Protein 2ARK (pdb70)

CATH classification: 3.40.50.360

Solvent-accessible surface area: 39562 Å² total

Sequence (1074 aa):
SNAGKVLVIYDTRTGNTKKAELVAEGARSLEGTEVRLKHVDEATKEDVLWADGLAVGSPTNGLVSWKKRFFDDVLGDLWGEIDGKIACAFSSSGGWGGGNEVACSILTLNFGFLVFGVTDYVGKKFTLHYGAVVAGEPRSEEEKEACRRLGRRLAEWVAIFVDGRKELLEKIRKDPARFVNAGKVLVIYDTRTGNTKKAELVAEGARSLEGTEVRLKHVDEATKEDVLWADGLAVGSPTNGLVSWKKRFFDDVLGDLWGEIDGKIACAFSSSGGWGGGNEVACSILTLNFGFLVFGVTDYVGKKFTLHYGAVVAGEPRSEEEKEACRRLGRRLAEWVAIFVDGRKELLEKIRKDPARFVAGKVLVIYDTRTGNTKKAELVAEGARSLEGTEVRLKHVDEATKEDVLWADGLAVGSPTNGLVSWKKRFFDDVLGDLWGEIDGKIACAFSSSGGWGGGNEVACSILTLNFGFLVFGVTDYVGKKFTLHYGAVVAGEPRSEEEKEACRRLGRRLAEWVAIFVDGRKELLEKIRKDPARFVDSNAGKVLVIYDTRTGNTKKAELVAEGARSLEGTEVRLKHVDEATKEDVLWADGLAVGSPTNGLVSWKKRFFDDVLGDLWGEIDGKIACAFSSSGGWGGGNEVACSILTLNFGFLVFGVTDYVGKKFTLHYGAVVAGEPRSEEEKEACRRLGRRLAEWVAIFVDGRKELLEKIRKDPARFVGKVLVIYDTRTGNTKKAELVAEGARSLEGTEVRLKHVDEATKEDVLWADGLAVGSPTNGLVSWKKRFFDDVLGDLWGEIDGKIACAFSSSGGWGGGNEVACSILTLNFGFLVFGVTDYVGKKFTLHYGAVVAGEPRSEEEKEACRRLGRRLAEWVAIFVDGRKELLEKIRKDPARFVDAGKVLVIYDTRTGNTKKAELVAEGARSLEGTEVRLKHVDEATKEDVLWADGLAVGSPTNGLVSWKKRFFDDVLGDLWGEIDGKIACAFSSSGGWGGGNEVACSILTLNFGFLVFGVTDYVGKKFTLHYGAVVAGEPRSEEEKEACRRLGRRLAEWVAIFVDGRKELLEKIRKDPARFV

Structure (mmCIF, N/CA/C/O backbone):
data_2ARK
#
_entry.id   2ARK
#
_cell.length_a   112.846
_cell.length_b   112.846
_cell.length_c   150.648
_cell.angle_alpha   90.00
_cell.angle_beta   90.00
_cell.angle_gamma   120.00
#
_symmetry.space_group_name_H-M   'P 32 2 1'
#
loop_
_entity.id
_entity.type
_entity.pdbx_description
1 polymer Flavodoxin
2 non-polymer 'PHOSPHATE ION'
3 non-polymer GLYCEROL
4 water water
#
loop_
_atom_site.group_PDB
_atom_site.id
_atom_site.type_symbol
_atom_site.label_atom_id
_atom_site.label_alt_id
_atom_site.label_comp_id
_atom_site.label_asym_id
_atom_site.label_entity_id
_atom_site.label_seq_id
_atom_site.pdbx_PDB_ins_code
_atom_site.Cartn_x
_atom_site.Cartn_y
_atom_site.Cartn_z
_atom_site.occupancy
_atom_site.B_iso_or_equiv
_atom_site.auth_seq_id
_atom_site.auth_comp_id
_atom_site.auth_asym_id
_atom_site.auth_atom_id
_atom_site.pdbx_PDB_model_num
ATOM 1 N N . SER A 1 1 ? 77.760 87.986 69.475 1.00 39.32 -2 SER A N 1
ATOM 2 C CA . SER A 1 1 ? 76.961 86.727 69.438 1.00 39.38 -2 SER A CA 1
ATOM 3 C C . SER A 1 1 ? 77.858 85.577 69.015 1.00 39.88 -2 SER A C 1
ATOM 4 O O . SER A 1 1 ? 77.715 84.470 69.525 1.00 40.10 -2 SER A O 1
ATOM 7 N N . ASN A 1 2 ? 78.794 85.826 68.100 1.00 40.37 -1 ASN A N 1
ATOM 8 C CA . ASN A 1 2 ? 79.874 84.855 67.890 1.00 41.08 -1 ASN A CA 1
ATOM 9 C C . ASN A 1 2 ? 80.693 84.747 69.166 1.00 40.83 -1 ASN A C 1
ATOM 10 O O . ASN A 1 2 ? 80.684 85.663 69.999 1.00 40.84 -1 ASN A O 1
ATOM 15 N N . ALA A 1 3 ? 81.376 83.622 69.332 1.00 40.55 0 ALA A N 1
ATOM 16 C CA . ALA A 1 3 ? 82.247 83.446 70.478 1.00 40.16 0 ALA A CA 1
ATOM 17 C C . ALA A 1 3 ? 83.597 84.097 70.186 1.00 40.32 0 ALA A C 1
ATOM 18 O O . ALA A 1 3 ? 83.929 84.370 69.023 1.00 40.10 0 ALA A O 1
ATOM 28 N N . GLY A 1 5 ? 87.615 83.890 69.734 1.00 37.04 2 GLY A N 1
ATOM 29 C CA . GLY A 1 5 ? 88.582 82.875 69.323 1.00 34.36 2 GLY A CA 1
ATOM 30 C C . GLY A 1 5 ? 89.226 82.279 70.559 1.00 32.96 2 GLY A C 1
ATOM 31 O O . GLY A 1 5 ? 89.571 82.989 71.486 1.00 32.93 2 GLY A O 1
ATOM 32 N N . LYS A 1 6 ? 89.355 80.963 70.583 1.00 31.83 3 LYS A N 1
ATOM 33 C CA . LYS A 1 6 ? 89.883 80.233 71.735 1.00 30.87 3 LYS A CA 1
ATOM 34 C C . LYS A 1 6 ? 91.258 79.658 71.364 1.00 29.87 3 LYS A C 1
ATOM 35 O O . LYS A 1 6 ? 91.354 78.792 70.477 1.00 28.49 3 LYS A O 1
ATOM 41 N N . VAL A 1 7 ? 92.304 80.185 72.017 1.00 28.83 4 VAL A N 1
ATOM 42 C CA . VAL A 1 7 ? 93.696 79.785 71.767 1.00 28.19 4 VAL A CA 1
ATOM 43 C C . VAL A 1 7 ? 94.356 79.120 72.996 1.00 28.13 4 VAL A C 1
ATOM 44 O O . VAL A 1 7 ? 94.318 79.645 74.114 1.00 29.19 4 VAL A O 1
ATOM 48 N N . LEU A 1 8 ? 94.948 77.954 72.783 1.00 28.27 5 LEU A N 1
ATOM 49 C CA . LEU A 1 8 ? 95.698 77.231 73.824 1.00 27.92 5 LEU A CA 1
ATOM 50 C C . LEU A 1 8 ? 97.173 77.350 73.528 1.00 27.25 5 LEU A C 1
ATOM 51 O O . LEU A 1 8 ? 97.642 76.961 72.445 1.00 27.86 5 LEU A O 1
ATOM 56 N N . VAL A 1 9 ? 97.913 77.911 74.468 1.00 26.69 6 VAL A N 1
ATOM 57 C CA . VAL A 1 9 ? 99.362 77.860 74.386 1.00 25.80 6 VAL A CA 1
ATOM 58 C C . VAL A 1 9 ? 99.794 76.839 75.424 1.00 26.25 6 VAL A C 1
ATOM 59 O O . VAL A 1 9 ? 99.610 77.046 76.605 1.00 25.62 6 VAL A O 1
ATOM 63 N N . ILE A 1 10 ? 100.340 75.720 74.964 1.00 26.52 7 ILE A N 1
ATOM 64 C CA . ILE A 1 10 ? 100.737 74.652 75.877 1.00 27.67 7 ILE A CA 1
ATOM 65 C C . ILE A 1 10 ? 102.233 74.412 75.657 1.00 26.88 7 ILE A C 1
ATOM 66 O O . ILE A 1 10 ? 102.667 74.385 74.522 1.00 27.18 7 ILE A O 1
ATOM 71 N N . TYR A 1 11 ? 103.037 74.303 76.720 1.00 26.28 8 TYR A N 1
ATOM 72 C CA . TYR A 1 11 ? 104.520 74.199 76.551 1.00 24.89 8 TYR A CA 1
ATOM 73 C C . TYR A 1 11 ? 105.134 73.240 77.575 1.00 25.03 8 TYR A C 1
ATOM 74 O O . TYR A 1 11 ? 104.609 73.063 78.674 1.00 23.33 8 TYR A O 1
ATOM 83 N N . ASP A 1 12 ? 106.238 72.607 77.180 1.00 25.89 9 ASP A N 1
ATOM 84 C CA . ASP A 1 12 ? 107.164 71.991 78.099 1.00 26.56 9 ASP A CA 1
ATOM 85 C C . ASP A 1 12 ? 108.398 72.889 78.155 1.00 27.76 9 ASP A C 1
ATOM 86 O O . ASP A 1 12 ? 108.579 73.765 77.298 1.00 28.50 9 ASP A O 1
ATOM 91 N N . THR A 1 13 ? 109.253 72.681 79.150 1.00 28.68 10 THR A N 1
ATOM 92 C CA . THR A 1 13 ? 110.500 73.443 79.270 1.00 29.99 10 THR A CA 1
ATOM 93 C C . THR A 1 13 ? 111.552 72.691 80.140 1.00 31.09 10 THR A C 1
ATOM 94 O O . THR A 1 13 ? 111.206 72.009 81.099 1.00 30.62 10 THR A O 1
ATOM 98 N N . ARG A 1 14 ? 112.830 72.772 79.794 1.00 32.63 11 ARG A N 1
ATOM 99 C CA . ARG A 1 14 ? 113.857 72.364 80.769 1.00 34.38 11 ARG A CA 1
ATOM 100 C C . ARG A 1 14 ? 114.373 73.458 81.682 1.00 32.49 11 ARG A C 1
ATOM 101 O O . ARG A 1 14 ? 114.484 73.223 82.882 1.00 32.98 11 ARG A O 1
ATOM 109 N N . THR A 1 15 ? 114.650 74.642 81.134 1.00 31.34 12 THR A N 1
ATOM 110 C CA . THR A 1 15 ? 115.269 75.744 81.899 1.00 30.39 12 THR A CA 1
ATOM 111 C C . THR A 1 15 ? 114.417 76.984 82.054 1.00 29.23 12 THR A C 1
ATOM 112 O O . THR A 1 15 ? 114.777 77.887 82.816 1.00 29.20 12 THR A O 1
ATOM 116 N N . GLY A 1 16 ? 113.323 77.058 81.306 1.00 27.65 13 GLY A N 1
ATOM 117 C CA . GLY A 1 16 ? 112.483 78.233 81.328 1.00 25.81 13 GLY A CA 1
ATOM 118 C C . GLY A 1 16 ? 112.426 78.971 80.008 1.00 25.34 13 GLY A C 1
ATOM 119 O O . GLY A 1 16 ? 111.568 79.820 79.817 1.00 25.67 13 GLY A O 1
ATOM 120 N N . ASN A 1 17 ? 113.324 78.660 79.083 1.00 24.55 14 ASN A N 1
ATOM 121 C CA . ASN A 1 17 ? 113.423 79.429 77.852 1.00 23.57 14 ASN A CA 1
ATOM 122 C C . ASN A 1 17 ? 112.163 79.303 77.049 1.00 24.16 14 ASN A C 1
ATOM 123 O O . ASN A 1 17 ? 111.613 80.325 76.624 1.00 24.66 14 ASN A O 1
ATOM 128 N N . THR A 1 18 ? 111.685 78.062 76.863 1.00 23.53 15 THR A N 1
ATOM 129 C CA . THR A 1 18 ? 110.438 77.811 76.155 1.00 23.54 15 THR A CA 1
ATOM 130 C C . THR A 1 18 ? 109.217 78.412 76.887 1.00 24.62 15 THR A C 1
ATOM 131 O O . THR A 1 18 ? 108.266 78.838 76.204 1.00 25.04 15 THR A O 1
ATOM 135 N N . LYS A 1 19 ? 109.266 78.499 78.234 1.00 24.59 16 LYS A N 1
ATOM 136 C CA . LYS A 1 19 ? 108.248 79.221 79.013 1.00 24.98 16 LYS A CA 1
ATOM 137 C C . LYS A 1 19 ? 108.235 80.706 78.646 1.00 26.07 16 LYS A C 1
ATOM 138 O O . LYS A 1 19 ? 107.178 81.269 78.428 1.00 27.20 16 LYS A O 1
ATOM 144 N N . LYS A 1 20 ? 109.393 81.342 78.570 1.00 27.41 17 LYS A N 1
ATOM 145 C CA . LYS A 1 20 ? 109.473 82.735 78.130 1.00 29.14 17 LYS A CA 1
ATOM 146 C C . LYS A 1 20 ? 108.927 82.916 76.692 1.00 29.47 17 LYS A C 1
ATOM 147 O O . LYS A 1 20 ? 108.149 83.841 76.440 1.00 29.09 17 LYS A O 1
ATOM 161 N N . ALA A 1 22 ? 106.643 80.977 75.382 1.00 27.98 19 ALA A N 1
ATOM 162 C CA . ALA A 1 22 ? 105.204 80.651 75.472 1.00 26.61 19 ALA A CA 1
ATOM 163 C C . ALA A 1 22 ? 104.394 81.844 75.927 1.00 26.59 19 ALA A C 1
ATOM 164 O O . ALA A 1 22 ? 103.256 82.052 75.484 1.00 25.51 19 ALA A O 1
ATOM 166 N N . GLU A 1 23 ? 105.008 82.641 76.809 1.00 26.94 20 GLU A N 1
ATOM 167 C CA . GLU A 1 23 ? 104.351 83.808 77.371 1.00 27.58 20 GLU A CA 1
ATOM 168 C C . GLU A 1 23 ? 104.199 84.868 76.288 1.00 28.18 20 GLU A C 1
ATOM 169 O O . GLU A 1 23 ? 103.187 85.572 76.244 1.00 29.05 20 GLU A O 1
ATOM 175 N N . LEU A 1 24 ? 105.207 84.965 75.420 1.00 28.40 21 LEU A N 1
ATOM 176 C CA . LEU A 1 24 ? 105.226 85.908 74.310 1.00 28.39 21 LEU A CA 1
ATOM 177 C C . LEU A 1 24 ? 104.283 85.500 73.192 1.00 28.30 21 LEU A C 1
ATOM 178 O O . LEU A 1 24 ? 103.630 86.362 72.593 1.00 28.06 21 LEU A O 1
ATOM 183 N N . VAL A 1 25 ? 104.197 84.193 72.930 1.00 27.93 22 VAL A N 1
ATOM 184 C CA . VAL A 1 25 ? 103.195 83.657 71.995 1.00 27.29 22 VAL A CA 1
ATOM 185 C C . VAL A 1 25 ? 101.770 84.028 72.471 1.00 27.16 22 VAL A C 1
ATOM 186 O O . VAL A 1 25 ? 100.934 84.501 71.688 1.00 26.96 22 VAL A O 1
ATOM 190 N N . ALA A 1 26 ? 101.539 83.840 73.768 1.00 26.98 23 ALA A N 1
ATOM 191 C CA . ALA A 1 26 ? 100.243 84.045 74.395 1.00 26.42 23 ALA A CA 1
ATOM 192 C C . ALA A 1 26 ? 99.853 85.515 74.361 1.00 26.70 23 ALA A C 1
ATOM 193 O O . ALA A 1 26 ? 98.683 85.846 74.114 1.00 26.83 23 ALA A O 1
ATOM 195 N N . GLU A 1 27 ? 100.831 86.384 74.642 1.00 26.21 24 GLU A N 1
ATOM 196 C CA . GLU A 1 27 ? 100.687 87.814 74.456 1.00 25.82 24 GLU A CA 1
ATOM 197 C C . GLU A 1 27 ? 100.419 88.154 72.982 1.00 25.43 24 GLU A C 1
ATOM 198 O O . GLU A 1 27 ? 99.578 88.983 72.683 1.00 24.91 24 GLU A O 1
ATOM 204 N N . GLY A 1 28 ? 101.140 87.509 72.064 1.00 25.78 25 GLY A N 1
ATOM 205 C CA . GLY A 1 28 ? 100.865 87.636 70.632 1.00 25.51 25 GLY A CA 1
ATOM 206 C C . GLY A 1 28 ? 99.387 87.420 70.298 1.00 25.54 25 GLY A C 1
ATOM 207 O O . GLY A 1 28 ? 98.795 88.247 69.611 1.00 25.13 25 GLY A O 1
ATOM 208 N N . ALA A 1 29 ? 98.798 86.320 70.796 1.00 25.63 26 ALA A N 1
ATOM 209 C CA . ALA A 1 29 ? 97.410 85.970 70.509 1.00 26.22 26 ALA A CA 1
ATOM 210 C C . ALA A 1 29 ? 96.419 86.912 71.174 1.00 27.28 26 ALA A C 1
ATOM 211 O O . ALA A 1 29 ? 95.402 87.273 70.582 1.00 27.95 26 ALA A O 1
ATOM 213 N N . ARG A 1 30 ? 96.711 87.313 72.406 1.00 27.69 27 ARG A N 1
ATOM 214 C CA . ARG A 1 30 ? 95.824 88.192 73.151 1.00 28.55 27 ARG A CA 1
ATOM 215 C C . ARG A 1 30 ? 95.738 89.555 72.483 1.00 28.77 27 ARG A C 1
ATOM 216 O O . ARG A 1 30 ? 94.780 90.294 72.706 1.00 28.92 27 ARG A O 1
ATOM 224 N N . SER A 1 31 ? 96.726 89.866 71.639 1.00 29.21 28 SER A N 1
ATOM 225 C CA . SER A 1 31 ? 96.827 91.192 71.024 1.00 29.10 28 SER A CA 1
ATOM 226 C C . SER A 1 31 ? 95.752 91.394 69.952 1.00 29.24 28 SER A C 1
ATOM 227 O O . SER A 1 31 ? 95.386 92.524 69.650 1.00 28.94 28 SER A O 1
ATOM 230 N N . LEU A 1 32 ? 95.244 90.291 69.396 1.00 29.70 29 LEU A N 1
ATOM 231 C CA . LEU A 1 32 ? 94.100 90.345 68.484 1.00 29.79 29 LEU A CA 1
ATOM 232 C C . LEU A 1 32 ? 92.826 90.423 69.305 1.00 30.39 29 LEU A C 1
ATOM 233 O O . LEU A 1 32 ? 92.435 89.425 69.903 1.00 31.58 29 LEU A O 1
ATOM 238 N N . GLU A 1 33 ? 92.177 91.583 69.327 1.00 30.83 30 GLU A N 1
ATOM 239 C CA . GLU A 1 33 ? 90.930 91.767 70.058 1.00 31.32 30 GLU A CA 1
ATOM 240 C C . GLU A 1 33 ? 89.923 90.630 69.846 1.00 30.48 30 GLU A C 1
ATOM 241 O O . GLU A 1 33 ? 89.720 90.160 68.721 1.00 29.99 30 GLU A O 1
ATOM 247 N N . GLY A 1 34 ? 89.296 90.202 70.942 1.00 30.12 31 GLY A N 1
ATOM 248 C CA . GLY A 1 34 ? 88.279 89.150 70.900 1.00 29.54 31 GLY A CA 1
ATOM 249 C C . GLY A 1 34 ? 88.859 87.754 70.721 1.00 29.08 31 GLY A C 1
ATOM 250 O O . GLY A 1 34 ? 88.189 86.854 70.203 1.00 29.21 31 GLY A O 1
ATOM 251 N N . THR A 1 35 ? 90.118 87.591 71.120 1.00 28.15 32 THR A N 1
ATOM 252 C CA . THR A 1 35 ? 90.740 86.294 71.233 1.00 27.46 32 THR A CA 1
ATOM 253 C C . THR A 1 35 ? 90.987 86.019 72.702 1.00 28.07 32 THR A C 1
ATOM 254 O O . THR A 1 35 ? 91.550 86.842 73.439 1.00 27.46 32 THR A O 1
ATOM 258 N N . GLU A 1 36 ? 90.550 84.839 73.115 1.00 28.89 33 GLU A N 1
ATOM 259 C CA . GLU A 1 36 ? 90.743 84.346 74.460 1.00 29.17 33 GLU A CA 1
ATOM 260 C C . GLU A 1 36 ? 91.892 83.306 74.498 1.00 29.01 33 GLU A C 1
ATOM 261 O O . GLU A 1 36 ? 91.966 82.418 73.642 1.00 29.07 33 GLU A O 1
ATOM 267 N N . VAL A 1 37 ? 92.766 83.406 75.502 1.00 28.93 34 VAL A N 1
ATOM 268 C CA . VAL A 1 37 ? 93.975 82.569 75.564 1.00 28.75 34 VAL A CA 1
ATOM 269 C C . VAL A 1 37 ? 94.095 81.776 76.886 1.00 28.39 34 VAL A C 1
ATOM 270 O O . VAL A 1 37 ? 93.850 82.305 77.957 1.00 27.43 34 VAL A O 1
ATOM 274 N N . ARG A 1 38 ? 94.453 80.499 76.789 1.00 27.82 35 ARG A N 1
ATOM 275 C CA . ARG A 1 38 ? 94.801 79.716 77.971 1.00 27.65 35 ARG A CA 1
ATOM 276 C C . ARG A 1 38 ? 96.283 79.424 77.809 1.00 27.17 35 ARG A C 1
ATOM 277 O O . ARG A 1 38 ? 96.691 79.003 76.730 1.00 27.38 35 ARG A O 1
ATOM 285 N N . LEU A 1 39 ? 97.084 79.693 78.848 1.00 26.60 36 LEU A N 1
ATOM 286 C CA . LEU A 1 39 ? 98.529 79.339 78.872 1.00 25.66 36 LEU A CA 1
ATOM 287 C C . LEU A 1 39 ? 98.793 78.239 79.910 1.00 26.48 36 LEU A C 1
ATOM 288 O O . LEU A 1 39 ? 98.555 78.434 81.117 1.00 25.94 36 LEU A O 1
ATOM 293 N N . LYS A 1 40 ? 99.241 77.066 79.460 1.00 27.32 37 LYS A N 1
ATOM 294 C CA . LYS A 1 40 ? 99.510 75.952 80.411 1.00 28.76 37 LYS A CA 1
ATOM 295 C C . LYS A 1 40 ? 100.857 75.278 80.199 1.00 28.77 37 LYS A C 1
ATOM 296 O O . LYS A 1 40 ? 101.262 75.085 79.083 1.00 29.73 37 LYS A O 1
ATOM 302 N N . HIS A 1 41 ? 101.547 74.930 81.277 1.00 29.12 38 HIS A N 1
ATOM 303 C CA . HIS A 1 41 ? 102.629 73.949 81.216 1.00 29.35 38 HIS A CA 1
ATOM 304 C C . HIS A 1 41 ? 101.981 72.550 80.942 1.00 29.75 38 HIS A C 1
ATOM 305 O O . HIS A 1 41 ? 100.844 72.288 81.362 1.00 28.90 38 HIS A O 1
ATOM 312 N N . VAL A 1 42 ? 102.689 71.678 80.225 1.00 29.67 39 VAL A N 1
ATOM 313 C CA . VAL A 1 42 ? 102.202 70.323 79.953 1.00 30.54 39 VAL A CA 1
ATOM 314 C C . VAL A 1 42 ? 101.673 69.533 81.191 1.00 31.77 39 VAL A C 1
ATOM 315 O O . VAL A 1 42 ? 100.665 68.826 81.070 1.00 31.55 39 VAL A O 1
ATOM 319 N N . ASP A 1 43 ? 102.336 69.657 82.354 1.00 32.60 40 ASP A N 1
ATOM 320 C CA . ASP A 1 43 ? 101.917 68.967 83.588 1.00 33.88 40 ASP A CA 1
ATOM 321 C C . ASP A 1 43 ? 100.609 69.537 84.139 1.00 34.22 40 ASP A C 1
ATOM 322 O O . ASP A 1 43 ? 99.933 68.879 84.927 1.00 34.57 40 ASP A O 1
ATOM 327 N N . GLU A 1 44 ? 100.291 70.769 83.754 1.00 33.94 41 GLU A N 1
ATOM 328 C CA . GLU A 1 44 ? 99.083 71.479 84.152 1.00 34.75 41 GLU A CA 1
ATOM 329 C C . GLU A 1 44 ? 97.907 71.137 83.234 1.00 33.78 41 GLU A C 1
ATOM 330 O O . GLU A 1 44 ? 96.772 71.138 83.666 1.00 34.80 41 GLU A O 1
ATOM 336 N N . ALA A 1 45 ? 98.191 70.873 81.959 1.00 32.99 42 ALA A N 1
ATOM 337 C CA . ALA A 1 45 ? 97.188 70.809 80.885 1.00 32.06 42 ALA A CA 1
ATOM 338 C C . ALA A 1 45 ? 96.270 69.591 80.908 1.00 31.54 42 ALA A C 1
ATOM 339 O O . ALA A 1 45 ? 96.642 68.524 81.405 1.00 31.21 42 ALA A O 1
ATOM 341 N N . THR A 1 46 ? 95.068 69.760 80.362 1.00 30.75 43 THR A N 1
ATOM 342 C CA . THR A 1 46 ? 94.086 68.678 80.341 1.00 30.51 43 THR A CA 1
ATOM 343 C C . THR A 1 46 ? 93.547 68.449 78.928 1.00 30.46 43 THR A C 1
ATOM 344 O O . THR A 1 46 ? 93.624 69.326 78.072 1.00 30.74 43 THR A O 1
ATOM 348 N N . LYS A 1 47 ? 92.981 67.271 78.701 1.00 30.35 44 LYS A N 1
ATOM 349 C CA . LYS A 1 47 ? 92.292 66.987 77.453 1.00 30.06 44 LYS A CA 1
ATOM 350 C C . LYS A 1 47 ? 91.152 67.988 77.207 1.00 29.64 44 LYS A C 1
ATOM 351 O O . LYS A 1 47 ? 90.813 68.244 76.079 1.00 29.73 44 LYS A O 1
ATOM 357 N N . GLU A 1 48 ? 90.607 68.577 78.265 1.00 30.08 45 GLU A N 1
ATOM 358 C CA . GLU A 1 48 ? 89.526 69.569 78.147 1.00 30.63 45 GLU A CA 1
ATOM 359 C C . GLU A 1 48 ? 89.984 70.931 77.614 1.00 30.38 45 GLU A C 1
ATOM 360 O O . GLU A 1 48 ? 89.226 71.612 76.925 1.00 30.23 45 GLU A O 1
ATOM 366 N N . ASP A 1 49 ? 91.219 71.317 77.939 1.00 30.36 46 ASP A N 1
ATOM 367 C CA . ASP A 1 49 ? 91.862 72.504 77.364 1.00 30.10 46 ASP A CA 1
ATOM 368 C C . ASP A 1 49 ? 91.921 72.428 75.870 1.00 29.89 46 ASP A C 1
ATOM 369 O O . ASP A 1 49 ? 91.747 73.446 75.195 1.00 30.13 46 ASP A O 1
ATOM 374 N N . VAL A 1 50 ? 92.173 71.218 75.363 1.00 29.68 47 VAL A N 1
ATOM 375 C CA . VAL A 1 50 ? 92.402 70.992 73.941 1.00 29.26 47 VAL A CA 1
ATOM 376 C C . VAL A 1 50 ? 91.063 71.008 73.232 1.00 28.95 47 VAL A C 1
ATOM 377 O O . VAL A 1 50 ? 90.905 71.645 72.182 1.00 30.04 47 VAL A O 1
ATOM 381 N N . LEU A 1 51 ? 90.089 70.344 73.836 1.00 27.78 48 LEU A N 1
ATOM 382 C CA . LEU A 1 51 ? 88.698 70.403 73.386 1.00 26.96 48 LEU A CA 1
ATOM 383 C C . LEU A 1 51 ? 88.135 71.829 73.328 1.00 26.84 48 LEU A C 1
ATOM 384 O O . LEU A 1 51 ? 87.344 72.167 72.458 1.00 26.90 48 LEU A O 1
ATOM 389 N N . TRP A 1 52 ? 88.541 72.654 74.280 1.00 26.69 49 TRP A N 1
ATOM 390 C CA . TRP A 1 52 ? 88.150 74.047 74.322 1.00 26.38 49 TRP A CA 1
ATOM 391 C C . TRP A 1 52 ? 88.788 74.838 73.176 1.00 26.93 49 TRP A C 1
ATOM 392 O O . TRP A 1 52 ? 88.130 75.684 72.589 1.00 28.25 49 TRP A O 1
ATOM 403 N N . ALA A 1 53 ? 90.040 74.538 72.829 1.00 27.54 50 ALA A N 1
ATOM 404 C CA . ALA A 1 53 ? 90.831 75.340 71.875 1.00 28.01 50 ALA A CA 1
ATOM 405 C C . ALA A 1 53 ? 90.364 75.288 70.419 1.00 28.86 50 ALA A C 1
ATOM 406 O O . ALA A 1 53 ? 90.045 74.216 69.891 1.00 29.80 50 ALA A O 1
ATOM 408 N N . ASP A 1 54 ? 90.334 76.446 69.762 1.00 28.99 51 ASP A N 1
ATOM 409 C CA . ASP A 1 54 ? 90.180 76.482 68.302 1.00 29.05 51 ASP A CA 1
ATOM 410 C C . ASP A 1 54 ? 91.537 76.319 67.649 1.00 28.69 51 ASP A C 1
ATOM 411 O O . ASP A 1 54 ? 91.657 75.655 66.631 1.00 29.23 51 ASP A O 1
ATOM 416 N N . GLY A 1 55 ? 92.542 76.956 68.256 1.00 28.22 52 GLY A N 1
ATOM 417 C CA . GLY A 1 55 ? 93.910 76.969 67.800 1.00 27.07 52 GLY A CA 1
ATOM 418 C C . GLY A 1 55 ? 94.841 76.658 68.952 1.00 26.87 52 GLY A C 1
ATOM 419 O O . GLY A 1 55 ? 94.546 77.002 70.099 1.00 25.95 52 GLY A O 1
ATOM 420 N N . LEU A 1 56 ? 95.942 75.969 68.628 1.00 26.81 53 LEU A N 1
ATOM 421 C CA . LEU A 1 56 ? 96.977 75.558 69.589 1.00 27.82 53 LEU A CA 1
ATOM 422 C C . LEU A 1 56 ? 98.368 75.997 69.150 1.00 27.22 53 LEU A C 1
ATOM 423 O O . LEU A 1 56 ? 98.727 75.823 67.984 1.00 27.66 53 LEU A O 1
ATOM 428 N N . ALA A 1 57 ? 99.153 76.541 70.083 1.00 26.43 54 ALA A N 1
ATOM 429 C CA . ALA A 1 57 ? 100.597 76.656 69.887 1.00 25.51 54 ALA A CA 1
ATOM 430 C C . ALA A 1 57 ? 101.252 75.687 70.855 1.00 25.09 54 ALA A C 1
ATOM 431 O O . ALA A 1 57 ? 100.946 75.675 72.032 1.00 25.46 54 ALA A O 1
ATOM 433 N N . VAL A 1 58 ? 102.111 74.823 70.346 1.00 25.48 55 VAL A N 1
ATOM 434 C CA . VAL A 1 58 ? 102.702 73.794 71.182 1.00 24.95 55 VAL A CA 1
ATOM 435 C C . VAL A 1 58 ? 104.203 74.028 71.180 1.00 24.77 55 VAL A C 1
ATOM 436 O O . VAL A 1 58 ? 104.808 74.042 70.129 1.00 24.85 55 VAL A O 1
ATOM 440 N N . GLY A 1 59 ? 104.797 74.252 72.346 1.00 24.60 56 GLY A N 1
ATOM 441 C CA . GLY A 1 59 ? 106.223 74.553 72.420 1.00 23.18 56 GLY A CA 1
ATOM 442 C C . GLY A 1 59 ? 106.987 73.538 73.212 1.00 23.64 56 GLY A C 1
ATOM 443 O O . GLY A 1 59 ? 106.475 72.961 74.176 1.00 23.36 56 GLY A O 1
ATOM 444 N N . SER A 1 60 ? 108.217 73.288 72.801 1.00 23.47 57 SER A N 1
ATOM 445 C CA . SER A 1 60 ? 109.042 72.359 73.519 1.00 23.41 57 SER A CA 1
ATOM 446 C C . SER A 1 60 ? 110.474 72.813 73.412 1.00 23.72 57 SER A C 1
ATOM 447 O O . SER A 1 60 ? 110.852 73.396 72.388 1.00 25.14 57 SER A O 1
ATOM 450 N N . PRO A 1 61 ? 111.304 72.504 74.428 1.00 22.50 58 PRO A N 1
ATOM 451 C CA . PRO A 1 61 ? 112.742 72.634 74.189 1.00 22.05 58 PRO A CA 1
ATOM 452 C C . PRO A 1 61 ? 113.141 71.676 73.064 1.00 22.48 58 PRO A C 1
ATOM 453 O O . PRO A 1 61 ? 112.487 70.640 72.867 1.00 22.54 58 PRO A O 1
ATOM 457 N N . THR A 1 62 ? 114.186 71.994 72.310 1.00 22.74 59 THR A N 1
ATOM 458 C CA . THR A 1 62 ? 114.715 71.032 71.356 1.00 22.77 59 THR A CA 1
ATOM 459 C C . THR A 1 62 ? 115.458 69.980 72.122 1.00 23.18 59 THR A C 1
ATOM 460 O O . THR A 1 62 ? 116.523 70.241 72.633 1.00 22.70 59 THR A O 1
ATOM 464 N N . ASN A 1 63 ? 114.897 68.792 72.218 1.00 25.22 60 ASN A N 1
ATOM 465 C CA . ASN A 1 63 ? 115.563 67.706 72.941 1.00 26.85 60 ASN A CA 1
ATOM 466 C C . ASN A 1 63 ? 115.953 66.579 71.968 1.00 28.28 60 ASN A C 1
ATOM 467 O O . ASN A 1 63 ? 115.085 65.833 71.480 1.00 28.42 60 ASN A O 1
ATOM 480 N N . GLY A 1 65 ? 116.825 67.029 69.048 1.00 27.71 62 GLY A N 1
ATOM 481 C CA . GLY A 1 65 ? 116.252 67.398 67.764 1.00 26.38 62 GLY A CA 1
ATOM 482 C C . GLY A 1 65 ? 114.740 67.289 67.681 1.00 25.42 62 GLY A C 1
ATOM 483 O O . GLY A 1 65 ? 114.186 67.501 66.624 1.00 25.92 62 GLY A O 1
ATOM 484 N N . LEU A 1 66 ? 114.078 66.979 68.794 1.00 23.76 63 LEU A N 1
ATOM 485 C CA . LEU A 1 66 ? 112.677 66.592 68.802 1.00 22.64 63 LEU A CA 1
ATOM 486 C C . LEU A 1 66 ? 111.924 67.217 69.975 1.00 22.50 63 LEU A C 1
ATOM 487 O O . LEU A 1 66 ? 112.561 67.658 70.944 1.00 21.06 63 LEU A O 1
ATOM 492 N N . VAL A 1 67 ? 110.573 67.226 69.872 1.00 23.10 64 VAL A N 1
ATOM 493 C CA . VAL A 1 67 ? 109.677 67.395 71.031 1.00 23.24 64 VAL A CA 1
ATOM 494 C C . VAL A 1 67 ? 110.205 66.627 72.232 1.00 23.79 64 VAL A C 1
ATOM 495 O O . VAL A 1 67 ? 110.770 65.532 72.075 1.00 23.70 64 VAL A O 1
ATOM 499 N N . SER A 1 68 ? 109.933 67.163 73.424 1.00 23.22 65 SER A N 1
ATOM 500 C CA . SER A 1 68 ? 110.292 66.492 74.649 1.00 22.93 65 SER A CA 1
ATOM 501 C C . SER A 1 68 ? 109.400 65.271 74.897 1.00 23.00 65 SER A C 1
ATOM 502 O O . SER A 1 68 ? 108.265 65.141 74.360 1.00 23.06 65 SER A O 1
ATOM 505 N N . TRP A 1 69 ? 109.902 64.384 75.729 1.00 21.90 66 TRP A N 1
ATOM 506 C CA . TRP A 1 69 ? 109.171 63.184 76.028 1.00 21.72 66 TRP A CA 1
ATOM 507 C C . TRP A 1 69 ? 107.873 63.487 76.805 1.00 22.78 66 TRP A C 1
ATOM 508 O O . TRP A 1 69 ? 106.864 62.756 76.633 1.00 23.39 66 TRP A O 1
ATOM 519 N N . LYS A 1 70 ? 107.879 64.550 77.626 1.00 22.43 67 LYS A N 1
ATOM 520 C CA . LYS A 1 70 ? 106.674 64.902 78.377 1.00 23.80 67 LYS A CA 1
ATOM 521 C C . LYS A 1 70 ? 105.606 65.460 77.429 1.00 24.26 67 LYS A C 1
ATOM 522 O O . LYS A 1 70 ? 104.433 65.160 77.607 1.00 25.77 67 LYS A O 1
ATOM 536 N N . LYS A 1 72 ? 105.375 64.649 74.156 1.00 24.71 69 LYS A N 1
ATOM 537 C CA . LYS A 1 72 ? 105.014 63.442 73.442 1.00 24.16 69 LYS A CA 1
ATOM 538 C C . LYS A 1 72 ? 104.059 62.576 74.272 1.00 24.48 69 LYS A C 1
ATOM 539 O O . LYS A 1 72 ? 103.065 62.053 73.739 1.00 24.61 69 LYS A O 1
ATOM 545 N N . ARG A 1 73 ? 104.316 62.445 75.575 1.00 24.36 70 ARG A N 1
ATOM 546 C CA . ARG A 1 73 ? 103.466 61.591 76.427 1.00 24.08 70 ARG A CA 1
ATOM 547 C C . ARG A 1 73 ? 102.058 62.174 76.588 1.00 25.31 70 ARG A C 1
ATOM 548 O O . ARG A 1 73 ? 101.067 61.444 76.620 1.00 25.90 70 ARG A O 1
ATOM 556 N N . PHE A 1 74 ? 101.975 63.494 76.666 1.00 25.62 71 PHE A N 1
ATOM 557 C CA . PHE A 1 74 ? 100.713 64.162 76.744 1.00 27.00 71 PHE A CA 1
ATOM 558 C C . PHE A 1 74 ? 99.838 63.878 75.508 1.00 28.03 71 PHE A C 1
ATOM 559 O O . PHE A 1 74 ? 98.624 63.584 75.621 1.00 28.58 71 PHE A O 1
ATOM 567 N N . PHE A 1 75 ? 100.448 63.984 74.335 1.00 28.15 72 PHE A N 1
ATOM 568 C CA . PHE A 1 75 ? 99.759 63.667 73.110 1.00 28.86 72 PHE A CA 1
ATOM 569 C C . PHE A 1 75 ? 99.422 62.199 72.981 1.00 29.38 72 PHE A C 1
ATOM 570 O O . PHE A 1 75 ? 98.320 61.870 72.597 1.00 30.16 72 PHE A O 1
ATOM 578 N N . ASP A 1 76 ? 100.356 61.320 73.323 1.00 30.62 73 ASP A N 1
ATOM 579 C CA . ASP A 1 76 ? 100.153 59.893 73.131 1.00 31.84 73 ASP A CA 1
ATOM 580 C C . ASP A 1 76 ? 99.113 59.413 74.089 1.00 31.97 73 ASP A C 1
ATOM 581 O O . ASP A 1 76 ? 98.246 58.657 73.690 1.00 32.03 73 ASP A O 1
ATOM 586 N N . ASP A 1 77 ? 99.209 59.845 75.348 1.00 32.09 74 ASP A N 1
ATOM 587 C CA . ASP A 1 77 ? 98.483 59.189 76.429 1.00 32.87 74 ASP A CA 1
ATOM 588 C C . ASP A 1 77 ? 97.286 59.948 76.962 1.00 32.83 74 ASP A C 1
ATOM 589 O O . ASP A 1 77 ? 96.281 59.332 77.318 1.00 33.62 74 ASP A O 1
ATOM 594 N N . VAL A 1 78 ? 97.394 61.270 77.051 1.00 32.55 75 VAL A N 1
ATOM 595 C CA . VAL A 1 78 ? 96.266 62.099 77.505 1.00 32.03 75 VAL A CA 1
ATOM 596 C C . VAL A 1 78 ? 95.290 62.357 76.350 1.00 31.93 75 VAL A C 1
ATOM 597 O O . VAL A 1 78 ? 94.106 62.097 76.491 1.00 31.97 75 VAL A O 1
ATOM 601 N N . LEU A 1 79 ? 95.792 62.825 75.206 1.00 31.65 76 LEU A N 1
ATOM 602 C CA . LEU A 1 79 ? 94.936 63.082 74.048 1.00 31.31 76 LEU A CA 1
ATOM 603 C C . LEU A 1 79 ? 94.579 61.844 73.233 1.00 31.25 76 LEU A C 1
ATOM 604 O O . LEU A 1 79 ? 93.735 61.906 72.348 1.00 30.99 76 LEU A O 1
ATOM 609 N N . GLY A 1 80 ? 95.201 60.722 73.547 1.00 31.39 77 GLY A N 1
ATOM 610 C CA . GLY A 1 80 ? 94.984 59.489 72.797 1.00 32.06 77 GLY A CA 1
ATOM 611 C C . GLY A 1 80 ? 93.543 59.034 72.619 1.00 32.39 77 GLY A C 1
ATOM 612 O O . GLY A 1 80 ? 93.217 58.427 71.596 1.00 32.45 77 GLY A O 1
ATOM 613 N N . ASP A 1 81 ? 92.685 59.304 73.609 1.00 32.69 78 ASP A N 1
ATOM 614 C CA . ASP A 1 81 ? 91.251 58.979 73.509 1.00 33.08 78 ASP A CA 1
ATOM 615 C C . ASP A 1 81 ? 90.492 59.920 72.595 1.00 31.58 78 ASP A C 1
ATOM 616 O O . ASP A 1 81 ? 89.502 59.544 72.018 1.00 31.98 78 ASP A O 1
ATOM 621 N N . LEU A 1 82 ? 90.961 61.150 72.476 1.00 30.86 79 LEU A N 1
ATOM 622 C CA . LEU A 1 82 ? 90.352 62.136 71.582 1.00 29.84 79 LEU A CA 1
ATOM 623 C C . LEU A 1 82 ? 90.733 61.939 70.110 1.00 29.01 79 LEU A C 1
ATOM 624 O O . LEU A 1 82 ? 90.179 62.604 69.233 1.00 29.16 79 LEU A O 1
ATOM 629 N N . TRP A 1 83 ? 91.674 61.031 69.850 1.00 27.77 80 TRP A N 1
ATOM 630 C CA . TRP A 1 83 ? 92.257 60.903 68.535 1.00 26.86 80 TRP A CA 1
ATOM 631 C C . TRP A 1 83 ? 91.152 60.443 67.603 1.00 26.96 80 TRP A C 1
ATOM 632 O O . TRP A 1 83 ? 90.450 59.450 67.879 1.00 26.43 80 TRP A O 1
ATOM 643 N N . GLY A 1 84 ? 90.989 61.192 66.509 1.00 26.66 81 GLY A N 1
ATOM 644 C CA . GLY A 1 84 ? 90.036 60.826 65.481 1.00 26.09 81 GLY A CA 1
ATOM 645 C C . GLY A 1 84 ? 88.769 61.630 65.593 1.00 25.69 81 GLY A C 1
ATOM 646 O O . GLY A 1 84 ? 87.993 61.641 64.672 1.00 25.54 81 GLY A O 1
ATOM 647 N N . GLU A 1 85 ? 88.559 62.315 66.712 1.00 25.56 82 GLU A N 1
ATOM 648 C CA . GLU A 1 85 ? 87.323 63.077 66.880 1.00 26.48 82 GLU A CA 1
ATOM 649 C C . GLU A 1 85 ? 87.586 64.564 67.129 1.00 25.20 82 GLU A C 1
ATOM 650 O O . GLU A 1 85 ? 86.677 65.303 67.520 1.00 26.20 82 GLU A O 1
ATOM 656 N N . ILE A 1 86 ? 88.812 65.011 66.903 1.00 23.87 83 ILE A N 1
ATOM 657 C CA . ILE A 1 86 ? 89.117 66.433 67.066 1.00 23.02 83 ILE A CA 1
ATOM 658 C C . ILE A 1 86 ? 89.798 67.044 65.847 1.00 23.72 83 ILE A C 1
ATOM 659 O O . ILE A 1 86 ? 90.509 68.020 65.988 1.00 24.37 83 ILE A O 1
ATOM 664 N N . ASP A 1 87 ? 89.560 66.475 64.661 1.00 23.77 84 ASP A N 1
ATOM 665 C CA . ASP A 1 87 ? 90.140 66.959 63.407 1.00 23.79 84 ASP A CA 1
ATOM 666 C C . ASP A 1 87 ? 89.770 68.398 63.120 1.00 24.34 84 ASP A C 1
ATOM 667 O O . ASP A 1 87 ? 88.678 68.836 63.465 1.00 23.97 84 ASP A O 1
ATOM 672 N N . GLY A 1 88 ? 90.683 69.131 62.481 1.00 24.90 85 GLY A N 1
ATOM 673 C CA . GLY A 1 88 ? 90.377 70.484 62.018 1.00 25.12 85 GLY A CA 1
ATOM 674 C C . GLY A 1 88 ? 90.609 71.594 63.032 1.00 25.86 85 GLY A C 1
ATOM 675 O O . GLY A 1 88 ? 90.199 72.732 62.807 1.00 25.95 85 GLY A O 1
ATOM 676 N N . LYS A 1 89 ? 91.248 71.273 64.157 1.00 26.34 86 LYS A N 1
ATOM 677 C CA . LYS A 1 89 ? 91.806 72.315 65.008 1.00 26.60 86 LYS A CA 1
ATOM 678 C C . LYS A 1 89 ? 92.979 72.875 64.253 1.00 27.16 86 LYS A C 1
ATOM 679 O O . LYS A 1 89 ? 93.528 72.190 63.388 1.00 27.82 86 LYS A O 1
ATOM 685 N N . ILE A 1 90 ? 93.328 74.125 64.555 1.00 27.43 87 ILE A N 1
ATOM 686 C CA . ILE A 1 90 ? 94.425 74.831 63.915 1.00 27.52 87 ILE A CA 1
ATOM 687 C C . ILE A 1 90 ? 95.565 74.893 64.920 1.00 28.57 87 ILE A C 1
ATOM 688 O O . ILE A 1 90 ? 95.333 75.221 66.090 1.00 29.04 87 ILE A O 1
ATOM 693 N N . ALA A 1 91 ? 96.781 74.540 64.480 1.00 28.41 88 ALA A N 1
ATOM 694 C CA . ALA A 1 91 ? 97.943 74.445 65.374 1.00 28.00 88 ALA A CA 1
ATOM 695 C C . ALA A 1 91 ? 99.241 74.881 64.711 1.00 28.42 88 ALA A C 1
ATOM 696 O O . ALA A 1 91 ? 99.358 74.863 63.491 1.00 29.24 88 ALA A O 1
ATOM 698 N N . CYS A 1 92 ? 100.194 75.303 65.546 1.00 28.58 89 CYS A N 1
ATOM 699 C CA . CYS A 1 92 ? 101.585 75.621 65.170 1.00 27.72 89 CYS A CA 1
ATOM 700 C C . CYS A 1 92 ? 102.510 75.202 66.328 1.00 26.44 89 CYS A C 1
ATOM 701 O O . CYS A 1 92 ? 102.026 74.663 67.328 1.00 25.62 89 CYS A O 1
ATOM 704 N N . ALA A 1 93 ? 103.813 75.480 66.188 1.00 25.23 90 ALA A N 1
ATOM 705 C CA . ALA A 1 93 ? 104.876 74.906 67.015 1.00 24.39 90 ALA A CA 1
ATOM 706 C C . ALA A 1 93 ? 105.851 75.993 67.396 1.00 24.12 90 ALA A C 1
ATOM 707 O O . ALA A 1 93 ? 105.973 76.984 66.674 1.00 25.04 90 ALA A O 1
ATOM 709 N N . PHE A 1 94 ? 106.565 75.825 68.504 1.00 23.90 91 PHE A N 1
ATOM 710 C CA . PHE A 1 94 ? 107.733 76.698 68.790 1.00 23.82 91 PHE A CA 1
ATOM 711 C C . PHE A 1 94 ? 108.773 75.984 69.643 1.00 24.61 91 PHE A C 1
ATOM 712 O O . PHE A 1 94 ? 108.448 74.987 70.317 1.00 25.50 91 PHE A O 1
ATOM 720 N N . SER A 1 95 ? 110.019 76.440 69.610 1.00 24.02 92 SER A N 1
ATOM 721 C CA . SER A 1 95 ? 111.077 75.664 70.245 1.00 24.98 92 SER A CA 1
ATOM 722 C C . SER A 1 95 ? 112.335 76.490 70.468 1.00 25.65 92 SER A C 1
ATOM 723 O O . SER A 1 95 ? 112.682 77.382 69.657 1.00 24.93 92 SER A O 1
ATOM 726 N N . SER A 1 96 ? 113.008 76.183 71.576 1.00 25.86 93 SER A N 1
ATOM 727 C CA . SER A 1 96 ? 114.234 76.841 71.968 1.00 26.33 93 SER A CA 1
ATOM 728 C C . SER A 1 96 ? 115.254 75.724 71.968 1.00 26.63 93 SER A C 1
ATOM 729 O O . SER A 1 96 ? 114.958 74.629 72.458 1.00 27.47 93 SER A O 1
ATOM 732 N N . SER A 1 97 ? 116.437 75.985 71.412 1.00 26.81 94 SER A N 1
ATOM 733 C CA . SER A 1 97 ? 117.553 75.019 71.406 1.00 26.33 94 SER A CA 1
ATOM 734 C C . SER A 1 97 ? 118.765 75.620 72.073 1.00 25.48 94 SER A C 1
ATOM 735 O O . SER A 1 97 ? 118.741 76.762 72.458 1.00 25.35 94 SER A O 1
ATOM 738 N N . GLY A 1 98 ? 119.821 74.824 72.213 1.00 25.55 95 GLY A N 1
ATOM 739 C CA . GLY A 1 98 ? 121.070 75.247 72.818 1.00 24.85 95 GLY A CA 1
ATOM 740 C C . GLY A 1 98 ? 121.810 76.197 71.897 1.00 25.28 95 GLY A C 1
ATOM 741 O O . GLY A 1 98 ? 122.564 77.055 72.350 1.00 25.30 95 GLY A O 1
ATOM 742 N N . GLY A 1 99 ? 121.561 76.073 70.600 1.00 25.26 96 GLY A N 1
ATOM 743 C CA . GLY A 1 99 ? 122.328 76.816 69.619 1.00 25.39 96 GLY A CA 1
ATOM 744 C C . GLY A 1 99 ? 121.625 76.892 68.286 1.00 25.73 96 GLY A C 1
ATOM 745 O O . GLY A 1 99 ? 120.777 76.039 67.980 1.00 25.76 96 GLY A O 1
ATOM 746 N N . TRP A 1 100 ? 121.947 77.941 67.517 1.00 25.54 97 TRP A N 1
ATOM 747 C CA . TRP A 1 100 ? 121.611 78.008 66.094 1.00 25.11 97 TRP A CA 1
ATOM 748 C C . TRP A 1 100 ? 122.332 76.886 65.381 1.00 24.65 97 TRP A C 1
ATOM 749 O O . TRP A 1 100 ? 123.538 76.648 65.614 1.00 24.53 97 TRP A O 1
ATOM 760 N N . GLY A 1 101 ? 121.588 76.192 64.528 1.00 24.19 98 GLY A N 1
ATOM 761 C CA . GLY A 1 101 ? 122.070 74.981 63.869 1.00 24.34 98 GLY A CA 1
ATOM 762 C C . GLY A 1 101 ? 121.896 73.756 64.763 1.00 24.36 98 GLY A C 1
ATOM 763 O O . GLY A 1 101 ? 122.371 72.668 64.440 1.00 23.64 98 GLY A O 1
ATOM 764 N N . GLY A 1 102 ? 121.186 73.950 65.875 1.00 25.03 99 GLY A N 1
ATOM 765 C CA . GLY A 1 102 ? 121.041 72.947 66.925 1.00 25.63 99 GLY A CA 1
ATOM 766 C C . GLY A 1 102 ? 119.806 72.109 66.822 1.00 26.35 99 GLY A C 1
ATOM 767 O O . GLY A 1 102 ? 119.636 71.157 67.585 1.00 27.41 99 GLY A O 1
ATOM 768 N N . GLY A 1 103 ? 118.908 72.470 65.919 1.00 26.77 100 GLY A N 1
ATOM 769 C CA . GLY A 1 103 ? 117.803 71.572 65.598 1.00 27.42 100 GLY A CA 1
ATOM 770 C C . GLY A 1 103 ? 116.457 72.085 65.980 1.00 28.16 100 GLY A C 1
ATOM 771 O O . GLY A 1 103 ? 115.532 71.303 66.080 1.00 29.32 100 GLY A O 1
ATOM 772 N N . ASN A 1 104 ? 116.330 73.395 66.184 1.00 28.56 101 ASN A N 1
ATOM 773 C CA . ASN A 1 104 ? 115.044 73.988 66.555 1.00 28.80 101 ASN A CA 1
ATOM 774 C C . ASN A 1 104 ? 113.945 73.976 65.482 1.00 28.67 101 ASN A C 1
ATOM 775 O O . ASN A 1 104 ? 112.753 73.944 65.835 1.00 28.22 101 ASN A O 1
ATOM 780 N N . GLU A 1 105 ? 114.336 74.011 64.202 1.00 27.97 102 GLU A N 1
ATOM 781 C CA . GLU A 1 105 ? 113.351 73.885 63.128 1.00 28.31 102 GLU A CA 1
ATOM 782 C C . GLU A 1 105 ? 112.931 72.440 62.986 1.00 27.68 102 GLU A C 1
ATOM 783 O O . GLU A 1 105 ? 111.780 72.177 62.699 1.00 28.25 102 GLU A O 1
ATOM 789 N N . VAL A 1 106 ? 113.876 71.522 63.183 1.00 26.72 103 VAL A N 1
ATOM 790 C CA . VAL A 1 106 ? 113.601 70.106 63.137 1.00 26.13 103 VAL A CA 1
ATOM 791 C C . VAL A 1 106 ? 112.701 69.705 64.324 1.00 26.38 103 VAL A C 1
ATOM 792 O O . VAL A 1 106 ? 111.814 68.875 64.156 1.00 26.43 103 VAL A O 1
ATOM 796 N N . ALA A 1 107 ? 112.905 70.302 65.505 1.00 25.46 104 ALA A N 1
ATOM 797 C CA . ALA A 1 107 ? 112.006 70.032 66.649 1.00 24.89 104 ALA A CA 1
ATOM 798 C C . ALA A 1 107 ? 110.578 70.511 66.357 1.00 24.84 104 ALA A C 1
ATOM 799 O O . ALA A 1 107 ? 109.625 69.784 66.640 1.00 24.81 104 ALA A O 1
ATOM 801 N N . CYS A 1 108 ? 110.460 71.731 65.807 1.00 23.80 105 CYS A N 1
ATOM 802 C CA . CYS A 1 108 ? 109.241 72.250 65.260 1.00 24.02 105 CYS A CA 1
ATOM 803 C C . CYS A 1 108 ? 108.564 71.281 64.270 1.00 24.83 105 CYS A C 1
ATOM 804 O O . CYS A 1 108 ? 107.396 70.941 64.450 1.00 24.60 105 CYS A O 1
ATOM 815 N N . SER A 1 110 ? 108.848 68.124 64.109 1.00 23.79 107 SER A N 1
ATOM 816 C CA . SER A 1 110 ? 108.340 66.943 64.848 1.00 23.45 107 SER A CA 1
ATOM 817 C C . SER A 1 110 ? 107.080 67.242 65.676 1.00 23.66 107 SER A C 1
ATOM 818 O O . SER A 1 110 ? 106.205 66.377 65.818 1.00 24.21 107 SER A O 1
ATOM 821 N N . ILE A 1 111 ? 106.980 68.457 66.201 1.00 23.33 108 ILE A N 1
ATOM 822 C CA . ILE A 1 111 ? 105.742 68.934 66.817 1.00 23.36 108 ILE A CA 1
ATOM 823 C C . ILE A 1 111 ? 104.618 68.951 65.747 1.00 24.92 108 ILE A C 1
ATOM 824 O O . ILE A 1 111 ? 103.556 68.336 65.946 1.00 25.18 108 ILE A O 1
ATOM 829 N N . LEU A 1 112 ? 104.875 69.619 64.613 1.00 24.97 109 LEU A N 1
ATOM 830 C CA . LEU A 1 112 ? 103.929 69.680 63.510 1.00 25.83 109 LEU A CA 1
ATOM 831 C C . LEU A 1 112 ? 103.466 68.295 63.018 1.00 26.35 109 LEU A C 1
ATOM 832 O O . LEU A 1 112 ? 102.300 68.113 62.672 1.00 26.69 109 LEU A O 1
ATOM 837 N N . THR A 1 113 ? 104.362 67.317 63.004 1.00 27.06 110 THR A N 1
ATOM 838 C CA . THR A 1 113 ? 103.989 66.001 62.537 1.00 27.73 110 THR A CA 1
ATOM 839 C C . THR A 1 113 ? 103.088 65.284 63.509 1.00 28.57 110 THR A C 1
ATOM 840 O O . THR A 1 113 ? 102.200 64.537 63.122 1.00 28.64 110 THR A O 1
ATOM 852 N N . LEU A 1 115 ? 101.029 66.986 65.548 1.00 30.97 112 LEU A N 1
ATOM 853 C CA . LEU A 1 115 ? 99.793 67.710 65.402 1.00 30.94 112 LEU A CA 1
ATOM 854 C C . LEU A 1 115 ? 99.030 67.273 64.168 1.00 32.40 112 LEU A C 1
ATOM 855 O O . LEU A 1 115 ? 97.799 67.133 64.222 1.00 32.55 112 LEU A O 1
ATOM 868 N N . ASN A 1 117 ? 99.035 64.460 62.858 1.00 31.05 114 ASN A N 1
ATOM 869 C CA . ASN A 1 117 ? 98.546 63.118 63.055 1.00 29.97 114 ASN A CA 1
ATOM 870 C C . ASN A 1 117 ? 97.138 63.138 63.637 1.00 29.08 114 ASN A C 1
ATOM 871 O O . ASN A 1 117 ? 96.352 62.239 63.376 1.00 29.19 114 ASN A O 1
ATOM 876 N N . PHE A 1 118 ? 96.815 64.187 64.390 1.00 28.05 115 PHE A N 1
ATOM 877 C CA . PHE A 1 118 ? 95.483 64.343 64.961 1.00 27.57 115 PHE A CA 1
ATOM 878 C C . PHE A 1 118 ? 94.498 65.003 63.997 1.00 27.42 115 PHE A C 1
ATOM 879 O O . PHE A 1 118 ? 93.390 65.356 64.400 1.00 28.48 115 PHE A O 1
ATOM 887 N N . GLY A 1 119 ? 94.904 65.186 62.745 1.00 26.07 116 GLY A N 1
ATOM 888 C CA . GLY A 1 119 ? 94.054 65.731 61.744 1.00 25.66 116 GLY A CA 1
ATOM 889 C C . GLY A 1 119 ? 93.912 67.234 61.832 1.00 25.52 116 GLY A C 1
ATOM 890 O O . GLY A 1 119 ? 92.989 67.806 61.226 1.00 25.46 116 GLY A O 1
ATOM 891 N N . PHE A 1 120 ? 94.813 67.878 62.582 1.00 25.01 117 PHE A N 1
ATOM 892 C CA . PHE A 1 120 ? 94.846 69.340 62.678 1.00 24.36 117 PHE A CA 1
ATOM 893 C C . PHE A 1 120 ? 95.370 69.971 61.385 1.00 23.89 117 PHE A C 1
ATOM 894 O O . PHE A 1 120 ? 96.115 69.350 60.625 1.00 22.94 117 PHE A O 1
ATOM 902 N N . LEU A 1 121 ? 94.950 71.208 61.144 1.00 23.73 118 LEU A N 1
ATOM 903 C CA . LEU A 1 121 ? 95.499 72.050 60.084 1.00 23.69 118 LEU A CA 1
ATOM 904 C C . LEU A 1 121 ? 96.660 72.810 60.731 1.00 23.93 118 LEU A C 1
ATOM 905 O O . LEU A 1 121 ? 96.438 73.561 61.703 1.00 24.33 118 LEU A O 1
ATOM 910 N N . VAL A 1 122 ? 97.884 72.606 60.222 1.00 23.36 119 VAL A N 1
ATOM 911 C CA . VAL A 1 122 ? 99.084 73.242 60.777 1.00 22.39 119 VAL A CA 1
ATOM 912 C C . VAL A 1 122 ? 99.761 74.227 59.821 1.00 22.91 119 VAL A C 1
ATOM 913 O O . VAL A 1 122 ? 99.596 74.180 58.602 1.00 22.46 119 VAL A O 1
ATOM 917 N N . PHE A 1 123 ? 100.532 75.134 60.392 1.00 24.00 120 PHE A N 1
ATOM 918 C CA . PHE A 1 123 ? 101.108 76.225 59.616 1.00 25.18 120 PHE A CA 1
ATOM 919 C C . PHE A 1 123 ? 102.394 76.749 60.319 1.00 25.32 120 PHE A C 1
ATOM 920 O O . PHE A 1 123 ? 102.621 76.505 61.517 1.00 24.47 120 PHE A O 1
ATOM 928 N N . GLY A 1 124 ? 103.201 77.464 59.542 1.00 25.67 121 GLY A N 1
ATOM 929 C CA . GLY A 1 124 ? 104.270 78.331 60.040 1.00 26.08 121 GLY A CA 1
ATOM 930 C C . GLY A 1 124 ? 104.003 79.735 59.503 1.00 26.67 121 GLY A C 1
ATOM 931 O O . GLY A 1 124 ? 102.948 79.982 58.896 1.00 26.97 121 GLY A O 1
ATOM 932 N N . VAL A 1 125 ? 104.939 80.660 59.718 1.00 26.69 122 VAL A N 1
ATOM 933 C CA . VAL A 1 125 ? 104.721 82.076 59.382 1.00 25.90 122 VAL A CA 1
ATOM 934 C C . VAL A 1 125 ? 105.746 82.633 58.428 1.00 25.69 122 VAL A C 1
ATOM 935 O O . VAL A 1 125 ? 106.935 82.470 58.619 1.00 25.99 122 VAL A O 1
ATOM 939 N N . THR A 1 126 ? 105.274 83.305 57.387 1.00 26.38 123 THR A N 1
ATOM 940 C CA . THR A 1 126 ? 106.164 83.900 56.376 1.00 25.82 123 THR A CA 1
ATOM 941 C C . THR A 1 126 ? 106.833 85.186 56.858 1.00 25.34 123 THR A C 1
ATOM 942 O O . THR A 1 126 ? 107.952 85.497 56.459 1.00 25.36 123 THR A O 1
ATOM 946 N N . ASP A 1 127 ? 106.131 85.937 57.699 1.00 24.86 124 ASP A N 1
ATOM 947 C CA . ASP A 1 127 ? 106.613 87.234 58.201 1.00 24.88 124 ASP A CA 1
ATOM 948 C C . ASP A 1 127 ? 108.089 87.254 58.563 1.00 24.82 124 ASP A C 1
ATOM 949 O O . ASP A 1 127 ? 108.588 86.362 59.237 1.00 23.18 124 ASP A O 1
ATOM 954 N N . TYR A 1 128 ? 108.773 88.290 58.081 1.00 25.25 125 TYR A N 1
ATOM 955 C CA . TYR A 1 128 ? 110.072 88.642 58.612 1.00 25.78 125 TYR A CA 1
ATOM 956 C C . TYR A 1 128 ? 109.909 89.717 59.665 1.00 26.34 125 TYR A C 1
ATOM 957 O O . TYR A 1 128 ? 109.363 90.803 59.447 1.00 27.01 125 TYR A O 1
ATOM 966 N N . VAL A 1 129 ? 110.430 89.381 60.813 1.00 26.39 126 VAL A N 1
ATOM 967 C CA . VAL A 1 129 ? 110.165 90.061 62.019 1.00 27.23 126 VAL A CA 1
ATOM 968 C C . VAL A 1 129 ? 111.484 90.784 62.318 1.00 27.82 126 VAL A C 1
ATOM 969 O O . VAL A 1 129 ? 111.567 91.693 63.134 1.00 28.81 126 VAL A O 1
ATOM 973 N N . GLY A 1 130 ? 112.506 90.385 61.578 1.00 28.39 127 GLY A N 1
ATOM 974 C CA . GLY A 1 130 ? 113.806 91.046 61.555 1.00 28.82 127 GLY A CA 1
ATOM 975 C C . GLY A 1 130 ? 114.389 90.833 60.168 1.00 29.17 127 GLY A C 1
ATOM 976 O O . GLY A 1 130 ? 113.949 89.957 59.426 1.00 29.37 127 GLY A O 1
ATOM 977 N N . LYS A 1 131 ? 115.387 91.627 59.822 1.00 29.70 128 LYS A N 1
ATOM 978 C CA . LYS A 1 131 ? 115.956 91.645 58.472 1.00 29.71 128 LYS A CA 1
ATOM 979 C C . LYS A 1 131 ? 116.359 90.230 58.030 1.00 29.22 128 LYS A C 1
ATOM 980 O O . LYS A 1 131 ? 116.167 89.860 56.870 1.00 28.67 128 LYS A O 1
ATOM 986 N N . LYS A 1 132 ? 116.913 89.462 58.972 1.00 28.53 129 LYS A N 1
ATOM 987 C CA . LYS A 1 132 ? 117.311 88.065 58.753 1.00 28.11 129 LYS A CA 1
ATOM 988 C C . LYS A 1 132 ? 116.655 87.147 59.800 1.00 26.86 129 LYS A C 1
ATOM 989 O O . LYS A 1 132 ? 117.257 86.179 60.264 1.00 26.85 129 LYS A O 1
ATOM 995 N N . PHE A 1 133 ? 115.434 87.467 60.196 1.00 25.50 130 PHE A N 1
ATOM 996 C CA . PHE A 1 133 ? 114.808 86.728 61.255 1.00 24.62 130 PHE A CA 1
ATOM 997 C C . PHE A 1 133 ? 113.342 86.399 60.948 1.00 24.82 130 PHE A C 1
ATOM 998 O O . PHE A 1 133 ? 112.493 87.299 60.853 1.00 24.09 130 PHE A O 1
ATOM 1006 N N . THR A 1 134 ? 113.060 85.093 60.835 1.00 24.51 131 THR A N 1
ATOM 1007 C CA . THR A 1 134 ? 111.724 84.619 60.495 1.00 23.91 131 THR A CA 1
ATOM 1008 C C . THR A 1 134 ? 111.263 83.401 61.313 1.00 25.14 131 THR A C 1
ATOM 1009 O O . THR A 1 134 ? 111.864 83.055 62.337 1.00 25.90 131 THR A O 1
ATOM 1013 N N . LEU A 1 135 ? 110.173 82.763 60.885 1.00 25.86 132 LEU A N 1
ATOM 1014 C CA . LEU A 1 135 ? 109.542 81.731 61.693 1.00 25.03 132 LEU A CA 1
ATOM 1015 C C . LEU A 1 135 ? 108.693 80.803 60.822 1.00 25.52 132 LEU A C 1
ATOM 1016 O O . LEU A 1 135 ? 107.543 80.451 61.159 1.00 25.76 132 LEU A O 1
ATOM 1021 N N . HIS A 1 136 ? 109.309 80.353 59.725 1.00 25.30 133 HIS A N 1
ATOM 1022 C CA . HIS A 1 136 ? 108.626 79.582 58.686 1.00 25.25 133 HIS A CA 1
ATOM 1023 C C . HIS A 1 136 ? 107.957 78.277 59.114 1.00 24.99 133 HIS A C 1
ATOM 1024 O O . HIS A 1 136 ? 106.954 77.862 58.504 1.00 24.83 133 HIS A O 1
ATOM 1031 N N . TYR A 1 137 ? 108.541 77.608 60.103 1.00 25.25 134 TYR A N 1
ATOM 1032 C CA . TYR A 1 137 ? 108.007 76.319 60.621 1.00 25.61 134 TYR A CA 1
ATOM 1033 C C . TYR A 1 137 ? 107.554 76.439 62.070 1.00 25.70 134 TYR A C 1
ATOM 1034 O O . TYR A 1 137 ? 107.021 75.494 62.663 1.00 27.16 134 TYR A O 1
ATOM 1043 N N . GLY A 1 13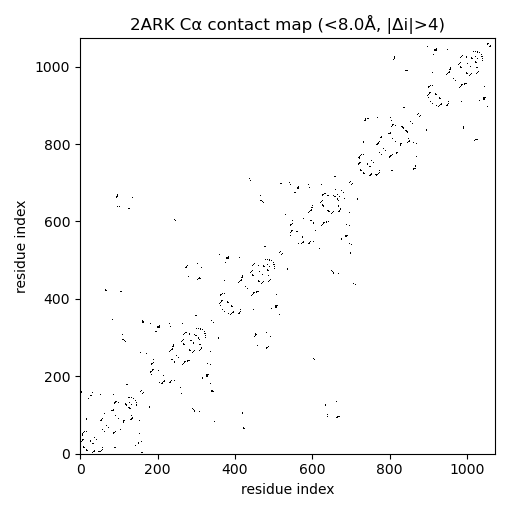8 ? 107.739 77.628 62.619 1.00 25.17 135 GLY A N 1
ATOM 1044 C CA . GLY A 1 138 ? 107.320 77.929 63.980 1.00 25.20 135 GLY A CA 1
ATOM 1045 C C . GLY A 1 138 ? 108.325 78.890 64.550 1.00 24.98 135 GLY A C 1
ATOM 1046 O O . GLY A 1 138 ? 109.393 79.106 63.956 1.00 25.94 135 GLY A O 1
ATOM 1047 N N . ALA A 1 139 ? 108.001 79.479 65.682 1.00 25.00 136 ALA A N 1
ATOM 1048 C CA . ALA A 1 139 ? 108.948 80.378 66.334 1.00 25.50 136 ALA A CA 1
ATOM 1049 C C . ALA A 1 139 ? 110.124 79.572 66.920 1.00 25.30 136 ALA A C 1
ATOM 1050 O O . ALA A 1 139 ? 109.922 78.601 67.612 1.00 25.95 136 ALA A O 1
ATOM 1052 N N . VAL A 1 140 ? 111.355 79.956 66.596 1.00 25.91 137 VAL A N 1
ATOM 1053 C CA . VAL A 1 140 ? 112.556 79.259 67.086 1.00 25.43 137 VAL A CA 1
ATOM 1054 C C . VAL A 1 140 ? 113.570 80.305 67.626 1.00 26.37 137 VAL A C 1
ATOM 1055 O O . VAL A 1 140 ? 113.667 81.424 67.094 1.00 25.89 137 VAL A O 1
ATOM 1059 N N . VAL A 1 141 ? 114.298 79.937 68.682 1.00 26.30 138 VAL A N 1
ATOM 1060 C CA . VAL A 1 141 ? 115.295 80.788 69.313 1.00 27.01 138 VAL A CA 1
ATOM 1061 C C . VAL A 1 141 ? 116.400 79.882 69.852 1.00 27.55 138 VAL A C 1
ATOM 1062 O O . VAL A 1 141 ? 116.153 78.710 70.159 1.00 28.34 138 VAL A O 1
ATOM 1066 N N . ALA A 1 142 ? 117.626 80.383 69.951 1.00 27.54 139 ALA A N 1
ATOM 1067 C CA . ALA A 1 142 ? 118.613 79.672 70.734 1.00 28.25 139 ALA A CA 1
ATOM 1068 C C . ALA A 1 142 ? 118.669 80.301 72.135 1.00 28.99 139 ALA A C 1
ATOM 1069 O O . ALA A 1 142 ? 118.863 81.522 72.278 1.00 29.54 139 ALA A O 1
ATOM 1071 N N . GLY A 1 143 ? 118.462 79.484 73.163 1.00 28.98 140 GLY A N 1
ATOM 1072 C CA . GLY A 1 143 ? 118.359 79.985 74.536 1.00 29.34 140 GLY A CA 1
ATOM 1073 C C . GLY A 1 143 ? 117.088 80.784 74.807 1.00 30.18 140 GLY A C 1
ATOM 1074 O O . GLY A 1 143 ? 116.021 80.490 74.262 1.00 29.28 140 GLY A O 1
ATOM 1075 N N . GLU A 1 144 ? 117.206 81.811 75.649 1.00 31.15 141 GLU A N 1
ATOM 1076 C CA . GLU A 1 144 ? 116.071 82.665 75.987 1.00 32.63 141 GLU A CA 1
ATOM 1077 C C . GLU A 1 144 ? 115.782 83.734 74.887 1.00 32.48 141 GLU A C 1
ATOM 1078 O O . GLU A 1 144 ? 116.711 84.303 74.315 1.00 32.04 141 GLU A O 1
ATOM 1084 N N . PRO A 1 145 ? 114.488 84.016 74.609 1.00 33.26 142 PRO A N 1
ATOM 1085 C CA . PRO A 1 145 ? 114.199 85.106 73.656 1.00 34.17 142 PRO A CA 1
ATOM 1086 C C . PRO A 1 145 ? 114.594 86.441 74.268 1.00 34.97 142 PRO A C 1
ATOM 1087 O O . PRO A 1 145 ? 113.885 86.951 75.140 1.00 35.38 142 PRO A O 1
ATOM 1091 N N . ARG A 1 146 ? 115.726 86.990 73.832 1.00 35.70 143 ARG A N 1
ATOM 1092 C CA . ARG A 1 146 ? 116.278 88.207 74.448 1.00 36.14 143 ARG A CA 1
ATOM 1093 C C . ARG A 1 146 ? 116.186 89.405 73.529 1.00 35.66 143 ARG A C 1
ATOM 1094 O O . ARG A 1 146 ? 115.808 90.482 73.967 1.00 36.00 143 ARG A O 1
ATOM 1102 N N . SER A 1 147 ? 116.547 89.219 72.264 1.00 35.34 144 SER A N 1
ATOM 1103 C CA . SER A 1 147 ? 116.584 90.320 71.312 1.00 35.23 144 SER A CA 1
ATOM 1104 C C . SER A 1 147 ? 115.182 90.691 70.856 1.00 35.47 144 SER A C 1
ATOM 1105 O O . SER A 1 147 ? 114.244 89.884 70.925 1.00 35.43 144 SER A O 1
ATOM 1108 N N . GLU A 1 148 ? 115.058 91.924 70.383 1.00 35.59 145 GLU A N 1
ATOM 1109 C CA . GLU A 1 148 ? 113.794 92.440 69.904 1.00 35.85 145 GLU A CA 1
ATOM 1110 C C . GLU A 1 148 ? 113.121 91.536 68.846 1.00 35.40 145 GLU A C 1
ATOM 1111 O O . GLU A 1 148 ? 111.920 91.253 68.938 1.00 34.81 145 GLU A O 1
ATOM 1117 N N . GLU A 1 149 ? 113.898 91.073 67.865 1.00 34.57 146 GLU A N 1
ATOM 1118 C CA . GLU A 1 149 ? 113.345 90.201 66.835 1.00 34.60 146 GLU A CA 1
ATOM 1119 C C . GLU A 1 149 ? 112.973 88.793 67.366 1.00 33.74 146 GLU A C 1
ATOM 1120 O O . GLU A 1 149 ? 111.966 88.213 66.930 1.00 33.31 146 GLU A O 1
ATOM 1126 N N . GLU A 1 150 ? 113.749 88.278 68.327 1.00 32.66 147 GLU A N 1
ATOM 1127 C CA . GLU A 1 150 ? 113.428 87.009 68.973 1.00 32.19 147 GLU A CA 1
ATOM 1128 C C . GLU A 1 150 ? 112.123 87.099 69.740 1.00 31.92 147 GLU A C 1
ATOM 1129 O O . GLU A 1 150 ? 111.304 86.188 69.663 1.00 31.83 147 GLU A O 1
ATOM 1135 N N . LYS A 1 151 ? 111.934 88.206 70.469 1.00 31.43 148 LYS A N 1
ATOM 1136 C CA . LYS A 1 151 ? 110.701 88.422 71.237 1.00 31.01 148 LYS A CA 1
ATOM 1137 C C . LYS A 1 151 ? 109.520 88.566 70.279 1.00 29.77 148 LYS A C 1
ATOM 1138 O O . LYS A 1 151 ? 108.438 88.010 70.516 1.00 29.22 148 LYS A O 1
ATOM 1144 N N . GLU A 1 152 ? 109.770 89.254 69.164 1.00 29.18 149 GLU A N 1
ATOM 1145 C CA . GLU A 1 152 ? 108.739 89.556 68.164 1.00 28.22 149 GLU A CA 1
ATOM 1146 C C . GLU A 1 152 ? 108.320 88.337 67.355 1.00 27.86 149 GLU A C 1
ATOM 1147 O O . GLU A 1 152 ? 107.144 88.198 67.040 1.00 27.81 149 GLU A O 1
ATOM 1153 N N . ALA A 1 153 ? 109.271 87.450 67.041 1.00 27.50 150 ALA A N 1
ATOM 1154 C CA . ALA A 1 153 ? 108.955 86.154 66.397 1.00 26.39 150 ALA A CA 1
ATOM 1155 C C . ALA A 1 153 ? 107.892 85.395 67.197 1.00 26.51 150 ALA A C 1
ATOM 1156 O O . ALA A 1 153 ? 106.955 84.842 66.622 1.00 25.86 150 ALA A O 1
ATOM 1158 N N . CYS A 1 154 ? 108.056 85.398 68.526 1.00 26.68 151 CYS A N 1
ATOM 1159 C CA . CYS A 1 154 ? 107.196 84.674 69.454 1.00 27.62 151 CYS A CA 1
ATOM 1160 C C . CYS A 1 154 ? 105.828 85.271 69.477 1.00 27.30 151 CYS A C 1
ATOM 1161 O O . CYS A 1 154 ? 104.844 84.574 69.380 1.00 28.74 151 CYS A O 1
ATOM 1164 N N . ARG A 1 155 ? 105.774 86.576 69.603 1.00 27.38 152 ARG A N 1
ATOM 1165 C CA . ARG A 1 155 ? 104.542 87.296 69.482 1.00 26.72 152 ARG A CA 1
ATOM 1166 C C . ARG A 1 155 ? 103.844 87.047 68.146 1.00 27.11 152 ARG A C 1
ATOM 1167 O O . ARG A 1 155 ? 102.633 86.791 68.118 1.00 27.50 152 ARG A O 1
ATOM 1175 N N . ARG A 1 156 ? 104.590 87.105 67.047 1.00 26.79 153 ARG A N 1
ATOM 1176 C CA . ARG A 1 156 ? 103.983 86.940 65.723 1.00 27.07 153 ARG A CA 1
ATOM 1177 C C . ARG A 1 156 ? 103.268 85.593 65.525 1.00 27.67 153 ARG A C 1
ATOM 1178 O O . ARG A 1 156 ? 102.185 85.540 64.904 1.00 27.82 153 ARG A O 1
ATOM 1186 N N . LEU A 1 157 ? 103.881 84.520 66.036 1.00 27.44 154 LEU A N 1
ATOM 1187 C CA . LEU A 1 157 ? 103.259 83.209 66.021 1.00 27.04 154 LEU A CA 1
ATOM 1188 C C . LEU A 1 157 ? 101.852 83.207 66.607 1.00 27.17 154 LEU A C 1
ATOM 1189 O O . LEU A 1 157 ? 100.921 82.743 65.967 1.00 26.71 154 LEU A O 1
ATOM 1194 N N . GLY A 1 158 ? 101.707 83.731 67.831 1.00 27.82 155 GLY A N 1
ATOM 1195 C CA . GLY A 1 158 ? 100.421 83.777 68.514 1.00 27.25 155 GLY A CA 1
ATOM 1196 C C . GLY A 1 158 ? 99.425 84.663 67.797 1.00 27.27 155 GLY A C 1
ATOM 1197 O O . GLY A 1 158 ? 98.233 84.332 67.736 1.00 27.50 155 GLY A O 1
ATOM 1198 N N . ARG A 1 159 ? 99.925 85.789 67.278 1.00 26.86 156 ARG A N 1
ATOM 1199 C CA . ARG A 1 159 ? 99.190 86.738 66.424 1.00 26.98 156 ARG A CA 1
ATOM 1200 C C . ARG A 1 159 ? 98.578 86.047 65.203 1.00 26.45 156 ARG A C 1
ATOM 1201 O O . ARG A 1 159 ? 97.386 86.190 64.941 1.00 25.97 156 ARG A O 1
ATOM 1209 N N . ARG A 1 160 ? 99.418 85.345 64.442 1.00 26.03 157 ARG A N 1
ATOM 1210 C CA . ARG A 1 160 ? 98.962 84.650 63.252 1.00 26.18 157 ARG A CA 1
ATOM 1211 C C . ARG A 1 160 ? 98.019 83.500 63.607 1.00 26.78 157 ARG A C 1
ATOM 1212 O O . ARG A 1 160 ? 97.039 83.259 62.906 1.00 27.67 157 ARG A O 1
ATOM 1220 N N . LEU A 1 161 ? 98.305 82.802 64.706 1.00 27.11 158 LEU A N 1
ATOM 1221 C CA . LEU A 1 161 ? 97.401 81.772 65.219 1.00 26.25 158 LEU A CA 1
ATOM 1222 C C . LEU A 1 161 ? 96.020 82.353 65.473 1.00 25.63 158 LEU A C 1
ATOM 1223 O O . LEU A 1 161 ? 95.019 81.788 65.025 1.00 26.51 158 LEU A O 1
ATOM 1228 N N . ALA A 1 162 ? 95.973 83.492 66.159 1.00 25.20 159 ALA A N 1
ATOM 1229 C CA . ALA A 1 162 ? 94.710 84.121 66.541 1.00 24.90 159 ALA A CA 1
ATOM 1230 C C . ALA A 1 162 ? 93.976 84.624 65.304 1.00 25.25 159 ALA A C 1
ATOM 1231 O O . ALA A 1 162 ? 92.747 84.535 65.216 1.00 25.53 159 ALA A O 1
ATOM 1233 N N . GLU A 1 163 ? 94.744 85.145 64.356 1.00 25.29 160 GLU A N 1
ATOM 1234 C CA . GLU A 1 163 ? 94.239 85.588 63.064 1.00 25.63 160 GLU A CA 1
ATOM 1235 C C . GLU A 1 163 ? 93.669 84.447 62.221 1.00 25.60 160 GLU A C 1
ATOM 1236 O O . GLU A 1 163 ? 92.630 84.611 61.618 1.00 25.39 160 GLU A O 1
ATOM 1242 N N . TRP A 1 164 ? 94.326 83.283 62.192 1.00 26.16 161 TRP A N 1
ATOM 1243 C CA . TRP A 1 164 ? 93.779 82.144 61.437 1.00 26.35 161 TRP A CA 1
ATOM 1244 C C . TRP A 1 164 ? 92.501 81.618 62.111 1.00 26.24 161 TRP A C 1
ATOM 1245 O O . TRP A 1 164 ? 91.530 81.255 61.436 1.00 25.48 161 TRP A O 1
ATOM 1256 N N . VAL A 1 165 ? 92.512 81.574 63.444 1.00 26.24 162 VAL A N 1
ATOM 1257 C CA . VAL A 1 165 ? 91.294 81.252 64.201 1.00 26.06 162 VAL A CA 1
ATOM 1258 C C . VAL A 1 165 ? 90.158 82.213 63.865 1.00 26.09 162 VAL A C 1
ATOM 1259 O O . VAL A 1 165 ? 89.048 81.785 63.621 1.00 26.87 162 VAL A O 1
ATOM 1263 N N . ALA A 1 166 ? 90.462 83.503 63.822 1.00 26.50 163 ALA A N 1
ATOM 1264 C CA . ALA A 1 166 ? 89.499 84.567 63.537 1.00 26.58 163 ALA A CA 1
ATOM 1265 C C . ALA A 1 166 ? 88.930 84.490 62.126 1.00 27.30 163 ALA A C 1
ATOM 1266 O O . ALA A 1 166 ? 87.743 84.782 61.907 1.00 27.88 163 ALA A O 1
ATOM 1268 N N . ILE A 1 167 ? 89.787 84.140 61.171 1.00 27.72 164 ILE A N 1
ATOM 1269 C CA . ILE A 1 167 ? 89.401 84.045 59.758 1.00 28.13 164 ILE A CA 1
ATOM 1270 C C . ILE A 1 167 ? 88.566 82.801 59.513 1.00 28.16 164 ILE A C 1
ATOM 1271 O O . ILE A 1 167 ? 87.438 82.890 59.030 1.00 28.48 164 ILE A O 1
ATOM 1276 N N . PHE A 1 168 ? 89.119 81.657 59.895 1.00 28.23 165 PHE A N 1
ATOM 1277 C CA . PHE A 1 168 ? 88.578 80.358 59.547 1.00 28.16 165 PHE A CA 1
ATOM 1278 C C . PHE A 1 168 ? 87.533 79.787 60.486 1.00 28.14 165 PHE A C 1
ATOM 1279 O O . PHE A 1 168 ? 86.710 79.001 60.038 1.00 28.07 165 PHE A O 1
ATOM 1287 N N . VAL A 1 169 ? 87.544 80.142 61.768 1.00 28.30 166 VAL A N 1
ATOM 1288 C CA . VAL A 1 169 ? 86.453 79.655 62.621 1.00 28.97 166 VAL A CA 1
ATOM 1289 C C . VAL A 1 169 ? 85.441 80.720 63.000 1.00 30.01 166 VAL A C 1
ATOM 1290 O O . VAL A 1 169 ? 84.241 80.443 63.021 1.00 29.99 166 VAL A O 1
ATOM 1294 N N . ASP A 1 170 ? 85.915 81.937 63.269 1.00 31.14 167 ASP A N 1
ATOM 1295 C CA . ASP A 1 170 ? 85.014 83.045 63.550 1.00 32.44 167 ASP A CA 1
ATOM 1296 C C . ASP A 1 170 ? 84.433 83.616 62.258 1.00 32.26 167 ASP A C 1
ATOM 1297 O O . ASP A 1 170 ? 83.334 84.153 62.248 1.00 32.05 167 ASP A O 1
ATOM 1302 N N . GLY A 1 171 ? 85.188 83.512 61.175 1.00 32.45 168 GLY A N 1
ATOM 1303 C CA . GLY A 1 171 ? 84.693 83.900 59.883 1.00 32.40 168 GLY A CA 1
ATOM 1304 C C . GLY A 1 171 ? 84.923 85.336 59.473 1.00 32.43 168 GLY A C 1
ATOM 1305 O O . GLY A 1 171 ? 84.268 85.784 58.554 1.00 32.00 168 GLY A O 1
ATOM 1306 N N . ARG A 1 172 ? 85.843 86.049 60.133 1.00 33.02 169 ARG A N 1
ATOM 1307 C CA . ARG A 1 172 ? 86.338 87.363 59.645 1.00 33.81 169 ARG A CA 1
ATOM 1308 C C . ARG A 1 172 ? 87.062 87.269 58.278 1.00 34.52 169 ARG A C 1
ATOM 1309 O O . ARG A 1 172 ? 88.279 87.461 58.182 1.00 34.84 169 ARG A O 1
ATOM 1317 N N . LYS A 1 173 ? 86.291 86.988 57.231 1.00 35.57 170 LYS A N 1
ATOM 1318 C CA . LYS A 1 173 ? 86.791 86.803 55.864 1.00 36.91 170 LYS A CA 1
ATOM 1319 C C . LYS A 1 173 ? 87.632 87.968 55.375 1.00 37.43 170 LYS A C 1
ATOM 1320 O O . LYS A 1 173 ? 88.486 87.787 54.499 1.00 37.68 170 LYS A O 1
ATOM 1326 N N . GLU A 1 174 ? 87.371 89.150 55.940 1.00 37.97 171 GLU A N 1
ATOM 1327 C CA . GLU A 1 174 ? 88.003 90.414 55.537 1.00 38.66 171 GLU A CA 1
ATOM 1328 C C . GLU A 1 174 ? 89.473 90.527 55.982 1.00 38.04 171 GLU A C 1
ATOM 1329 O O . GLU A 1 174 ? 90.271 91.226 55.356 1.00 38.02 171 GLU A O 1
ATOM 1335 N N . LEU A 1 175 ? 89.813 89.837 57.065 1.00 37.37 172 LEU A N 1
ATOM 1336 C CA . LEU A 1 175 ? 91.170 89.821 57.597 1.00 36.85 172 LEU A CA 1
ATOM 1337 C C . LEU A 1 175 ? 92.190 89.167 56.676 1.00 35.95 172 LEU A C 1
ATOM 1338 O O . LEU A 1 175 ? 93.387 89.447 56.784 1.00 35.91 172 LEU A O 1
ATOM 1343 N N . LEU A 1 176 ? 91.737 88.278 55.798 1.00 34.77 173 LEU A N 1
ATOM 1344 C CA . LEU A 1 176 ? 92.664 87.538 54.942 1.00 34.15 173 LEU A CA 1
ATOM 1345 C C . LEU A 1 176 ? 93.476 88.499 54.068 1.00 34.02 173 LEU A C 1
ATOM 1346 O O . LEU A 1 176 ? 94.716 88.455 54.078 1.00 33.92 173 LEU A O 1
ATOM 1351 N N . GLU A 1 177 ? 92.770 89.377 53.352 1.00 33.82 174 GLU A N 1
ATOM 1352 C CA . GLU A 1 177 ? 93.387 90.361 52.471 1.00 33.83 174 GLU A CA 1
ATOM 1353 C C . GLU A 1 177 ? 94.157 91.423 53.235 1.00 33.06 174 GLU A C 1
ATOM 1354 O O . GLU A 1 177 ? 95.209 91.870 52.789 1.00 32.90 174 GLU A O 1
ATOM 1360 N N . LYS A 1 178 ? 93.632 91.837 54.378 1.00 32.62 175 LYS A N 1
ATOM 1361 C CA . LYS A 1 178 ? 94.354 92.745 55.238 1.00 33.05 175 LYS A CA 1
ATOM 1362 C C . LYS A 1 178 ? 95.761 92.185 55.501 1.00 32.04 175 LYS A C 1
ATOM 1363 O O . LYS A 1 178 ? 96.765 92.887 55.305 1.00 31.76 175 LYS A O 1
ATOM 1369 N N . ILE A 1 179 ? 95.824 90.918 55.931 1.00 31.09 176 ILE A N 1
ATOM 1370 C CA . ILE A 1 179 ? 97.082 90.276 56.251 1.00 29.87 176 ILE A CA 1
ATOM 1371 C C . ILE A 1 179 ? 97.965 90.101 55.018 1.00 29.64 176 ILE A C 1
ATOM 1372 O O . ILE A 1 179 ? 99.164 90.361 55.075 1.00 29.82 176 ILE A O 1
ATOM 1377 N N . ARG A 1 180 ? 97.377 89.707 53.900 1.00 28.86 177 ARG A N 1
ATOM 1378 C CA . ARG A 1 180 ? 98.168 89.376 52.732 1.00 28.67 177 ARG A CA 1
ATOM 1379 C C . ARG A 1 180 ? 98.907 90.572 52.179 1.00 29.19 177 ARG A C 1
ATOM 1380 O O . ARG A 1 180 ? 100.025 90.429 51.652 1.00 29.12 177 ARG A O 1
ATOM 1388 N N . LYS A 1 181 ? 98.280 91.744 52.328 1.00 29.77 178 LYS A N 1
ATOM 1389 C CA . LYS A 1 181 ? 98.738 92.996 51.729 1.00 30.01 178 LYS A CA 1
ATOM 1390 C C . LYS A 1 181 ? 99.430 93.938 52.724 1.00 29.72 178 LYS A C 1
ATOM 1391 O O . LYS A 1 181 ? 99.908 95.018 52.338 1.00 29.23 178 LYS A O 1
ATOM 1397 N N . ASP A 1 182 ? 99.498 93.507 53.986 1.00 29.42 179 ASP A N 1
ATOM 1398 C CA . ASP A 1 182 ? 100.158 94.261 55.059 1.00 29.71 179 ASP A CA 1
ATOM 1399 C C . ASP A 1 182 ? 101.693 94.356 54.931 1.00 29.50 179 ASP A C 1
ATOM 1400 O O . ASP A 1 182 ? 102.393 93.350 55.106 1.00 29.86 179 ASP A O 1
ATOM 1405 N N . PRO A 1 183 ? 102.217 95.572 54.645 1.00 28.89 180 PRO A N 1
ATOM 1406 C CA . PRO A 1 183 ? 103.669 95.760 54.478 1.00 28.59 180 PRO A CA 1
ATOM 1407 C C . PRO A 1 183 ? 104.522 95.585 55.763 1.00 28.14 180 PRO A C 1
ATOM 1408 O O . PRO A 1 183 ? 105.708 95.265 55.667 1.00 28.33 180 PRO A O 1
ATOM 1412 N N . ALA A 1 184 ? 103.929 95.783 56.938 1.00 27.68 181 ALA A N 1
ATOM 1413 C CA . ALA A 1 184 ? 104.628 95.570 58.209 1.00 27.89 181 ALA A CA 1
ATOM 1414 C C . ALA A 1 184 ? 105.107 94.117 58.458 1.00 28.09 181 ALA A C 1
ATOM 1415 O O . ALA A 1 184 ? 105.976 93.889 59.309 1.00 28.70 181 ALA A O 1
ATOM 1417 N N . ARG A 1 185 ? 104.547 93.144 57.737 1.00 27.81 182 ARG A N 1
ATOM 1418 C CA . ARG A 1 185 ? 104.908 91.732 57.911 1.00 27.76 182 ARG A CA 1
ATOM 1419 C C . ARG A 1 185 ? 106.346 91.428 57.470 1.00 28.32 182 ARG A C 1
ATOM 1420 O O . ARG A 1 185 ? 106.891 90.360 57.758 1.00 28.37 182 ARG A O 1
ATOM 1428 N N . PHE A 1 186 ? 106.958 92.369 56.766 1.00 29.32 183 PHE A N 1
ATOM 1429 C CA . PHE A 1 186 ? 108.300 92.170 56.212 1.00 30.11 183 PHE A CA 1
ATOM 1430 C C . PHE A 1 186 ? 109.211 93.351 56.493 1.00 30.92 183 PHE A C 1
ATOM 1431 O O . PHE A 1 186 ? 109.110 94.403 55.859 1.00 30.97 183 PHE A O 1
ATOM 1439 N N . VAL A 1 187 ? 110.083 93.145 57.478 1.00 32.01 184 VAL A N 1
ATOM 1440 C CA . VAL A 1 187 ? 111.043 94.136 57.917 1.00 33.00 184 VAL A CA 1
ATOM 1441 C C . VAL A 1 187 ? 112.157 94.362 56.889 1.00 33.52 184 VAL A C 1
ATOM 1442 O O . VAL A 1 187 ? 112.449 95.511 56.524 1.00 33.79 184 VAL A O 1
ATOM 1446 N N . ASN B 1 2 ? 73.862 78.807 48.997 1.00 45.14 -1 ASN B N 1
ATOM 1447 C CA . ASN B 1 2 ? 74.969 79.155 48.054 1.00 45.18 -1 ASN B CA 1
ATOM 1448 C C . ASN B 1 2 ? 76.299 78.435 48.348 1.00 45.09 -1 ASN B C 1
ATOM 1449 O O . ASN B 1 2 ? 77.341 79.092 48.460 1.00 45.18 -1 ASN B O 1
ATOM 1454 N N . ALA B 1 3 ? 76.258 77.098 48.469 1.00 44.77 0 ALA B N 1
ATOM 1455 C CA . ALA B 1 3 ? 77.454 76.274 48.784 1.00 44.20 0 ALA B CA 1
ATOM 1456 C C . ALA B 1 3 ? 78.519 76.322 47.671 1.00 43.74 0 ALA B C 1
ATOM 1457 O O . ALA B 1 3 ? 78.196 76.140 46.487 1.00 43.96 0 ALA B O 1
ATOM 1467 N N . GLY B 1 5 ? 83.076 76.291 46.657 1.00 38.16 2 GLY B N 1
ATOM 1468 C CA . GLY B 1 5 ? 84.475 75.988 46.992 1.00 35.39 2 GLY B CA 1
ATOM 1469 C C . GLY B 1 5 ? 85.377 75.774 45.801 1.00 33.57 2 GLY B C 1
ATOM 1470 O O . GLY B 1 5 ? 84.941 75.210 44.800 1.00 32.92 2 GLY B O 1
ATOM 1471 N N . LYS B 1 6 ? 86.639 76.203 45.931 1.00 32.00 3 LYS B N 1
ATOM 1472 C CA . LYS B 1 6 ? 87.631 76.191 44.831 1.00 30.24 3 LYS B CA 1
ATOM 1473 C C . LYS B 1 6 ? 88.882 75.375 45.175 1.00 29.97 3 LYS B C 1
ATOM 1474 O O . LYS B 1 6 ? 89.672 75.735 46.061 1.00 29.04 3 LYS B O 1
ATOM 1480 N N . VAL B 1 7 ? 89.030 74.250 44.482 1.00 29.50 4 VAL B N 1
ATOM 1481 C CA . VAL B 1 7 ? 90.113 73.306 44.737 1.00 29.31 4 VAL B CA 1
ATOM 1482 C C . VAL B 1 7 ? 90.964 73.127 43.483 1.00 29.35 4 VAL B C 1
ATOM 1483 O O . VAL B 1 7 ? 90.417 73.008 42.372 1.00 30.37 4 VAL B O 1
ATOM 1487 N N . LEU B 1 8 ? 92.290 73.187 43.660 1.00 28.33 5 LEU B N 1
ATOM 1488 C CA . LEU B 1 8 ? 93.272 72.884 42.613 1.00 27.79 5 LEU B CA 1
ATOM 1489 C C . LEU B 1 8 ? 93.923 71.558 42.954 1.00 27.32 5 LEU B C 1
ATOM 1490 O O . LEU B 1 8 ? 94.512 71.427 44.033 1.00 27.06 5 LEU B O 1
ATOM 1495 N N . VAL B 1 9 ? 93.839 70.581 42.061 1.00 26.57 6 VAL B N 1
ATOM 1496 C CA . VAL B 1 9 ? 94.706 69.428 42.183 1.00 25.85 6 VAL B CA 1
ATOM 1497 C C . VAL B 1 9 ? 95.808 69.612 41.171 1.00 26.13 6 VAL B C 1
ATOM 1498 O O . VAL B 1 9 ? 95.559 69.634 39.978 1.00 26.17 6 VAL B O 1
ATOM 1502 N N . ILE B 1 10 ? 97.034 69.761 41.650 1.00 26.49 7 ILE B N 1
ATOM 1503 C CA . ILE B 1 10 ? 98.176 69.949 40.756 1.00 26.83 7 ILE B CA 1
ATOM 1504 C C . ILE B 1 10 ? 99.121 68.772 41.008 1.00 26.74 7 ILE B C 1
ATOM 1505 O O . ILE B 1 10 ? 99.279 68.333 42.138 1.00 27.95 7 ILE B O 1
ATOM 1510 N N . TYR B 1 11 ? 99.733 68.238 39.969 1.00 26.40 8 TYR B N 1
ATOM 1511 C CA . TYR B 1 11 ? 100.524 67.031 40.117 1.00 26.45 8 TYR B CA 1
ATOM 1512 C C . TYR B 1 11 ? 101.655 66.978 39.065 1.00 27.27 8 TYR B C 1
ATOM 1513 O O . TYR B 1 11 ? 101.626 67.657 38.027 1.00 26.56 8 TYR B O 1
ATOM 1522 N N . ASP B 1 12 ? 102.641 66.141 39.356 1.00 27.88 9 ASP B N 1
ATOM 1523 C CA . ASP B 1 12 ? 103.696 65.820 38.435 1.00 28.17 9 ASP B CA 1
ATOM 1524 C C . ASP B 1 12 ? 103.724 64.315 38.443 1.00 28.47 9 ASP B C 1
ATOM 1525 O O . ASP B 1 12 ? 103.090 63.693 39.271 1.00 28.70 9 ASP B O 1
ATOM 1530 N N . THR B 1 13 ? 104.471 63.719 37.529 1.00 29.32 10 THR B N 1
ATOM 1531 C CA . THR B 1 13 ? 104.415 62.286 37.329 1.00 30.17 10 THR B CA 1
ATOM 1532 C C . THR B 1 13 ? 105.597 61.896 36.482 1.00 30.99 10 THR B C 1
ATOM 1533 O O . THR B 1 13 ? 106.014 62.667 35.619 1.00 31.82 10 THR B O 1
ATOM 1537 N N . ARG B 1 14 ? 106.146 60.718 36.758 1.00 31.71 11 ARG B N 1
ATOM 1538 C CA . ARG B 1 14 ? 107.215 60.104 35.972 1.00 33.02 11 ARG B CA 1
ATOM 1539 C C . ARG B 1 14 ? 106.680 59.078 34.977 1.00 31.39 11 ARG B C 1
ATOM 1540 O O . ARG B 1 14 ? 107.137 59.054 33.837 1.00 33.19 11 ARG B O 1
ATOM 1548 N N . THR B 1 15 ? 105.743 58.230 35.393 1.00 29.62 12 THR B N 1
ATOM 1549 C CA . THR B 1 15 ? 105.198 57.163 34.536 1.00 28.14 12 THR B CA 1
ATOM 1550 C C . THR B 1 15 ? 103.668 57.178 34.469 1.00 27.30 12 THR B C 1
ATOM 1551 O O . THR B 1 15 ? 103.062 56.410 33.708 1.00 26.08 12 THR B O 1
ATOM 1555 N N . GLY B 1 16 ? 103.053 58.030 35.286 1.00 25.98 13 GLY B N 1
ATOM 1556 C CA . GLY B 1 16 ? 101.637 58.290 35.188 1.00 25.67 13 GLY B CA 1
ATOM 1557 C C . GLY B 1 16 ? 100.832 57.857 36.396 1.00 25.71 13 GLY B C 1
ATOM 1558 O O . GLY B 1 16 ? 99.615 58.097 36.445 1.00 26.01 13 GLY B O 1
ATOM 1559 N N . ASN B 1 17 ? 101.492 57.200 37.353 1.00 25.13 14 ASN B N 1
ATOM 1560 C CA . ASN B 1 17 ? 100.836 56.685 38.563 1.00 24.91 14 ASN B CA 1
ATOM 1561 C C . ASN B 1 17 ? 100.225 57.779 39.438 1.00 25.29 14 ASN B C 1
ATOM 1562 O O . ASN B 1 17 ? 99.111 57.632 39.979 1.00 25.90 14 ASN B O 1
ATOM 1567 N N . THR B 1 18 ? 100.954 58.880 39.558 1.00 25.12 15 THR B N 1
ATOM 1568 C CA . THR B 1 18 ? 100.529 60.022 40.330 1.00 25.29 15 THR B CA 1
ATOM 1569 C C . THR B 1 18 ? 99.422 60.807 39.608 1.00 25.95 15 THR B C 1
ATOM 1570 O O . THR B 1 18 ? 98.581 61.422 40.273 1.00 25.82 15 THR B O 1
ATOM 1574 N N . LYS B 1 19 ? 99.404 60.775 38.272 1.00 26.05 16 LYS B N 1
ATOM 1575 C CA . LYS B 1 19 ? 98.221 61.250 37.521 1.00 26.87 16 LYS B CA 1
ATOM 1576 C C . LYS B 1 19 ? 96.946 60.454 37.900 1.00 27.85 16 LYS B C 1
ATOM 1577 O O . LYS B 1 19 ? 95.885 61.032 38.144 1.00 28.14 16 LYS B O 1
ATOM 1583 N N . LYS B 1 20 ? 97.064 59.136 37.978 1.00 28.96 17 LYS B N 1
ATOM 1584 C CA . LYS B 1 20 ? 95.943 58.306 38.393 1.00 30.77 17 LYS B CA 1
ATOM 1585 C C . LYS B 1 20 ? 95.436 58.686 39.772 1.00 31.41 17 LYS B C 1
ATOM 1586 O O . LYS B 1 20 ? 94.235 58.726 39.983 1.00 31.74 17 LYS B O 1
ATOM 1600 N N . ALA B 1 22 ? 95.872 61.673 41.181 1.00 30.25 19 ALA B N 1
ATOM 1601 C CA . ALA B 1 22 ? 95.408 63.049 41.061 1.00 29.05 19 ALA B CA 1
ATOM 1602 C C . ALA B 1 22 ? 93.992 63.117 40.532 1.00 28.61 19 ALA B C 1
ATOM 1603 O O . ALA B 1 22 ? 93.225 63.981 40.946 1.00 28.29 19 ALA B O 1
ATOM 1605 N N . GLU B 1 23 ? 93.657 62.202 39.622 1.00 28.14 20 GLU B N 1
ATOM 1606 C CA . GLU B 1 23 ? 92.272 62.052 39.123 1.00 27.70 20 GLU B CA 1
ATOM 1607 C C . GLU B 1 23 ? 91.343 61.594 40.232 1.00 27.48 20 GLU B C 1
ATOM 1608 O O . GLU B 1 23 ? 90.220 62.059 40.321 1.00 27.87 20 GLU B O 1
ATOM 1614 N N . LEU B 1 24 ? 91.823 60.732 41.119 1.00 26.98 21 LEU B N 1
ATOM 1615 C CA . LEU B 1 24 ? 90.982 60.292 42.220 1.00 26.96 21 LEU B CA 1
ATOM 1616 C C . LEU B 1 24 ? 90.791 61.358 43.304 1.00 26.85 21 LEU B C 1
ATOM 1617 O O . LEU B 1 24 ? 89.696 61.493 43.869 1.00 27.40 21 LEU B O 1
ATOM 1622 N N . VAL B 1 25 ? 91.828 62.145 43.541 1.00 26.73 22 VAL B N 1
ATOM 1623 C CA . VAL B 1 25 ? 91.782 63.267 44.472 1.00 26.64 22 VAL B CA 1
ATOM 1624 C C . VAL B 1 25 ? 90.761 64.297 44.014 1.00 27.43 22 VAL B C 1
ATOM 1625 O O . VAL B 1 25 ? 89.861 64.691 44.796 1.00 28.65 22 VAL B O 1
ATOM 1629 N N . ALA B 1 26 ? 90.888 64.716 42.752 1.00 27.31 23 ALA B N 1
ATOM 1630 C CA . ALA B 1 26 ? 89.933 65.610 42.105 1.00 27.43 23 ALA B CA 1
ATOM 1631 C C . ALA B 1 26 ? 88.512 65.082 42.217 1.00 27.41 23 ALA B C 1
ATOM 1632 O O . ALA B 1 26 ? 87.580 65.866 42.434 1.00 27.96 23 ALA B O 1
ATOM 1634 N N . GLU B 1 27 ? 88.319 63.777 42.056 1.00 27.13 24 GLU B N 1
ATOM 1635 C CA . GLU B 1 27 ? 86.948 63.283 42.090 1.00 27.84 24 GLU B CA 1
ATOM 1636 C C . GLU B 1 27 ? 86.421 63.225 43.518 1.00 27.83 24 GLU B C 1
ATOM 1637 O O . GLU B 1 27 ? 85.241 63.423 43.745 1.00 28.61 24 GLU B O 1
ATOM 1643 N N . GLY B 1 28 ? 87.297 62.965 44.472 1.00 27.69 25 GLY B N 1
ATOM 1644 C CA . GLY B 1 28 ? 86.954 63.126 45.868 1.00 27.43 25 GLY B CA 1
ATOM 1645 C C . GLY B 1 28 ? 86.527 64.544 46.190 1.00 27.71 25 GLY B C 1
ATOM 1646 O O . GLY B 1 28 ? 85.502 64.726 46.841 1.00 28.65 25 GLY B O 1
ATOM 1647 N N . ALA B 1 29 ? 87.297 65.553 45.764 1.00 27.52 26 ALA B N 1
ATOM 1648 C CA . ALA B 1 29 ? 86.884 66.960 45.958 1.00 26.97 26 ALA B CA 1
ATOM 1649 C C . ALA B 1 29 ? 85.554 67.304 45.258 1.00 27.49 26 ALA B C 1
ATOM 1650 O O . ALA B 1 29 ? 84.717 68.031 45.831 1.00 27.88 26 ALA B O 1
ATOM 1652 N N . ARG B 1 30 ? 85.354 66.787 44.042 1.00 26.90 27 ARG B N 1
ATOM 1653 C CA . ARG B 1 30 ? 84.131 67.063 43.281 1.00 27.39 27 ARG B CA 1
ATOM 1654 C C . ARG B 1 30 ? 82.888 66.443 43.910 1.00 27.02 27 ARG B C 1
ATOM 1655 O O . ARG B 1 30 ? 81.773 66.879 43.646 1.00 26.67 27 ARG B O 1
ATOM 1663 N N . SER B 1 31 ? 83.092 65.445 44.759 1.00 27.04 28 SER B N 1
ATOM 1664 C CA . SER B 1 31 ? 81.999 64.742 45.408 1.00 27.49 28 SER B CA 1
ATOM 1665 C C . SER B 1 31 ? 81.233 65.641 46.396 1.00 27.67 28 SER B C 1
ATOM 1666 O O . SER B 1 31 ? 80.059 65.399 46.662 1.00 27.48 28 SER B O 1
ATOM 1669 N N . LEU B 1 32 ? 81.902 66.663 46.938 1.00 28.81 29 LEU B N 1
ATOM 1670 C CA . LEU B 1 32 ? 81.260 67.635 47.820 1.00 29.46 29 LEU B CA 1
ATOM 1671 C C . LEU B 1 32 ? 80.599 68.689 46.950 1.00 30.27 29 LEU B C 1
ATOM 1672 O O . LEU B 1 32 ? 81.284 69.470 46.268 1.00 30.29 29 LEU B O 1
ATOM 1677 N N . GLU B 1 33 ? 79.266 68.689 46.985 1.00 30.82 30 GLU B N 1
ATOM 1678 C CA . GLU B 1 33 ? 78.416 69.568 46.193 1.00 31.42 30 GLU B CA 1
ATOM 1679 C C . GLU B 1 33 ? 78.816 71.026 46.310 1.00 31.35 30 GLU B C 1
ATOM 1680 O O . GLU B 1 33 ? 79.013 71.539 47.409 1.00 31.19 30 GLU B O 1
ATOM 1686 N N . GLY B 1 34 ? 78.940 71.681 45.161 1.00 31.86 31 GLY B N 1
ATOM 1687 C CA . GLY B 1 34 ? 79.310 73.086 45.109 1.00 32.27 31 GLY B CA 1
ATOM 1688 C C . GLY B 1 34 ? 80.810 73.308 45.147 1.00 33.04 31 GLY B C 1
ATOM 1689 O O . GLY B 1 34 ? 81.254 74.424 45.397 1.00 34.08 31 GLY B O 1
ATOM 1690 N N . THR B 1 35 ? 81.592 72.255 44.911 1.00 32.59 32 THR B N 1
ATOM 1691 C CA . THR B 1 35 ? 83.045 72.360 44.910 1.00 32.54 32 THR B CA 1
ATOM 1692 C C . THR B 1 35 ? 83.575 72.308 43.482 1.00 32.90 32 THR B C 1
ATOM 1693 O O . THR B 1 35 ? 83.541 71.259 42.819 1.00 32.57 32 THR B O 1
ATOM 1697 N N . GLU B 1 36 ? 84.085 73.448 43.026 1.00 32.95 33 GLU B N 1
ATOM 1698 C CA . GLU B 1 36 ? 84.767 73.509 41.758 1.00 33.22 33 GLU B CA 1
ATOM 1699 C C . GLU B 1 36 ? 86.214 73.021 41.874 1.00 32.77 33 GLU B C 1
ATOM 1700 O O . GLU B 1 36 ? 86.979 73.453 42.754 1.00 32.76 33 GLU B O 1
ATOM 1706 N N . VAL B 1 37 ? 86.578 72.110 40.978 1.00 32.28 34 VAL B N 1
ATOM 1707 C CA . VAL B 1 37 ? 87.899 71.490 40.992 1.00 31.61 34 VAL B CA 1
ATOM 1708 C C . VAL B 1 37 ? 88.592 71.760 39.671 1.00 31.16 34 VAL B C 1
ATOM 1709 O O . VAL B 1 37 ? 87.982 71.681 38.607 1.00 30.75 34 VAL B O 1
ATOM 1713 N N . ARG B 1 38 ? 89.868 72.098 39.766 1.00 30.26 35 ARG B N 1
ATOM 1714 C CA . ARG B 1 38 ? 90.714 72.318 38.622 1.00 29.83 35 ARG B CA 1
ATOM 1715 C C . ARG B 1 38 ? 91.789 71.232 38.757 1.00 29.71 35 ARG B C 1
ATOM 1716 O O . ARG B 1 38 ? 92.401 71.068 39.824 1.00 29.87 35 ARG B O 1
ATOM 1724 N N . LEU B 1 39 ? 91.987 70.453 37.704 1.00 29.68 36 LEU B N 1
ATOM 1725 C CA . LEU B 1 39 ? 92.997 69.394 37.706 1.00 29.53 36 LEU B CA 1
ATOM 1726 C C . LEU B 1 39 ? 94.064 69.713 36.664 1.00 30.20 36 LEU B C 1
ATOM 1727 O O . LEU B 1 39 ? 93.757 69.803 35.472 1.00 29.48 36 LEU B O 1
ATOM 1732 N N . LYS B 1 40 ? 95.314 69.892 37.106 1.00 30.76 37 LYS B N 1
ATOM 1733 C CA . LYS B 1 40 ? 96.396 70.281 36.181 1.00 31.22 37 LYS B CA 1
ATOM 1734 C C . LYS B 1 40 ? 97.706 69.530 36.386 1.00 30.94 37 LYS B C 1
ATOM 1735 O O . LYS B 1 40 ? 98.138 69.326 37.499 1.00 30.58 37 LYS B O 1
ATOM 1741 N N . HIS B 1 41 ? 98.339 69.131 35.292 1.00 30.94 38 HIS B N 1
ATOM 1742 C CA . HIS B 1 41 ? 99.738 68.748 35.332 1.00 30.95 38 HIS B CA 1
ATOM 1743 C C . HIS B 1 41 ? 100.563 70.012 35.650 1.00 31.32 38 HIS B C 1
ATOM 1744 O O . HIS B 1 41 ? 100.117 71.110 35.327 1.00 31.34 38 HIS B O 1
ATOM 1751 N N . VAL B 1 42 ? 101.735 69.878 36.280 1.00 31.56 39 VAL B N 1
ATOM 1752 C CA . VAL B 1 42 ? 102.599 71.048 36.516 1.00 32.33 39 VAL B CA 1
ATOM 1753 C C . VAL B 1 42 ? 102.925 71.804 35.248 1.00 32.63 39 VAL B C 1
ATOM 1754 O O . VAL B 1 42 ? 103.043 73.026 35.273 1.00 32.86 39 VAL B O 1
ATOM 1758 N N . ASP B 1 43 ? 103.108 71.083 34.145 1.00 33.16 40 ASP B N 1
ATOM 1759 C CA . ASP B 1 43 ? 103.444 71.745 32.877 1.00 34.09 40 ASP B CA 1
ATOM 1760 C C . ASP B 1 43 ? 102.381 72.704 32.376 1.00 33.61 40 ASP B C 1
ATOM 1761 O O . ASP B 1 43 ? 102.709 73.641 31.686 1.00 34.38 40 ASP B O 1
ATOM 1766 N N . GLU B 1 44 ? 101.125 72.497 32.749 1.00 33.50 41 GLU B N 1
ATOM 1767 C CA . GLU B 1 44 ? 100.047 73.363 32.282 1.00 33.84 41 GLU B CA 1
ATOM 1768 C C . GLU B 1 44 ? 99.493 74.274 33.387 1.00 33.25 41 GLU B C 1
ATOM 1769 O O . GLU B 1 44 ? 98.670 75.148 33.131 1.00 34.18 41 GLU B O 1
ATOM 1775 N N . ALA B 1 45 ? 99.950 74.079 34.616 1.00 32.70 42 ALA B N 1
ATOM 1776 C CA . ALA B 1 45 ? 99.468 74.856 35.768 1.00 31.89 42 ALA B CA 1
ATOM 1777 C C . ALA B 1 45 ? 99.996 76.277 35.691 1.00 31.52 42 ALA B C 1
ATOM 1778 O O . ALA B 1 45 ? 101.103 76.502 35.194 1.00 31.24 42 ALA B O 1
ATOM 1780 N N . THR B 1 46 ? 99.196 77.225 36.174 1.00 31.30 43 THR B N 1
ATOM 1781 C CA . THR B 1 46 ? 99.593 78.623 36.218 1.00 31.10 43 THR B CA 1
ATOM 1782 C C . THR B 1 46 ? 99.532 79.188 37.629 1.00 31.62 43 THR B C 1
ATOM 1783 O O . THR B 1 46 ? 98.818 78.681 38.489 1.00 32.32 43 THR B O 1
ATOM 1787 N N . LYS B 1 47 ? 100.323 80.231 37.845 1.00 32.18 44 LYS B N 1
ATOM 1788 C CA . LYS B 1 47 ? 100.200 81.181 38.947 1.00 32.51 44 LYS B CA 1
ATOM 1789 C C . LYS B 1 47 ? 98.735 81.443 39.312 1.00 32.53 44 LYS B C 1
ATOM 1790 O O . LYS B 1 47 ? 98.353 81.358 40.485 1.00 32.19 44 LYS B O 1
ATOM 1796 N N . GLU B 1 48 ? 97.934 81.773 38.292 1.00 32.44 45 GLU B N 1
ATOM 1797 C CA . GLU B 1 48 ? 96.516 82.143 38.448 1.00 32.47 45 GLU B CA 1
ATOM 1798 C C . GLU B 1 48 ? 95.633 81.033 38.992 1.00 31.35 45 GLU B C 1
ATOM 1799 O O . GLU B 1 48 ? 94.640 81.310 39.666 1.00 31.67 45 GLU B O 1
ATOM 1805 N N . ASP B 1 49 ? 95.971 79.782 38.690 1.00 30.16 46 ASP B N 1
ATOM 1806 C CA . ASP B 1 49 ? 95.211 78.651 39.230 1.00 29.14 46 ASP B CA 1
ATOM 1807 C C . ASP B 1 49 ? 95.350 78.603 40.734 1.00 28.51 46 ASP B C 1
ATOM 1808 O O . ASP B 1 49 ? 94.395 78.245 41.431 1.00 29.54 46 ASP B O 1
ATOM 1813 N N . VAL B 1 50 ? 96.541 78.941 41.222 1.00 26.70 47 VAL B N 1
ATOM 1814 C CA . VAL B 1 50 ? 96.829 78.935 42.639 1.00 25.58 47 VAL B CA 1
ATOM 1815 C C . VAL B 1 50 ? 96.094 80.094 43.321 1.00 25.77 47 VAL B C 1
ATOM 1816 O O . VAL B 1 50 ? 95.546 79.923 44.407 1.00 26.82 47 VAL B O 1
ATOM 1820 N N . LEU B 1 51 ? 96.052 81.255 42.681 1.00 25.48 48 LEU B N 1
ATOM 1821 C CA . LEU B 1 51 ? 95.312 82.398 43.206 1.00 25.66 48 LEU B CA 1
ATOM 1822 C C . LEU B 1 51 ? 93.812 82.129 43.279 1.00 26.19 48 LEU B C 1
ATOM 1823 O O . LEU B 1 51 ? 93.133 82.576 44.208 1.00 26.60 48 LEU B O 1
ATOM 1828 N N . TRP B 1 52 ? 93.307 81.411 42.282 1.00 26.21 49 TRP B N 1
ATOM 1829 C CA . TRP B 1 52 ? 91.913 81.030 42.208 1.00 26.65 49 TRP B CA 1
ATOM 1830 C C . TRP B 1 52 ? 91.505 80.035 43.311 1.00 27.18 49 TRP B C 1
ATOM 1831 O O . TRP B 1 52 ? 90.392 80.127 43.852 1.00 27.06 49 TRP B O 1
ATOM 1842 N N . ALA B 1 53 ? 92.400 79.105 43.647 1.00 27.52 50 ALA B N 1
ATOM 1843 C CA . ALA B 1 53 ? 92.088 78.026 44.605 1.00 28.56 50 ALA B CA 1
ATOM 1844 C C . ALA B 1 53 ? 92.025 78.473 46.069 1.00 29.57 50 ALA B C 1
ATOM 1845 O O . ALA B 1 53 ? 92.917 79.204 46.550 1.00 29.95 50 ALA B O 1
ATOM 1847 N N . ASP B 1 54 ? 90.985 78.017 46.770 1.00 29.96 51 ASP B N 1
ATOM 1848 C CA . ASP B 1 54 ? 90.930 78.099 48.235 1.00 30.31 51 ASP B CA 1
ATOM 1849 C C . ASP B 1 54 ? 91.811 77.034 48.866 1.00 30.34 51 ASP B C 1
ATOM 1850 O O . ASP B 1 54 ? 92.417 77.276 49.916 1.00 31.28 51 ASP B O 1
ATOM 1855 N N . GLY B 1 55 ? 91.857 75.861 48.225 1.00 29.63 52 GLY B N 1
ATOM 1856 C CA . GLY B 1 55 ? 92.542 74.690 48.721 1.00 28.33 52 GLY B CA 1
ATOM 1857 C C . GLY B 1 55 ? 93.317 74.016 47.610 1.00 28.47 52 GLY B C 1
ATOM 1858 O O . GLY B 1 55 ? 92.869 74.015 46.462 1.00 28.39 52 GLY B O 1
ATOM 1859 N N . LEU B 1 56 ? 94.489 73.471 47.947 1.00 28.22 53 LEU B N 1
ATOM 1860 C CA . LEU B 1 56 ? 95.347 72.767 46.995 1.00 29.00 53 LEU B CA 1
ATOM 1861 C C . LEU B 1 56 ? 95.632 71.355 47.410 1.00 27.98 53 LEU B C 1
ATOM 1862 O O . LEU B 1 56 ? 95.897 71.112 48.557 1.00 29.00 53 LEU B O 1
ATOM 1867 N N . ALA B 1 57 ? 95.612 70.429 46.468 1.00 27.97 54 ALA B N 1
ATOM 1868 C CA . ALA B 1 57 ? 96.229 69.110 46.650 1.00 27.65 54 ALA B CA 1
ATOM 1869 C C . ALA B 1 57 ? 97.395 69.012 45.696 1.00 27.47 54 ALA B C 1
ATOM 1870 O O . ALA B 1 57 ? 97.251 69.240 44.511 1.00 28.60 54 ALA B O 1
ATOM 1872 N N . VAL B 1 58 ? 98.556 68.658 46.211 1.00 27.33 55 VAL B N 1
ATOM 1873 C CA . VAL B 1 58 ? 99.773 68.687 45.418 1.00 26.21 55 VAL B CA 1
ATOM 1874 C C . VAL B 1 58 ? 100.399 67.301 45.369 1.00 25.87 55 VAL B C 1
ATOM 1875 O O . VAL B 1 58 ? 100.772 66.752 46.400 1.00 25.14 55 VAL B O 1
ATOM 1879 N N . GLY B 1 59 ? 100.539 66.763 44.154 1.00 25.52 56 GLY B N 1
ATOM 1880 C CA . GLY B 1 59 ? 101.049 65.415 43.979 1.00 24.90 56 GLY B CA 1
ATOM 1881 C C . GLY B 1 59 ? 102.388 65.352 43.303 1.00 24.75 56 GLY B C 1
ATOM 1882 O O . GLY B 1 59 ? 102.700 66.159 42.436 1.00 25.60 56 GLY B O 1
ATOM 1883 N N . SER B 1 60 ? 103.197 64.383 43.687 1.00 24.39 57 SER B N 1
ATOM 1884 C CA . SER B 1 60 ? 104.433 64.151 42.968 1.00 23.67 57 SER B CA 1
ATOM 1885 C C . SER B 1 60 ? 104.769 62.699 43.119 1.00 23.31 57 SER B C 1
ATOM 1886 O O . SER B 1 60 ? 104.370 62.099 44.098 1.00 23.68 57 SER B O 1
ATOM 1889 N N . PRO B 1 61 ? 105.519 62.132 42.156 1.00 23.35 58 PRO B N 1
ATOM 1890 C CA . PRO B 1 61 ? 106.160 60.843 42.418 1.00 22.88 58 PRO B CA 1
ATOM 1891 C C . PRO B 1 61 ? 107.232 61.035 43.508 1.00 23.45 58 PRO B C 1
ATOM 1892 O O . PRO B 1 61 ? 107.817 62.111 43.620 1.00 23.29 58 PRO B O 1
ATOM 1896 N N . THR B 1 62 ? 107.486 60.028 44.327 1.00 23.75 59 THR B N 1
ATOM 1897 C CA . THR B 1 62 ? 108.594 60.154 45.228 1.00 23.47 59 THR B CA 1
ATOM 1898 C C . THR B 1 62 ? 109.876 59.865 44.455 1.00 24.47 59 THR B C 1
ATOM 1899 O O . THR B 1 62 ? 110.073 58.796 43.900 1.00 23.91 59 THR B O 1
ATOM 1903 N N . ASN B 1 63 ? 110.687 60.904 44.343 1.00 25.14 60 ASN B N 1
ATOM 1904 C CA . ASN B 1 63 ? 111.894 60.852 43.587 1.00 26.20 60 ASN B CA 1
ATOM 1905 C C . ASN B 1 63 ? 113.022 61.109 44.571 1.00 27.20 60 ASN B C 1
ATOM 1906 O O . ASN B 1 63 ? 113.253 62.249 44.974 1.00 27.63 60 ASN B O 1
ATOM 1919 N N . GLY B 1 65 ? 113.046 60.167 47.715 1.00 27.07 62 GLY B N 1
ATOM 1920 C CA . GLY B 1 65 ? 112.408 60.592 48.962 1.00 26.16 62 GLY B CA 1
ATOM 1921 C C . GLY B 1 65 ? 111.718 61.932 48.951 1.00 25.97 62 GLY B C 1
ATOM 1922 O O . GLY B 1 65 ? 111.154 62.320 49.948 1.00 26.27 62 GLY B O 1
ATOM 1923 N N . LEU B 1 66 ? 111.756 62.649 47.828 1.00 25.74 63 LEU B N 1
ATOM 1924 C CA . LEU B 1 66 ? 111.337 64.061 47.797 1.00 25.20 63 LEU B CA 1
ATOM 1925 C C . LEU B 1 66 ? 110.391 64.369 46.635 1.00 25.59 63 LEU B C 1
ATOM 1926 O O . LEU B 1 66 ? 110.287 63.550 45.683 1.00 24.74 63 LEU B O 1
ATOM 1931 N N . VAL B 1 67 ? 109.725 65.549 46.702 1.00 25.59 64 VAL B N 1
ATOM 1932 C CA . VAL B 1 67 ? 109.069 66.156 45.515 1.00 24.32 64 VAL B CA 1
ATOM 1933 C C . VAL B 1 67 ? 109.976 66.066 44.278 1.00 23.65 64 VAL B C 1
ATOM 1934 O O . VAL B 1 67 ? 111.199 66.114 44.402 1.00 24.50 64 VAL B O 1
ATOM 1938 N N . SER B 1 68 ? 109.387 66.010 43.093 1.00 22.52 65 SER B N 1
ATOM 1939 C CA . SER B 1 68 ? 110.154 65.984 41.868 1.00 22.11 65 SER B CA 1
ATOM 1940 C C . SER B 1 68 ? 110.745 67.373 41.650 1.00 21.19 65 SER B C 1
ATOM 1941 O O . SER B 1 68 ? 110.254 68.349 42.220 1.00 20.74 65 SER B O 1
ATOM 1944 N N . TRP B 1 69 ? 111.798 67.467 40.844 1.00 20.60 66 TRP B N 1
ATOM 1945 C CA . TRP B 1 69 ? 112.441 68.768 40.599 1.00 20.63 66 TRP B CA 1
ATOM 1946 C C . TRP B 1 69 ? 111.549 69.747 39.829 1.00 21.29 66 TRP B C 1
ATOM 1947 O O . TRP B 1 69 ? 111.633 70.949 40.057 1.00 22.29 66 TRP B O 1
ATOM 1958 N N . LYS B 1 70 ? 110.713 69.219 38.941 1.00 21.30 67 LYS B N 1
ATOM 1959 C CA . LYS B 1 70 ? 109.800 69.999 38.137 1.00 22.54 67 LYS B CA 1
ATOM 1960 C C . LYS B 1 70 ? 108.720 70.674 39.009 1.00 23.35 67 LYS B C 1
ATOM 1961 O O . LYS B 1 70 ? 108.431 71.862 38.831 1.00 24.15 67 LYS B O 1
ATOM 1975 N N . LYS B 1 72 ? 109.204 71.133 42.284 1.00 24.65 69 LYS B N 1
ATOM 1976 C CA . LYS B 1 72 ? 109.987 72.086 43.080 1.00 24.88 69 LYS B CA 1
ATOM 1977 C C . LYS B 1 72 ? 110.176 73.395 42.288 1.00 24.58 69 LYS B C 1
ATOM 1978 O O . LYS B 1 72 ? 109.925 74.485 42.786 1.00 25.70 69 LYS B O 1
ATOM 1984 N N . ARG B 1 73 ? 110.595 73.267 41.042 1.00 23.97 70 ARG B N 1
ATOM 1985 C CA . ARG B 1 73 ? 110.787 74.394 40.149 1.00 23.30 70 ARG B CA 1
ATOM 1986 C C . ARG B 1 73 ? 109.517 75.257 39.980 1.00 23.44 70 ARG B C 1
ATOM 1987 O O . ARG B 1 73 ? 109.598 76.481 40.023 1.00 22.93 70 ARG B O 1
ATOM 1995 N N . PHE B 1 74 ? 108.356 74.618 39.804 1.00 23.69 71 PHE B N 1
ATOM 1996 C CA . PHE B 1 74 ? 107.087 75.318 39.794 1.00 23.93 71 PHE B CA 1
ATOM 1997 C C . PHE B 1 74 ? 106.928 76.243 41.039 1.00 24.72 71 PHE B C 1
ATOM 1998 O O . PHE B 1 74 ? 106.674 77.441 40.921 1.00 24.70 71 PHE B O 1
ATOM 2006 N N . PHE B 1 75 ? 107.096 75.687 42.225 1.00 25.64 72 PHE B N 1
ATOM 2007 C CA . PHE B 1 75 ? 107.031 76.472 43.451 1.00 26.56 72 PHE B CA 1
ATOM 2008 C C . PHE B 1 75 ? 108.109 77.553 43.633 1.00 27.61 72 PHE B C 1
ATOM 2009 O O . PHE B 1 75 ? 107.784 78.678 44.032 1.00 26.67 72 PHE B O 1
ATOM 2017 N N . ASP B 1 76 ? 109.371 77.219 43.336 1.00 28.70 73 ASP B N 1
ATOM 2018 C CA . ASP B 1 76 ? 110.481 78.157 43.463 1.00 30.44 73 ASP B CA 1
ATOM 2019 C C . ASP B 1 76 ? 110.353 79.353 42.522 1.00 31.27 73 ASP B C 1
ATOM 2020 O O . ASP B 1 76 ? 110.581 80.499 42.933 1.00 32.06 73 ASP B O 1
ATOM 2025 N N . ASP B 1 77 ? 110.001 79.069 41.269 1.00 31.73 74 ASP B N 1
ATOM 2026 C CA . ASP B 1 77 ? 110.172 79.999 40.177 1.00 32.57 74 ASP B CA 1
ATOM 2027 C C . ASP B 1 77 ? 108.873 80.576 39.597 1.00 33.41 74 ASP B C 1
ATOM 2028 O O . ASP B 1 77 ? 108.864 81.734 39.162 1.00 34.27 74 ASP B O 1
ATOM 2033 N N . VAL B 1 78 ? 107.781 79.817 39.552 1.00 33.81 75 VAL B N 1
ATOM 2034 C CA . VAL B 1 78 ? 106.526 80.451 39.100 1.00 33.60 75 VAL B CA 1
ATOM 2035 C C . VAL B 1 78 ? 105.652 80.958 40.244 1.00 34.07 75 VAL B C 1
ATOM 2036 O O . VAL B 1 78 ? 105.052 82.028 40.132 1.00 34.52 75 VAL B O 1
ATOM 2040 N N . LEU B 1 79 ? 105.607 80.224 41.352 1.00 34.06 76 LEU B N 1
ATOM 2041 C CA . LEU B 1 79 ? 104.864 80.698 42.514 1.00 33.80 76 LEU B CA 1
ATOM 2042 C C . LEU B 1 79 ? 105.678 81.636 43.389 1.00 33.33 76 LEU B C 1
ATOM 2043 O O . LEU B 1 79 ? 105.122 82.316 44.232 1.00 33.69 76 LEU B O 1
ATOM 2048 N N . GLY B 1 80 ? 106.988 81.682 43.172 1.00 33.13 77 GLY B N 1
ATOM 2049 C CA . GLY B 1 80 ? 107.884 82.567 43.919 1.00 33.07 77 GLY B CA 1
ATOM 2050 C C . GLY B 1 80 ? 107.471 84.035 43.992 1.00 33.03 77 GLY B C 1
ATOM 2051 O O . GLY B 1 80 ? 107.693 84.684 44.990 1.00 32.66 77 GLY B O 1
ATOM 2052 N N . ASP B 1 81 ? 106.866 84.558 42.931 1.00 33.29 78 ASP B N 1
ATOM 2053 C CA . ASP B 1 81 ? 106.387 85.945 42.916 1.00 33.33 78 ASP B CA 1
ATOM 2054 C C . ASP B 1 81 ? 105.232 86.238 43.867 1.00 31.82 78 ASP B C 1
ATOM 2055 O O . ASP B 1 81 ? 105.064 87.375 44.307 1.00 31.25 78 ASP B O 1
ATOM 2060 N N . LEU B 1 82 ? 104.422 85.218 44.134 1.00 30.57 79 LEU B N 1
ATOM 2061 C CA . LEU B 1 82 ? 103.302 85.309 45.085 1.00 29.84 79 LEU B CA 1
ATOM 2062 C C . LEU B 1 82 ? 103.700 85.067 46.550 1.00 28.78 79 LEU B C 1
ATOM 2063 O O . LEU B 1 82 ? 102.894 85.248 47.461 1.00 28.93 79 LEU B O 1
ATOM 2068 N N . TRP B 1 83 ? 104.942 84.643 46.763 1.00 27.91 80 TRP B N 1
ATOM 2069 C CA . TRP B 1 83 ? 105.418 84.311 48.094 1.00 26.59 80 TRP B CA 1
ATOM 2070 C C . TRP B 1 83 ? 105.258 85.509 49.022 1.00 26.93 80 TRP B C 1
ATOM 2071 O O . TRP B 1 83 ? 105.768 86.603 48.754 1.00 26.96 80 TRP B O 1
ATOM 2082 N N . GLY B 1 84 ? 104.537 85.288 50.114 1.00 27.42 81 GLY B N 1
ATOM 2083 C CA . GLY B 1 84 ? 104.329 86.325 51.090 1.00 27.54 81 GLY B CA 1
ATOM 2084 C C . GLY B 1 84 ? 102.990 87.004 50.983 1.00 27.58 81 GLY B C 1
ATOM 2085 O O . GLY B 1 84 ? 102.653 87.836 51.813 1.00 28.35 81 GLY B O 1
ATOM 2086 N N . GLU B 1 85 ? 102.197 86.657 49.987 1.00 27.63 82 GLU B N 1
ATOM 2087 C CA . GLU B 1 85 ? 100.886 87.283 49.882 1.00 28.18 82 GLU B CA 1
ATOM 2088 C C . GLU B 1 85 ? 99.743 86.336 49.567 1.00 27.10 82 GLU B C 1
ATOM 2089 O O . GLU B 1 85 ? 98.634 86.779 49.267 1.00 27.44 82 GLU B O 1
ATOM 2095 N N . ILE B 1 86 ? 100.013 85.037 49.615 1.00 26.17 83 ILE B N 1
ATOM 2096 C CA . ILE B 1 86 ? 98.960 84.052 49.415 1.00 25.26 83 ILE B CA 1
ATOM 2097 C C . ILE B 1 86 ? 98.860 83.128 50.616 1.00 25.25 83 ILE B C 1
ATOM 2098 O O . ILE B 1 86 ? 98.435 81.981 50.466 1.00 24.86 83 ILE B O 1
ATOM 2103 N N . ASP B 1 87 ? 99.227 83.652 51.800 1.00 24.79 84 ASP B N 1
ATOM 2104 C CA . ASP B 1 87 ? 99.153 82.929 53.069 1.00 24.74 84 ASP B CA 1
ATOM 2105 C C . ASP B 1 87 ? 97.723 82.600 53.370 1.00 25.01 84 ASP B C 1
ATOM 2106 O O . ASP B 1 87 ? 96.841 83.402 53.105 1.00 25.68 84 ASP B O 1
ATOM 2111 N N . GLY B 1 88 ? 97.487 81.424 53.925 1.00 24.99 85 GLY B N 1
ATOM 2112 C CA . GLY B 1 88 ? 96.160 81.054 54.362 1.00 25.96 85 GLY B CA 1
ATOM 2113 C C . GLY B 1 88 ? 95.380 80.162 53.419 1.00 26.82 85 GLY B C 1
ATOM 2114 O O . GLY B 1 88 ? 94.214 79.819 53.699 1.00 27.60 85 GLY B O 1
ATOM 2115 N N . LYS B 1 89 ? 95.985 79.795 52.291 1.00 26.83 86 LYS B N 1
ATOM 2116 C CA . LYS B 1 89 ? 95.400 78.748 51.462 1.00 26.55 86 LYS B CA 1
ATOM 2117 C C . LYS B 1 89 ? 95.506 77.442 52.244 1.00 26.87 86 LYS B C 1
ATOM 2118 O O . LYS B 1 89 ? 96.351 77.307 53.146 1.00 26.37 86 LYS B O 1
ATOM 2124 N N . ILE B 1 90 ? 94.589 76.519 51.969 1.00 27.24 87 ILE B N 1
ATOM 2125 C CA . ILE B 1 90 ? 94.606 75.212 52.639 1.00 27.52 87 ILE B CA 1
ATOM 2126 C C . ILE B 1 90 ? 95.221 74.198 51.669 1.00 27.38 87 ILE B C 1
ATOM 2127 O O . ILE B 1 90 ? 94.949 74.245 50.465 1.00 26.54 87 ILE B O 1
ATOM 2132 N N . ALA B 1 91 ? 96.064 73.301 52.175 1.00 26.89 88 ALA B N 1
ATOM 2133 C CA . ALA B 1 91 ? 96.792 72.418 51.266 1.00 26.50 88 ALA B CA 1
ATOM 2134 C C . ALA B 1 91 ? 97.159 71.074 51.869 1.00 26.60 88 ALA B C 1
ATOM 2135 O O . ALA B 1 91 ? 97.294 70.929 53.080 1.00 26.07 88 ALA B O 1
ATOM 2137 N N . CYS B 1 92 ? 97.324 70.082 50.998 1.00 27.01 89 CYS B N 1
ATOM 2138 C CA . CYS B 1 92 ? 97.675 68.731 51.414 1.00 26.18 89 CYS B CA 1
ATOM 2139 C C . CYS B 1 92 ? 98.458 68.126 50.259 1.00 25.28 89 CYS B C 1
ATOM 2140 O O . CYS B 1 92 ? 98.654 68.794 49.245 1.00 24.71 89 CYS B O 1
ATOM 2143 N N . ALA B 1 93 ? 98.878 66.869 50.397 1.00 24.38 90 ALA B N 1
ATOM 2144 C CA . ALA B 1 93 ? 99.958 66.298 49.565 1.00 24.15 90 ALA B CA 1
ATOM 2145 C C . ALA B 1 93 ? 99.660 64.847 49.223 1.00 24.32 90 ALA B C 1
ATOM 2146 O O . ALA B 1 93 ? 98.943 64.141 49.975 1.00 24.58 90 ALA B O 1
ATOM 2148 N N . PHE B 1 94 ? 100.224 64.375 48.118 1.00 24.43 91 PHE B N 1
ATOM 2149 C CA . PHE B 1 94 ? 100.107 62.942 47.807 1.00 25.50 91 PHE B CA 1
ATOM 2150 C C . PHE B 1 94 ? 101.238 62.439 46.962 1.00 25.96 91 PHE B C 1
ATOM 2151 O O . PHE B 1 94 ? 101.827 63.212 46.196 1.00 26.25 91 PHE B O 1
ATOM 2159 N N . SER B 1 95 ? 101.530 61.143 47.092 1.00 25.85 92 SER B N 1
ATOM 2160 C CA . SER B 1 95 ? 102.686 60.604 46.434 1.00 26.64 92 SER B CA 1
ATOM 2161 C C . SER B 1 95 ? 102.586 59.151 46.092 1.00 26.51 92 SER B C 1
ATOM 2162 O O . SER B 1 95 ? 102.040 58.329 46.855 1.00 26.55 92 SER B O 1
ATOM 2165 N N . SER B 1 96 ? 103.134 58.843 44.923 1.00 26.59 93 SER B N 1
ATOM 2166 C CA . SER B 1 96 ? 103.307 57.470 44.488 1.00 26.75 93 SER B CA 1
ATOM 2167 C C . SER B 1 96 ? 104.777 57.159 44.524 1.00 26.53 93 SER B C 1
ATOM 2168 O O . SER B 1 96 ? 105.573 57.909 43.991 1.00 26.39 93 SER B O 1
ATOM 2171 N N . SER B 1 97 ? 105.141 56.066 45.167 1.00 27.30 94 SER B N 1
ATOM 2172 C CA . SER B 1 97 ? 106.524 55.621 45.178 1.00 28.63 94 SER B CA 1
ATOM 2173 C C . SER B 1 97 ? 106.625 54.269 44.511 1.00 28.08 94 SER B C 1
ATOM 2174 O O . SER B 1 97 ? 105.605 53.650 44.231 1.00 28.45 94 SER B O 1
ATOM 2177 N N . GLY B 1 98 ? 107.859 53.833 44.242 1.00 28.24 95 GLY B N 1
ATOM 2178 C CA . GLY B 1 98 ? 108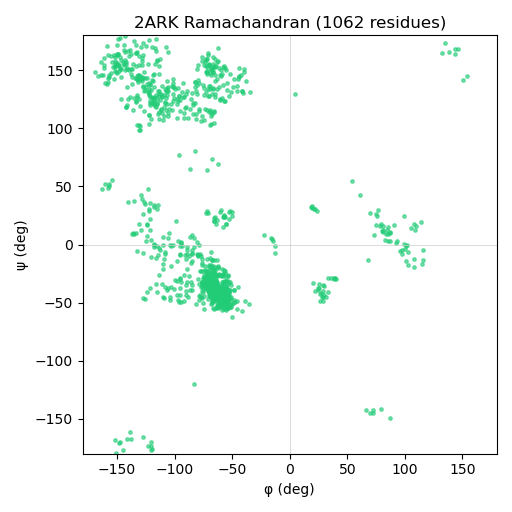.146 52.504 43.683 1.00 27.24 95 GLY B CA 1
ATOM 2179 C C . GLY B 1 98 ? 107.862 51.363 44.652 1.00 27.61 95 GLY B C 1
ATOM 2180 O O . GLY B 1 98 ? 107.705 50.202 44.243 1.00 27.86 95 GLY B O 1
ATOM 2181 N N . GLY B 1 99 ? 107.779 51.671 45.942 1.00 27.19 96 GLY B N 1
ATOM 2182 C CA . GLY B 1 99 ? 107.559 50.612 46.910 1.00 27.19 96 GLY B CA 1
ATOM 2183 C C . GLY B 1 99 ? 107.103 51.120 48.246 1.00 26.35 96 GLY B C 1
ATOM 2184 O O . GLY B 1 99 ? 107.308 52.276 48.556 1.00 26.63 96 GLY B O 1
ATOM 2185 N N . TRP B 1 100 ? 106.444 50.252 49.003 1.00 26.36 97 TRP B N 1
ATOM 2186 C CA . TRP B 1 100 ? 106.193 50.463 50.431 1.00 26.29 97 TRP B CA 1
ATOM 2187 C C . TRP B 1 100 ? 107.518 50.364 51.163 1.00 25.35 97 TRP B C 1
ATOM 2188 O O . TRP B 1 100 ? 108.322 49.477 50.890 1.00 24.07 97 TRP B O 1
ATOM 2199 N N . GLY B 1 101 ? 107.740 51.320 52.060 1.00 25.35 98 GLY B N 1
ATOM 2200 C CA . GLY B 1 101 ? 109.032 51.545 52.696 1.00 25.35 98 GLY B CA 1
ATOM 2201 C C . GLY B 1 101 ? 109.917 52.378 51.786 1.00 25.81 98 GLY B C 1
ATOM 2202 O O . GLY B 1 101 ? 111.083 52.632 52.108 1.00 26.20 98 GLY B O 1
ATOM 2203 N N . GLY B 1 102 ? 109.349 52.815 50.658 1.00 25.68 99 GLY B N 1
ATOM 2204 C CA . GLY B 1 102 ? 110.089 53.486 49.595 1.00 26.22 99 GLY B CA 1
ATOM 2205 C C . GLY B 1 102 ? 110.200 54.989 49.697 1.00 27.00 99 GLY B C 1
ATOM 2206 O O . GLY B 1 102 ? 110.827 55.597 48.857 1.00 27.19 99 GLY B O 1
ATOM 2207 N N . GLY B 1 103 ? 109.575 55.586 50.714 1.00 27.67 100 GLY B N 1
ATOM 2208 C CA . GLY B 1 103 ? 109.683 57.014 50.971 1.00 28.38 100 GLY B CA 1
ATOM 2209 C C . GLY B 1 103 ? 108.506 57.906 50.616 1.00 29.20 100 GLY B C 1
ATOM 2210 O O . GLY B 1 103 ? 108.658 59.141 50.579 1.00 29.50 100 GLY B O 1
ATOM 2211 N N . ASN B 1 104 ? 107.333 57.317 50.368 1.00 29.54 101 ASN B N 1
ATOM 2212 C CA . ASN B 1 104 ? 106.181 58.125 49.979 1.00 30.09 101 ASN B CA 1
ATOM 2213 C C . ASN B 1 104 ? 105.653 59.099 51.022 1.00 30.23 101 ASN B C 1
ATOM 2214 O O . ASN B 1 104 ? 105.265 60.212 50.668 1.00 30.98 101 ASN B O 1
ATOM 2219 N N . GLU B 1 105 ? 105.652 58.687 52.291 1.00 29.71 102 GLU B N 1
ATOM 2220 C CA . GLU B 1 105 ? 105.334 59.570 53.401 1.00 29.65 102 GLU B CA 1
ATOM 2221 C C . GLU B 1 105 ? 106.426 60.655 53.567 1.00 28.41 102 GLU B C 1
ATOM 2222 O O . GLU B 1 105 ? 106.131 61.787 53.898 1.00 28.23 102 GLU B O 1
ATOM 2228 N N . VAL B 1 106 ? 107.684 60.315 53.324 1.00 27.12 103 VAL B N 1
ATOM 2229 C CA . VAL B 1 106 ? 108.733 61.335 53.389 1.00 26.25 103 VAL B CA 1
ATOM 2230 C C . VAL B 1 106 ? 108.586 62.354 52.249 1.00 26.62 103 VAL B C 1
ATOM 2231 O O . VAL B 1 106 ? 108.720 63.540 52.482 1.00 27.28 103 VAL B O 1
ATOM 2235 N N . ALA B 1 107 ? 108.265 61.892 51.035 1.00 26.43 104 ALA B N 1
ATOM 2236 C CA . ALA B 1 107 ? 107.993 62.785 49.927 1.00 25.61 104 ALA B CA 1
ATOM 2237 C C . ALA B 1 107 ? 106.791 63.697 50.198 1.00 25.98 104 ALA B C 1
ATOM 2238 O O . ALA B 1 107 ? 106.837 64.893 49.884 1.00 26.25 104 ALA B O 1
ATOM 2240 N N . CYS B 1 108 ? 105.711 63.126 50.744 1.00 26.14 105 CYS B N 1
ATOM 2241 C CA . CYS B 1 108 ? 104.612 63.912 51.319 1.00 26.55 105 CYS B CA 1
ATOM 2242 C C . CYS B 1 108 ? 105.068 64.973 52.344 1.00 26.46 105 CYS B C 1
ATOM 2243 O O . CYS B 1 108 ? 104.620 66.115 52.256 1.00 27.03 105 CYS B O 1
ATOM 2254 N N . SER B 1 110 ? 107.954 66.473 52.366 1.00 25.33 107 SER B N 1
ATOM 2255 C CA . SER B 1 110 ? 108.678 67.508 51.567 1.00 24.79 107 SER B CA 1
ATOM 2256 C C . SER B 1 110 ? 107.718 68.467 50.849 1.00 23.76 107 SER B C 1
ATOM 2257 O O . SER B 1 110 ? 107.934 69.665 50.838 1.00 23.48 107 SER B O 1
ATOM 2260 N N . ILE B 1 111 ? 106.661 67.920 50.278 1.00 23.96 108 ILE B N 1
ATOM 2261 C CA . ILE B 1 111 ? 105.571 68.711 49.716 1.00 24.31 108 ILE B CA 1
ATOM 2262 C C . ILE B 1 111 ? 104.957 69.652 50.760 1.00 24.98 108 ILE B C 1
ATOM 2263 O O . ILE B 1 111 ? 104.793 70.843 50.499 1.00 24.36 108 ILE B O 1
ATOM 2268 N N . LEU B 1 112 ? 104.682 69.118 51.954 1.00 25.55 109 LEU B N 1
ATOM 2269 C CA . LEU B 1 112 ? 104.104 69.888 53.045 1.00 25.77 109 LEU B CA 1
ATOM 2270 C C . LEU B 1 112 ? 105.019 70.992 53.579 1.00 26.35 109 LEU B C 1
ATOM 2271 O O . LEU B 1 112 ? 104.553 72.023 54.031 1.00 26.84 109 LEU B O 1
ATOM 2276 N N . THR B 1 113 ? 106.316 70.746 53.547 1.00 26.94 110 THR B N 1
ATOM 2277 C CA . THR B 1 113 ? 107.328 71.692 53.946 1.00 27.15 110 THR B CA 1
ATOM 2278 C C . THR B 1 113 ? 107.296 72.874 53.022 1.00 28.53 110 THR B C 1
ATOM 2279 O O . THR B 1 113 ? 107.401 74.014 53.454 1.00 28.14 110 THR B O 1
ATOM 2291 N N . LEU B 1 115 ? 104.723 73.751 50.951 1.00 28.75 112 LEU B N 1
ATOM 2292 C CA . LEU B 1 115 ? 103.470 74.468 51.123 1.00 28.42 112 LEU B CA 1
ATOM 2293 C C . LEU B 1 115 ? 103.395 75.337 52.389 1.00 29.05 112 LEU B C 1
ATOM 2294 O O . LEU B 1 115 ? 102.884 76.446 52.340 1.00 28.91 112 LEU B O 1
ATOM 2307 N N . ASN B 1 117 ? 105.847 76.788 53.680 1.00 27.02 114 ASN B N 1
ATOM 2308 C CA . ASN B 1 117 ? 106.732 77.906 53.441 1.00 26.82 114 ASN B CA 1
ATOM 2309 C C . ASN B 1 117 ? 105.993 79.115 52.882 1.00 26.03 114 ASN B C 1
ATOM 2310 O O . ASN B 1 117 ? 106.416 80.257 53.090 1.00 25.67 114 ASN B O 1
ATOM 2315 N N . PHE B 1 118 ? 104.902 78.843 52.170 1.00 25.48 115 PHE B N 1
ATOM 2316 C CA . PHE B 1 118 ? 104.013 79.866 51.616 1.00 25.63 115 PHE B CA 1
ATOM 2317 C C . PHE B 1 118 ? 102.970 80.410 52.606 1.00 25.30 115 PHE B C 1
ATOM 2318 O O . PHE B 1 118 ? 102.201 81.285 52.265 1.00 25.81 115 PHE B O 1
ATOM 2326 N N . GLY B 1 119 ? 102.946 79.890 53.826 1.00 24.69 116 GLY B N 1
ATOM 2327 C CA . GLY B 1 119 ? 101.967 80.306 54.805 1.00 24.61 116 GLY B CA 1
ATOM 2328 C C . GLY B 1 119 ? 100.646 79.574 54.683 1.00 24.90 116 GLY B C 1
ATOM 2329 O O . GLY B 1 119 ? 99.649 79.986 55.295 1.00 25.09 116 GLY B O 1
ATOM 2330 N N . PHE B 1 120 ? 100.623 78.497 53.895 1.00 24.01 117 PHE B N 1
ATOM 2331 C CA . PHE B 1 120 ? 99.459 77.648 53.818 1.00 23.83 117 PHE B CA 1
ATOM 2332 C C . PHE B 1 120 ? 99.236 76.888 55.140 1.00 24.46 117 PHE B C 1
ATOM 2333 O O . PHE B 1 120 ? 100.187 76.612 55.902 1.00 22.90 117 PHE B O 1
ATOM 2341 N N . LEU B 1 121 ? 97.964 76.579 55.400 1.00 25.09 118 LEU B N 1
ATOM 2342 C CA . LEU B 1 121 ? 97.545 75.718 56.502 1.00 25.94 118 LEU B CA 1
ATOM 2343 C C . LEU B 1 121 ? 97.456 74.380 55.868 1.00 25.41 118 LEU B C 1
ATOM 2344 O O . LEU B 1 121 ? 96.854 74.232 54.834 1.00 26.70 118 LEU B O 1
ATOM 2349 N N . VAL B 1 122 ? 98.043 73.391 56.502 1.00 25.51 119 VAL B N 1
ATOM 2350 C CA . VAL B 1 122 ? 98.412 72.160 55.826 1.00 24.22 119 VAL B CA 1
ATOM 2351 C C . VAL B 1 122 ? 97.891 71.027 56.700 1.00 24.83 119 VAL B C 1
ATOM 2352 O O . VAL B 1 122 ? 97.855 71.147 57.932 1.00 23.87 119 VAL B O 1
ATOM 2356 N N . PHE B 1 123 ? 97.464 69.935 56.089 1.00 24.55 120 PHE B N 1
ATOM 2357 C CA . PHE B 1 123 ? 96.909 68.844 56.884 1.00 24.95 120 PHE B CA 1
ATOM 2358 C C . PHE B 1 123 ? 97.156 67.479 56.227 1.00 25.41 120 PHE B C 1
ATOM 2359 O O . PHE B 1 123 ? 97.474 67.403 55.023 1.00 25.18 120 PHE B O 1
ATOM 2367 N N . GLY B 1 124 ? 96.995 66.414 57.024 1.00 25.91 121 GLY B N 1
ATOM 2368 C CA . GLY B 1 124 ? 96.736 65.032 56.485 1.00 25.89 121 GLY B CA 1
ATOM 2369 C C . GLY B 1 124 ? 95.398 64.487 57.009 1.00 26.09 121 GLY B C 1
ATOM 2370 O O . GLY B 1 124 ? 94.628 65.212 57.643 1.00 26.08 121 GLY B O 1
ATOM 2371 N N . VAL B 1 125 ? 95.129 63.206 56.782 1.00 26.37 122 VAL B N 1
ATOM 2372 C CA . VAL B 1 125 ? 93.835 62.595 57.124 1.00 25.56 122 VAL B CA 1
ATOM 2373 C C . VAL B 1 125 ? 93.965 61.400 58.078 1.00 25.58 122 VAL B C 1
ATOM 2374 O O . VAL B 1 125 ? 94.764 60.456 57.864 1.00 24.95 122 VAL B O 1
ATOM 2378 N N . THR B 1 126 ? 93.175 61.480 59.150 1.00 25.48 123 THR B N 1
ATOM 2379 C CA . THR B 1 126 ? 93.122 60.458 60.193 1.00 25.81 123 THR B CA 1
ATOM 2380 C C . THR B 1 126 ? 92.431 59.177 59.722 1.00 25.53 123 THR B C 1
ATOM 2381 O O . THR B 1 126 ? 92.843 58.076 60.115 1.00 25.23 123 THR B O 1
ATOM 2385 N N . ASP B 1 127 ? 91.396 59.358 58.890 1.00 25.14 124 ASP B N 1
ATOM 2386 C CA . ASP B 1 127 ? 90.515 58.312 58.376 1.00 25.66 124 ASP B CA 1
ATOM 2387 C C . ASP B 1 127 ? 91.249 57.055 57.989 1.00 25.96 124 ASP B C 1
ATOM 2388 O O . ASP B 1 127 ? 92.242 57.115 57.255 1.00 26.41 124 ASP B O 1
ATOM 2393 N N . TYR B 1 128 ? 90.750 55.923 58.475 1.00 26.04 125 TYR B N 1
ATOM 2394 C CA . TYR B 1 128 ? 91.182 54.628 57.974 1.00 26.81 125 TYR B CA 1
ATOM 2395 C C . TYR B 1 128 ? 90.195 54.155 56.929 1.00 27.26 125 TYR B C 1
ATOM 2396 O O . TYR B 1 128 ? 88.998 54.034 57.168 1.00 27.88 125 TYR B O 1
ATOM 2405 N N . VAL B 1 129 ? 90.748 53.804 55.795 1.00 27.51 126 VAL B N 1
ATOM 2406 C CA . VAL B 1 129 ? 90.022 53.658 54.563 1.00 27.38 126 VAL B CA 1
ATOM 2407 C C . VAL B 1 129 ? 90.019 52.157 54.273 1.00 27.84 126 VAL B C 1
ATOM 2408 O O . VAL B 1 129 ? 89.155 51.644 53.577 1.00 28.89 126 VAL B O 1
ATOM 2412 N N . GLY B 1 130 ? 90.972 51.461 54.875 1.00 28.14 127 GLY B N 1
ATOM 2413 C CA . GLY B 1 130 ? 90.966 50.014 55.015 1.00 29.49 127 GLY B CA 1
ATOM 2414 C C . GLY B 1 130 ? 91.379 49.757 56.455 1.00 30.75 127 GLY B C 1
ATOM 2415 O O . GLY B 1 130 ? 91.727 50.695 57.178 1.00 31.92 127 GLY B O 1
ATOM 2416 N N . LYS B 1 131 ? 91.369 48.503 56.885 1.00 31.38 128 LYS B N 1
ATOM 2417 C CA . LYS B 1 131 ? 91.692 48.195 58.265 1.00 31.89 128 LYS B CA 1
ATOM 2418 C C . LYS B 1 131 ? 93.144 48.485 58.650 1.00 31.17 128 LYS B C 1
ATOM 2419 O O . LYS B 1 131 ? 93.423 48.772 59.811 1.00 31.45 128 LYS B O 1
ATOM 2425 N N . LYS B 1 132 ? 94.048 48.406 57.679 1.00 30.19 129 LYS B N 1
ATOM 2426 C CA . LYS B 1 132 ? 95.460 48.737 57.859 1.00 29.40 129 LYS B CA 1
ATOM 2427 C C . LYS B 1 132 ? 95.860 49.749 56.791 1.00 27.86 129 LYS B C 1
ATOM 2428 O O . LYS B 1 132 ? 96.969 49.684 56.262 1.00 26.65 129 LYS B O 1
ATOM 2434 N N . PHE B 1 133 ? 94.953 50.661 56.444 1.00 27.03 130 PHE B N 1
ATOM 2435 C CA . PHE B 1 133 ? 95.240 51.614 55.376 1.00 26.87 130 PHE B CA 1
ATOM 2436 C C . PHE B 1 133 ? 94.703 53.036 55.605 1.00 26.60 130 PHE B C 1
ATOM 2437 O O . PHE B 1 133 ? 93.482 53.275 55.680 1.00 25.41 130 PHE B O 1
ATOM 2445 N N . THR B 1 134 ? 95.650 53.975 55.662 1.00 26.71 131 THR B N 1
ATOM 2446 C CA . THR B 1 134 ? 95.341 55.356 56.012 1.00 26.27 131 THR B CA 1
ATOM 2447 C C . THR B 1 134 ? 96.134 56.388 55.204 1.00 26.60 131 THR B C 1
ATOM 2448 O O . THR B 1 134 ? 96.714 56.046 54.158 1.00 26.45 131 THR B O 1
ATOM 2452 N N . LEU B 1 135 ? 96.089 57.646 55.648 1.00 26.33 132 LEU B N 1
ATOM 2453 C CA . LEU B 1 135 ? 96.673 58.753 54.902 1.00 26.70 132 LEU B CA 1
ATOM 2454 C C . LEU B 1 135 ? 97.031 59.987 55.755 1.00 27.05 132 LEU B C 1
ATOM 2455 O O . LEU B 1 135 ? 96.705 61.124 55.382 1.00 26.80 132 LEU B O 1
ATOM 2460 N N . HIS B 1 136 ? 97.753 59.744 56.861 1.00 26.15 133 HIS B N 1
ATOM 2461 C CA . HIS B 1 136 ? 98.011 60.758 57.882 1.00 26.24 133 HIS B CA 1
ATOM 2462 C C . HIS B 1 136 ? 98.787 61.996 57.410 1.00 26.83 133 HIS B C 1
ATOM 2463 O O . HIS B 1 136 ? 98.686 63.058 58.036 1.00 27.64 133 HIS B O 1
ATOM 2470 N N . TYR B 1 137 ? 99.584 61.860 56.352 1.00 26.81 134 TYR B N 1
ATOM 2471 C CA . TYR B 1 137 ? 100.466 62.941 55.894 1.00 26.76 134 TYR B CA 1
ATOM 2472 C C . TYR B 1 137 ? 100.189 63.236 54.443 1.00 26.64 134 TYR B C 1
ATOM 2473 O O . TYR B 1 137 ? 100.818 64.087 53.821 1.00 26.45 134 TYR B O 1
ATOM 2482 N N . GLY B 1 138 ? 99.197 62.520 53.930 1.00 27.05 135 GLY B N 1
ATOM 2483 C CA . GLY B 1 138 ? 98.774 62.616 52.560 1.00 26.58 135 GLY B CA 1
ATOM 2484 C C . GLY B 1 138 ? 98.504 61.232 52.035 1.00 26.38 135 GLY B C 1
ATOM 2485 O O . GLY B 1 138 ? 98.871 60.242 52.673 1.00 27.28 135 GLY B O 1
ATOM 2486 N N . ALA B 1 139 ? 97.828 61.168 50.891 1.00 26.00 136 ALA B N 1
ATOM 2487 C CA . ALA B 1 139 ? 97.564 59.903 50.211 1.00 25.29 136 ALA B CA 1
ATOM 2488 C C . ALA B 1 139 ? 98.865 59.336 49.623 1.00 24.79 136 ALA B C 1
ATOM 2489 O O . ALA B 1 139 ? 99.566 59.997 48.899 1.00 24.92 136 ALA B O 1
ATOM 2491 N N . VAL B 1 140 ? 99.170 58.089 49.936 1.00 25.44 137 VAL B N 1
ATOM 2492 C CA . VAL B 1 140 ? 100.372 57.434 49.450 1.00 25.00 137 VAL B CA 1
ATOM 2493 C C . VAL B 1 140 ? 99.997 56.048 48.893 1.00 26.41 137 VAL B C 1
ATOM 2494 O O . VAL B 1 140 ? 99.133 55.335 49.443 1.00 27.10 137 VAL B O 1
ATOM 2498 N N . VAL B 1 141 ? 100.649 55.667 47.804 1.00 26.57 138 VAL B N 1
ATOM 2499 C CA . VAL B 1 141 ? 100.448 54.369 47.178 1.00 26.85 138 VAL B CA 1
ATOM 2500 C C . VAL B 1 141 ? 101.817 53.924 46.659 1.00 27.22 138 VAL B C 1
ATOM 2501 O O . VAL B 1 141 ? 102.666 54.757 46.422 1.00 27.87 138 VAL B O 1
ATOM 2505 N N . ALA B 1 142 ? 102.055 52.625 46.511 1.00 27.40 139 ALA B N 1
ATOM 2506 C CA . ALA B 1 142 ? 103.211 52.168 45.759 1.00 27.81 139 ALA B CA 1
ATOM 2507 C C . ALA B 1 142 ? 102.701 51.832 44.371 1.00 28.72 139 ALA B C 1
ATOM 2508 O O . ALA B 1 142 ? 101.804 50.979 44.223 1.00 29.04 139 ALA B O 1
ATOM 2510 N N . GLY B 1 143 ? 103.266 52.501 43.362 1.00 28.93 140 GLY B N 1
ATOM 2511 C CA . GLY B 1 143 ? 102.834 52.331 41.986 1.00 29.25 140 GLY B CA 1
ATOM 2512 C C . GLY B 1 143 ? 101.477 52.959 41.727 1.00 30.07 140 GLY B C 1
ATOM 2513 O O . GLY B 1 143 ? 101.148 54.029 42.251 1.00 29.29 140 GLY B O 1
ATOM 2514 N N . GLU B 1 144 ? 100.691 52.276 40.906 1.00 31.13 141 GLU B N 1
ATOM 2515 C CA . GLU B 1 144 ? 99.364 52.732 40.525 1.00 33.03 141 GLU B CA 1
ATOM 2516 C C . GLU B 1 144 ? 98.351 52.363 41.614 1.00 32.81 141 GLU B C 1
ATOM 2517 O O . GLU B 1 144 ? 98.394 51.245 42.130 1.00 33.04 141 GLU B O 1
ATOM 2523 N N . PRO B 1 145 ? 97.453 53.308 41.977 1.00 33.21 142 PRO B N 1
ATOM 2524 C CA . PRO B 1 145 ? 96.347 52.988 42.892 1.00 33.72 142 PRO B CA 1
ATOM 2525 C C . PRO B 1 145 ? 95.383 51.994 42.237 1.00 34.51 142 PRO B C 1
ATOM 2526 O O . PRO B 1 145 ? 94.613 52.356 41.333 1.00 34.74 142 PRO B O 1
ATOM 2530 N N . ARG B 1 146 ? 95.458 50.740 42.668 1.00 35.24 143 ARG B N 1
ATOM 2531 C CA . ARG B 1 146 ? 94.662 49.689 42.051 1.00 36.45 143 ARG B CA 1
ATOM 2532 C C . ARG B 1 146 ? 93.636 49.076 42.999 1.00 35.54 143 ARG B C 1
ATOM 2533 O O . ARG B 1 146 ? 92.511 48.840 42.591 1.00 35.49 143 ARG B O 1
ATOM 2541 N N . SER B 1 147 ? 94.005 48.841 44.258 1.00 35.13 144 SER B N 1
ATOM 2542 C CA . SER B 1 147 ? 93.059 48.281 45.205 1.00 34.28 144 SER B CA 1
ATOM 2543 C C . SER B 1 147 ? 92.040 49.345 45.531 1.00 34.04 144 SER B C 1
ATOM 2544 O O . SER B 1 147 ? 92.237 50.525 45.230 1.00 33.98 144 SER B O 1
ATOM 2547 N N . GLU B 1 148 ? 90.944 48.913 46.134 1.00 34.01 145 GLU B N 1
ATOM 2548 C CA . GLU B 1 148 ? 89.833 49.778 46.449 1.00 33.75 145 GLU B CA 1
ATOM 2549 C C . GLU B 1 148 ? 90.206 50.712 47.599 1.00 33.08 145 GLU B C 1
ATOM 2550 O O . GLU B 1 148 ? 89.808 51.873 47.605 1.00 32.88 145 GLU B O 1
ATOM 2556 N N . GLU B 1 149 ? 90.987 50.197 48.552 1.00 32.49 146 GLU B N 1
ATOM 2557 C CA . GLU B 1 149 ? 91.686 50.991 49.582 1.00 32.22 146 GLU B CA 1
ATOM 2558 C C . GLU B 1 149 ? 92.550 52.164 49.021 1.00 31.24 146 GLU B C 1
ATOM 2559 O O . GLU B 1 149 ? 92.432 53.311 49.467 1.00 30.40 146 GLU B O 1
ATOM 2565 N N . GLU B 1 150 ? 93.457 51.845 48.092 1.00 29.91 147 GLU B N 1
ATOM 2566 C CA . GLU B 1 150 ? 94.318 52.865 47.478 1.00 29.61 147 GLU B CA 1
ATOM 2567 C C . GLU B 1 150 ? 93.512 53.956 46.765 1.00 28.28 147 GLU B C 1
ATOM 2568 O O . GLU B 1 150 ? 93.714 55.154 46.999 1.00 27.59 147 GLU B O 1
ATOM 2574 N N . LYS B 1 151 ? 92.557 53.521 45.950 1.00 27.57 148 LYS B N 1
ATOM 2575 C CA . LYS B 1 151 ? 91.660 54.428 45.239 1.00 27.14 148 LYS B CA 1
ATOM 2576 C C . LYS B 1 151 ? 90.857 55.312 46.209 1.00 26.96 148 LYS B C 1
ATOM 2577 O O . LYS B 1 151 ? 90.763 56.538 46.027 1.00 26.27 148 LYS B O 1
ATOM 2583 N N . GLU B 1 152 ? 90.335 54.697 47.271 1.00 27.34 149 GLU B N 1
ATOM 2584 C CA . GLU B 1 152 ? 89.551 55.421 48.268 1.00 28.10 149 GLU B CA 1
ATOM 2585 C C . GLU B 1 152 ? 90.364 56.390 49.103 1.00 28.67 149 GLU B C 1
ATOM 2586 O O . GLU B 1 152 ? 89.857 57.462 49.444 1.00 29.59 149 GLU B O 1
ATOM 2592 N N . ALA B 1 153 ? 91.609 56.026 49.444 1.00 28.72 150 ALA B N 1
ATOM 2593 C CA . ALA B 1 153 ? 92.539 56.945 50.117 1.00 27.90 150 ALA B CA 1
ATOM 2594 C C . ALA B 1 153 ? 92.751 58.237 49.306 1.00 28.04 150 ALA B C 1
ATOM 2595 O O . ALA B 1 153 ? 92.752 59.323 49.853 1.00 27.89 150 ALA B O 1
ATOM 2597 N N . CYS B 1 154 ? 92.930 58.091 47.998 1.00 28.14 151 CYS B N 1
ATOM 2598 C CA . CYS B 1 154 ? 93.066 59.213 47.085 1.00 29.15 151 CYS B CA 1
ATOM 2599 C C . CYS B 1 154 ? 91.800 60.068 47.037 1.00 29.24 151 CYS B C 1
ATOM 2600 O O . CYS B 1 154 ? 91.868 61.291 46.997 1.00 29.58 151 CYS B O 1
ATOM 2603 N N . ARG B 1 155 ? 90.641 59.410 46.995 1.00 29.49 152 ARG B N 1
ATOM 2604 C CA . ARG B 1 155 ? 89.365 60.107 47.009 1.00 28.77 152 ARG B CA 1
ATOM 2605 C C . ARG B 1 155 ? 89.156 60.827 48.317 1.00 28.55 152 ARG B C 1
ATOM 2606 O O . ARG B 1 155 ? 88.704 61.960 48.330 1.00 29.02 152 ARG B O 1
ATOM 2614 N N . ARG B 1 156 ? 89.503 60.173 49.417 1.00 27.87 153 ARG B N 1
ATOM 2615 C CA . ARG B 1 156 ? 89.294 60.745 50.722 1.00 27.68 153 ARG B CA 1
ATOM 2616 C C . ARG B 1 156 ? 90.041 62.056 50.985 1.00 28.45 153 ARG B C 1
ATOM 2617 O O . ARG B 1 156 ? 89.492 62.959 51.661 1.00 28.70 153 ARG B O 1
ATOM 2625 N N . LEU B 1 157 ? 91.292 62.129 50.490 1.00 28.36 154 LEU B N 1
ATOM 2626 C CA . LEU B 1 157 ? 92.140 63.315 50.554 1.00 27.64 154 LEU B CA 1
ATOM 2627 C C . LEU B 1 157 ? 91.430 64.504 49.904 1.00 27.26 154 LEU B C 1
ATOM 2628 O O . LEU B 1 157 ? 91.359 65.593 50.491 1.00 27.24 154 LEU B O 1
ATOM 2633 N N . GLY B 1 158 ? 90.878 64.279 48.713 1.00 26.50 155 GLY B N 1
ATOM 2634 C CA . GLY B 1 158 ? 90.124 65.315 48.010 1.00 26.02 155 GLY B CA 1
ATOM 2635 C C . GLY B 1 158 ? 88.891 65.755 48.768 1.00 26.52 155 GLY B C 1
ATOM 2636 O O . GLY B 1 158 ? 88.644 66.970 48.918 1.00 26.90 155 GLY B O 1
ATOM 2637 N N . ARG B 1 159 ? 88.129 64.771 49.260 1.00 26.25 156 ARG B N 1
ATOM 2638 C CA . ARG B 1 159 ? 86.964 65.003 50.120 1.00 26.51 156 ARG B CA 1
ATOM 2639 C C . ARG B 1 159 ? 87.299 65.933 51.269 1.00 26.24 156 ARG B C 1
ATOM 2640 O O . ARG B 1 159 ? 86.718 67.022 51.390 1.00 26.82 156 ARG B O 1
ATOM 2648 N N . ARG B 1 160 ? 88.231 65.489 52.110 1.00 25.66 157 ARG B N 1
ATOM 2649 C CA . ARG B 1 160 ? 88.586 66.223 53.327 1.00 25.53 157 ARG B CA 1
ATOM 2650 C C . ARG B 1 160 ? 89.076 67.626 52.993 1.00 24.89 157 ARG B C 1
ATOM 2651 O O . ARG B 1 160 ? 88.772 68.574 53.704 1.00 25.23 157 ARG B O 1
ATOM 2659 N N . LEU B 1 161 ? 89.784 67.751 51.879 1.00 24.94 158 LEU B N 1
ATOM 2660 C CA . LEU B 1 161 ? 90.208 69.052 51.359 1.00 25.12 158 LEU B CA 1
ATOM 2661 C C . LEU B 1 161 ? 89.012 69.939 51.066 1.00 24.65 158 LEU B C 1
ATOM 2662 O O . LEU B 1 161 ? 89.001 71.087 51.484 1.00 25.34 158 LEU B O 1
ATOM 2667 N N . ALA B 1 162 ? 88.030 69.400 50.342 1.00 24.48 159 ALA B N 1
ATOM 2668 C CA . ALA B 1 162 ? 86.786 70.090 50.009 1.00 23.67 159 ALA B CA 1
ATOM 2669 C C . ALA B 1 162 ? 86.037 70.441 51.266 1.00 23.62 159 ALA B C 1
ATOM 2670 O O . ALA B 1 162 ? 85.502 71.547 51.394 1.00 23.21 159 ALA B O 1
ATOM 2672 N N . GLU B 1 163 ? 85.997 69.489 52.191 1.00 23.53 160 GLU B N 1
ATOM 2673 C CA . GLU B 1 163 ? 85.331 69.704 53.474 1.00 24.28 160 GLU B CA 1
ATOM 2674 C C . GLU B 1 163 ? 85.943 70.833 54.288 1.00 24.57 160 GLU B C 1
ATOM 2675 O O . GLU B 1 163 ? 85.224 71.682 54.817 1.00 25.04 160 GLU B O 1
ATOM 2681 N N . TRP B 1 164 ? 87.269 70.850 54.378 1.00 24.91 161 TRP B N 1
ATOM 2682 C CA . TRP B 1 164 ? 87.983 71.906 55.097 1.00 24.71 161 TRP B CA 1
ATOM 2683 C C . TRP B 1 164 ? 87.794 73.284 54.447 1.00 24.33 161 TRP B C 1
ATOM 2684 O O . TRP B 1 164 ? 87.660 74.295 55.137 1.00 23.93 161 TRP B O 1
ATOM 2695 N N . VAL B 1 165 ? 87.786 73.321 53.113 1.00 24.04 162 VAL B N 1
ATOM 2696 C CA . VAL B 1 165 ? 87.450 74.544 52.396 1.00 23.52 162 VAL B CA 1
ATOM 2697 C C . VAL B 1 165 ? 85.988 74.981 52.737 1.00 23.69 162 VAL B C 1
ATOM 2698 O O . VAL B 1 165 ? 85.721 76.156 53.034 1.00 23.91 162 VAL B O 1
ATOM 2702 N 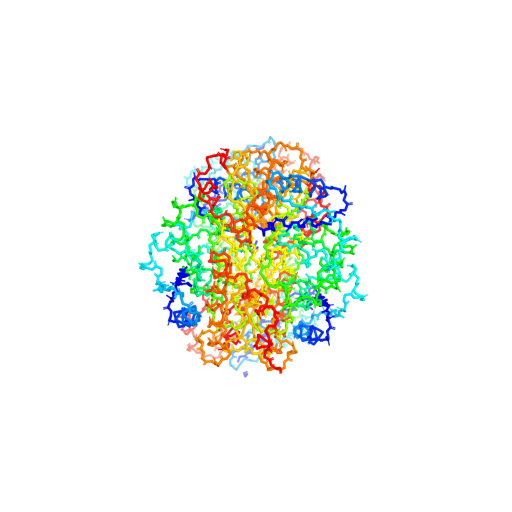N . ALA B 1 166 ? 85.064 74.018 52.746 1.00 23.25 163 ALA B N 1
ATOM 2703 C CA . ALA B 1 166 ? 83.657 74.277 53.066 1.00 22.61 163 ALA B CA 1
ATOM 2704 C C . ALA B 1 166 ? 83.479 74.811 54.478 1.00 22.86 163 ALA B C 1
ATOM 2705 O O . ALA B 1 166 ? 82.690 75.729 54.698 1.00 22.79 163 ALA B O 1
ATOM 2707 N N . ILE B 1 167 ? 84.189 74.220 55.440 1.00 23.10 164 ILE B N 1
ATOM 2708 C CA . ILE B 1 167 ? 84.011 74.590 56.843 1.00 23.01 164 ILE B CA 1
ATOM 2709 C C . ILE B 1 167 ? 84.679 75.907 57.148 1.00 23.91 164 ILE B C 1
ATOM 2710 O O . ILE B 1 167 ? 84.044 76.785 57.746 1.00 25.14 164 ILE B O 1
ATOM 2715 N N . PHE B 1 168 ? 85.913 76.068 56.685 1.00 24.54 165 PHE B N 1
ATOM 2716 C CA . PHE B 1 168 ? 86.780 77.191 57.065 1.00 26.17 165 PHE B CA 1
ATOM 2717 C C . PHE B 1 168 ? 86.771 78.387 56.135 1.00 26.86 165 PHE B C 1
ATOM 2718 O O . PHE B 1 168 ? 86.959 79.499 56.597 1.00 26.82 165 PHE B O 1
ATOM 2726 N N . VAL B 1 169 ? 86.571 78.159 54.831 1.00 27.94 166 VAL B N 1
ATOM 2727 C CA . VAL B 1 169 ? 86.470 79.256 53.873 1.00 27.91 166 VAL B CA 1
ATOM 2728 C C . VAL B 1 169 ? 85.007 79.641 53.632 1.00 28.70 166 VAL B C 1
ATOM 2729 O O . VAL B 1 169 ? 84.660 80.825 53.708 1.00 28.56 166 VAL B O 1
ATOM 2733 N N . ASP B 1 170 ? 84.163 78.639 53.361 1.00 29.58 167 ASP B N 1
ATOM 2734 C CA . ASP B 1 170 ? 82.748 78.848 53.015 1.00 29.92 167 ASP B CA 1
ATOM 2735 C C . ASP B 1 170 ? 81.839 78.984 54.222 1.00 29.75 167 ASP B C 1
ATOM 2736 O O . ASP B 1 170 ? 80.670 79.271 54.081 1.00 30.06 167 ASP B O 1
ATOM 2741 N N . GLY B 1 171 ? 82.369 78.751 55.412 1.00 30.24 168 GLY B N 1
ATOM 2742 C CA . GLY B 1 171 ? 81.638 79.012 56.650 1.00 30.02 168 GLY B CA 1
ATOM 2743 C C . GLY B 1 171 ? 80.585 77.985 57.011 1.00 30.27 168 GLY B C 1
ATOM 2744 O O . GLY B 1 171 ? 79.606 78.328 57.658 1.00 30.32 168 GLY B O 1
ATOM 2745 N N . ARG B 1 172 ? 80.775 76.728 56.612 1.00 30.75 169 ARG B N 1
ATOM 2746 C CA . ARG B 1 172 ? 79.798 75.669 56.917 1.00 31.46 169 ARG B CA 1
ATOM 2747 C C . ARG B 1 172 ? 80.138 74.840 58.157 1.00 31.69 169 ARG B C 1
ATOM 2748 O O . ARG B 1 172 ? 80.601 73.708 58.071 1.00 32.09 169 ARG B O 1
ATOM 2756 N N . LYS B 1 173 ? 79.874 75.440 59.309 1.00 32.03 170 LYS B N 1
ATOM 2757 C CA . LYS B 1 173 ? 80.300 74.956 60.614 1.00 32.32 170 LYS B CA 1
ATOM 2758 C C . LYS B 1 173 ? 79.619 73.659 61.066 1.00 32.49 170 LYS B C 1
ATOM 2759 O O . LYS B 1 173 ? 80.186 72.891 61.842 1.00 32.55 170 LYS B O 1
ATOM 2765 N N . GLU B 1 174 ? 78.419 73.400 60.565 1.00 32.36 171 GLU B N 1
ATOM 2766 C CA . GLU B 1 174 ? 77.719 72.160 60.875 1.00 32.45 171 GLU B CA 1
ATOM 2767 C C . GLU B 1 174 ? 78.429 70.911 60.343 1.00 31.62 171 GLU B C 1
ATOM 2768 O O . GLU B 1 174 ? 78.177 69.813 60.842 1.00 31.41 171 GLU B O 1
ATOM 2774 N N . LEU B 1 175 ? 79.278 71.055 59.325 1.00 30.64 172 LEU B N 1
ATOM 2775 C CA . LEU B 1 175 ? 79.959 69.875 58.781 1.00 30.57 172 LEU B CA 1
ATOM 2776 C C . LEU B 1 175 ? 81.015 69.344 59.728 1.00 30.33 172 LEU B C 1
ATOM 2777 O O . LEU B 1 175 ? 81.286 68.144 59.715 1.00 30.48 172 LEU B O 1
ATOM 2782 N N . LEU B 1 176 ? 81.620 70.242 60.517 1.00 30.20 173 LEU B N 1
ATOM 2783 C CA . LEU B 1 176 ? 82.743 69.900 61.400 1.00 30.02 173 LEU B CA 1
ATOM 2784 C C . LEU B 1 176 ? 82.418 68.761 62.369 1.00 30.51 173 LEU B C 1
ATOM 2785 O O . LEU B 1 176 ? 83.160 67.753 62.431 1.00 30.88 173 LEU B O 1
ATOM 2790 N N . GLU B 1 177 ? 81.319 68.915 63.107 1.00 30.19 174 GLU B N 1
ATOM 2791 C CA . GLU B 1 177 ? 80.919 67.928 64.105 1.00 31.02 174 GLU B CA 1
ATOM 2792 C C . GLU B 1 177 ? 80.416 66.648 63.450 1.00 30.85 174 GLU B C 1
ATOM 2793 O O . GLU B 1 177 ? 80.559 65.562 64.011 1.00 30.97 174 GLU B O 1
ATOM 2799 N N . LYS B 1 178 ? 79.824 66.790 62.266 1.00 31.24 175 LYS B N 1
ATOM 2800 C CA . LYS B 1 178 ? 79.354 65.647 61.472 1.00 31.39 175 LYS B CA 1
ATOM 2801 C C . LYS B 1 178 ? 80.515 64.748 61.019 1.00 30.78 175 LYS B C 1
ATOM 2802 O O . LYS B 1 178 ? 80.428 63.516 61.099 1.00 30.80 175 LYS B O 1
ATOM 2808 N N . ILE B 1 179 ? 81.599 65.379 60.569 1.00 30.11 176 ILE B N 1
ATOM 2809 C CA . ILE B 1 179 ? 82.821 64.682 60.208 1.00 29.51 176 ILE B CA 1
ATOM 2810 C C . ILE B 1 179 ? 83.427 64.046 61.458 1.00 29.43 176 ILE B C 1
ATOM 2811 O O . ILE B 1 179 ? 83.795 62.869 61.442 1.00 29.26 176 ILE B O 1
ATOM 2816 N N . ARG B 1 180 ? 83.518 64.819 62.545 1.00 29.17 177 ARG B N 1
ATOM 2817 C CA . ARG B 1 180 ? 84.211 64.348 63.749 1.00 29.02 177 ARG B CA 1
ATOM 2818 C C . ARG B 1 180 ? 83.625 63.069 64.337 1.00 28.80 177 ARG B C 1
ATOM 2819 O O . ARG B 1 180 ? 84.374 62.201 64.833 1.00 28.04 177 ARG B O 1
ATOM 2827 N N . LYS B 1 181 ? 82.300 62.951 64.245 1.00 28.87 178 LYS B N 1
ATOM 2828 C CA . LYS B 1 181 ? 81.571 61.875 64.902 1.00 29.23 178 LYS B CA 1
ATOM 2829 C C . LYS B 1 181 ? 81.117 60.794 63.909 1.00 29.37 178 LYS B C 1
ATOM 2830 O O . LYS B 1 181 ? 80.353 59.900 64.265 1.00 29.52 178 LYS B O 1
ATOM 2836 N N . ASP B 1 182 ? 81.611 60.858 62.669 1.00 29.83 179 ASP B N 1
ATOM 2837 C CA . ASP B 1 182 ? 81.200 59.911 61.623 1.00 29.70 179 ASP B CA 1
ATOM 2838 C C . ASP B 1 182 ? 81.961 58.583 61.727 1.00 30.13 179 ASP B C 1
ATOM 2839 O O . ASP B 1 182 ? 83.173 58.554 61.495 1.00 29.59 179 ASP B O 1
ATOM 2844 N N . PRO B 1 183 ? 81.237 57.475 62.077 1.00 30.65 180 PRO B N 1
ATOM 2845 C CA . PRO B 1 183 ? 81.822 56.129 62.246 1.00 30.36 180 PRO B CA 1
ATOM 2846 C C . PRO B 1 183 ? 82.422 55.563 60.975 1.00 30.30 180 PRO B C 1
ATOM 2847 O O . PRO B 1 183 ? 83.340 54.745 61.054 1.00 30.94 180 PRO B O 1
ATOM 2851 N N . ALA B 1 184 ? 81.915 55.999 59.822 1.00 29.67 181 ALA B N 1
ATOM 2852 C CA . ALA B 1 184 ? 82.360 55.499 58.530 1.00 29.35 181 ALA B CA 1
ATOM 2853 C C . ALA B 1 184 ? 83.781 55.927 58.174 1.00 29.26 181 ALA B C 1
ATOM 2854 O O . ALA B 1 184 ? 84.374 55.418 57.222 1.00 29.50 181 ALA B O 1
ATOM 2856 N N . ARG B 1 185 ? 84.329 56.866 58.927 1.00 29.10 182 ARG B N 1
ATOM 2857 C CA . ARG B 1 185 ? 85.656 57.358 58.653 1.00 28.80 182 ARG B CA 1
ATOM 2858 C C . ARG B 1 185 ? 86.712 56.313 59.020 1.00 29.27 182 ARG B C 1
ATOM 2859 O O . ARG B 1 185 ? 87.881 56.441 58.643 1.00 29.62 182 ARG B O 1
ATOM 2867 N N . PHE B 1 186 ? 86.297 55.270 59.741 1.00 29.71 183 PHE B N 1
ATOM 2868 C CA . PHE B 1 186 ? 87.225 54.244 60.238 1.00 30.29 183 PHE B CA 1
ATOM 2869 C C . PHE B 1 186 ? 86.757 52.838 59.914 1.00 31.06 183 PHE B C 1
ATOM 2870 O O . PHE B 1 186 ? 85.864 52.306 60.565 1.00 31.26 183 PHE B O 1
ATOM 2878 N N . VAL B 1 187 ? 87.375 52.253 58.888 1.00 32.22 184 VAL B N 1
ATOM 2879 C CA . VAL B 1 187 ? 87.158 50.853 58.526 1.00 32.67 184 VAL B CA 1
ATOM 2880 C C . VAL B 1 187 ? 87.992 49.980 59.438 1.00 33.57 184 VAL B C 1
ATOM 2881 O O . VAL B 1 187 ? 87.505 49.559 60.485 1.00 34.91 184 VAL B O 1
ATOM 2885 N N . ALA C 1 3 ? 137.581 38.250 62.097 1.00 47.61 0 ALA C N 1
ATOM 2886 C CA . ALA C 1 3 ? 136.040 38.700 61.616 1.00 47.53 0 ALA C CA 1
ATOM 2887 C C . ALA C 1 3 ? 135.307 39.214 62.878 1.00 47.57 0 ALA C C 1
ATOM 2888 O O . ALA C 1 3 ? 135.193 38.485 63.883 1.00 47.54 0 ALA C O 1
ATOM 2898 N N . GLY C 1 5 ? 132.354 42.251 64.853 1.00 43.05 2 GLY C N 1
ATOM 2899 C CA . GLY C 1 5 ? 131.301 43.260 64.870 1.00 39.84 2 GLY C CA 1
ATOM 2900 C C . GLY C 1 5 ? 130.463 43.253 66.129 1.00 37.68 2 GLY C C 1
ATOM 2901 O O . GLY C 1 5 ? 130.146 42.192 66.666 1.00 37.47 2 GLY C O 1
ATOM 2902 N N . LYS C 1 6 ? 130.104 44.446 66.598 1.00 35.36 3 LYS C N 1
ATOM 2903 C CA . LYS C 1 6 ? 129.255 44.588 67.775 1.00 33.32 3 LYS C CA 1
ATOM 2904 C C . LYS C 1 6 ? 127.981 45.382 67.430 1.00 32.07 3 LYS C C 1
ATOM 2905 O O . LYS C 1 6 ? 128.035 46.575 67.150 1.00 30.89 3 LYS C O 1
ATOM 2911 N N . VAL C 1 7 ? 126.841 44.699 67.444 1.00 31.22 4 VAL C N 1
ATOM 2912 C CA . VAL C 1 7 ? 125.553 45.307 67.069 1.00 30.79 4 VAL C CA 1
ATOM 2913 C C . VAL C 1 7 ? 124.531 45.290 68.216 1.00 30.44 4 VAL C C 1
ATOM 2914 O O . VAL C 1 7 ? 124.251 44.241 68.803 1.00 31.27 4 VAL C O 1
ATOM 2918 N N . LEU C 1 8 ? 123.985 46.455 68.534 1.00 29.76 5 LEU C N 1
ATOM 2919 C CA . LEU C 1 8 ? 122.940 46.548 69.532 1.00 29.80 5 LEU C CA 1
ATOM 2920 C C . LEU C 1 8 ? 121.617 46.825 68.829 1.00 29.25 5 LEU C C 1
ATOM 2921 O O . LEU C 1 8 ? 121.526 47.753 68.057 1.00 29.69 5 LEU C O 1
ATOM 2926 N N . VAL C 1 9 ? 120.609 45.999 69.084 1.00 28.62 6 VAL C N 1
ATOM 2927 C CA . VAL C 1 9 ? 119.251 46.250 68.626 1.00 27.66 6 VAL C CA 1
ATOM 2928 C C . VAL C 1 9 ? 118.405 46.604 69.851 1.00 27.61 6 VAL C C 1
ATOM 2929 O O . VAL C 1 9 ? 118.257 45.815 70.770 1.00 27.61 6 VAL C O 1
ATOM 2933 N N . ILE C 1 10 ? 117.860 47.806 69.866 1.00 27.36 7 ILE C N 1
ATOM 2934 C CA . ILE C 1 10 ? 117.113 48.253 70.997 1.00 27.80 7 ILE C CA 1
ATOM 2935 C C . ILE C 1 10 ? 115.726 48.672 70.534 1.00 27.67 7 ILE C C 1
ATOM 2936 O O . ILE C 1 10 ? 115.567 49.216 69.454 1.00 27.80 7 ILE C O 1
ATOM 2941 N N . TYR C 1 11 ? 114.703 48.412 71.332 1.00 27.38 8 TYR C N 1
ATOM 2942 C CA . TYR C 1 11 ? 113.346 48.644 70.838 1.00 26.86 8 TYR C CA 1
ATOM 2943 C C . TYR C 1 11 ? 112.420 48.993 71.979 1.00 27.24 8 TYR C C 1
ATOM 2944 O O . TYR C 1 11 ? 112.672 48.654 73.132 1.00 25.96 8 TYR C O 1
ATOM 2953 N N . ASP C 1 12 ? 111.346 49.692 71.627 1.00 27.95 9 ASP C N 1
ATOM 2954 C CA . ASP C 1 12 ? 110.199 49.826 72.488 1.00 28.52 9 ASP C CA 1
ATOM 2955 C C . ASP C 1 12 ? 109.074 49.090 71.757 1.00 29.11 9 ASP C C 1
ATOM 2956 O O . ASP C 1 12 ? 109.089 48.974 70.523 1.00 28.55 9 ASP C O 1
ATOM 2961 N N . THR C 1 13 ? 108.109 48.599 72.520 1.00 30.03 10 THR C N 1
ATOM 2962 C CA . THR C 1 13 ? 106.915 47.968 71.972 1.00 31.16 10 THR C CA 1
ATOM 2963 C C . THR C 1 13 ? 105.772 48.177 72.961 1.00 32.36 10 THR C C 1
ATOM 2964 O O . THR C 1 13 ? 105.996 48.268 74.169 1.00 32.20 10 THR C O 1
ATOM 2968 N N . ARG C 1 14 ? 104.556 48.290 72.452 1.00 33.40 11 ARG C N 1
ATOM 2969 C CA . ARG C 1 14 ? 103.389 48.391 73.314 1.00 35.17 11 ARG C CA 1
ATOM 2970 C C . ARG C 1 14 ? 102.635 47.081 73.205 1.00 35.12 11 ARG C C 1
ATOM 2971 O O . ARG C 1 14 ? 102.128 46.547 74.186 1.00 35.69 11 ARG C O 1
ATOM 2979 N N . THR C 1 15 ? 102.632 46.538 72.002 1.00 35.23 12 THR C N 1
ATOM 2980 C CA . THR C 1 15 ? 101.697 45.501 71.614 1.00 34.94 12 THR C CA 1
ATOM 2981 C C . THR C 1 15 ? 102.434 44.199 71.180 1.00 33.95 12 THR C C 1
ATOM 2982 O O . THR C 1 15 ? 101.820 43.151 71.023 1.00 32.92 12 THR C O 1
ATOM 2986 N N . GLY C 1 16 ? 103.759 44.287 71.014 1.00 33.36 13 GLY C N 1
ATOM 2987 C CA . GLY C 1 16 ? 104.584 43.147 70.615 1.00 32.21 13 GLY C CA 1
ATOM 2988 C C . GLY C 1 16 ? 105.090 43.233 69.180 1.00 31.74 13 GLY C C 1
ATOM 2989 O O . GLY C 1 16 ? 106.062 42.562 68.817 1.00 31.66 13 GLY C O 1
ATOM 2990 N N . ASN C 1 17 ? 104.438 44.063 68.363 1.00 30.92 14 ASN C N 1
ATOM 2991 C CA . ASN C 1 17 ? 104.736 44.157 66.925 1.00 30.19 14 ASN C CA 1
ATOM 2992 C C . ASN C 1 17 ? 106.151 44.562 66.589 1.00 29.47 14 ASN C C 1
ATOM 2993 O O . ASN C 1 17 ? 106.764 43.995 65.688 1.00 29.45 14 ASN C O 1
ATOM 2998 N N . THR C 1 18 ? 106.657 45.548 67.318 1.00 29.08 15 THR C N 1
ATOM 2999 C CA . THR C 1 18 ? 107.984 46.082 67.069 1.00 28.84 15 THR C CA 1
ATOM 3000 C C . THR C 1 18 ? 109.014 45.123 67.605 1.00 28.67 15 THR C C 1
ATOM 3001 O O . THR C 1 18 ? 110.096 45.014 67.026 1.00 28.21 15 THR C O 1
ATOM 3005 N N . LYS C 1 19 ? 108.662 44.424 68.699 1.00 29.23 16 LYS C N 1
ATOM 3006 C CA . LYS C 1 19 ? 109.492 43.364 69.271 1.00 29.65 16 LYS C CA 1
ATOM 3007 C C . LYS C 1 19 ? 109.715 42.261 68.230 1.00 30.07 16 LYS C C 1
ATOM 3008 O O . LYS C 1 19 ? 110.840 41.845 67.984 1.00 30.08 16 LYS C O 1
ATOM 3014 N N . LYS C 1 20 ? 108.635 41.816 67.605 1.00 30.83 17 LYS C N 1
ATOM 3015 C CA . LYS C 1 20 ? 108.718 40.853 66.510 1.00 31.80 17 LYS C CA 1
ATOM 3016 C C . LYS C 1 20 ? 109.691 41.326 65.423 1.00 32.30 17 LYS C C 1
ATOM 3017 O O . LYS C 1 20 ? 110.501 40.547 64.938 1.00 32.53 17 LYS C O 1
ATOM 3031 N N . ALA C 1 22 ? 112.239 43.595 65.860 1.00 32.00 19 ALA C N 1
ATOM 3032 C CA . ALA C 1 22 ? 113.569 43.627 66.489 1.00 31.04 19 ALA C CA 1
ATOM 3033 C C . ALA C 1 22 ? 114.263 42.257 66.475 1.00 30.71 19 ALA C C 1
ATOM 3034 O O . ALA C 1 22 ? 115.457 42.148 66.163 1.00 30.26 19 ALA C O 1
ATOM 3036 N N . GLU C 1 23 ? 113.497 41.218 66.799 1.00 29.98 20 GLU C N 1
ATOM 3037 C CA . GLU C 1 23 ? 113.990 39.854 66.759 1.00 30.05 20 GLU C CA 1
ATOM 3038 C C . GLU C 1 23 ? 114.509 39.491 65.360 1.00 29.60 20 GLU C C 1
ATOM 3039 O O . GLU C 1 23 ? 115.550 38.832 65.233 1.00 30.33 20 GLU C O 1
ATOM 3045 N N . LEU C 1 24 ? 113.795 39.919 64.321 1.00 28.58 21 LEU C N 1
ATOM 3046 C CA . LEU C 1 24 ? 114.221 39.676 62.943 1.00 27.74 21 LEU C CA 1
ATOM 3047 C C . LEU C 1 24 ? 115.417 40.536 62.521 1.00 27.54 21 LEU C C 1
ATOM 3048 O O . LEU C 1 24 ? 116.304 40.053 61.798 1.00 27.77 21 LEU C O 1
ATOM 3053 N N . VAL C 1 25 ? 115.448 41.792 62.975 1.00 26.89 22 VAL C N 1
ATOM 3054 C CA . VAL C 1 25 ? 116.620 42.667 62.799 1.00 26.54 22 VAL C CA 1
ATOM 3055 C C . VAL C 1 25 ? 117.878 42.007 63.375 1.00 26.73 22 VAL C C 1
ATOM 3056 O O . VAL C 1 25 ? 118.872 41.835 62.665 1.00 26.72 22 VAL C O 1
ATOM 3060 N N . ALA C 1 26 ? 117.807 41.622 64.649 1.00 26.61 23 ALA C N 1
ATOM 3061 C CA . ALA C 1 26 ? 118.868 40.885 65.322 1.00 27.31 23 ALA C CA 1
ATOM 3062 C C . ALA C 1 26 ? 119.362 39.650 64.531 1.00 28.02 23 ALA C C 1
ATOM 3063 O O . ALA C 1 26 ? 120.572 39.465 64.320 1.00 28.08 23 ALA C O 1
ATOM 3065 N N . GLU C 1 27 ? 118.426 38.803 64.115 1.00 28.54 24 GLU C N 1
ATOM 3066 C CA . GLU C 1 27 ? 118.729 37.636 63.291 1.00 29.42 24 GLU C CA 1
ATOM 3067 C C . GLU C 1 27 ? 119.499 38.029 62.028 1.00 28.92 24 GLU C C 1
ATOM 3068 O O . GLU C 1 27 ? 120.505 37.417 61.689 1.00 28.87 24 GLU C O 1
ATOM 3074 N N . GLY C 1 28 ? 119.022 39.059 61.335 1.00 28.74 25 GLY C N 1
ATOM 3075 C CA . GLY C 1 28 ? 119.722 39.553 60.163 1.00 28.41 25 GLY C CA 1
ATOM 3076 C C . GLY C 1 28 ? 121.160 39.948 60.453 1.00 27.69 25 GLY C C 1
ATOM 3077 O O . GLY C 1 28 ? 122.054 39.696 59.651 1.00 27.94 25 GLY C O 1
ATOM 3078 N N . ALA C 1 29 ? 121.374 40.556 61.609 1.00 27.62 26 ALA C N 1
ATOM 3079 C CA . ALA C 1 29 ? 122.687 41.009 62.009 1.00 27.54 26 ALA C CA 1
ATOM 3080 C C . ALA C 1 29 ? 123.545 39.802 62.326 1.00 28.15 26 ALA C C 1
ATOM 3081 O O . ALA C 1 29 ? 124.664 39.706 61.835 1.00 28.63 26 ALA C O 1
ATOM 3083 N N . ARG C 1 30 ? 123.003 38.856 63.095 1.00 28.70 27 ARG C N 1
ATOM 3084 C CA . ARG C 1 30 ? 123.683 37.577 63.362 1.00 29.07 27 ARG C CA 1
ATOM 3085 C C . ARG C 1 30 ? 124.025 36.776 62.099 1.00 29.55 27 ARG C C 1
ATOM 3086 O O . ARG C 1 30 ? 125.062 36.134 62.041 1.00 29.00 27 ARG C O 1
ATOM 3094 N N . SER C 1 31 ? 123.171 36.833 61.082 1.00 30.53 28 SER C N 1
ATOM 3095 C CA . SER C 1 31 ? 123.425 36.066 59.855 1.00 31.55 28 SER C CA 1
ATOM 3096 C C . SER C 1 31 ? 124.787 36.391 59.229 1.00 31.81 28 SER C C 1
ATOM 3097 O O . SER C 1 31 ? 125.334 35.565 58.494 1.00 32.01 28 SER C O 1
ATOM 3100 N N . LEU C 1 32 ? 125.323 37.584 59.515 1.00 32.41 29 LEU C N 1
ATOM 3101 C CA . LEU C 1 32 ? 126.698 37.919 59.125 1.00 32.88 29 LEU C CA 1
ATOM 3102 C C . LEU C 1 32 ? 127.727 37.411 60.142 1.00 33.71 29 LEU C C 1
ATOM 3103 O O . LEU C 1 32 ? 127.734 37.792 61.319 1.00 33.83 29 LEU C O 1
ATOM 3108 N N . GLU C 1 33 ? 128.603 36.559 59.628 1.00 34.08 30 GLU C N 1
ATOM 3109 C CA . GLU C 1 33 ? 129.584 35.809 60.379 1.00 34.81 30 GLU C CA 1
ATOM 3110 C C . GLU C 1 33 ? 130.593 36.687 61.160 1.00 34.45 30 GLU C C 1
ATOM 3111 O O . GLU C 1 33 ? 131.259 37.555 60.583 1.00 34.54 30 GLU C O 1
ATOM 3117 N N . GLY C 1 34 ? 130.693 36.447 62.473 1.00 34.00 31 GLY C N 1
ATOM 3118 C CA . GLY C 1 34 ? 131.583 37.206 63.355 1.00 33.36 31 GLY C CA 1
ATOM 3119 C C . GLY C 1 34 ? 130.903 38.362 64.081 1.00 33.32 31 GLY C C 1
ATOM 3120 O O . GLY C 1 34 ? 131.524 39.013 64.930 1.00 33.54 31 GLY C O 1
ATOM 3121 N N . THR C 1 35 ? 129.635 38.618 63.743 1.00 32.63 32 THR C N 1
ATOM 3122 C CA . THR C 1 35 ? 128.840 39.686 64.363 1.00 32.32 32 THR C CA 1
ATOM 3123 C C . THR C 1 35 ? 128.257 39.219 65.689 1.00 32.06 32 THR C C 1
ATOM 3124 O O . THR C 1 35 ? 127.528 38.229 65.733 1.00 32.25 32 THR C O 1
ATOM 3128 N N . GLU C 1 36 ? 128.580 39.935 66.763 1.00 31.79 33 GLU C N 1
ATOM 3129 C CA . GLU C 1 36 ? 127.937 39.735 68.059 1.00 31.59 33 GLU C CA 1
ATOM 3130 C C . GLU C 1 36 ? 126.759 40.717 68.142 1.00 30.92 33 GLU C C 1
ATOM 3131 O O . GLU C 1 36 ? 126.860 41.867 67.707 1.00 30.91 33 GLU C O 1
ATOM 3137 N N . VAL C 1 37 ? 125.636 40.248 68.676 1.00 30.17 34 VAL C N 1
ATOM 3138 C CA . VAL C 1 37 ? 124.401 41.016 68.672 1.00 29.29 34 VAL C CA 1
ATOM 3139 C C . VAL C 1 37 ? 123.761 40.999 70.053 1.00 29.21 34 VAL C C 1
ATOM 3140 O O . VAL C 1 37 ? 123.572 39.927 70.629 1.00 28.05 34 VAL C O 1
ATOM 3144 N N . ARG C 1 38 ? 123.425 42.188 70.576 1.00 29.05 35 ARG C N 1
ATOM 3145 C CA . ARG C 1 38 ? 122.587 42.281 71.774 1.00 29.25 35 ARG C CA 1
ATOM 3146 C C . ARG C 1 38 ? 121.214 42.759 71.368 1.00 29.78 35 ARG C C 1
ATOM 3147 O O . ARG C 1 38 ? 121.086 43.716 70.590 1.00 30.48 35 ARG C O 1
ATOM 3155 N N . LEU C 1 39 ? 120.194 42.102 71.914 1.00 30.11 36 LEU C N 1
ATOM 3156 C CA . LEU C 1 39 ? 118.803 42.494 71.722 1.00 30.58 36 LEU C CA 1
ATOM 3157 C C . LEU C 1 39 ? 118.181 42.989 73.049 1.00 30.74 36 LEU C C 1
ATOM 3158 O O . LEU C 1 39 ? 117.925 42.198 73.955 1.00 30.72 36 LEU C O 1
ATOM 3163 N N . LYS C 1 40 ? 117.941 44.296 73.155 1.00 30.91 37 LYS C N 1
ATOM 3164 C CA . LYS C 1 40 ? 117.422 44.878 74.396 1.00 31.48 37 LYS C CA 1
ATOM 3165 C C . LYS C 1 40 ? 116.152 45.699 74.190 1.00 31.81 37 LYS C C 1
ATOM 3166 O O . LYS C 1 40 ? 116.070 46.535 73.277 1.00 31.66 37 LYS C O 1
ATOM 3172 N N . HIS C 1 41 ? 115.164 45.445 75.044 1.00 32.19 38 HIS C N 1
ATOM 3173 C CA . HIS C 1 41 ? 114.032 46.357 75.267 1.00 32.42 38 HIS C CA 1
ATOM 3174 C C . HIS C 1 41 ? 114.604 47.628 75.932 1.00 32.19 38 HIS C C 1
ATOM 3175 O O . HIS C 1 41 ? 115.581 47.512 76.691 1.00 32.11 38 HIS C O 1
ATOM 3182 N N . VAL C 1 42 ? 114.016 48.810 75.687 1.00 31.69 39 VAL C N 1
ATOM 3183 C CA . VAL C 1 42 ? 114.513 50.057 76.340 1.00 31.92 39 VAL C CA 1
ATOM 3184 C C . VAL C 1 42 ? 114.551 49.966 77.844 1.00 32.52 39 VAL C C 1
ATOM 3185 O O . VAL C 1 42 ? 115.351 50.664 78.483 1.00 33.27 39 VAL C O 1
ATOM 3189 N N . ASP C 1 43 ? 113.669 49.142 78.408 1.00 32.94 40 ASP C N 1
ATOM 3190 C CA . ASP C 1 43 ? 113.575 49.037 79.861 1.00 33.95 40 ASP C CA 1
ATOM 3191 C C . ASP C 1 43 ? 114.787 48.315 80.474 1.00 33.77 40 ASP C C 1
ATOM 3192 O O . ASP C 1 43 ? 115.090 48.504 81.656 1.00 34.79 40 ASP C O 1
ATOM 3197 N N . GLU C 1 44 ? 115.477 47.498 79.679 1.00 32.87 41 GLU C N 1
ATOM 3198 C CA . GLU C 1 44 ? 116.637 46.768 80.163 1.00 32.38 41 GLU C CA 1
ATOM 3199 C C . GLU C 1 44 ? 117.938 47.231 79.515 1.00 31.89 41 GLU C C 1
ATOM 3200 O O . GLU C 1 44 ? 119.025 46.790 79.889 1.00 31.76 41 GLU C O 1
ATOM 3206 N N . ALA C 1 45 ? 117.814 48.139 78.547 1.00 31.92 42 ALA C N 1
ATOM 3207 C CA . ALA C 1 45 ? 118.959 48.753 77.882 1.00 31.20 42 ALA C CA 1
ATOM 3208 C C . ALA C 1 45 ? 119.708 49.674 78.861 1.00 31.24 42 ALA C C 1
ATOM 3209 O O . ALA C 1 45 ? 119.082 50.282 79.744 1.00 31.18 42 ALA C O 1
ATOM 3211 N N . THR C 1 46 ? 121.035 49.742 78.726 1.00 30.81 43 THR C N 1
ATOM 3212 C CA . THR C 1 46 ? 121.887 50.584 79.592 1.00 30.57 43 THR C CA 1
ATOM 3213 C C . THR C 1 46 ? 122.839 51.430 78.737 1.00 30.73 43 THR C C 1
ATOM 3214 O O . THR C 1 46 ? 123.093 51.089 77.585 1.00 30.21 43 THR C O 1
ATOM 3218 N N . LYS C 1 47 ? 123.413 52.488 79.307 1.00 31.02 44 LYS C N 1
ATOM 3219 C CA . LYS C 1 47 ? 124.362 53.297 78.546 1.00 31.92 44 LYS C CA 1
ATOM 3220 C C . LYS C 1 47 ? 125.642 52.523 78.183 1.00 31.93 44 LYS C C 1
ATOM 3221 O O . LYS C 1 47 ? 126.341 52.885 77.220 1.00 31.97 44 LYS C O 1
ATOM 3227 N N . GLU C 1 48 ? 125.927 51.452 78.934 1.00 31.71 45 GLU C N 1
ATOM 3228 C CA . GLU C 1 48 ? 127.089 50.595 78.667 1.00 31.42 45 GLU C CA 1
ATOM 3229 C C . GLU C 1 48 ? 126.880 49.688 77.431 1.00 30.49 45 GLU C C 1
ATOM 3230 O O . GLU C 1 48 ? 127.842 49.359 76.734 1.00 30.28 45 GLU C O 1
ATOM 3236 N N . ASP C 1 49 ? 125.632 49.302 77.162 1.00 29.93 46 ASP C N 1
ATOM 3237 C CA . ASP C 1 49 ? 125.229 48.714 75.857 1.00 29.88 46 ASP C CA 1
ATOM 3238 C C . ASP C 1 49 ? 125.563 49.592 74.650 1.00 29.04 46 ASP C C 1
ATOM 3239 O O . ASP C 1 49 ? 126.140 49.131 73.676 1.00 29.62 46 ASP C O 1
ATOM 3244 N N . VAL C 1 50 ? 125.170 50.856 74.719 1.00 28.41 47 VAL C N 1
ATOM 3245 C CA . VAL C 1 50 ? 125.434 51.816 73.655 1.00 27.33 47 VAL C CA 1
ATOM 3246 C C . VAL C 1 50 ? 126.942 52.067 73.519 1.00 27.22 47 VAL C C 1
ATOM 3247 O O . VAL C 1 50 ? 127.436 52.269 72.420 1.00 27.71 47 VAL C O 1
ATOM 3251 N N . LEU C 1 51 ? 127.669 52.041 74.633 1.00 26.21 48 LEU C N 1
ATOM 3252 C CA . LEU C 1 51 ? 129.117 52.164 74.595 1.00 25.47 48 LEU C CA 1
ATOM 3253 C C . LEU C 1 51 ? 129.784 50.928 74.000 1.00 25.48 48 LEU C C 1
ATOM 3254 O O . LEU C 1 51 ? 130.800 51.041 73.312 1.00 25.12 48 LEU C O 1
ATOM 3259 N N . TRP C 1 52 ? 129.216 49.753 74.277 1.00 25.79 49 TRP C N 1
ATOM 3260 C CA . TRP C 1 52 ? 129.719 48.489 73.729 1.00 25.93 49 TRP C CA 1
ATOM 3261 C C . TRP C 1 52 ? 129.499 48.406 72.209 1.00 26.41 49 TRP C C 1
ATOM 3262 O O . TRP C 1 52 ? 130.328 47.867 71.475 1.00 26.97 49 TRP C O 1
ATOM 3273 N N . ALA C 1 53 ? 128.389 48.954 71.744 1.00 26.51 50 ALA C N 1
ATOM 3274 C CA . ALA C 1 53 ? 127.975 48.822 70.351 1.00 27.56 50 ALA C CA 1
ATOM 3275 C C . ALA C 1 53 ? 128.828 49.583 69.321 1.00 28.02 50 ALA C C 1
ATOM 3276 O O . ALA C 1 53 ? 129.189 50.732 69.526 1.00 28.11 50 ALA C O 1
ATOM 3278 N N . ASP C 1 54 ? 129.138 48.932 68.208 1.00 29.13 51 ASP C N 1
ATOM 3279 C CA . ASP C 1 54 ? 129.669 49.632 67.034 1.00 30.60 51 ASP C CA 1
ATOM 3280 C C . ASP C 1 54 ? 128.550 50.195 66.179 1.00 30.96 51 ASP C C 1
ATOM 3281 O O . ASP C 1 54 ? 128.699 51.250 65.561 1.00 31.60 51 ASP C O 1
ATOM 3286 N N . GLY C 1 55 ? 127.445 49.460 66.133 1.00 31.35 52 GLY C N 1
ATOM 3287 C CA . GLY C 1 55 ? 126.280 49.814 65.336 1.00 31.34 52 GLY C CA 1
ATOM 3288 C C . GLY C 1 55 ? 125.004 49.531 66.103 1.00 31.40 52 GLY C C 1
ATOM 3289 O O . GLY C 1 55 ? 124.973 48.622 66.949 1.00 31.21 52 GLY C O 1
ATOM 3290 N N . LEU C 1 56 ? 123.965 50.327 65.817 1.00 31.13 53 LEU C N 1
ATOM 3291 C CA . LEU C 1 56 ? 122.684 50.258 66.518 1.00 31.25 53 LEU C CA 1
ATOM 3292 C C . LEU C 1 56 ? 121.517 50.243 65.542 1.00 30.74 53 LEU C C 1
ATOM 3293 O O . LEU C 1 56 ? 121.554 50.926 64.522 1.00 30.45 53 LEU C O 1
ATOM 3298 N N . ALA C 1 57 ? 120.489 49.460 65.865 1.00 30.24 54 ALA C N 1
ATOM 3299 C CA . ALA C 1 57 ? 119.196 49.512 65.172 1.00 29.90 54 ALA C CA 1
ATOM 3300 C C . ALA C 1 57 ? 118.180 49.830 66.243 1.00 29.36 54 ALA C C 1
ATOM 3301 O O . ALA C 1 57 ? 118.080 49.124 67.228 1.00 29.45 54 ALA C O 1
ATOM 3303 N N . VAL C 1 58 ? 117.457 50.923 66.068 1.00 29.18 55 VAL C N 1
ATOM 3304 C CA . VAL C 1 58 ? 116.627 51.469 67.129 1.00 28.30 55 VAL C CA 1
ATOM 3305 C C . VAL C 1 58 ? 115.195 51.410 66.631 1.00 28.05 55 VAL C C 1
ATOM 3306 O O . VAL C 1 58 ? 114.900 51.914 65.533 1.00 27.91 55 VAL C O 1
ATOM 3310 N N . GLY C 1 59 ? 114.334 50.747 67.409 1.00 27.28 56 GLY C N 1
ATOM 3311 C CA . GLY C 1 59 ? 112.953 50.457 66.996 1.00 27.24 56 GLY C CA 1
ATOM 3312 C C . GLY C 1 59 ? 111.862 50.982 67.916 1.00 26.42 56 GLY C C 1
ATOM 3313 O O . GLY C 1 59 ? 111.918 50.786 69.101 1.00 26.08 56 GLY C O 1
ATOM 3314 N N . SER C 1 60 ? 110.854 51.646 67.362 1.00 26.71 57 SER C N 1
ATOM 3315 C CA . SER C 1 60 ? 109.717 52.105 68.152 1.00 26.25 57 SER C CA 1
ATOM 3316 C C . SER C 1 60 ? 108.414 51.848 67.387 1.00 25.69 57 SER C C 1
ATOM 3317 O O . SER C 1 60 ? 108.411 51.856 66.157 1.00 25.90 57 SER C O 1
ATOM 3320 N N . PRO C 1 61 ? 107.303 51.628 68.106 1.00 24.99 58 PRO C N 1
ATOM 3321 C CA . PRO C 1 61 ? 106.026 51.773 67.426 1.00 24.39 58 PRO C CA 1
ATOM 3322 C C . PRO C 1 61 ? 105.906 53.184 66.834 1.00 24.25 58 PRO C C 1
ATOM 3323 O O . PRO C 1 61 ? 106.546 54.101 67.316 1.00 24.59 58 PRO C O 1
ATOM 3327 N N . THR C 1 62 ? 105.128 53.343 65.770 1.00 24.11 59 THR C N 1
ATOM 3328 C CA . THR C 1 62 ? 104.827 54.654 65.260 1.00 24.15 59 THR C CA 1
ATOM 3329 C C . THR C 1 62 ? 103.793 55.263 66.208 1.00 24.73 59 THR C C 1
ATOM 3330 O O . THR C 1 62 ? 102.665 54.788 66.280 1.00 24.84 59 THR C O 1
ATOM 3334 N N . ASN C 1 63 ? 104.180 56.279 66.971 1.00 25.38 60 ASN C N 1
ATOM 3335 C CA . ASN C 1 63 ? 103.223 56.893 67.899 1.00 25.58 60 ASN C CA 1
ATOM 3336 C C . ASN C 1 63 ? 103.006 58.346 67.525 1.00 25.34 60 ASN C C 1
ATOM 3337 O O . ASN C 1 63 ? 103.899 59.157 67.698 1.00 25.80 60 ASN C O 1
ATOM 3350 N N . GLY C 1 65 ? 103.121 59.434 64.589 1.00 25.22 62 GLY C N 1
ATOM 3351 C CA . GLY C 1 65 ? 104.177 59.638 63.572 1.00 24.64 62 GLY C CA 1
ATOM 3352 C C . GLY C 1 65 ? 105.612 59.766 64.084 1.00 25.27 62 GLY C C 1
ATOM 3353 O O . GLY C 1 65 ? 106.519 60.100 63.314 1.00 25.40 62 GLY C O 1
ATOM 3354 N N . LEU C 1 66 ? 105.826 59.518 65.378 1.00 24.75 63 LEU C N 1
ATOM 3355 C CA . LEU C 1 66 ? 107.130 59.665 66.008 1.00 24.55 63 LEU C CA 1
ATOM 3356 C C . LEU C 1 66 ? 107.521 58.478 66.898 1.00 25.53 63 LEU C C 1
ATOM 3357 O O . LEU C 1 66 ? 106.664 57.627 67.233 1.00 25.90 63 LEU C O 1
ATOM 3362 N N . VAL C 1 67 ? 108.814 58.403 67.253 1.00 26.11 64 VAL C N 1
ATOM 3363 C CA . VAL C 1 67 ? 109.304 57.557 68.357 1.00 25.85 64 VAL C CA 1
ATOM 3364 C C . VAL C 1 67 ? 108.399 57.674 69.559 1.00 25.96 64 VAL C C 1
ATOM 3365 O O . VAL C 1 67 ? 107.911 58.769 69.886 1.00 26.31 64 VAL C O 1
ATOM 3369 N N . SER C 1 68 ? 108.234 56.568 70.274 1.00 25.69 65 SER C N 1
ATOM 3370 C CA . SER C 1 68 ? 107.420 56.571 71.482 1.00 24.76 65 SER C CA 1
ATOM 3371 C C . SER C 1 68 ? 108.033 57.528 72.515 1.00 24.35 65 SER C C 1
ATOM 3372 O O . SER C 1 68 ? 109.229 57.852 72.443 1.00 23.39 65 SER C O 1
ATOM 3375 N N . TRP C 1 69 ? 107.215 57.988 73.462 1.00 23.47 66 TRP C N 1
ATOM 3376 C CA . TRP C 1 69 ? 107.751 58.791 74.546 1.00 23.17 66 TRP C CA 1
ATOM 3377 C C . TRP C 1 69 ? 108.752 58.029 75.457 1.00 24.08 66 TRP C C 1
ATOM 3378 O O . TRP C 1 69 ? 109.705 58.637 75.952 1.00 23.97 66 TRP C O 1
ATOM 3389 N N . LYS C 1 70 ? 108.535 56.721 75.652 1.00 25.23 67 LYS C N 1
ATOM 3390 C CA . LYS C 1 70 ? 109.429 55.859 76.474 1.00 26.31 67 LYS C CA 1
ATOM 3391 C C . LYS C 1 70 ? 110.832 55.757 75.884 1.00 26.30 67 LYS C C 1
ATOM 3392 O O . LYS C 1 70 ? 111.813 55.866 76.600 1.00 26.07 67 LYS C O 1
ATOM 3406 N N . LYS C 1 72 ? 112.141 57.995 73.739 1.00 26.29 69 LYS C N 1
ATOM 3407 C CA . LYS C 1 72 ? 112.600 59.376 73.912 1.00 25.10 69 LYS C CA 1
ATOM 3408 C C . LYS C 1 72 ? 113.129 59.688 75.333 1.00 24.31 69 LYS C C 1
ATOM 3409 O O . LYS C 1 72 ? 114.191 60.297 75.454 1.00 24.35 69 LYS C O 1
ATOM 3415 N N . ARG C 1 73 ? 112.418 59.255 76.389 1.00 23.05 70 ARG C N 1
ATOM 3416 C CA . ARG C 1 73 ? 112.886 59.388 77.755 1.00 22.21 70 ARG C CA 1
ATOM 3417 C C . ARG C 1 73 ? 114.250 58.752 77.892 1.00 22.73 70 ARG C C 1
ATOM 3418 O O . ARG C 1 73 ? 115.162 59.336 78.528 1.00 21.39 70 ARG C O 1
ATOM 3426 N N . PHE C 1 74 ? 114.371 57.539 77.329 1.00 22.45 71 PHE C N 1
ATOM 3427 C CA . PHE C 1 74 ? 115.589 56.764 77.468 1.00 24.07 71 PHE C CA 1
ATOM 3428 C C . PHE C 1 74 ? 116.790 57.519 76.881 1.00 24.66 71 PHE C C 1
ATOM 3429 O O . PHE C 1 74 ? 117.848 57.591 77.470 1.00 24.01 71 PHE C O 1
ATOM 3437 N N . PHE C 1 75 ? 116.585 58.112 75.719 1.00 26.42 72 PHE C N 1
ATOM 3438 C CA . PHE C 1 75 ? 117.608 58.905 75.088 1.00 27.73 72 PHE C CA 1
ATOM 3439 C C . PHE C 1 75 ? 117.907 60.189 75.838 1.00 28.39 72 PHE C C 1
ATOM 3440 O O . PHE C 1 75 ? 119.074 60.443 76.150 1.00 28.81 72 PHE C O 1
ATOM 3448 N N . ASP C 1 76 ? 116.867 60.966 76.157 1.00 28.81 73 ASP C N 1
ATOM 3449 C CA . ASP C 1 76 ? 117.030 62.213 76.889 1.00 30.40 73 ASP C CA 1
ATOM 3450 C C . ASP C 1 76 ? 117.719 61.941 78.268 1.00 30.51 73 ASP C C 1
ATOM 3451 O O . ASP C 1 76 ? 118.756 62.545 78.566 1.00 31.29 73 ASP C O 1
ATOM 3456 N N . ASP C 1 77 ? 117.187 61.000 79.058 1.00 29.97 74 ASP C N 1
ATOM 3457 C CA . ASP C 1 77 ? 117.602 60.815 80.463 1.00 29.64 74 ASP C CA 1
ATOM 3458 C C . ASP C 1 77 ? 118.776 59.892 80.702 1.00 29.46 74 ASP C C 1
ATOM 3459 O O . ASP C 1 77 ? 119.625 60.193 81.502 1.00 29.31 74 ASP C O 1
ATOM 3464 N N . VAL C 1 78 ? 118.817 58.737 80.063 1.00 29.97 75 VAL C N 1
ATOM 3465 C CA . VAL C 1 78 ? 119.933 57.873 80.350 1.00 30.52 75 VAL C CA 1
ATOM 3466 C C . VAL C 1 78 ? 121.132 58.053 79.426 1.00 31.01 75 VAL C C 1
ATOM 3467 O O . VAL C 1 78 ? 122.241 58.254 79.930 1.00 32.12 75 VAL C O 1
ATOM 3471 N N . LEU C 1 79 ? 120.927 58.076 78.114 1.00 31.06 76 LEU C N 1
ATOM 3472 C CA . LEU C 1 79 ? 122.053 58.251 77.192 1.00 31.46 76 LEU C CA 1
ATOM 3473 C C . LEU C 1 79 ? 122.476 59.707 77.086 1.00 31.89 76 LEU C C 1
ATOM 3474 O O . LEU C 1 79 ? 123.513 60.011 76.516 1.00 31.78 76 LEU C O 1
ATOM 3479 N N . GLY C 1 80 ? 121.672 60.606 77.643 1.00 32.28 77 GLY C N 1
ATOM 3480 C CA . GLY C 1 80 ? 121.972 62.029 77.602 1.00 32.39 77 GLY C CA 1
ATOM 3481 C C . GLY C 1 80 ? 123.380 62.360 78.062 1.00 32.52 77 GLY C C 1
ATOM 3482 O O . GLY C 1 80 ? 124.075 63.126 77.403 1.00 33.17 77 GLY C O 1
ATOM 3483 N N . ASP C 1 81 ? 123.801 61.790 79.187 1.00 32.38 78 ASP C N 1
ATOM 3484 C CA . ASP C 1 81 ? 125.131 62.050 79.727 1.00 32.90 78 ASP C CA 1
ATOM 3485 C C . ASP C 1 81 ? 126.298 61.682 78.762 1.00 31.81 78 ASP C C 1
ATOM 3486 O O . ASP C 1 81 ? 127.410 62.216 78.879 1.00 31.96 78 ASP C O 1
ATOM 3491 N N . LEU C 1 82 ? 126.018 60.817 77.791 1.00 29.96 79 LEU C N 1
ATOM 3492 C CA . LEU C 1 82 ? 127.002 60.394 76.809 1.00 27.91 79 LEU C CA 1
ATOM 3493 C C . LEU C 1 82 ? 127.135 61.345 75.621 1.00 26.93 79 LEU C C 1
ATOM 3494 O O . LEU C 1 82 ? 127.974 61.129 74.749 1.00 26.17 79 LEU C O 1
ATOM 3499 N N . TRP C 1 83 ? 126.296 62.376 75.569 1.00 25.47 80 TRP C N 1
ATOM 3500 C CA . TRP C 1 83 ? 126.249 63.230 74.400 1.00 24.67 80 TRP C CA 1
ATOM 3501 C C . TRP C 1 83 ? 127.575 63.997 74.204 1.00 24.26 80 TRP C C 1
ATOM 3502 O O . TRP C 1 83 ? 128.076 64.638 75.122 1.00 23.74 80 TRP C O 1
ATOM 3513 N N . GLY C 1 84 ? 128.124 63.931 72.999 1.00 24.02 81 GLY C N 1
ATOM 3514 C CA . GLY C 1 84 ? 129.313 64.697 72.677 1.00 24.43 81 GLY C CA 1
ATOM 3515 C C . GLY C 1 84 ? 130.569 63.846 72.682 1.00 24.96 81 GLY C C 1
ATOM 3516 O O . GLY C 1 84 ? 131.635 64.317 72.303 1.00 24.79 81 GLY C O 1
ATOM 3517 N N . GLU C 1 85 ? 130.432 62.589 73.105 1.00 25.49 82 GLU C N 1
ATOM 3518 C CA . GLU C 1 85 ? 131.550 61.681 73.235 1.00 26.76 82 GLU C CA 1
ATOM 3519 C C . GLU C 1 85 ? 131.295 60.288 72.640 1.00 25.92 82 GLU C C 1
ATOM 3520 O O . GLU C 1 85 ? 132.102 59.373 72.813 1.00 26.47 82 GLU C O 1
ATOM 3526 N N . ILE C 1 86 ? 130.200 60.128 71.907 1.00 25.10 83 ILE C N 1
ATOM 3527 C CA . ILE C 1 86 ? 129.947 58.854 71.238 1.00 24.19 83 ILE C CA 1
ATOM 3528 C C . ILE C 1 86 ? 129.753 58.980 69.723 1.00 24.52 83 ILE C C 1
ATOM 3529 O O . ILE C 1 86 ? 129.245 58.069 69.079 1.00 24.48 83 ILE C O 1
ATOM 3534 N N . ASP C 1 87 ? 130.191 60.108 69.163 1.00 24.68 84 ASP C N 1
ATOM 3535 C CA . ASP C 1 87 ? 130.037 60.383 67.732 1.00 24.91 84 ASP C CA 1
ATOM 3536 C C . ASP C 1 87 ? 130.654 59.244 66.934 1.00 25.25 84 ASP C C 1
ATOM 3537 O O . ASP C 1 87 ? 131.589 58.611 67.403 1.00 25.73 84 ASP C O 1
ATOM 3542 N N . GLY C 1 88 ? 130.124 58.975 65.743 1.00 25.62 85 GLY C N 1
ATOM 3543 C CA . GLY C 1 88 ? 130.718 57.979 64.843 1.00 25.93 85 GLY C CA 1
ATOM 3544 C C . GLY C 1 88 ? 130.251 56.543 65.052 1.00 26.15 85 GLY C C 1
ATOM 3545 O O . GLY C 1 88 ? 130.753 55.629 64.401 1.00 27.00 85 GLY C O 1
ATOM 3546 N N . LYS C 1 89 ? 129.321 56.319 65.976 1.00 25.60 86 LYS C N 1
ATOM 3547 C CA . LYS C 1 89 ? 128.655 55.034 66.029 1.00 24.82 86 LYS C CA 1
ATOM 3548 C C . LYS C 1 89 ? 127.772 54.982 64.792 1.00 25.30 86 LYS C C 1
ATOM 3549 O O . LYS C 1 89 ? 127.401 56.033 64.253 1.00 25.79 86 LYS C O 1
ATOM 3555 N N . ILE C 1 90 ? 127.465 53.780 64.308 1.00 24.89 87 ILE C N 1
ATOM 3556 C CA . ILE C 1 90 ? 126.667 53.641 63.088 1.00 24.40 87 ILE C CA 1
ATOM 3557 C C . ILE C 1 90 ? 125.264 53.168 63.468 1.00 24.38 87 ILE C C 1
ATOM 3558 O O . ILE C 1 90 ? 125.137 52.253 64.274 1.00 25.12 87 ILE C O 1
ATOM 3563 N N . ALA C 1 91 ? 124.215 53.797 62.937 1.00 23.67 88 ALA C N 1
ATOM 3564 C CA . ALA C 1 91 ? 122.852 53.484 63.392 1.00 23.63 88 ALA C CA 1
ATOM 3565 C C . ALA C 1 91 ? 121.816 53.553 62.276 1.00 23.90 88 ALA C C 1
ATOM 3566 O O . ALA C 1 91 ? 122.037 54.203 61.264 1.00 24.74 88 ALA C O 1
ATOM 3568 N N . CYS C 1 92 ? 120.703 52.847 62.471 1.00 24.28 89 CYS C N 1
ATOM 3569 C CA . CYS C 1 92 ? 119.562 52.828 61.543 1.00 24.50 89 CYS C CA 1
ATOM 3570 C C . CYS C 1 92 ? 118.301 52.657 62.375 1.00 23.67 89 CYS C C 1
ATOM 3571 O O . CYS C 1 92 ? 118.405 52.473 63.586 1.00 24.11 89 CYS C O 1
ATOM 3574 N N . ALA C 1 93 ? 117.141 52.669 61.719 1.00 23.00 90 ALA C N 1
ATOM 3575 C CA . ALA C 1 93 ? 115.830 52.706 62.371 1.00 23.14 90 ALA C CA 1
ATOM 3576 C C . ALA C 1 93 ? 114.817 51.669 61.852 1.00 23.33 90 ALA C C 1
ATOM 3577 O O . ALA C 1 93 ? 114.889 51.198 60.704 1.00 23.65 90 ALA C O 1
ATOM 3579 N N . PHE C 1 94 ? 113.867 51.305 62.703 1.00 23.80 91 PHE C N 1
ATOM 3580 C CA . PHE C 1 94 ? 112.696 50.556 62.241 1.00 23.97 91 PHE C CA 1
ATOM 3581 C C . PHE C 1 94 ? 111.411 50.900 63.017 1.00 24.32 91 PHE C C 1
ATOM 3582 O O . PHE C 1 94 ? 111.480 51.378 64.152 1.00 24.91 91 PHE C O 1
ATOM 3590 N N . SER C 1 95 ? 110.248 50.625 62.430 1.00 24.34 92 SER C N 1
ATOM 3591 C CA . SER C 1 95 ? 108.992 51.010 63.061 1.00 24.59 92 SER C CA 1
ATOM 3592 C C . SER C 1 95 ? 107.759 50.206 62.583 1.00 24.99 92 SER C C 1
ATOM 3593 O O . SER C 1 95 ? 107.593 49.937 61.388 1.00 25.08 92 SER C O 1
ATOM 3596 N N . SER C 1 96 ? 106.902 49.835 63.529 1.00 24.15 93 SER C N 1
ATOM 3597 C CA . SER C 1 96 ? 105.605 49.281 63.203 1.00 24.09 93 SER C CA 1
ATOM 3598 C C . SER C 1 96 ? 104.508 50.320 63.465 1.00 24.03 93 SER C C 1
ATOM 3599 O O . SER C 1 96 ? 104.509 51.015 64.489 1.00 24.67 93 SER C O 1
ATOM 3602 N N . SER C 1 97 ? 103.580 50.444 62.527 1.00 23.92 94 SER C N 1
ATOM 3603 C CA . SER C 1 97 ? 102.485 51.411 62.633 1.00 23.48 94 SER C CA 1
ATOM 3604 C C . SER C 1 97 ? 101.156 50.679 62.486 1.00 22.93 94 SER C C 1
ATOM 3605 O O . SER C 1 97 ? 101.141 49.504 62.141 1.00 22.8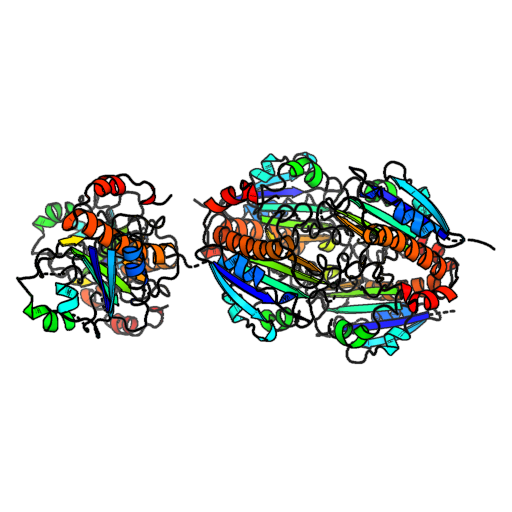2 94 SER C O 1
ATOM 3608 N N . GLY C 1 98 ? 100.052 51.374 62.745 1.00 22.61 95 GLY C N 1
ATOM 3609 C CA . GLY C 1 98 ? 98.708 50.800 62.628 1.00 21.64 95 GLY C CA 1
ATOM 3610 C C . GLY C 1 98 ? 98.242 50.602 61.193 1.00 21.72 95 GLY C C 1
ATOM 3611 O O . GLY C 1 98 ? 97.524 49.651 60.882 1.00 22.54 95 GLY C O 1
ATOM 3612 N N . GLY C 1 99 ? 98.638 51.492 60.304 1.00 21.34 96 GLY C N 1
ATOM 3613 C CA . GLY C 1 99 ? 98.275 51.339 58.898 1.00 20.49 96 GLY C CA 1
ATOM 3614 C C . GLY C 1 99 ? 99.390 51.775 57.967 1.00 20.54 96 GLY C C 1
ATOM 3615 O O . GLY C 1 99 ? 100.302 52.520 58.365 1.00 20.44 96 GLY C O 1
ATOM 3616 N N . TRP C 1 100 ? 99.333 51.282 56.733 1.00 19.60 97 TRP C N 1
ATOM 3617 C CA . TRP C 1 100 ? 100.129 51.821 55.666 1.00 19.25 97 TRP C CA 1
ATOM 3618 C C . TRP C 1 100 ? 99.619 53.248 55.407 1.00 19.51 97 TRP C C 1
ATOM 3619 O O . TRP C 1 100 ? 98.400 53.493 55.395 1.00 19.22 97 TRP C O 1
ATOM 3630 N N . GLY C 1 101 ? 100.555 54.190 55.280 1.00 19.86 98 GLY C N 1
ATOM 3631 C CA . GLY C 1 101 ? 100.246 55.622 55.172 1.00 19.97 98 GLY C CA 1
ATOM 3632 C C . GLY C 1 101 ? 99.976 56.245 56.521 1.00 20.33 98 GLY C C 1
ATOM 3633 O O . GLY C 1 101 ? 99.452 57.359 56.606 1.00 19.67 98 GLY C O 1
ATOM 3634 N N . GLY C 1 102 ? 100.308 55.486 57.566 1.00 21.05 99 GLY C N 1
ATOM 3635 C CA . GLY C 1 102 ? 100.103 55.879 58.945 1.00 22.97 99 GLY C CA 1
ATOM 3636 C C . GLY C 1 102 ? 101.298 56.528 59.615 1.00 24.39 99 GLY C C 1
ATOM 3637 O O . GLY C 1 102 ? 101.240 56.863 60.786 1.00 25.89 99 GLY C O 1
ATOM 3638 N N . GLY C 1 103 ? 102.395 56.715 58.902 1.00 24.86 100 GLY C N 1
ATOM 3639 C CA . GLY C 1 103 ? 103.488 57.467 59.486 1.00 25.05 100 GLY C CA 1
ATOM 3640 C C . GLY C 1 103 ? 104.694 56.654 59.860 1.00 25.36 100 GLY C C 1
ATOM 3641 O O . GLY C 1 103 ? 105.560 57.153 60.569 1.00 25.56 100 GLY C O 1
ATOM 3642 N N . ASN C 1 104 ? 104.785 55.406 59.410 1.00 25.90 101 ASN C N 1
ATOM 3643 C CA . ASN C 1 104 ? 105.965 54.621 59.769 1.00 26.91 101 ASN C CA 1
ATOM 3644 C C . ASN C 1 104 ? 107.317 55.119 59.238 1.00 26.81 101 ASN C C 1
ATOM 3645 O O . ASN C 1 104 ? 108.332 54.909 59.901 1.00 27.15 101 ASN C O 1
ATOM 3650 N N . GLU C 1 105 ? 107.349 55.812 58.094 1.00 26.54 102 GLU C N 1
ATOM 3651 C CA . GLU C 1 105 ? 108.643 56.335 57.586 1.00 26.36 102 GLU C CA 1
ATOM 3652 C C . GLU C 1 105 ? 109.020 57.597 58.333 1.00 25.71 102 GLU C C 1
ATOM 3653 O O . GLU C 1 105 ? 110.197 57.858 58.569 1.00 26.18 102 GLU C O 1
ATOM 3659 N N . VAL C 1 106 ? 108.003 58.374 58.696 1.00 24.99 103 VAL C N 1
ATOM 3660 C CA . VAL C 1 106 ? 108.156 59.579 59.446 1.00 24.12 103 VAL C CA 1
ATOM 3661 C C . VAL C 1 106 ? 108.674 59.245 60.851 1.00 25.04 103 VAL C C 1
ATOM 3662 O O . VAL C 1 106 ? 109.592 59.924 61.366 1.00 25.53 103 VAL C O 1
ATOM 3666 N N . ALA C 1 107 ? 108.123 58.188 61.461 1.00 25.23 104 ALA C N 1
ATOM 3667 C CA . ALA C 1 107 ? 108.614 57.679 62.765 1.00 25.30 104 ALA C CA 1
ATOM 3668 C C . ALA C 1 107 ? 110.076 57.293 62.680 1.00 25.54 104 ALA C C 1
ATOM 3669 O O . ALA C 1 107 ? 110.855 57.690 63.526 1.00 26.05 104 ALA C O 1
ATOM 3671 N N . CYS C 1 108 ? 110.443 56.520 61.659 1.00 26.27 105 CYS C N 1
ATOM 3672 C CA . CYS C 1 108 ? 111.859 56.241 61.352 1.00 26.71 105 CYS C CA 1
ATOM 3673 C C . CYS C 1 108 ? 112.722 57.517 61.211 1.00 26.65 105 CYS C C 1
ATOM 3674 O O . CYS C 1 108 ? 113.799 57.599 61.797 1.00 26.32 105 CYS C O 1
ATOM 3685 N N . SER C 1 110 ? 112.282 60.347 62.578 1.00 25.45 107 SER C N 1
ATOM 3686 C CA . SER C 1 110 ? 112.410 60.901 63.926 1.00 25.22 107 SER C CA 1
ATOM 3687 C C . SER C 1 110 ? 113.393 60.125 64.793 1.00 24.78 107 SER C C 1
ATOM 3688 O O . SER C 1 110 ? 114.136 60.714 65.549 1.00 24.04 107 SER C O 1
ATOM 3691 N N . ILE C 1 111 ? 113.427 58.812 64.658 1.00 24.47 108 ILE C N 1
ATOM 3692 C CA . ILE C 1 111 ? 114.518 58.037 65.259 1.00 24.60 108 ILE C CA 1
ATOM 3693 C C . ILE C 1 111 ? 115.902 58.438 64.713 1.00 25.35 108 ILE C C 1
ATOM 3694 O O . ILE C 1 111 ? 116.850 58.601 65.488 1.00 24.58 108 ILE C O 1
ATOM 3699 N N . LEU C 1 112 ? 116.021 58.602 63.392 1.00 25.70 109 LEU C N 1
ATOM 3700 C CA . LEU C 1 112 ? 117.311 58.965 62.773 1.00 26.29 109 LEU C CA 1
ATOM 3701 C C . LEU C 1 112 ? 117.773 60.370 63.163 1.00 26.29 109 LEU C C 1
ATOM 3702 O O . LEU C 1 112 ? 118.968 60.621 63.284 1.00 26.44 109 LEU C O 1
ATOM 3707 N N . THR C 1 113 ? 116.817 61.282 63.273 1.00 26.85 110 THR C N 1
ATOM 3708 C CA . THR C 1 113 ? 117.017 62.611 63.784 1.00 28.10 110 THR C CA 1
ATOM 3709 C C . THR C 1 113 ? 117.649 62.594 65.183 1.00 29.47 110 THR C C 1
ATOM 3710 O O . THR C 1 113 ? 118.647 63.279 65.451 1.00 29.33 110 THR C O 1
ATOM 3722 N N . LEU C 1 115 ? 119.240 60.022 66.545 1.00 30.01 112 LEU C N 1
ATOM 3723 C CA . LEU C 1 115 ? 120.546 59.364 66.462 1.00 28.66 112 LEU C CA 1
ATOM 3724 C C . LEU C 1 115 ? 121.612 60.262 65.846 1.00 29.22 112 LEU C C 1
ATOM 3725 O O . LEU C 1 115 ? 122.749 60.291 66.311 1.00 28.67 112 LEU C O 1
ATOM 3738 N N . ASN C 1 117 ? 121.739 63.366 66.193 1.00 28.42 114 ASN C N 1
ATOM 3739 C CA . ASN C 1 117 ? 122.061 64.312 67.243 1.00 27.86 114 ASN C CA 1
ATOM 3740 C C . ASN C 1 117 ? 123.190 63.797 68.112 1.00 27.23 114 ASN C C 1
ATOM 3741 O O . ASN C 1 117 ? 123.933 64.577 68.644 1.00 27.57 114 ASN C O 1
ATOM 3746 N N . PHE C 1 118 ? 123.331 62.481 68.241 1.00 26.63 115 PHE C N 1
ATOM 3747 C CA . PHE C 1 118 ? 124.458 61.927 68.987 1.00 26.04 115 PHE C CA 1
ATOM 3748 C C . PHE C 1 118 ? 125.770 61.877 68.182 1.00 24.92 115 PHE C C 1
ATOM 3749 O O . PHE C 1 118 ? 126.773 61.456 68.702 1.00 24.07 115 PHE C O 1
ATOM 3757 N N . GLY C 1 119 ? 125.748 62.375 66.942 1.00 24.54 116 GLY C N 1
ATOM 3758 C CA . GLY C 1 119 ? 126.911 62.373 66.030 1.00 23.89 116 GLY C CA 1
ATOM 3759 C C . GLY C 1 119 ? 127.107 61.037 65.321 1.00 23.95 116 GLY C C 1
ATOM 3760 O O . GLY C 1 119 ? 128.182 60.757 64.768 1.00 24.02 116 GLY C O 1
ATOM 3761 N N . PHE C 1 120 ? 126.074 60.197 65.340 1.00 23.92 117 PHE C N 1
ATOM 3762 C CA . PHE C 1 120 ? 126.115 58.894 64.661 1.00 23.70 117 PHE C CA 1
ATOM 3763 C C . PHE C 1 120 ? 126.067 59.063 63.153 1.00 24.20 117 PHE C C 1
ATOM 3764 O O . PHE C 1 120 ? 125.475 60.030 62.642 1.00 24.22 117 PHE C O 1
ATOM 3772 N N . LEU C 1 121 ? 126.695 58.129 62.442 1.00 24.72 118 LEU C N 1
ATOM 3773 C CA . LEU C 1 121 ? 126.515 57.979 61.011 1.00 25.20 118 LEU C CA 1
ATOM 3774 C C . LEU C 1 121 ? 125.258 57.114 60.835 1.00 25.21 118 LEU C C 1
ATOM 3775 O O . LEU C 1 121 ? 125.127 56.046 61.434 1.00 25.06 118 LEU C O 1
ATOM 3780 N N . VAL C 1 122 ? 124.346 57.580 59.991 1.00 25.25 119 VAL C N 1
ATOM 3781 C CA . VAL C 1 122 ? 122.976 57.083 59.974 1.00 25.17 119 VAL C CA 1
ATOM 3782 C C . VAL C 1 122 ? 122.609 56.699 58.538 1.00 25.39 119 VAL C C 1
ATOM 3783 O O . VAL C 1 122 ? 123.074 57.345 57.601 1.00 25.07 119 VAL C O 1
ATOM 3787 N N . PHE C 1 123 ? 121.822 55.632 58.357 1.00 25.21 120 PHE C N 1
ATOM 3788 C CA . PHE C 1 123 ? 121.528 55.131 57.000 1.00 25.14 120 PHE C CA 1
ATOM 3789 C C . PHE C 1 123 ? 120.175 54.403 56.895 1.00 25.01 120 PHE C C 1
ATOM 3790 O O . PHE C 1 123 ? 119.586 53.964 57.903 1.00 23.88 120 PHE C O 1
ATOM 3798 N N . GLY C 1 124 ? 119.723 54.260 55.645 1.00 25.63 121 GLY C N 1
ATOM 3799 C CA . GLY C 1 124 ? 118.635 53.341 55.272 1.00 26.15 121 GLY C CA 1
ATOM 3800 C C . GLY C 1 124 ? 119.148 52.335 54.249 1.00 27.42 121 GLY C C 1
ATOM 3801 O O . GLY C 1 124 ? 120.345 52.332 53.902 1.00 27.43 121 GLY C O 1
ATOM 3802 N N . VAL C 1 125 ? 118.248 51.471 53.758 1.00 28.22 122 VAL C N 1
ATOM 3803 C CA . VAL C 1 125 ? 118.617 50.388 52.839 1.00 27.35 122 VAL C CA 1
ATOM 3804 C C . VAL C 1 125 ? 117.890 50.542 51.500 1.00 27.39 122 VAL C C 1
ATOM 3805 O O . VAL C 1 125 ? 116.657 50.629 51.460 1.00 27.74 122 VAL C O 1
ATOM 3809 N N . THR C 1 126 ? 118.658 50.558 50.412 1.00 26.90 123 THR C N 1
ATOM 3810 C CA . THR C 1 126 ? 118.129 50.620 49.044 1.00 26.29 123 THR C CA 1
ATOM 3811 C C . THR C 1 126 ? 117.383 49.360 48.552 1.00 27.02 123 THR C C 1
ATOM 3812 O O . THR C 1 126 ? 116.453 49.454 47.729 1.00 27.02 123 THR C O 1
ATOM 3816 N N . ASP C 1 127 ? 117.805 48.198 49.047 1.00 27.37 124 ASP C N 1
ATOM 3817 C CA . ASP C 1 127 ? 117.326 46.887 48.602 1.00 27.94 124 ASP C CA 1
ATOM 3818 C C . ASP C 1 127 ? 115.816 46.742 48.457 1.00 28.30 124 ASP C C 1
ATOM 3819 O O . ASP C 1 127 ? 115.059 47.134 49.337 1.00 28.66 124 ASP C O 1
ATOM 3824 N N . TYR C 1 128 ? 115.387 46.184 47.325 1.00 28.89 125 TYR C N 1
ATOM 3825 C CA . TYR C 1 128 ? 114.006 45.685 47.161 1.00 28.93 125 TYR C CA 1
ATOM 3826 C C . TYR C 1 128 ? 113.945 44.198 47.555 1.00 28.82 125 TYR C C 1
ATOM 3827 O O . TYR C 1 128 ? 114.453 43.301 46.872 1.00 28.98 125 TYR C O 1
ATOM 3836 N N . VAL C 1 129 ? 113.313 43.982 48.686 1.00 28.23 126 VAL C N 1
ATOM 3837 C CA . VAL C 1 129 ? 113.208 42.705 49.325 1.00 28.07 126 VAL C CA 1
ATOM 3838 C C . VAL C 1 129 ? 111.951 42.005 48.785 1.00 28.13 126 VAL C C 1
ATOM 3839 O O . VAL C 1 129 ? 111.824 40.792 48.840 1.00 28.06 126 VAL C O 1
ATOM 3843 N N . GLY C 1 130 ? 111.040 42.807 48.249 1.00 28.65 127 GLY C N 1
ATOM 3844 C CA . GLY C 1 130 ? 109.896 42.365 47.457 1.00 28.67 127 GLY C CA 1
ATOM 3845 C C . GLY C 1 130 ? 109.712 43.308 46.270 1.00 29.07 127 GLY C C 1
ATOM 3846 O O . GLY C 1 130 ? 110.292 44.405 46.225 1.00 29.09 127 GLY C O 1
ATOM 3847 N N . LYS C 1 131 ? 108.887 42.896 45.317 1.00 29.23 128 LYS C N 1
ATOM 3848 C CA . LYS C 1 131 ? 108.711 43.625 44.065 1.00 29.66 128 LYS C CA 1
ATOM 3849 C C . LYS C 1 131 ? 108.324 45.085 44.293 1.00 29.63 128 LYS C C 1
ATOM 3850 O O . LYS C 1 131 ? 108.820 45.963 43.586 1.00 30.24 128 LYS C O 1
ATOM 3856 N N . LYS C 1 132 ? 107.452 45.342 45.273 1.00 29.09 129 LYS C N 1
ATOM 3857 C CA . LYS C 1 132 ? 107.088 46.713 45.661 1.00 28.83 129 LYS C CA 1
ATOM 3858 C C . LYS C 1 132 ? 107.253 46.898 47.183 1.00 27.47 129 LYS C C 1
ATOM 3859 O O . LYS C 1 132 ? 106.456 47.550 47.866 1.00 27.38 129 LYS C O 1
ATOM 3865 N N . PHE C 1 133 ? 108.319 46.307 47.698 1.00 26.03 130 PHE C N 1
ATOM 3866 C CA . PHE C 1 133 ? 108.609 46.360 49.102 1.00 24.99 130 PHE C CA 1
ATOM 3867 C C . PHE C 1 133 ? 110.112 46.663 49.312 1.00 24.54 130 PHE C C 1
ATOM 3868 O O . PHE C 1 133 ? 110.982 45.989 48.758 1.00 24.16 130 PHE C O 1
ATOM 3876 N N . THR C 1 134 ? 110.388 47.709 50.090 1.00 24.51 131 THR C N 1
ATOM 3877 C CA . THR C 1 134 ? 111.752 48.185 50.384 1.00 23.96 131 THR C CA 1
ATOM 3878 C C . THR C 1 134 ? 111.858 48.803 51.791 1.00 24.34 131 THR C C 1
ATOM 3879 O O . THR C 1 134 ? 110.939 48.672 52.580 1.00 24.27 131 THR C O 1
ATOM 3883 N N . LEU C 1 135 ? 112.983 49.445 52.117 1.00 25.11 132 LEU C N 1
ATOM 3884 C CA . LEU C 1 135 ? 113.199 49.979 53.469 1.00 25.21 132 LEU C CA 1
ATOM 3885 C C . LEU C 1 135 ? 114.168 51.135 53.449 1.00 25.80 132 LEU C C 1
ATOM 3886 O O . LEU C 1 135 ? 115.174 51.129 54.173 1.00 26.27 132 LEU C O 1
ATOM 3891 N N . HIS C 1 136 ? 113.853 52.145 52.639 1.00 26.55 133 HIS C N 1
ATOM 3892 C CA . HIS C 1 136 ? 114.787 53.282 52.403 1.00 26.92 133 HIS C CA 1
ATOM 3893 C C . HIS C 1 136 ? 115.231 54.115 53.623 1.00 26.67 133 HIS C C 1
ATOM 3894 O O . HIS C 1 136 ? 116.290 54.716 53.580 1.00 25.71 133 HIS C O 1
ATOM 3901 N N . TYR C 1 137 ? 114.402 54.153 54.673 1.00 26.92 134 TYR C N 1
ATOM 3902 C CA . TYR C 1 137 ? 114.620 55.023 55.856 1.00 27.28 134 TYR C CA 1
ATOM 3903 C C . TYR C 1 137 ? 114.644 54.181 57.140 1.00 27.61 134 TYR C C 1
ATOM 3904 O O . TYR C 1 137 ? 114.718 54.713 58.265 1.00 28.40 134 TYR C O 1
ATOM 3913 N N . GLY C 1 138 ? 114.622 52.863 56.932 1.00 27.07 135 GLY C N 1
ATOM 3914 C CA . GLY C 1 138 ? 114.451 51.860 57.967 1.00 26.17 135 GLY C CA 1
ATOM 3915 C C . GLY C 1 138 ? 113.395 50.857 57.528 1.00 25.94 135 GLY C C 1
ATOM 3916 O O . GLY C 1 138 ? 112.613 51.103 56.579 1.00 25.93 135 GLY C O 1
ATOM 3917 N N . ALA C 1 139 ? 113.362 49.726 58.220 1.00 25.31 136 ALA C N 1
ATOM 3918 C CA . ALA C 1 139 ? 112.345 48.712 57.995 1.00 25.38 136 ALA C CA 1
ATOM 3919 C C . ALA C 1 139 ? 111.029 49.244 58.566 1.00 25.54 136 ALA C C 1
ATOM 3920 O O . ALA C 1 139 ? 110.998 49.728 59.719 1.00 25.88 136 ALA C O 1
ATOM 3922 N N . VAL C 1 140 ? 109.950 49.163 57.781 1.00 25.33 137 VAL C N 1
ATOM 3923 C CA . VAL C 1 140 ? 108.632 49.571 58.263 1.00 25.32 137 VAL C CA 1
ATOM 3924 C C . VAL C 1 140 ? 107.564 48.531 57.936 1.00 25.80 137 VAL C C 1
ATOM 3925 O O . VAL C 1 140 ? 107.586 47.912 56.862 1.00 26.00 137 VAL C O 1
ATOM 3929 N N . VAL C 1 141 ? 106.626 48.342 58.855 1.00 26.11 138 VAL C N 1
ATOM 3930 C CA . VAL C 1 141 ? 105.535 47.368 58.682 1.00 26.53 138 VAL C CA 1
ATOM 3931 C C . VAL C 1 141 ? 104.262 47.980 59.244 1.00 26.77 138 VAL C C 1
ATOM 3932 O O . VAL C 1 141 ? 104.334 48.816 60.145 1.00 26.84 138 VAL C O 1
ATOM 3936 N N . ALA C 1 142 ? 103.101 47.580 58.721 1.00 27.14 139 ALA C N 1
ATOM 3937 C CA . ALA C 1 142 ? 101.821 47.884 59.378 1.00 27.47 139 ALA C CA 1
ATOM 3938 C C . ALA C 1 142 ? 101.437 46.699 60.236 1.00 27.81 139 ALA C C 1
ATOM 3939 O O . ALA C 1 142 ? 101.206 45.617 59.713 1.00 29.17 139 ALA C O 1
ATOM 3941 N N . GLY C 1 143 ? 101.393 46.883 61.551 1.00 28.21 140 GLY C N 1
ATOM 3942 C CA . GLY C 1 143 ? 101.126 45.774 62.480 1.00 28.29 140 GLY C CA 1
ATOM 3943 C C . GLY C 1 143 ? 102.282 44.800 62.610 1.00 28.69 140 GLY C C 1
ATOM 3944 O O . GLY C 1 143 ? 103.438 45.189 62.576 1.00 29.05 140 GLY C O 1
ATOM 3945 N N . GLU C 1 144 ? 101.977 43.518 62.773 1.00 29.83 141 GLU C N 1
ATOM 3946 C CA . GLU C 1 144 ? 103.011 42.482 62.927 1.00 30.49 141 GLU C CA 1
ATOM 3947 C C . GLU C 1 144 ? 103.615 42.061 61.575 1.00 30.26 141 GLU C C 1
ATOM 3948 O O . GLU C 1 144 ? 102.868 41.889 60.599 1.00 30.19 141 GLU C O 1
ATOM 3954 N N . PRO C 1 145 ? 104.960 41.900 61.507 1.00 29.97 142 PRO C N 1
ATOM 3955 C CA . PRO C 1 145 ? 105.541 41.385 60.262 1.00 30.05 142 PRO C CA 1
ATOM 3956 C C . PRO C 1 145 ? 105.178 39.909 60.021 1.00 30.50 142 PRO C C 1
ATOM 3957 O O . PRO C 1 145 ? 105.735 39.002 60.652 1.00 30.60 142 PRO C O 1
ATOM 3961 N N . ARG C 1 146 ? 104.230 39.677 59.116 1.00 31.10 143 ARG C N 1
ATOM 3962 C CA . ARG C 1 146 ? 103.752 38.321 58.860 1.00 31.85 143 ARG C CA 1
ATOM 3963 C C . ARG C 1 146 ? 104.194 37.795 57.503 1.00 31.35 143 ARG C C 1
ATOM 3964 O O . ARG C 1 146 ? 104.666 36.665 57.407 1.00 31.57 143 ARG C O 1
ATOM 3972 N N . SER C 1 147 ? 104.055 38.617 56.466 1.00 30.75 144 SER C N 1
ATOM 3973 C CA . SER C 1 147 ? 104.470 38.229 55.114 1.00 30.28 144 SER C CA 1
ATOM 3974 C C . SER C 1 147 ? 105.980 38.015 54.981 1.00 30.34 144 SER C C 1
ATOM 3975 O O . SER C 1 147 ? 106.782 38.525 55.776 1.00 30.95 144 SER C O 1
ATOM 3978 N N . GLU C 1 148 ? 106.361 37.285 53.945 1.00 30.38 145 GLU C N 1
ATOM 3979 C CA . GLU C 1 148 ? 107.761 37.001 53.669 1.00 30.50 145 GLU C CA 1
ATOM 3980 C C . GLU C 1 148 ? 108.596 38.259 53.362 1.00 30.18 145 GLU C C 1
ATOM 3981 O O . GLU C 1 148 ? 109.762 38.331 53.758 1.00 30.06 145 GLU C O 1
ATOM 3987 N N . GLU C 1 149 ? 107.986 39.230 52.665 1.00 29.63 146 GLU C N 1
ATOM 3988 C CA . GLU C 1 149 ? 108.570 40.561 52.390 1.00 29.07 146 GLU C CA 1
ATOM 3989 C C . GLU C 1 149 ? 108.895 41.303 53.683 1.00 28.46 146 GLU C C 1
ATOM 3990 O O . GLU C 1 149 ? 109.990 41.834 53.866 1.00 27.99 146 GLU C O 1
ATOM 3996 N N . GLU C 1 150 ? 107.900 41.352 54.562 1.00 28.31 147 GLU C N 1
ATOM 3997 C CA . GLU C 1 150 ? 107.995 42.028 55.851 1.00 27.68 147 GLU C CA 1
ATOM 3998 C C . GLU C 1 150 ? 109.108 41.452 56.717 1.00 27.39 147 GLU C C 1
ATOM 3999 O O . GLU C 1 150 ? 109.961 42.188 57.188 1.00 27.72 147 GLU C O 1
ATOM 4005 N N . LYS C 1 151 ? 109.110 40.134 56.905 1.00 27.30 148 LYS C N 1
ATOM 4006 C CA . LYS C 1 151 ? 110.116 39.509 57.758 1.00 27.00 148 LYS C CA 1
ATOM 4007 C C . LYS C 1 151 ? 111.542 39.730 57.204 1.00 26.82 148 LYS C C 1
ATOM 4008 O O . LYS C 1 151 ? 112.486 39.923 57.968 1.00 26.25 148 LYS C O 1
ATOM 4014 N N . GLU C 1 152 ? 111.669 39.732 55.876 1.00 26.75 149 GLU C N 1
ATOM 4015 C CA . GLU C 1 152 ? 112.949 39.890 55.200 1.00 26.67 149 GLU C CA 1
ATOM 4016 C C . GLU C 1 152 ? 113.418 41.356 55.216 1.00 27.45 149 GLU C C 1
ATOM 4017 O O . GLU C 1 152 ? 114.637 41.632 55.275 1.00 27.92 149 GLU C O 1
ATOM 4023 N N . ALA C 1 153 ? 112.458 42.289 55.140 1.00 27.09 150 ALA C N 1
ATOM 4024 C CA . ALA C 1 153 ? 112.747 43.711 55.300 1.00 26.62 150 ALA C CA 1
ATOM 4025 C C . ALA C 1 153 ? 113.490 43.911 56.621 1.00 26.48 150 ALA C C 1
ATOM 4026 O O . ALA C 1 153 ? 114.536 44.541 56.649 1.00 26.63 150 ALA C O 1
ATOM 4028 N N . CYS C 1 154 ? 112.957 43.339 57.697 1.00 26.15 151 CYS C N 1
ATOM 4029 C CA . CYS C 1 154 ? 113.600 43.398 59.009 1.00 26.23 151 CYS C CA 1
ATOM 4030 C C . CYS C 1 154 ? 114.961 42.729 59.029 1.00 25.68 151 CYS C C 1
ATOM 4031 O O . CYS C 1 154 ? 115.919 43.311 59.518 1.00 26.10 151 CYS C O 1
ATOM 4034 N N . ARG C 1 155 ? 115.041 41.506 58.507 1.00 25.58 152 ARG C N 1
ATOM 4035 C CA . ARG C 1 155 ? 116.310 40.802 58.437 1.00 24.94 152 ARG C CA 1
ATOM 4036 C C . ARG C 1 155 ? 117.357 41.676 57.753 1.00 24.97 152 ARG C C 1
ATOM 4037 O O . ARG C 1 155 ? 118.462 41.840 58.271 1.00 24.85 152 ARG C O 1
ATOM 4045 N N . ARG C 1 156 ? 116.984 42.262 56.609 1.00 24.77 153 ARG C N 1
ATOM 4046 C CA . ARG C 1 156 ? 117.919 42.982 55.744 1.00 24.57 153 ARG C CA 1
ATOM 4047 C C . ARG C 1 156 ? 118.562 44.223 56.377 1.00 24.69 153 ARG C C 1
ATOM 4048 O O . ARG C 1 156 ? 119.747 44.488 56.148 1.00 24.35 153 ARG C O 1
ATOM 4056 N N . LEU C 1 157 ? 117.764 44.970 57.145 1.00 24.83 154 LEU C N 1
ATOM 4057 C CA . LEU C 1 157 ? 118.233 46.057 57.997 1.00 25.22 154 LEU C CA 1
ATOM 4058 C C . LEU C 1 157 ? 119.346 45.557 58.937 1.00 26.25 154 LEU C C 1
ATOM 4059 O O . LEU C 1 157 ? 120.467 46.126 58.972 1.00 26.38 154 LEU C O 1
ATOM 4064 N N . GLY C 1 158 ? 119.035 44.494 59.682 1.00 26.10 155 GLY C N 1
ATOM 4065 C CA . GLY C 1 158 ? 120.011 43.871 60.566 1.00 27.08 155 GLY C CA 1
ATOM 4066 C C . GLY C 1 158 ? 121.255 43.469 59.798 1.00 27.50 155 GLY C C 1
ATOM 4067 O O . GLY C 1 158 ? 122.381 43.706 60.249 1.00 27.56 155 GLY C O 1
ATOM 4068 N N . ARG C 1 159 ? 121.030 42.886 58.619 1.00 27.46 156 ARG C N 1
ATOM 4069 C CA . ARG C 1 159 ? 122.100 42.397 57.750 1.00 27.71 156 ARG C CA 1
ATOM 4070 C C . ARG C 1 159 ? 122.949 43.551 57.205 1.00 27.58 156 ARG C C 1
ATOM 4071 O O . ARG C 1 159 ? 124.177 43.453 57.211 1.00 28.25 156 ARG C O 1
ATOM 4079 N N . ARG C 1 160 ? 122.318 44.638 56.764 1.00 27.03 157 ARG C N 1
ATOM 4080 C CA . ARG C 1 160 ? 123.084 45.770 56.261 1.00 26.96 157 ARG C CA 1
ATOM 4081 C C . ARG C 1 160 ? 123.907 46.508 57.350 1.00 26.87 157 ARG C C 1
ATOM 4082 O O . ARG C 1 160 ? 125.011 46.953 57.080 1.00 26.72 157 ARG C O 1
ATOM 4090 N N . LEU C 1 161 ? 123.367 46.625 58.568 1.00 27.25 158 LEU C N 1
ATOM 4091 C CA . LEU C 1 161 ? 124.086 47.190 59.738 1.00 26.71 158 LEU C CA 1
ATOM 4092 C C . LEU C 1 161 ? 125.347 46.406 60.016 1.00 26.88 158 LEU C C 1
ATOM 4093 O O . LEU C 1 161 ? 126.434 46.984 60.168 1.00 27.32 158 LEU C O 1
ATOM 4098 N N . ALA C 1 162 ? 125.181 45.084 60.129 1.00 26.20 159 ALA C N 1
ATOM 4099 C CA . ALA C 1 162 ? 126.286 44.180 60.366 1.00 25.65 159 ALA C CA 1
ATOM 4100 C C . ALA C 1 162 ? 127.365 44.402 59.291 1.00 25.68 159 ALA C C 1
ATOM 4101 O O . ALA C 1 162 ? 128.549 44.523 59.611 1.00 25.48 159 ALA C O 1
ATOM 4103 N N . GLU C 1 163 ? 126.935 44.504 58.033 1.00 25.54 160 GLU C N 1
ATOM 4104 C CA . GLU C 1 163 ? 127.822 44.789 56.911 1.00 25.74 160 GLU C CA 1
ATOM 4105 C C . GLU C 1 163 ? 128.504 46.161 56.956 1.00 26.15 160 GLU C C 1
ATOM 4106 O O . GLU C 1 163 ? 129.707 46.262 56.671 1.00 25.86 160 GLU C O 1
ATOM 4112 N N . TRP C 1 164 ? 127.754 47.217 57.288 1.00 26.54 161 TRP C N 1
ATOM 4113 C CA . TRP C 1 164 ? 128.379 48.529 57.449 1.00 27.23 161 TRP C CA 1
ATOM 4114 C C . TRP C 1 164 ? 129.437 48.483 58.562 1.00 27.58 161 TRP C C 1
ATOM 4115 O O . TRP C 1 164 ? 130.529 49.008 58.397 1.00 28.54 161 TRP C O 1
ATOM 4126 N N . VAL C 1 165 ? 129.131 47.811 59.667 1.00 27.13 162 VAL C N 1
ATOM 4127 C CA . VAL C 1 165 ? 130.096 47.635 60.741 1.00 26.97 162 VAL C CA 1
ATOM 4128 C C . VAL C 1 165 ? 131.303 46.792 60.307 1.00 26.99 162 VAL C C 1
ATOM 4129 O O . VAL C 1 165 ? 132.438 47.077 60.713 1.00 26.77 162 VAL C O 1
ATOM 4133 N N . ALA C 1 166 ? 131.061 45.772 59.481 1.00 26.89 163 ALA C N 1
ATOM 4134 C CA . ALA C 1 166 ? 132.154 44.897 59.012 1.00 26.78 163 ALA C CA 1
ATOM 4135 C C . ALA C 1 166 ? 133.069 45.639 58.042 1.00 26.50 163 ALA C C 1
ATOM 4136 O O . ALA C 1 166 ? 134.285 45.448 58.068 1.00 27.01 163 ALA C O 1
ATOM 4138 N N . ILE C 1 167 ? 132.497 46.516 57.224 1.00 26.17 164 ILE C N 1
ATOM 4139 C CA . ILE C 1 167 ? 133.285 47.279 56.260 1.00 25.54 164 ILE C CA 1
ATOM 4140 C C . ILE C 1 167 ? 133.993 48.453 56.912 1.00 26.30 164 ILE C C 1
ATOM 4141 O O . ILE C 1 167 ? 135.179 48.677 56.650 1.00 26.47 164 ILE C O 1
ATOM 4146 N N . PHE C 1 168 ? 133.274 49.187 57.765 1.00 26.99 165 PHE C N 1
ATOM 4147 C CA . PHE C 1 168 ? 133.741 50.494 58.259 1.00 28.03 165 PHE C CA 1
ATOM 4148 C C . PHE C 1 168 ? 134.462 50.467 59.614 1.00 28.51 165 PHE C C 1
ATOM 4149 O O . PHE C 1 168 ? 135.339 51.304 59.863 1.00 28.53 165 PHE C O 1
ATOM 4157 N N . VAL C 1 169 ? 134.102 49.519 60.480 1.00 28.89 166 VAL C N 1
ATOM 4158 C CA . VAL C 1 169 ? 134.772 49.389 61.771 1.00 29.62 166 VAL C CA 1
ATOM 4159 C C . VAL C 1 169 ? 135.856 48.308 61.678 1.00 30.65 166 VAL C C 1
ATOM 4160 O O . VAL C 1 169 ? 137.011 48.527 62.054 1.00 30.24 166 VAL C O 1
ATOM 4164 N N . ASP C 1 170 ? 135.466 47.169 61.115 1.00 31.36 167 ASP C N 1
ATOM 4165 C CA . ASP C 1 170 ? 136.302 45.999 61.018 1.00 32.13 167 ASP C CA 1
ATOM 4166 C C . ASP C 1 170 ? 137.173 46.018 59.739 1.00 32.64 167 ASP C C 1
ATOM 4167 O O . ASP C 1 170 ? 138.082 45.216 59.594 1.00 31.96 167 ASP C O 1
ATOM 4172 N N . GLY C 1 171 ? 136.906 46.949 58.826 1.00 33.32 168 GLY C N 1
ATOM 4173 C CA . GLY C 1 171 ? 137.822 47.195 57.715 1.00 33.98 168 GLY C CA 1
ATOM 4174 C C . GLY C 1 171 ? 137.808 46.153 56.616 1.00 34.63 168 GLY C C 1
ATOM 4175 O O . GLY C 1 171 ? 138.795 45.994 55.913 1.00 34.28 168 GLY C O 1
ATOM 4176 N N . ARG C 1 172 ? 136.682 45.462 56.450 1.00 35.66 169 ARG C N 1
ATOM 4177 C CA . ARG C 1 172 ? 136.534 44.454 55.389 1.00 36.45 169 ARG C CA 1
ATOM 4178 C C . ARG C 1 172 ? 136.070 45.093 54.080 1.00 37.07 169 ARG C C 1
ATOM 4179 O O . ARG C 1 172 ? 134.987 44.797 53.573 1.00 36.70 169 ARG C O 1
ATOM 4187 N N . LYS C 1 173 ? 136.936 45.949 53.536 1.00 38.27 170 LYS C N 1
ATOM 4188 C CA . LYS C 1 173 ? 136.653 46.782 52.361 1.00 39.30 170 LYS C CA 1
ATOM 4189 C C . LYS C 1 173 ? 136.157 45.975 51.167 1.00 39.41 170 LYS C C 1
ATOM 4190 O O . LYS C 1 173 ? 135.390 46.498 50.364 1.00 39.49 170 LYS C O 1
ATOM 4196 N N . GLU C 1 174 ? 136.625 44.725 51.048 1.00 39.27 171 GLU C N 1
ATOM 4197 C CA . GLU C 1 174 ? 136.219 43.793 49.980 1.00 39.21 171 GLU C CA 1
ATOM 4198 C C . GLU C 1 174 ? 134.701 43.597 49.872 1.00 38.60 171 GLU C C 1
ATOM 4199 O O . GLU C 1 174 ? 134.162 43.555 48.765 1.00 38.49 171 GLU C O 1
ATOM 4205 N N . LEU C 1 175 ? 134.025 43.460 51.017 1.00 37.97 172 LEU C N 1
ATOM 4206 C CA . LEU C 1 175 ? 132.552 43.369 51.067 1.00 37.38 172 LEU C CA 1
ATOM 4207 C C . LEU C 1 175 ? 131.816 44.479 50.309 1.00 36.08 172 LEU C C 1
ATOM 4208 O O . LEU C 1 175 ? 130.874 44.197 49.587 1.00 35.92 172 LEU C O 1
ATOM 4213 N N . LEU C 1 176 ? 132.255 45.725 50.480 1.00 34.85 173 LEU C N 1
ATOM 4214 C CA . LEU C 1 176 ? 131.628 46.905 49.863 1.00 34.17 173 LEU C CA 1
ATOM 4215 C C . LEU C 1 176 ? 131.199 46.689 48.406 1.00 33.93 173 LEU C C 1
ATOM 4216 O O . LEU C 1 176 ? 130.024 46.848 48.063 1.00 34.02 173 LEU C O 1
ATOM 4221 N N . GLU C 1 177 ? 132.161 46.319 47.564 1.00 33.37 174 GLU C N 1
ATOM 4222 C CA . GLU C 1 177 ? 131.926 46.092 46.144 1.00 32.48 174 GLU C CA 1
ATOM 4223 C C . GLU C 1 177 ? 131.067 44.855 45.891 1.00 31.77 174 GLU C C 1
ATOM 4224 O O . GLU C 1 177 ? 130.256 44.831 44.962 1.00 31.64 174 GLU C O 1
ATOM 4230 N N . LYS C 1 178 ? 131.237 43.834 46.720 1.00 30.82 175 LYS C N 1
ATOM 4231 C CA . LYS C 1 178 ? 130.404 42.652 46.632 1.00 30.32 175 LYS C CA 1
ATOM 4232 C C . LYS C 1 178 ? 128.912 43.014 46.797 1.00 30.02 175 LYS C C 1
ATOM 4233 O O . LYS C 1 178 ? 128.078 42.599 45.971 1.00 30.16 175 LYS C O 1
ATOM 4239 N N . ILE C 1 179 ? 128.600 43.802 47.835 1.00 28.93 176 ILE C N 1
ATOM 4240 C CA . ILE C 1 179 ? 127.242 44.321 48.100 1.00 28.59 176 ILE C CA 1
ATOM 4241 C C . ILE C 1 179 ? 126.728 45.217 46.957 1.00 28.11 176 ILE C C 1
ATOM 4242 O O . ILE C 1 179 ? 125.625 45.037 46.464 1.00 27.76 176 ILE C O 1
ATOM 4247 N N . ARG C 1 180 ? 127.546 46.176 46.548 1.00 27.87 177 ARG C N 1
ATOM 4248 C CA . ARG C 1 180 ? 127.193 47.113 45.496 1.00 28.16 177 ARG C CA 1
ATOM 4249 C C . ARG C 1 180 ? 126.766 46.450 44.166 1.00 28.35 177 ARG C C 1
ATOM 4250 O O . ARG C 1 180 ? 125.921 46.982 43.421 1.00 27.98 177 ARG C O 1
ATOM 4258 N N . LYS C 1 181 ? 127.348 45.283 43.890 1.00 28.37 178 LYS C N 1
ATOM 4259 C CA . LYS C 1 181 ? 127.098 44.567 42.654 1.00 28.40 178 LYS C CA 1
ATOM 4260 C C . LYS C 1 181 ? 126.171 43.375 42.842 1.00 28.19 178 LYS C C 1
ATOM 4261 O O . LYS C 1 181 ? 125.860 42.715 41.869 1.00 28.08 178 LYS C O 1
ATOM 4267 N N . ASP C 1 182 ? 125.709 43.117 44.070 1.00 28.15 179 ASP C N 1
ATOM 4268 C CA . ASP C 1 182 ? 124.862 41.944 44.334 1.00 28.05 179 ASP C CA 1
ATOM 4269 C C . ASP C 1 182 ? 123.456 42.023 43.724 1.00 28.16 179 ASP C C 1
ATOM 4270 O O . ASP C 1 182 ? 122.653 42.865 44.126 1.00 27.98 179 ASP C O 1
ATOM 4275 N N . PRO C 1 183 ? 123.149 41.120 42.765 1.00 28.16 180 PRO C N 1
ATOM 4276 C CA . PRO C 1 183 ? 121.840 41.147 42.108 1.00 28.14 180 PRO C CA 1
ATOM 4277 C C . PRO C 1 183 ? 120.698 40.651 43.007 1.00 28.04 180 PRO C C 1
ATOM 4278 O O . PRO C 1 183 ? 119.536 41.004 42.777 1.00 27.50 180 PRO C O 1
ATOM 4282 N N . ALA C 1 184 ? 121.033 39.849 44.016 1.00 27.93 181 ALA C N 1
ATOM 4283 C CA . ALA C 1 184 ? 120.046 39.350 44.971 1.00 28.15 181 ALA C CA 1
ATOM 4284 C C . ALA C 1 184 ? 119.380 40.485 45.758 1.00 28.37 181 ALA C C 1
ATOM 4285 O O . ALA C 1 184 ? 118.300 40.307 46.302 1.00 28.56 181 ALA C O 1
ATOM 4287 N N . ARG C 1 185 ? 120.027 41.647 45.792 1.00 28.48 182 ARG C N 1
ATOM 4288 C CA . ARG C 1 185 ? 119.518 42.824 46.502 1.00 29.11 182 ARG C CA 1
ATOM 4289 C C . ARG C 1 185 ? 118.188 43.384 45.958 1.00 29.77 182 ARG C C 1
ATOM 4290 O O . ARG C 1 185 ? 117.426 44.032 46.699 1.00 29.19 182 ARG C O 1
ATOM 4298 N N . PHE C 1 186 ? 117.925 43.140 44.672 1.00 30.36 183 PHE C N 1
ATOM 4299 C CA . PHE C 1 186 ? 116.744 43.670 44.015 1.00 31.33 183 PHE C CA 1
ATOM 4300 C C . PHE C 1 186 ? 115.891 42.557 43.437 1.00 32.67 183 PHE C C 1
ATOM 4301 O O . PHE C 1 186 ? 116.225 41.978 42.417 1.00 33.35 183 PHE C O 1
ATOM 4309 N N . VAL C 1 187 ? 114.790 42.270 44.126 1.00 34.62 184 VAL C N 1
ATOM 4310 C CA . VAL C 1 187 ? 113.903 41.153 43.823 1.00 36.38 184 VAL C CA 1
ATOM 4311 C C . VAL C 1 187 ? 113.309 41.275 42.430 1.00 38.07 184 VAL C C 1
ATOM 4312 O O . VAL C 1 187 ? 112.716 42.303 42.089 1.00 38.99 184 VAL C O 1
ATOM 4316 N N . ASP C 1 188 ? 113.521 40.222 41.636 1.00 39.58 185 ASP C N 1
ATOM 4317 C CA . ASP C 1 188 ? 113.070 40.101 40.240 1.00 41.11 185 ASP C CA 1
ATOM 4318 C C . ASP C 1 188 ? 114.194 40.135 39.208 1.00 41.01 185 ASP C C 1
ATOM 4319 O O . ASP C 1 188 ? 114.332 39.202 38.418 1.00 41.29 185 ASP C O 1
ATOM 4324 N N . SER D 1 1 ? 151.152 50.452 50.052 1.00 50.80 -2 SER D N 1
ATOM 4325 C CA . SER D 1 1 ? 149.501 50.537 50.015 1.00 51.07 -2 SER D CA 1
ATOM 4326 C C . SER D 1 1 ? 149.149 51.834 50.808 1.00 51.19 -2 SER D C 1
ATOM 4327 O O . SER D 1 1 ? 149.163 51.889 52.089 1.00 51.23 -2 SER D O 1
ATOM 4330 N N . ASN D 1 2 ? 148.843 52.878 50.026 1.00 51.12 -1 ASN D N 1
ATOM 4331 C CA . ASN D 1 2 ? 148.847 54.246 50.555 1.00 51.21 -1 ASN D CA 1
ATOM 4332 C C . ASN D 1 2 ? 147.648 55.099 50.140 1.00 51.35 -1 ASN D C 1
ATOM 4333 O O . ASN D 1 2 ? 147.784 56.304 49.903 1.00 51.28 -1 ASN D O 1
ATOM 4338 N N . ALA D 1 3 ? 146.476 54.462 50.081 1.00 51.35 0 ALA D N 1
ATOM 4339 C CA . ALA D 1 3 ? 145.228 55.131 49.722 1.00 51.41 0 ALA D CA 1
ATOM 4340 C C . ALA D 1 3 ? 144.881 56.219 50.745 1.00 51.47 0 ALA D C 1
ATOM 4341 O O . ALA D 1 3 ? 145.296 56.146 51.907 1.00 51.40 0 ALA D O 1
ATOM 4351 N N . GLY D 1 5 ? 141.997 59.932 51.657 1.00 45.90 2 GLY D N 1
ATOM 4352 C CA . GLY D 1 5 ? 140.654 60.477 51.668 1.00 42.68 2 GLY D CA 1
ATOM 4353 C C . GLY D 1 5 ? 140.263 61.205 50.408 1.00 40.30 2 GLY D C 1
ATOM 4354 O O . GLY D 1 5 ? 140.977 62.107 49.959 1.00 40.48 2 GLY D O 1
ATOM 4355 N N . LYS D 1 6 ? 139.133 60.792 49.840 1.00 37.47 3 LYS D N 1
ATOM 4356 C CA . LYS D 1 6 ? 138.557 61.446 48.679 1.00 35.27 3 LYS D CA 1
ATOM 4357 C C . LYS D 1 6 ? 137.222 62.067 49.094 1.00 33.83 3 LYS D C 1
ATOM 4358 O O . LYS D 1 6 ? 136.267 61.371 49.444 1.00 32.88 3 LYS D O 1
ATOM 4364 N N . VAL D 1 7 ? 137.200 63.394 49.092 1.00 32.13 4 VAL D N 1
ATOM 4365 C CA . VAL D 1 7 ? 136.050 64.160 49.493 1.00 30.33 4 VAL D CA 1
ATOM 4366 C C . VAL D 1 7 ? 135.611 65.046 48.346 1.00 29.90 4 VAL D C 1
ATOM 4367 O O . VAL D 1 7 ? 136.422 65.789 47.773 1.00 30.09 4 VAL D O 1
ATOM 4371 N N . LEU D 1 8 ? 134.331 64.948 47.995 1.00 29.23 5 LEU D N 1
ATOM 4372 C CA . LEU D 1 8 ? 133.718 65.850 47.026 1.00 28.50 5 LEU D CA 1
ATOM 4373 C C . LEU D 1 8 ? 132.797 66.847 47.743 1.00 28.67 5 LEU D C 1
ATOM 4374 O O . LEU D 1 8 ? 131.959 66.461 48.575 1.00 28.33 5 LEU D O 1
ATOM 4379 N N . VAL D 1 9 ? 132.985 68.136 47.454 1.00 28.64 6 VAL D N 1
ATOM 4380 C CA . VAL D 1 9 ? 132.054 69.163 47.916 1.00 28.53 6 VAL D CA 1
ATOM 4381 C C . VAL D 1 9 ? 131.282 69.696 46.723 1.00 28.96 6 VAL D C 1
ATOM 4382 O O . VAL D 1 9 ? 131.828 70.370 45.846 1.00 29.14 6 VAL D O 1
ATOM 4386 N N . ILE D 1 10 ? 130.004 69.364 46.696 1.00 29.24 7 ILE D N 1
ATOM 4387 C CA . ILE D 1 10 ? 129.155 69.721 45.582 1.00 29.75 7 ILE D CA 1
ATOM 4388 C C . ILE D 1 10 ? 128.104 70.733 46.064 1.00 29.35 7 ILE D C 1
ATOM 4389 O O . ILE D 1 10 ? 127.488 70.553 47.094 1.00 30.20 7 ILE D O 1
ATOM 4394 N N . TYR D 1 11 ? 127.914 71.818 45.335 1.00 29.16 8 TYR D N 1
ATOM 4395 C CA . TYR D 1 11 ? 127.005 72.853 45.812 1.00 28.59 8 TYR D CA 1
ATOM 4396 C C . TYR D 1 11 ? 126.226 73.454 44.643 1.00 28.34 8 TYR D C 1
ATOM 4397 O O . TYR D 1 11 ? 126.637 73.361 43.485 1.00 27.84 8 TYR D O 1
ATOM 4406 N N . ASP D 1 12 ? 125.079 74.030 44.976 1.00 28.63 9 ASP D N 1
ATOM 4407 C CA . ASP D 1 12 ? 124.360 74.947 44.121 1.00 28.75 9 ASP D CA 1
ATOM 4408 C C . ASP D 1 12 ? 124.374 76.306 44.835 1.00 29.68 9 ASP D C 1
ATOM 4409 O O . ASP D 1 12 ? 124.573 76.390 46.063 1.00 30.16 9 ASP D O 1
ATOM 4414 N N . THR D 1 13 ? 124.165 77.368 44.074 1.00 30.28 10 THR D N 1
ATOM 4415 C CA . THR D 1 13 ? 124.061 78.689 44.640 1.00 31.33 10 THR D CA 1
ATOM 4416 C C . THR D 1 13 ? 123.374 79.560 43.624 1.00 32.62 10 THR D C 1
ATOM 4417 O O . THR D 1 13 ? 123.482 79.318 42.419 1.00 32.36 10 THR D O 1
ATOM 4421 N N . ARG D 1 14 ? 122.684 80.585 44.117 1.00 34.20 11 ARG D N 1
ATOM 4422 C CA . ARG D 1 14 ? 122.012 81.545 43.256 1.00 35.87 11 ARG D CA 1
ATOM 4423 C C . ARG D 1 14 ? 122.622 82.934 43.419 1.00 35.77 11 ARG D C 1
ATOM 4424 O O . ARG D 1 14 ? 122.683 83.682 42.468 1.00 36.08 11 ARG D O 1
ATOM 4432 N N . THR D 1 15 ? 123.083 83.292 44.610 1.00 35.64 12 THR D N 1
ATOM 4433 C CA . THR D 1 15 ? 123.755 84.586 44.742 1.00 35.23 12 THR D CA 1
ATOM 4434 C C . THR D 1 15 ? 125.196 84.496 45.228 1.00 34.47 12 THR D C 1
ATOM 4435 O O . THR D 1 15 ? 125.841 85.523 45.457 1.00 34.52 12 THR D O 1
ATOM 4439 N N . GLY D 1 16 ? 125.697 83.278 45.396 1.00 33.66 13 GLY D N 1
ATOM 4440 C CA . GLY D 1 16 ? 127.047 83.097 45.902 1.00 32.19 13 GLY D CA 1
ATOM 4441 C C . GLY D 1 16 ? 127.166 82.705 47.359 1.00 31.15 13 GLY D C 1
ATOM 4442 O O . GLY D 1 16 ? 128.212 82.229 47.764 1.00 32.10 13 GLY D O 1
ATOM 4443 N N . ASN D 1 17 ? 126.124 82.889 48.163 1.00 30.05 14 ASN D N 1
ATOM 4444 C CA . ASN D 1 17 ? 126.220 82.577 49.625 1.00 29.29 14 ASN D CA 1
ATOM 4445 C C . ASN D 1 17 ? 126.677 81.153 49.999 1.00 28.55 14 ASN D C 1
ATOM 4446 O O . ASN D 1 17 ? 127.583 80.997 50.823 1.00 28.58 14 ASN D O 1
ATOM 4451 N N . THR D 1 18 ? 126.042 80.145 49.389 1.00 28.08 15 THR D N 1
ATOM 4452 C CA . THR D 1 18 ? 126.328 78.718 49.574 1.00 27.68 15 THR D CA 1
ATOM 4453 C C . THR D 1 18 ? 127.673 78.322 48.955 1.00 28.46 15 THR D C 1
ATOM 4454 O O . THR D 1 18 ? 128.332 77.382 49.438 1.00 28.24 15 THR D O 1
ATOM 4458 N N . LYS D 1 19 ? 128.071 79.022 47.886 1.00 28.68 16 LYS D N 1
ATOM 4459 C CA . LYS D 1 19 ? 129.406 78.870 47.333 1.00 29.22 16 LYS D CA 1
ATOM 4460 C C . LYS D 1 19 ? 130.463 79.289 48.375 1.00 30.11 16 LYS D C 1
ATOM 4461 O O . LYS D 1 19 ? 131.432 78.572 48.586 1.00 30.25 16 LYS D O 1
ATOM 4467 N N . LYS D 1 20 ? 130.282 80.438 49.024 1.00 31.12 17 LYS D N 1
ATOM 4468 C CA . LYS D 1 20 ? 131.214 80.857 50.086 1.00 32.35 17 LYS D CA 1
ATOM 4469 C C . LYS D 1 20 ? 131.311 79.812 51.206 1.00 33.03 17 LYS D C 1
ATOM 4470 O O . LYS D 1 20 ? 132.398 79.560 51.722 1.00 32.71 17 LYS D O 1
ATOM 4484 N N . ALA D 1 22 ? 130.664 76.584 50.764 1.00 32.09 19 ALA D N 1
ATOM 4485 C CA . ALA D 1 22 ? 131.245 75.418 50.091 1.00 30.61 19 ALA D CA 1
ATOM 4486 C C . ALA D 1 22 ? 132.745 75.472 50.083 1.00 29.99 19 ALA D C 1
ATOM 4487 O O . ALA D 1 22 ? 133.394 74.443 50.298 1.00 29.30 19 ALA D O 1
ATOM 4489 N N . GLU D 1 23 ? 133.277 76.674 49.835 1.00 29.57 20 GLU D N 1
ATOM 4490 C CA . GLU D 1 23 ? 134.719 76.933 49.818 1.00 30.44 20 GLU D CA 1
ATOM 4491 C C . GLU D 1 23 ? 135.342 76.697 51.189 1.00 29.73 20 GLU D C 1
ATOM 4492 O O . GLU D 1 23 ? 136.420 76.111 51.308 1.00 29.74 20 GLU D O 1
ATOM 4498 N N . LEU D 1 24 ? 134.655 77.177 52.218 1.00 29.39 21 LEU D N 1
ATOM 4499 C CA . LEU D 1 24 ? 135.045 76.940 53.600 1.00 28.80 21 LEU D CA 1
ATOM 4500 C C . LEU D 1 24 ? 134.861 75.464 54.002 1.00 28.67 21 LEU D C 1
ATOM 4501 O O . LEU D 1 24 ? 135.726 74.908 54.672 1.00 28.22 21 LEU D O 1
ATOM 4506 N N . VAL D 1 25 ? 133.762 74.826 53.584 1.00 28.43 22 VAL D N 1
ATOM 4507 C CA . VAL D 1 25 ? 133.624 73.370 53.766 1.00 28.79 22 VAL D CA 1
ATOM 4508 C C . VAL D 1 25 ? 134.850 72.627 53.183 1.00 29.57 22 VAL D C 1
ATOM 4509 O O . VAL D 1 25 ? 135.443 71.768 53.848 1.00 29.22 22 VAL D O 1
ATOM 4513 N N . ALA D 1 26 ? 135.261 73.002 51.966 1.00 30.57 23 ALA D N 1
ATOM 4514 C CA . ALA D 1 26 ? 136.427 72.404 51.304 1.00 30.55 23 ALA D CA 1
ATOM 4515 C C . ALA D 1 26 ? 137.752 72.730 52.010 1.00 31.12 23 ALA D C 1
ATOM 4516 O O . ALA D 1 26 ? 138.631 71.872 52.149 1.00 31.46 23 ALA D O 1
ATOM 4518 N N . GLU D 1 27 ? 137.902 73.971 52.452 1.00 31.45 24 GLU D N 1
ATOM 4519 C CA . GLU D 1 27 ? 139.058 74.354 53.250 1.00 31.86 24 GLU D CA 1
ATOM 4520 C C . GLU D 1 27 ? 139.158 73.432 54.476 1.00 31.35 24 GLU D C 1
ATOM 4521 O O . GLU D 1 27 ? 140.208 72.862 54.761 1.00 31.12 24 GLU D O 1
ATOM 4527 N N . GLY D 1 28 ? 138.045 73.284 55.190 1.00 31.26 25 GLY D N 1
ATOM 4528 C CA . GLY D 1 28 ? 137.984 72.425 56.376 1.00 31.34 25 GLY D CA 1
ATOM 4529 C C . GLY D 1 28 ? 138.397 70.987 56.102 1.00 31.27 25 GLY D C 1
ATOM 4530 O O . GLY D 1 28 ? 139.146 70.388 56.878 1.00 31.10 25 GLY D O 1
ATOM 4531 N N . ALA D 1 29 ? 137.908 70.444 54.985 1.00 31.48 26 ALA D N 1
ATOM 4532 C CA . ALA D 1 29 ? 138.219 69.076 54.580 1.00 31.78 26 ALA D CA 1
ATOM 4533 C C . ALA D 1 29 ? 139.710 68.899 54.253 1.00 32.19 26 ALA D C 1
ATOM 4534 O O . ALA D 1 29 ? 140.325 67.904 54.651 1.00 32.18 26 ALA D O 1
ATOM 4536 N N . ARG D 1 30 ? 140.276 69.883 53.545 1.00 32.44 27 ARG D N 1
ATOM 4537 C CA . ARG D 1 30 ? 141.687 69.875 53.151 1.00 32.92 27 ARG D CA 1
ATOM 4538 C C . ARG D 1 30 ? 142.607 70.000 54.351 1.00 32.39 27 ARG D C 1
ATOM 4539 O O . ARG D 1 30 ? 143.777 69.667 54.239 1.00 33.40 27 ARG D O 1
ATOM 4547 N N . SER D 1 31 ? 142.099 70.470 55.490 1.00 32.09 28 SER D N 1
ATOM 4548 C CA . SER D 1 31 ? 142.946 70.641 56.688 1.00 31.94 28 SER D CA 1
ATOM 4549 C C . SER D 1 31 ? 143.495 69.325 57.280 1.00 32.07 28 SER D C 1
ATOM 4550 O O . SER D 1 31 ? 144.551 69.327 57.935 1.00 31.79 28 SER D O 1
ATOM 4553 N N . LEU D 1 32 ? 142.797 68.213 57.026 1.00 32.19 29 LEU D N 1
ATOM 4554 C CA . LEU D 1 32 ? 143.210 66.892 57.517 1.00 32.91 29 LEU D CA 1
ATOM 4555 C C . LEU D 1 32 ? 144.216 66.219 56.564 1.00 33.99 29 LEU D C 1
ATOM 4556 O O . LEU D 1 32 ? 143.938 66.068 55.371 1.00 34.31 29 LEU D O 1
ATOM 4561 N N . GLU D 1 33 ? 145.375 65.820 57.099 1.00 34.84 30 GLU D N 1
ATOM 4562 C CA . GLU D 1 33 ? 146.480 65.266 56.305 1.00 36.00 30 GLU D CA 1
ATOM 4563 C C . GLU D 1 33 ? 146.015 64.165 55.366 1.00 36.01 30 GLU D C 1
ATOM 4564 O O . GLU D 1 33 ? 145.257 63.282 55.776 1.00 36.01 30 GLU D O 1
ATOM 4570 N N . GLY D 1 34 ? 146.490 64.209 54.121 1.00 36.17 31 GLY D N 1
ATOM 4571 C CA . GLY D 1 34 ? 146.136 63.200 53.131 1.00 36.37 31 GLY D CA 1
ATOM 4572 C C . GLY D 1 34 ? 144.645 63.148 52.834 1.00 36.64 31 GLY D C 1
ATOM 4573 O O . GLY D 1 34 ? 144.046 62.065 52.772 1.00 37.10 31 GLY D O 1
ATOM 4574 N N . THR D 1 35 ? 144.031 64.321 52.699 1.00 36.38 32 THR D N 1
ATOM 4575 C CA . THR D 1 35 ? 142.659 64.406 52.210 1.00 35.70 32 THR D CA 1
ATOM 4576 C C . THR D 1 35 ? 142.746 65.185 50.919 1.00 35.73 32 THR D C 1
ATOM 4577 O O . THR D 1 35 ? 143.225 66.332 50.894 1.00 35.89 32 THR D O 1
ATOM 4581 N N . GLU D 1 36 ? 142.323 64.532 49.845 1.00 35.14 33 GLU D N 1
ATOM 4582 C CA . GLU D 1 36 ? 142.186 65.166 48.550 1.00 34.50 33 GLU D CA 1
ATOM 4583 C C . GLU D 1 36 ? 140.716 65.591 48.342 1.00 33.92 33 GLU D C 1
ATOM 4584 O O . GLU D 1 36 ? 139.782 64.825 48.614 1.00 33.56 33 GLU D O 1
ATOM 4590 N N . VAL D 1 37 ? 140.528 66.817 47.863 1.00 33.16 34 VAL D N 1
ATOM 4591 C CA . VAL D 1 37 ? 139.215 67.430 47.846 1.00 33.01 34 VAL D CA 1
ATOM 4592 C C . VAL D 1 37 ? 138.901 68.058 46.509 1.00 32.44 34 VAL D C 1
ATOM 4593 O O . VAL D 1 37 ? 139.679 68.852 45.998 1.00 32.84 34 VAL D O 1
ATOM 4597 N N . ARG D 1 38 ? 137.759 67.671 45.946 1.00 31.70 35 ARG D N 1
ATOM 4598 C CA . ARG D 1 38 ? 137.202 68.329 44.769 1.00 31.00 35 ARG D CA 1
ATOM 4599 C C . ARG D 1 38 ? 136.082 69.257 45.201 1.00 30.54 35 ARG D C 1
ATOM 4600 O O . ARG D 1 38 ? 135.254 68.885 46.026 1.00 30.15 35 ARG D O 1
ATOM 4608 N N . LEU D 1 39 ? 136.081 70.460 44.631 1.00 30.36 36 LEU D N 1
ATOM 4609 C CA . LEU D 1 39 ? 135.041 71.469 44.839 1.00 30.33 36 LEU D CA 1
ATOM 4610 C C . LEU D 1 39 ? 134.358 71.800 43.497 1.00 30.76 36 LEU D C 1
ATOM 4611 O O . LEU D 1 39 ? 135.015 72.192 42.524 1.00 30.50 36 LEU D O 1
ATOM 4616 N N . LYS D 1 40 ? 133.041 71.613 43.448 1.00 31.16 37 LYS D N 1
ATOM 4617 C CA . LYS D 1 40 ? 132.310 71.662 42.180 1.00 31.78 37 LYS D CA 1
ATOM 4618 C C . LYS D 1 40 ? 130.900 72.227 42.323 1.00 31.57 37 LYS D C 1
ATOM 4619 O O . LYS D 1 40 ? 130.119 71.732 43.121 1.00 31.42 37 LYS D O 1
ATOM 4625 N N . HIS D 1 41 ? 130.588 73.260 41.542 1.00 32.10 38 HIS D N 1
ATOM 4626 C CA . HIS D 1 41 ? 129.194 73.662 41.274 1.00 32.78 38 HIS D CA 1
ATOM 4627 C C . HIS D 1 41 ? 128.435 72.454 40.691 1.00 32.31 38 HIS D C 1
ATOM 4628 O O . HIS D 1 41 ? 129.068 71.597 40.062 1.00 32.55 38 HIS D O 1
ATOM 4635 N N . VAL D 1 42 ? 127.112 72.365 40.891 1.00 32.09 39 VAL D N 1
ATOM 4636 C CA . VAL D 1 42 ? 126.309 71.277 40.235 1.00 32.41 39 VAL D CA 1
ATOM 4637 C C . VAL D 1 42 ? 126.403 71.251 38.724 1.00 32.14 39 VAL D C 1
ATOM 4638 O O . VAL D 1 42 ? 126.377 70.178 38.125 1.00 32.04 39 VAL D O 1
ATOM 4642 N N . ASP D 1 43 ? 126.454 72.447 38.136 1.00 32.46 40 ASP D N 1
ATOM 4643 C CA . ASP D 1 43 ? 126.533 72.640 36.695 1.00 33.07 40 ASP D CA 1
ATOM 4644 C C . ASP D 1 43 ? 127.803 72.055 36.089 1.00 32.99 40 ASP D C 1
ATOM 4645 O O . ASP D 1 43 ? 127.854 71.820 34.889 1.00 34.00 40 ASP D O 1
ATOM 4650 N N . GLU D 1 44 ? 128.827 71.819 36.901 1.00 32.73 41 GLU D N 1
ATOM 4651 C CA . GLU D 1 44 ? 130.060 71.226 36.388 1.00 32.41 41 GLU D CA 1
ATOM 4652 C C . GLU D 1 44 ? 130.433 69.842 36.984 1.00 31.79 41 GLU D C 1
ATOM 4653 O O . GLU D 1 44 ? 131.441 69.248 36.594 1.00 32.19 41 GLU D O 1
ATOM 4659 N N . ALA D 1 45 ? 129.637 69.341 37.923 1.00 30.87 42 ALA D N 1
ATOM 4660 C CA . ALA D 1 45 ? 129.915 68.063 38.581 1.00 30.26 42 ALA D CA 1
ATOM 4661 C C . ALA D 1 45 ? 129.479 66.929 37.674 1.00 30.07 42 ALA D C 1
ATOM 4662 O O . ALA D 1 45 ? 128.609 67.110 36.834 1.00 30.45 42 ALA D O 1
ATOM 4664 N N . THR D 1 46 ? 130.091 65.763 37.825 1.00 29.63 43 THR D N 1
ATOM 4665 C CA . THR D 1 46 ? 129.783 64.636 36.954 1.00 29.68 43 THR D CA 1
ATOM 4666 C C . THR D 1 46 ? 129.442 63.436 37.820 1.00 29.53 43 THR D C 1
ATOM 4667 O O . THR D 1 46 ? 129.585 63.500 39.034 1.00 29.24 43 THR D O 1
ATOM 4671 N N . LYS D 1 47 ? 128.995 62.342 37.209 1.00 29.74 44 LYS D N 1
ATOM 4672 C CA . LYS D 1 47 ? 128.762 61.131 37.992 1.00 30.12 44 LYS D CA 1
ATOM 4673 C C . LYS D 1 47 ? 130.085 60.482 38.360 1.00 29.98 44 LYS D C 1
ATOM 4674 O O . LYS D 1 47 ? 130.183 59.803 39.384 1.00 29.76 44 LYS D O 1
ATOM 4680 N N . GLU D 1 48 ? 131.106 60.718 37.536 1.00 30.22 45 GLU D N 1
ATOM 4681 C CA . GLU D 1 48 ? 132.458 60.249 37.854 1.00 30.28 45 GLU D CA 1
ATOM 4682 C C . GLU D 1 48 ? 132.971 60.848 39.165 1.00 29.42 45 GLU D C 1
ATOM 4683 O O . GLU D 1 48 ? 133.672 60.164 39.910 1.00 29.04 45 GLU D O 1
ATOM 4689 N N . ASP D 1 49 ? 132.606 62.104 39.449 1.00 28.68 46 ASP D N 1
ATOM 4690 C CA . ASP D 1 49 ? 132.982 62.742 40.711 1.00 28.55 46 ASP D CA 1
ATOM 4691 C C . ASP D 1 49 ? 132.420 61.996 41.900 1.00 28.04 46 ASP D C 1
ATOM 4692 O O . ASP D 1 49 ? 133.108 61.786 42.896 1.00 28.33 46 ASP D O 1
ATOM 4697 N N . VAL D 1 50 ? 131.166 61.579 41.781 1.00 28.09 47 VAL D N 1
ATOM 4698 C CA . VAL D 1 50 ? 130.462 60.897 42.870 1.00 27.78 47 VAL D CA 1
ATOM 4699 C C . VAL D 1 50 ? 131.065 59.506 43.054 1.00 27.73 47 VAL D C 1
ATOM 4700 O O . VAL D 1 50 ? 131.267 59.067 44.178 1.00 28.66 47 VAL D O 1
ATOM 4704 N N . LEU D 1 51 ? 131.375 58.838 41.946 1.00 27.24 48 LEU D N 1
ATOM 4705 C CA . LEU D 1 51 ? 132.047 57.537 41.967 1.00 27.11 48 LEU D CA 1
ATOM 4706 C C . LEU D 1 51 ? 133.455 57.610 42.580 1.00 26.97 48 LEU D C 1
ATOM 4707 O O . LEU D 1 51 ? 133.869 56.695 43.282 1.00 26.85 48 LEU D O 1
ATOM 4712 N N . TRP D 1 52 ? 134.170 58.700 42.287 1.00 26.81 49 TRP D N 1
ATOM 4713 C CA . TRP D 1 52 ? 135.506 58.986 42.823 1.00 26.55 49 TRP D CA 1
ATOM 4714 C C . TRP D 1 52 ? 135.511 59.181 44.352 1.00 27.29 49 TRP D C 1
ATOM 4715 O O . TRP D 1 52 ? 136.470 58.759 45.026 1.00 27.05 49 TRP D O 1
ATOM 4726 N N . ALA D 1 53 ? 134.435 59.794 44.877 1.00 27.21 50 ALA D N 1
ATOM 4727 C CA . ALA D 1 53 ? 134.338 60.244 46.285 1.00 27.55 50 ALA D CA 1
ATOM 4728 C C . ALA D 1 53 ? 134.109 59.132 47.318 1.00 27.84 50 ALA D C 1
ATOM 4729 O O . ALA D 1 53 ? 133.286 58.227 47.107 1.00 28.05 50 ALA D O 1
ATOM 4731 N N . ASP D 1 54 ? 134.826 59.218 48.441 1.00 28.01 51 ASP D N 1
ATOM 4732 C CA . ASP D 1 54 ? 134.547 58.393 49.624 1.00 28.13 51 ASP D CA 1
ATOM 4733 C C . ASP D 1 54 ? 133.491 59.128 50.449 1.00 27.99 51 ASP D C 1
ATOM 4734 O O . ASP D 1 54 ? 132.589 58.515 51.041 1.00 26.94 51 ASP D O 1
ATOM 4739 N N . GLY D 1 55 ? 133.650 60.453 50.489 1.00 28.09 52 GLY D N 1
ATOM 4740 C CA . GLY D 1 55 ? 132.804 61.344 51.262 1.00 27.97 52 GLY D CA 1
ATOM 4741 C C . GLY D 1 55 ? 132.304 62.492 50.419 1.00 28.12 52 GLY D C 1
ATOM 4742 O O . GLY D 1 55 ? 133.017 62.978 49.513 1.00 27.54 52 GLY D O 1
ATOM 4743 N N . LEU D 1 56 ? 131.065 62.905 50.704 1.00 27.88 53 LEU D N 1
ATOM 4744 C CA . LEU D 1 56 ? 130.440 64.047 50.038 1.00 28.01 53 LEU D CA 1
ATOM 4745 C C . LEU D 1 56 ? 129.903 65.031 51.032 1.00 27.75 53 LEU D C 1
ATOM 4746 O O . LEU D 1 56 ? 129.364 64.645 52.086 1.00 28.13 53 LEU D O 1
ATOM 4751 N N . ALA D 1 57 ? 130.036 66.307 50.672 1.00 27.63 54 ALA D N 1
ATOM 4752 C CA . ALA D 1 57 ? 129.352 67.395 51.353 1.00 27.68 54 ALA D CA 1
ATOM 4753 C C . ALA D 1 57 ? 128.497 68.095 50.300 1.00 27.72 54 ALA D C 1
ATOM 4754 O O . ALA D 1 57 ? 129.010 68.519 49.246 1.00 28.66 54 ALA D O 1
ATOM 4756 N N . VAL D 1 58 ? 127.194 68.180 50.550 1.00 26.78 55 VAL D N 1
ATOM 4757 C CA . VAL D 1 58 ? 126.264 68.622 49.510 1.00 26.00 55 VAL D CA 1
ATOM 4758 C C . VAL D 1 58 ? 125.620 69.894 50.014 1.00 25.76 55 VAL D C 1
ATOM 4759 O O . VAL D 1 58 ? 125.025 69.900 51.075 1.00 25.33 55 VAL D O 1
ATOM 4763 N N . GLY D 1 59 ? 125.750 70.988 49.281 1.00 25.34 56 GLY D N 1
ATOM 4764 C CA . GLY D 1 59 ? 125.172 72.243 49.778 1.00 25.32 56 GLY D CA 1
ATOM 4765 C C . GLY D 1 59 ? 124.245 72.923 48.793 1.00 24.87 56 GLY D C 1
ATOM 4766 O O . GLY D 1 59 ? 124.466 72.848 47.609 1.00 24.74 56 GLY D O 1
ATOM 4767 N N . SER D 1 60 ? 123.231 73.623 49.298 1.00 24.96 57 SER D N 1
ATOM 4768 C CA . SER D 1 60 ? 122.204 74.268 48.480 1.00 25.03 57 SER D CA 1
ATOM 4769 C C . SER D 1 60 ? 121.637 75.495 49.194 1.00 25.43 57 SER D C 1
ATOM 4770 O O . SER D 1 60 ? 121.556 75.512 50.426 1.00 25.74 57 SER D O 1
ATOM 4773 N N . PRO D 1 61 ? 121.210 76.528 48.440 1.00 25.87 58 PRO D N 1
ATOM 4774 C CA . PRO D 1 61 ? 120.370 77.554 49.113 1.00 25.95 58 PRO D CA 1
ATOM 4775 C C . PRO D 1 61 ? 119.115 76.909 49.677 1.00 25.89 58 PRO D C 1
ATOM 4776 O O . PRO D 1 61 ? 118.611 75.962 49.084 1.00 26.63 58 PRO D O 1
ATOM 4780 N N . THR D 1 62 ? 118.629 77.382 50.817 1.00 25.57 59 THR D N 1
ATOM 4781 C CA . THR D 1 62 ? 117.314 76.977 51.285 1.00 25.49 59 THR D CA 1
ATOM 4782 C C . THR D 1 62 ? 116.289 77.616 50.358 1.00 25.71 59 THR D C 1
ATOM 4783 O O . THR D 1 62 ? 116.172 78.844 50.307 1.00 25.87 59 THR D O 1
ATOM 4787 N N . ASN D 1 63 ? 115.569 76.788 49.613 1.00 25.42 60 ASN D N 1
ATOM 4788 C CA . ASN D 1 63 ? 114.572 77.278 48.674 1.00 25.40 60 ASN D CA 1
ATOM 4789 C C . ASN D 1 63 ? 113.225 76.674 49.020 1.00 25.73 60 ASN D C 1
ATOM 4790 O O . ASN D 1 63 ? 112.984 75.508 48.744 1.00 25.69 60 ASN D O 1
ATOM 4803 N N . GLY D 1 65 ? 112.271 75.878 51.912 1.00 25.01 62 GLY D N 1
ATOM 4804 C CA . GLY D 1 65 ? 112.513 74.882 52.945 1.00 23.51 62 GLY D CA 1
ATOM 4805 C C . GLY D 1 65 ? 113.286 73.661 52.507 1.00 23.64 62 GLY D C 1
ATOM 4806 O O . GLY D 1 65 ? 113.472 72.759 53.315 1.00 24.49 62 GLY D O 1
ATOM 4807 N N . LEU D 1 66 ? 113.736 73.625 51.242 1.00 22.95 63 LEU D N 1
ATOM 4808 C CA . LEU D 1 66 ? 114.271 72.420 50.607 1.00 23.16 63 LEU D CA 1
ATOM 4809 C C . LEU D 1 66 ? 115.493 72.691 49.710 1.00 23.30 63 LEU D C 1
ATOM 4810 O O . LEU D 1 66 ? 115.784 73.842 49.398 1.00 22.71 63 LEU D O 1
ATOM 4815 N N . VAL D 1 67 ? 116.207 71.620 49.329 1.00 24.33 64 VAL D N 1
ATOM 4816 C CA . VAL D 1 67 ? 117.202 71.635 48.263 1.00 24.12 64 VAL D CA 1
ATOM 4817 C C . VAL D 1 67 ? 116.644 72.381 47.072 1.00 24.46 64 VAL D C 1
ATOM 4818 O O . VAL D 1 67 ? 115.456 72.288 46.748 1.00 24.39 64 VAL D O 1
ATOM 4822 N N . SER D 1 68 ? 117.540 73.116 46.442 1.00 23.75 65 SER D N 1
ATOM 4823 C CA . SER D 1 68 ? 117.437 73.664 45.100 1.00 23.66 65 SER D CA 1
ATOM 4824 C C . SER D 1 68 ? 116.744 72.709 44.123 1.00 23.35 65 SER D C 1
ATOM 4825 O O . SER D 1 68 ? 117.012 71.499 44.148 1.00 23.32 65 SER D O 1
ATOM 4828 N N . TRP D 1 69 ? 115.911 73.232 43.226 1.00 22.51 66 TRP D N 1
ATOM 4829 C CA . TRP D 1 69 ? 115.423 72.410 42.134 1.00 22.11 66 TRP D CA 1
ATOM 4830 C C . TRP D 1 69 ? 116.572 71.967 41.196 1.00 23.23 66 TRP D C 1
ATOM 4831 O O . TRP D 1 69 ? 116.522 70.861 40.631 1.00 22.80 66 TRP D O 1
ATOM 4842 N N . LYS D 1 70 ? 117.589 72.823 41.031 1.00 23.65 67 LYS D N 1
ATOM 4843 C CA . LYS D 1 70 ? 118.780 72.446 40.266 1.00 24.64 67 LYS D CA 1
ATOM 4844 C C . LYS D 1 70 ? 119.579 71.320 40.901 1.00 24.99 67 LYS D C 1
ATOM 4845 O O . LYS D 1 70 ? 120.095 70.471 40.200 1.00 25.29 67 LYS D O 1
ATOM 4859 N N . LYS D 1 72 ? 118.323 69.036 43.057 1.00 22.89 69 LYS D N 1
ATOM 4860 C CA . LYS D 1 72 ? 117.402 67.918 42.900 1.00 22.43 69 LYS D CA 1
ATOM 4861 C C . LYS D 1 72 ? 117.456 67.309 41.470 1.00 21.81 69 LYS D C 1
ATOM 4862 O O . LYS D 1 72 ? 117.577 66.092 41.296 1.00 21.82 69 LYS D O 1
ATOM 4868 N N . ARG D 1 73 ? 117.385 68.165 40.459 1.00 20.94 70 ARG D N 1
ATOM 4869 C CA . ARG D 1 73 ? 117.483 67.750 39.057 1.00 20.12 70 ARG D CA 1
ATOM 4870 C C . ARG D 1 73 ? 118.746 66.944 38.757 1.00 21.00 70 ARG D C 1
ATOM 4871 O O . ARG D 1 73 ? 118.690 65.945 38.018 1.00 20.88 70 ARG D O 1
ATOM 4879 N N . PHE D 1 74 ? 119.868 67.371 39.332 1.00 21.96 71 PHE D N 1
ATOM 4880 C CA . PHE D 1 74 ? 121.145 66.655 39.187 1.00 23.32 71 PHE D CA 1
ATOM 4881 C C . PHE D 1 74 ? 121.166 65.218 39.789 1.00 23.55 71 PHE D C 1
ATOM 4882 O O . PHE D 1 74 ? 121.664 64.290 39.155 1.00 24.06 71 PHE D O 1
ATOM 4890 N N . PHE D 1 75 ? 120.613 65.042 40.982 1.00 23.88 72 PHE D N 1
ATOM 4891 C CA . PHE D 1 75 ? 120.445 63.723 41.593 1.00 24.59 72 PHE D CA 1
ATOM 4892 C C . PHE D 1 75 ? 119.451 62.814 40.855 1.00 24.96 72 PHE D C 1
ATOM 4893 O O . PHE D 1 75 ? 119.755 61.643 40.618 1.00 25.40 72 PHE D O 1
ATOM 4901 N N . ASP D 1 76 ? 118.281 63.342 40.494 1.00 24.95 73 ASP D N 1
ATOM 4902 C CA . ASP D 1 76 ? 117.257 62.555 39.817 1.00 25.80 73 ASP D CA 1
ATOM 4903 C C . ASP D 1 76 ? 117.766 62.170 38.441 1.00 25.86 73 ASP D C 1
ATOM 4904 O O . ASP D 1 76 ? 117.658 61.000 38.048 1.00 25.88 73 ASP D O 1
ATOM 4909 N N . ASP D 1 77 ? 118.325 63.141 37.710 1.00 26.08 74 ASP D N 1
ATOM 4910 C CA . ASP D 1 77 ? 118.528 62.963 36.259 1.00 26.66 74 ASP D CA 1
ATOM 4911 C C . ASP D 1 77 ? 119.936 62.574 35.844 1.00 26.99 74 ASP D C 1
ATOM 4912 O O . ASP D 1 77 ? 120.104 61.882 34.852 1.00 27.18 74 ASP D O 1
ATOM 4917 N N . VAL D 1 78 ? 120.956 63.000 36.579 1.00 27.70 75 VAL D N 1
ATOM 4918 C CA . VAL D 1 78 ? 122.299 62.525 36.235 1.00 28.35 75 VAL D CA 1
ATOM 4919 C C . VAL D 1 78 ? 122.857 61.440 37.156 1.00 28.50 75 VAL D C 1
ATOM 4920 O O . VAL D 1 78 ? 123.496 60.512 36.676 1.00 30.08 75 VAL D O 1
ATOM 4924 N N . LEU D 1 79 ? 122.570 61.510 38.445 1.00 28.29 76 LEU D N 1
ATOM 4925 C CA . LEU D 1 79 ? 123.025 60.474 39.371 1.00 27.93 76 LEU D CA 1
ATOM 4926 C C . LEU D 1 79 ? 122.114 59.261 39.488 1.00 27.95 76 LEU D C 1
ATOM 4927 O O . LEU D 1 79 ? 122.529 58.233 40.008 1.00 27.54 76 LEU D O 1
ATOM 4932 N N . GLY D 1 80 ? 120.878 59.381 39.020 1.00 28.22 77 GLY D N 1
ATOM 4933 C CA . GLY D 1 80 ? 119.909 58.311 39.170 1.00 28.25 77 GLY D CA 1
ATOM 4934 C C . GLY D 1 80 ? 120.342 56.949 38.651 1.00 28.91 77 GLY D C 1
ATOM 4935 O O . GLY D 1 80 ? 119.942 55.926 39.216 1.00 28.55 77 GLY D O 1
ATOM 4936 N N . ASP D 1 81 ? 121.139 56.926 37.571 1.00 29.40 78 ASP D N 1
ATOM 4937 C CA . ASP D 1 81 ? 121.579 55.673 36.952 1.00 29.77 78 ASP D CA 1
ATOM 4938 C C . ASP D 1 81 ? 122.542 54.889 37.888 1.00 28.82 78 ASP D C 1
ATOM 4939 O O . ASP D 1 81 ? 122.813 53.700 37.676 1.00 28.93 78 ASP D O 1
ATOM 4944 N N . LEU D 1 82 ? 123.027 55.554 38.937 1.00 27.62 79 LEU D N 1
ATOM 4945 C CA . LEU D 1 82 ? 123.949 54.937 39.910 1.00 26.51 79 LEU D CA 1
ATOM 4946 C C . LEU D 1 82 ? 123.213 54.400 41.128 1.00 25.69 79 LEU D C 1
ATOM 4947 O O . LEU D 1 82 ? 123.801 53.708 41.970 1.00 24.99 79 LEU D O 1
ATOM 4952 N N . TRP D 1 83 ? 121.926 54.733 41.212 1.00 24.65 80 TRP D N 1
ATOM 4953 C CA . TRP D 1 83 ? 121.098 54.267 42.292 1.00 24.43 80 TRP D CA 1
ATOM 4954 C C . TRP D 1 83 ? 121.175 52.728 42.426 1.00 24.13 80 TRP D C 1
ATOM 4955 O O . TRP D 1 83 ? 121.027 51.978 41.453 1.00 23.62 80 TRP D O 1
ATOM 4966 N N . GLY D 1 84 ? 121.467 52.279 43.642 1.00 23.77 81 GLY D N 1
ATOM 4967 C CA . GLY D 1 84 ? 121.491 50.871 43.929 1.00 23.72 81 GLY D CA 1
ATOM 4968 C C . GLY D 1 84 ? 122.864 50.260 43.879 1.00 24.19 81 GLY D C 1
ATOM 4969 O O . GLY D 1 84 ? 123.011 49.083 44.203 1.00 23.72 81 GLY D O 1
ATOM 4970 N N . GLU D 1 85 ? 123.870 51.044 43.480 1.00 25.01 82 GLU D N 1
ATOM 4971 C CA . GLU D 1 85 ? 125.234 50.512 43.345 1.00 26.46 82 GLU D CA 1
ATOM 4972 C C . GLU D 1 85 ? 126.330 51.421 43.895 1.00 26.40 82 GLU D C 1
ATOM 4973 O O . GLU D 1 85 ? 127.509 51.142 43.710 1.00 27.61 82 GLU D O 1
ATOM 4979 N N . ILE D 1 86 ? 125.954 52.481 44.598 1.00 26.19 83 ILE D N 1
ATOM 4980 C CA . ILE D 1 86 ? 126.934 53.337 45.288 1.00 25.94 83 ILE D CA 1
ATOM 4981 C C . ILE D 1 86 ? 126.698 53.444 46.808 1.00 25.70 83 ILE D C 1
ATOM 4982 O O . ILE D 1 86 ? 127.154 54.361 47.468 1.00 25.87 83 ILE D O 1
ATOM 4987 N N . ASP D 1 87 ? 126.005 52.464 47.354 1.00 25.60 84 ASP D N 1
ATOM 4988 C CA . ASP D 1 87 ? 125.765 52.383 48.776 1.00 26.16 84 ASP D CA 1
ATOM 4989 C C . ASP D 1 87 ? 127.040 52.423 49.593 1.00 26.49 84 ASP D C 1
ATOM 4990 O O . ASP D 1 87 ? 128.035 51.792 49.244 1.00 27.39 84 ASP D O 1
ATOM 4995 N N . GLY D 1 88 ? 127.013 53.143 50.703 1.00 26.73 85 GLY D N 1
ATOM 4996 C CA . GLY D 1 88 ? 128.136 53.106 51.615 1.00 26.69 85 GLY D CA 1
ATOM 4997 C C . GLY D 1 88 ? 129.039 54.308 51.518 1.00 26.94 85 GLY D C 1
ATOM 4998 O O . GLY D 1 88 ? 130.029 54.392 52.236 1.00 27.69 85 GLY D O 1
ATOM 4999 N N . LYS D 1 89 ? 128.724 55.241 50.629 1.00 26.93 86 LYS D N 1
ATOM 5000 C CA . LYS D 1 89 ? 129.365 56.555 50.707 1.00 26.92 86 LYS D CA 1
ATOM 5001 C C . LYS D 1 89 ? 128.921 57.298 51.988 1.00 26.86 86 LYS D C 1
ATOM 5002 O O . LYS D 1 89 ? 127.871 56.997 52.566 1.00 27.15 86 LYS D O 1
ATOM 5008 N N . ILE D 1 90 ? 129.768 58.217 52.443 1.00 26.59 87 ILE D N 1
ATOM 5009 C CA . ILE D 1 90 ? 129.601 58.959 53.679 1.00 26.18 87 ILE D CA 1
ATOM 5010 C C . ILE D 1 90 ? 129.304 60.393 53.251 1.00 26.06 87 ILE D C 1
ATOM 5011 O O . ILE D 1 90 ? 130.024 60.937 52.425 1.00 26.94 87 ILE D O 1
ATOM 5016 N N . ALA D 1 91 ? 128.230 60.983 53.767 1.00 24.95 88 ALA D N 1
ATOM 5017 C CA . ALA D 1 91 ? 127.757 62.260 53.244 1.00 24.57 88 ALA D CA 1
ATOM 5018 C C . ALA D 1 91 ? 127.063 63.147 54.284 1.00 24.41 88 ALA D C 1
ATOM 5019 O O . ALA D 1 91 ? 126.513 62.683 55.292 1.00 23.24 88 ALA D O 1
ATOM 5021 N N . CYS D 1 92 ? 127.101 64.446 54.016 1.00 25.13 89 CYS D N 1
ATOM 5022 C CA . CYS D 1 92 ? 126.504 65.446 54.921 1.00 25.18 89 CYS D CA 1
ATOM 5023 C C . CYS D 1 92 ? 126.024 66.608 54.069 1.00 25.00 89 CYS D C 1
ATOM 5024 O O . CYS D 1 92 ? 126.236 66.606 52.859 1.00 25.69 89 CYS D O 1
ATOM 5027 N N . ALA D 1 93 ? 125.398 67.591 54.709 1.00 25.71 90 ALA D N 1
ATOM 5028 C CA . ALA D 1 93 ? 124.603 68.623 54.034 1.00 25.73 90 ALA D CA 1
ATOM 5029 C C . ALA D 1 93 ? 124.942 69.990 54.563 1.00 26.01 90 ALA D C 1
ATOM 5030 O O . ALA D 1 93 ? 125.387 70.128 55.708 1.00 26.74 90 ALA D O 1
ATOM 5032 N N . PHE D 1 94 ? 124.745 71.015 53.744 1.00 25.84 91 PHE D N 1
ATOM 5033 C CA . PHE D 1 94 ? 124.896 72.394 54.240 1.00 26.16 91 PHE D CA 1
ATOM 5034 C C . PHE D 1 94 ? 124.023 73.322 53.444 1.00 26.11 91 PHE D C 1
ATOM 5035 O O . PHE D 1 94 ? 123.699 73.041 52.295 1.00 27.09 91 PHE D O 1
ATOM 5043 N N . SER D 1 95 ? 123.617 74.420 54.058 1.00 26.49 92 SER D N 1
ATOM 5044 C CA . SER D 1 95 ? 122.661 75.305 53.415 1.00 26.09 92 SER D CA 1
ATOM 5045 C C . SER D 1 95 ? 122.708 76.724 53.944 1.00 25.65 92 SER D C 1
ATOM 5046 O O . SER D 1 95 ? 122.936 76.951 55.114 1.00 25.45 92 SER D O 1
ATOM 5049 N N . SER D 1 96 ? 122.464 77.672 53.055 1.00 25.89 93 SER D N 1
ATOM 5050 C CA . SER D 1 96 ? 122.349 79.074 53.403 1.00 25.96 93 SER D CA 1
ATOM 5051 C C . SER D 1 96 ? 120.921 79.533 53.149 1.00 26.01 93 SER D C 1
ATOM 5052 O O . SER D 1 96 ? 120.378 79.266 52.090 1.00 26.35 93 SER D O 1
ATOM 5055 N N . SER D 1 97 ? 120.316 80.227 54.111 1.00 25.91 94 SER D N 1
ATOM 5056 C CA . SER D 1 97 ? 118.949 80.732 53.968 1.00 25.79 94 SER D CA 1
ATOM 5057 C C . SER D 1 97 ? 118.858 82.259 54.078 1.00 25.77 94 SER D C 1
ATOM 5058 O O . SER D 1 97 ? 119.836 82.942 54.420 1.00 26.98 94 SER D O 1
ATOM 5061 N N . GLY D 1 98 ? 117.693 82.807 53.762 1.00 25.63 95 GLY D N 1
ATOM 5062 C CA . GLY D 1 98 ? 117.486 84.255 53.824 1.00 24.66 95 GLY D CA 1
ATOM 5063 C C . GLY D 1 98 ? 117.365 84.781 55.247 1.00 24.60 95 GLY D C 1
ATOM 5064 O O . GLY D 1 98 ? 117.492 85.979 55.479 1.00 25.12 95 GLY D O 1
ATOM 5065 N N . GLY D 1 99 ? 117.078 83.892 56.193 1.00 23.97 96 GLY D N 1
ATOM 5066 C CA . GLY D 1 99 ? 116.831 84.285 57.564 1.00 23.16 96 GLY D CA 1
ATOM 5067 C C . GLY D 1 99 ? 116.948 83.110 58.511 1.00 22.72 96 GLY D C 1
ATOM 5068 O O . GLY D 1 99 ? 116.655 81.981 58.165 1.00 22.39 96 GLY D O 1
ATOM 5069 N N . TRP D 1 100 ? 117.438 83.383 59.703 1.00 22.81 97 TRP D N 1
ATOM 5070 C CA . TRP D 1 100 ? 117.295 82.472 60.817 1.00 22.78 97 TRP D CA 1
ATOM 5071 C C . TRP D 1 100 ? 115.798 82.188 61.082 1.00 22.68 97 TRP D C 1
ATOM 5072 O O . TRP D 1 100 ? 114.962 83.091 61.006 1.00 21.74 97 TRP D O 1
ATOM 5083 N N . GLY D 1 101 ? 115.486 80.918 61.343 1.00 22.68 98 GLY D N 1
ATOM 5084 C CA . GLY D 1 101 ? 114.107 80.441 61.437 1.00 23.12 98 GLY D CA 1
ATOM 5085 C C . GLY D 1 101 ? 113.448 80.321 60.071 1.00 23.50 98 GLY D C 1
ATOM 5086 O O . GLY D 1 101 ? 112.215 80.245 59.956 1.00 22.98 98 GLY D O 1
ATOM 5087 N N . GLY D 1 102 ? 114.291 80.315 59.042 1.00 23.59 99 GLY D N 1
ATOM 5088 C CA . GLY D 1 102 ? 113.859 80.371 57.663 1.00 24.35 99 GLY D CA 1
ATOM 5089 C C . GLY D 1 102 ? 113.885 79.039 56.963 1.00 25.43 99 GLY D C 1
ATOM 5090 O O . GLY D 1 102 ? 113.549 78.966 55.788 1.00 26.60 99 GLY D O 1
ATOM 5091 N N . GLY D 1 103 ? 114.296 77.985 57.661 1.00 25.17 100 GLY D N 1
ATOM 5092 C CA . GLY D 1 103 ? 114.209 76.652 57.110 1.00 25.58 100 GLY D CA 1
ATOM 5093 C C . GLY D 1 103 ? 115.507 75.988 56.705 1.00 25.68 100 GLY D C 1
ATOM 5094 O O . GLY D 1 103 ? 115.480 75.010 55.933 1.00 24.58 100 GLY D O 1
ATOM 5095 N N . ASN D 1 104 ? 116.636 76.492 57.203 1.00 25.94 101 ASN D N 1
ATOM 5096 C CA . ASN D 1 104 ? 117.923 75.971 56.747 1.00 27.29 101 ASN D CA 1
ATOM 5097 C C . ASN D 1 104 ? 118.224 74.567 57.261 1.00 27.76 101 ASN D C 1
ATOM 5098 O O . ASN D 1 104 ? 118.872 73.777 56.553 1.00 28.24 101 ASN D O 1
ATOM 5103 N N . GLU D 1 105 ? 117.763 74.258 58.474 1.00 27.47 102 GLU D N 1
ATOM 5104 C CA . GLU D 1 105 ? 117.941 72.910 59.035 1.00 27.89 102 GLU D CA 1
ATOM 5105 C C . GLU D 1 105 ? 117.037 71.959 58.288 1.00 27.04 102 GLU D C 1
ATOM 5106 O O . GLU D 1 105 ? 117.412 70.829 58.055 1.00 27.70 102 GLU D O 1
ATOM 5112 N N . VAL D 1 106 ? 115.837 72.416 57.943 1.00 25.92 103 VAL D N 1
ATOM 5113 C CA . VAL D 1 106 ? 114.919 71.615 57.170 1.00 25.48 103 VAL D CA 1
ATOM 5114 C C . VAL D 1 106 ? 115.491 71.355 55.761 1.00 25.59 103 VAL D C 1
ATOM 5115 O O . VAL D 1 106 ? 115.441 70.210 55.263 1.00 25.67 103 VAL D O 1
ATOM 5119 N N . ALA D 1 107 ? 116.089 72.383 55.147 1.00 25.62 104 ALA D N 1
ATOM 5120 C CA . ALA D 1 107 ? 116.712 72.223 53.831 1.00 25.50 104 ALA D CA 1
ATOM 5121 C C . ALA D 1 107 ? 117.795 71.164 53.892 1.00 26.31 104 ALA D C 1
ATOM 5122 O O . ALA D 1 107 ? 117.905 70.323 52.997 1.00 27.29 104 ALA D O 1
ATOM 5124 N N . CYS D 1 108 ? 118.600 71.215 54.943 1.00 26.93 105 CYS D N 1
ATOM 5125 C CA . CYS D 1 108 ? 119.606 70.204 55.226 1.00 27.92 105 CYS D CA 1
ATOM 5126 C C . CYS D 1 108 ? 119.036 68.798 55.362 1.00 28.19 105 CYS D C 1
ATOM 5127 O O . CYS D 1 108 ? 119.598 67.861 54.784 1.00 28.55 105 CYS D O 1
ATOM 5138 N N . SER D 1 110 ? 116.327 67.741 54.057 1.00 27.37 107 SER D N 1
ATOM 5139 C CA . SER D 1 110 ? 115.894 67.306 52.720 1.00 25.50 107 SER D CA 1
ATOM 5140 C C . SER D 1 110 ? 117.069 66.784 51.872 1.00 25.01 107 SER D C 1
ATOM 5141 O O . SER D 1 110 ? 116.927 65.822 51.127 1.00 24.99 107 SER D O 1
ATOM 5144 N N . ILE D 1 111 ? 118.231 67.413 52.008 1.00 25.08 108 ILE D N 1
ATOM 5145 C CA . ILE D 1 111 ? 119.475 66.923 51.398 1.00 24.73 108 ILE D CA 1
ATOM 5146 C C . ILE D 1 111 ? 119.889 65.531 51.933 1.00 24.96 108 ILE D C 1
ATOM 5147 O O . ILE D 1 111 ? 120.255 64.652 51.176 1.00 24.27 108 ILE D O 1
ATOM 5152 N N . LEU D 1 112 ? 119.825 65.357 53.246 1.00 25.67 109 LEU D N 1
ATOM 5153 C CA . LEU D 1 112 ? 120.168 64.095 53.909 1.00 25.50 109 LEU D CA 1
ATOM 5154 C C . LEU D 1 112 ? 119.195 62.988 53.480 1.00 25.33 109 LEU D C 1
ATOM 5155 O O . LEU D 1 112 ? 119.577 61.836 53.287 1.00 24.60 109 LEU D O 1
ATOM 5160 N N . THR D 1 113 ? 117.937 63.355 53.330 1.00 25.65 110 THR D N 1
ATOM 5161 C CA . THR D 1 113 ? 116.923 62.437 52.870 1.00 26.74 110 THR D CA 1
ATOM 5162 C C . THR D 1 113 ? 117.260 61.843 51.501 1.00 27.89 110 THR D C 1
ATOM 5163 O O . THR D 1 113 ? 117.182 60.617 51.305 1.00 28.05 110 THR D O 1
ATOM 5175 N N . LEU D 1 115 ? 120.304 61.937 49.999 1.00 30.20 112 LEU D N 1
ATOM 5176 C CA . LEU D 1 115 ? 121.533 61.152 50.175 1.00 29.88 112 LEU D CA 1
ATOM 5177 C C . LEU D 1 115 ? 121.293 59.767 50.793 1.00 30.12 112 LEU D C 1
ATOM 5178 O O . LEU D 1 115 ? 121.862 58.784 50.339 1.00 29.47 112 LEU D O 1
ATOM 5191 N N . ASN D 1 117 ? 118.616 58.048 50.491 1.00 28.72 114 ASN D N 1
ATOM 5192 C CA . ASN D 1 117 ? 117.958 57.270 49.474 1.00 27.41 114 ASN D CA 1
ATOM 5193 C C . ASN D 1 117 ? 118.962 56.574 48.562 1.00 26.34 114 ASN D C 1
ATOM 5194 O O . ASN D 1 117 ? 118.668 55.517 48.061 1.00 26.19 114 ASN D O 1
ATOM 5199 N N . PHE D 1 118 ? 120.151 57.158 48.383 1.00 26.00 115 PHE D N 1
ATOM 5200 C CA . PHE D 1 118 ? 121.273 56.486 47.673 1.00 26.01 115 PHE D CA 1
ATOM 5201 C C . PHE D 1 118 ? 122.071 55.432 48.470 1.00 25.43 115 PHE D C 1
ATOM 5202 O O . PHE D 1 118 ? 123.018 54.832 47.940 1.00 24.33 115 PHE D O 1
ATOM 5210 N N . GLY D 1 119 ? 121.690 55.229 49.735 1.00 24.80 116 GLY D N 1
ATOM 5211 C CA . GLY D 1 119 ? 122.291 54.213 50.584 1.00 25.16 116 GLY D CA 1
ATOM 5212 C C . GLY D 1 119 ? 123.526 54.731 51.305 1.00 25.76 116 GLY D C 1
ATOM 5213 O O . GLY D 1 119 ? 124.297 53.944 51.900 1.00 26.50 116 GLY D O 1
ATOM 5214 N N . PHE D 1 120 ? 123.737 56.045 51.230 1.00 25.16 117 PHE D N 1
ATOM 5215 C CA . PHE D 1 120 ? 124.838 56.689 51.931 1.00 25.27 117 PHE D CA 1
ATOM 5216 C C . PHE D 1 120 ? 124.642 56.669 53.436 1.00 25.47 117 PHE D C 1
ATOM 5217 O O . PHE D 1 120 ? 123.498 56.624 53.940 1.00 24.98 117 PHE D O 1
ATOM 5225 N N . LEU D 1 121 ? 125.780 56.658 54.137 1.00 25.94 118 LEU D N 1
ATOM 5226 C CA . LEU D 1 121 ? 125.826 56.863 55.576 1.00 26.23 118 LEU D CA 1
ATOM 5227 C C . LEU D 1 121 ? 125.979 58.378 55.756 1.00 26.54 118 LEU D C 1
ATOM 5228 O O . LEU D 1 121 ? 126.882 59.032 55.179 1.00 25.99 118 LEU D O 1
ATOM 5233 N N . VAL D 1 122 ? 125.102 58.907 56.597 1.00 26.39 119 VAL D N 1
ATOM 5234 C CA . VAL D 1 122 ? 124.777 60.315 56.643 1.00 26.08 119 VAL D CA 1
ATOM 5235 C C . VAL D 1 122 ? 124.981 60.822 58.104 1.00 25.70 119 VAL D C 1
ATOM 5236 O O . VAL D 1 122 ? 124.741 60.094 59.056 1.00 25.07 119 VAL D O 1
ATOM 5240 N N . PHE D 1 123 ? 125.459 62.049 58.271 1.00 25.03 120 PHE D N 1
ATOM 5241 C CA . PHE D 1 123 ? 125.688 62.586 59.617 1.00 25.03 120 PHE D CA 1
ATOM 5242 C C . PHE D 1 123 ? 125.506 64.125 59.754 1.00 25.19 120 PHE D C 1
ATOM 5243 O O . PHE D 1 123 ? 125.455 64.863 58.768 1.00 24.56 120 PHE D O 1
ATOM 5251 N N . GLY D 1 124 ? 125.384 64.574 61.005 1.00 25.81 121 GLY D N 1
ATOM 5252 C CA . GLY D 1 124 ? 125.671 65.965 61.382 1.00 25.99 121 GLY D CA 1
ATOM 5253 C C . GLY D 1 124 ? 126.780 66.063 62.436 1.00 26.35 121 GLY D C 1
ATOM 5254 O O . GLY D 1 124 ? 127.426 65.067 62.781 1.00 26.69 121 GLY D O 1
ATOM 5255 N N . VAL D 1 125 ? 127.017 67.270 62.949 1.00 26.43 122 VAL D N 1
ATOM 5256 C CA . VAL D 1 125 ? 128.137 67.494 63.836 1.00 26.29 122 VAL D CA 1
ATOM 5257 C C . VAL D 1 125 ? 127.631 68.040 65.159 1.00 27.03 122 VAL D C 1
ATOM 5258 O O . VAL D 1 125 ? 126.826 68.972 65.194 1.00 27.30 122 VAL D O 1
ATOM 5262 N N . THR D 1 126 ? 128.068 67.412 66.248 1.00 27.54 123 THR D N 1
ATOM 5263 C CA . THR D 1 126 ? 127.708 67.848 67.610 1.00 27.61 123 THR D CA 1
ATOM 5264 C C . THR D 1 126 ? 128.473 69.112 68.071 1.00 27.72 123 THR D C 1
ATOM 5265 O O . THR D 1 126 ? 127.920 69.947 68.816 1.00 27.39 123 THR D O 1
ATOM 5269 N N . ASP D 1 127 ? 129.739 69.219 67.636 1.00 27.47 124 ASP D N 1
ATOM 5270 C CA . ASP D 1 127 ? 130.643 70.333 67.969 1.00 27.84 124 ASP D CA 1
ATOM 5271 C C . ASP D 1 127 ? 129.937 71.662 68.107 1.00 28.08 124 ASP D C 1
ATOM 5272 O O . ASP D 1 127 ? 129.126 72.040 67.235 1.00 28.86 124 ASP D O 1
ATOM 5277 N N . TYR D 1 128 ? 130.226 72.357 69.201 1.00 27.22 125 TYR D N 1
ATOM 5278 C CA . TYR D 1 128 ? 129.867 73.749 69.312 1.00 27.45 125 TYR D CA 1
ATOM 5279 C C . TYR D 1 128 ? 131.066 74.627 68.930 1.00 28.08 125 TYR D C 1
ATOM 5280 O O . TYR D 1 128 ? 132.173 74.517 69.462 1.00 28.16 125 TYR D O 1
ATOM 5289 N N . VAL D 1 129 ? 130.787 75.527 68.011 1.00 28.67 126 VAL D N 1
ATOM 5290 C CA . VAL D 1 129 ? 131.768 76.282 67.291 1.00 28.86 126 VAL D CA 1
ATOM 5291 C C . VAL D 1 129 ? 131.720 77.775 67.745 1.00 29.55 126 VAL D C 1
ATOM 5292 O O . VAL D 1 129 ? 132.673 78.533 67.545 1.00 30.30 126 VAL D O 1
ATOM 5296 N N . GLY D 1 130 ? 130.617 78.141 68.402 1.00 29.98 127 GLY D N 1
ATOM 5297 C CA . GLY D 1 130 ? 130.477 79.334 69.223 1.00 30.02 127 GLY D CA 1
ATOM 5298 C C . GLY D 1 130 ? 129.588 78.948 70.408 1.00 31.37 127 GLY D C 1
ATOM 5299 O O . GLY D 1 130 ? 129.120 77.798 70.512 1.00 31.55 127 GLY D O 1
ATOM 5300 N N . LYS D 1 131 ? 129.338 79.902 71.299 1.00 32.13 128 LYS D N 1
ATOM 5301 C CA . LYS D 1 131 ? 128.537 79.655 72.500 1.00 33.22 128 LYS D CA 1
ATOM 5302 C C . LYS D 1 131 ? 127.166 79.069 72.161 1.00 33.05 128 LYS D C 1
ATOM 5303 O O . LYS D 1 131 ? 126.740 78.093 72.783 1.00 33.98 128 LYS D O 1
ATOM 5309 N N . LYS D 1 132 ? 126.465 79.685 71.210 1.00 32.05 129 LYS D N 1
ATOM 5310 C CA . LYS D 1 132 ? 125.138 79.206 70.796 1.00 31.03 129 LYS D CA 1
ATOM 5311 C C . LYS D 1 132 ? 125.179 78.931 69.288 1.00 29.33 129 LYS D C 1
ATOM 5312 O O . LYS D 1 132 ? 124.306 79.350 68.539 1.00 29.09 129 LYS D O 1
ATOM 5318 N N . PHE D 1 133 ? 126.212 78.220 68.854 1.00 27.64 130 PHE D N 1
ATOM 5319 C CA . PHE D 1 133 ? 126.368 77.948 67.449 1.00 26.80 130 PHE D CA 1
ATOM 5320 C C . PHE D 1 133 ? 126.878 76.547 67.097 1.00 26.67 130 PHE D C 1
ATOM 5321 O O . PHE D 1 133 ? 127.976 76.138 67.460 1.00 26.78 130 PHE D O 1
ATOM 5329 N N . THR D 1 134 ? 126.068 75.817 66.349 1.00 26.74 131 THR D N 1
ATOM 5330 C CA . THR D 1 134 ? 126.385 74.423 66.070 1.00 26.14 131 THR D CA 1
ATOM 5331 C C . THR D 1 134 ? 125.906 73.978 64.681 1.00 26.21 131 THR D C 1
ATOM 5332 O O . THR D 1 134 ? 125.497 74.820 63.875 1.00 26.25 131 THR D O 1
ATOM 5336 N N . LEU D 1 135 ? 125.958 72.675 64.399 1.00 26.30 132 LEU D N 1
ATOM 5337 C CA . LEU D 1 135 ? 125.724 72.170 63.043 1.00 26.26 132 LEU D CA 1
ATOM 5338 C C . LEU D 1 135 ? 125.279 70.700 63.021 1.00 26.91 132 LEU D C 1
ATOM 5339 O O . LEU D 1 135 ? 125.830 69.845 62.295 1.00 26.87 132 LEU D O 1
ATOM 5344 N N . HIS D 1 136 ? 124.240 70.448 63.811 1.00 26.78 133 HIS D N 1
ATOM 5345 C CA . HIS D 1 136 ? 123.775 69.130 64.160 1.00 26.81 133 HIS D CA 1
ATOM 5346 C C . HIS D 1 136 ? 123.218 68.356 62.959 1.00 27.72 133 HIS D C 1
ATOM 5347 O O . HIS D 1 136 ? 123.364 67.145 62.920 1.00 28.20 133 HIS D O 1
ATOM 5354 N N . TYR D 1 137 ? 122.569 69.039 62.005 1.00 27.66 134 TYR D N 1
ATOM 5355 C CA . TYR D 1 137 ? 122.076 68.402 60.768 1.00 27.58 134 TYR D CA 1
ATOM 5356 C C . TYR D 1 137 ? 122.874 68.859 59.552 1.00 27.62 134 TYR D C 1
ATOM 5357 O O . TYR D 1 137 ? 122.545 68.510 58.424 1.00 28.54 134 TYR D O 1
ATOM 5366 N N . GLY D 1 138 ? 123.940 69.621 59.783 1.00 26.89 135 GLY D N 1
ATOM 5367 C CA . GLY D 1 138 ? 124.753 70.161 58.699 1.00 25.43 135 GLY D CA 1
ATOM 5368 C C . GLY D 1 138 ? 125.048 71.620 58.980 1.00 24.73 135 GLY D C 1
ATOM 5369 O O . GLY D 1 138 ? 124.513 72.187 59.905 1.00 24.03 135 GLY D O 1
ATOM 5370 N N . ALA D 1 139 ? 125.891 72.244 58.179 1.00 24.80 136 ALA D N 1
ATOM 5371 C CA . ALA D 1 139 ? 126.236 73.629 58.449 1.00 24.67 136 ALA D CA 1
ATOM 5372 C C . ALA D 1 139 ? 125.127 74.494 57.895 1.00 24.80 136 ALA D C 1
ATOM 5373 O O . ALA D 1 139 ? 124.655 74.279 56.754 1.00 24.86 136 ALA D O 1
ATOM 5375 N N . VAL D 1 140 ? 124.670 75.435 58.722 1.00 24.82 137 VAL D N 1
ATOM 5376 C CA . VAL D 1 140 ? 123.619 76.352 58.321 1.00 25.02 137 VAL D CA 1
ATOM 5377 C C . VAL D 1 140 ? 124.023 77.789 58.601 1.00 26.39 137 VAL D C 1
ATOM 5378 O O . VAL D 1 140 ? 124.724 78.064 59.584 1.00 27.16 137 VAL D O 1
ATOM 5382 N N . VAL D 1 141 ? 123.634 78.687 57.691 1.00 27.33 138 VAL D N 1
ATOM 5383 C CA . VAL D 1 141 ? 123.847 80.138 57.833 1.00 27.85 138 VAL D CA 1
ATOM 5384 C C . VAL D 1 141 ? 122.677 80.911 57.181 1.00 27.78 138 VAL D C 1
ATOM 5385 O O . VAL D 1 141 ? 122.143 80.508 56.153 1.00 26.66 138 VAL D O 1
ATOM 5389 N N . ALA D 1 142 ? 122.284 82.031 57.779 1.00 28.29 139 ALA D N 1
ATOM 5390 C CA . ALA D 1 142 ? 121.431 82.975 57.060 1.00 28.99 139 ALA D CA 1
ATOM 5391 C C . ALA D 1 142 ? 122.317 83.968 56.275 1.00 29.38 139 ALA D C 1
ATOM 5392 O O . ALA D 1 142 ? 122.962 84.819 56.871 1.00 29.58 139 ALA D O 1
ATOM 5394 N N . GLY D 1 143 ? 122.349 83.848 54.951 1.00 29.06 140 GLY D N 1
ATOM 5395 C CA . GLY D 1 143 ? 123.230 84.676 54.134 1.00 29.89 140 GLY D CA 1
ATOM 5396 C C . GLY D 1 143 ? 124.651 84.149 53.922 1.00 30.76 140 GLY D C 1
ATOM 5397 O O . GLY D 1 143 ? 124.908 82.941 53.881 1.00 30.26 140 GLY D O 1
ATOM 5398 N N . GLU D 1 144 ? 125.586 85.081 53.772 1.00 31.69 141 GLU D N 1
ATOM 5399 C CA . GLU D 1 144 ? 126.982 84.728 53.604 1.00 32.82 141 GLU D CA 1
ATOM 5400 C C . GLU D 1 144 ? 127.557 84.389 54.963 1.00 32.71 141 GLU D C 1
ATOM 5401 O O . GLU D 1 144 ? 127.239 85.062 55.939 1.00 33.48 141 GLU D O 1
ATOM 5407 N N . PRO D 1 145 ? 128.392 83.341 55.042 1.00 32.61 142 PRO D N 1
ATOM 5408 C CA . PRO D 1 145 ? 129.116 83.148 56.299 1.00 33.13 142 PRO D CA 1
ATOM 5409 C C . PRO D 1 145 ? 130.097 84.308 56.529 1.00 33.76 142 PRO D C 1
ATOM 5410 O O . PRO D 1 145 ? 131.022 84.513 55.739 1.00 34.48 142 PRO D O 1
ATOM 5414 N N . ARG D 1 146 ? 129.854 85.088 57.580 1.00 34.55 143 ARG D N 1
ATOM 5415 C CA . ARG D 1 146 ? 130.612 86.305 57.840 1.00 35.57 143 ARG D CA 1
ATOM 5416 C C . ARG D 1 146 ? 131.278 86.368 59.217 1.00 35.06 143 ARG D C 1
ATOM 5417 O O . ARG D 1 146 ? 132.414 86.853 59.338 1.00 34.81 143 ARG D O 1
ATOM 5425 N N . SER D 1 147 ? 130.568 85.915 60.251 1.00 34.15 144 SER D N 1
ATOM 5426 C CA . SER D 1 147 ? 131.141 85.851 61.584 1.00 33.14 144 SER D CA 1
ATOM 5427 C C . SER D 1 147 ? 132.077 84.653 61.661 1.00 33.30 144 SER D C 1
ATOM 5428 O O . SER D 1 147 ? 131.991 83.737 60.829 1.00 34.10 144 SER D O 1
ATOM 5431 N N . GLU D 1 148 ? 132.957 84.668 62.656 1.00 32.90 145 GLU D N 1
ATOM 5432 C CA . GLU D 1 148 ? 133.974 83.650 62.876 1.00 33.55 145 GLU D CA 1
ATOM 5433 C C . GLU D 1 148 ? 133.358 82.268 63.079 1.00 32.45 145 GLU D C 1
ATOM 5434 O O . GLU D 1 148 ? 133.857 81.280 62.541 1.00 31.87 145 GLU D O 1
ATOM 5440 N N . GLU D 1 149 ? 132.276 82.216 63.863 1.00 31.96 146 GLU D N 1
ATOM 5441 C CA . GLU D 1 149 ? 131.558 80.967 64.168 1.00 31.68 146 GLU D CA 1
ATOM 5442 C C . GLU D 1 149 ? 130.855 80.389 62.927 1.00 30.79 146 GLU D C 1
ATOM 5443 O O . GLU D 1 149 ? 130.833 79.172 62.716 1.00 29.69 146 GLU D O 1
ATOM 5449 N N . GLU D 1 150 ? 130.301 81.277 62.106 1.00 30.23 147 GLU D N 1
ATOM 5450 C CA . GLU D 1 150 ? 129.654 80.864 60.875 1.00 29.95 147 GLU D CA 1
ATOM 5451 C C . GLU D 1 150 ? 130.689 80.254 59.934 1.00 29.53 147 GLU D C 1
ATOM 5452 O O . GLU D 1 150 ? 130.461 79.174 59.397 1.00 28.92 147 GLU D O 1
ATOM 5458 N N . LYS D 1 151 ? 131.853 80.911 59.801 1.00 29.02 148 LYS D N 1
ATOM 5459 C CA . LYS D 1 151 ? 132.951 80.374 58.987 1.00 27.91 148 LYS D CA 1
ATOM 5460 C C . LYS D 1 151 ? 133.515 79.045 59.538 1.00 27.13 148 LYS D C 1
ATOM 5461 O O . LYS D 1 151 ? 133.830 78.110 58.765 1.00 26.43 148 LYS D O 1
ATOM 5467 N N . GLU D 1 152 ? 133.599 78.944 60.862 1.00 26.27 149 GLU D N 1
ATOM 5468 C CA . GLU D 1 152 ? 134.130 77.738 61.503 1.00 26.44 149 GLU D CA 1
ATOM 5469 C C . GLU D 1 152 ? 133.145 76.560 61.488 1.00 27.02 149 GLU D C 1
ATOM 5470 O O . GLU D 1 152 ? 133.591 75.404 61.474 1.00 27.50 149 GLU D O 1
ATOM 5476 N N . ALA D 1 153 ? 131.831 76.831 61.491 1.00 26.55 150 ALA D N 1
ATOM 5477 C CA . ALA D 1 153 ? 130.841 75.753 61.288 1.00 27.37 150 ALA D CA 1
ATOM 5478 C C . ALA D 1 153 ? 131.043 75.092 59.918 1.00 27.55 150 ALA D C 1
ATOM 5479 O O . ALA D 1 153 ? 131.089 73.859 59.812 1.00 27.90 150 ALA D O 1
ATOM 5481 N N . CYS D 1 154 ? 131.192 75.920 58.881 1.00 27.90 151 CYS D N 1
ATOM 5482 C CA . CYS D 1 154 ? 131.479 75.441 57.522 1.00 27.72 151 CYS D CA 1
ATOM 5483 C C . CYS D 1 154 ? 132.738 74.588 57.468 1.00 27.61 151 CYS D C 1
ATOM 5484 O O . CYS D 1 154 ? 132.685 73.481 56.943 1.00 27.82 151 CYS D O 1
ATOM 5487 N N . ARG D 1 155 ? 133.845 75.092 58.033 1.00 27.61 152 ARG D N 1
ATOM 5488 C CA . ARG D 1 155 ? 135.107 74.352 58.096 1.00 27.22 152 ARG D CA 1
ATOM 5489 C C . ARG D 1 155 ? 134.980 73.027 58.872 1.00 27.28 152 ARG D C 1
ATOM 5490 O O . ARG D 1 155 ? 135.525 72.001 58.463 1.00 27.33 152 ARG D O 1
ATOM 5498 N N . ARG D 1 156 ? 134.251 73.059 59.981 1.00 27.01 153 ARG D N 1
ATOM 5499 C CA . ARG D 1 156 ? 134.126 71.911 60.863 1.00 27.10 153 ARG D CA 1
ATOM 5500 C C . ARG D 1 156 ? 133.382 70.758 60.209 1.00 27.46 153 ARG D C 1
ATOM 5501 O O . ARG D 1 156 ? 133.717 69.582 60.444 1.00 27.24 153 ARG D O 1
ATOM 5509 N N . LEU D 1 157 ? 132.370 71.107 59.407 1.00 27.87 154 LEU D N 1
ATOM 5510 C CA . LEU D 1 157 ? 131.634 70.148 58.596 1.00 27.74 154 LEU D CA 1
ATOM 5511 C C . LEU D 1 157 ? 132.602 69.377 57.682 1.00 28.13 154 LEU D C 1
ATOM 5512 O O . LEU D 1 157 ? 132.555 68.137 57.610 1.00 29.30 154 LEU D O 1
ATOM 5517 N N . GLY D 1 158 ? 133.489 70.101 57.009 1.00 27.77 155 GLY D N 1
ATOM 5518 C CA . GLY D 1 158 ? 134.428 69.480 56.102 1.00 27.53 155 GLY D CA 1
ATOM 5519 C C . GLY D 1 158 ? 135.449 68.662 56.857 1.00 27.99 155 GLY D C 1
ATOM 5520 O O . GLY D 1 158 ? 135.905 67.614 56.370 1.00 27.91 155 GLY D O 1
ATOM 5521 N N . ARG D 1 159 ? 135.798 69.145 58.053 1.00 27.96 156 ARG D N 1
ATOM 5522 C CA . ARG D 1 159 ? 136.776 68.503 58.909 1.00 28.34 156 ARG D CA 1
ATOM 5523 C C . ARG D 1 159 ? 136.283 67.137 59.340 1.00 28.12 156 ARG D C 1
ATOM 5524 O O . ARG D 1 159 ? 136.986 66.148 59.152 1.00 28.77 156 ARG D O 1
ATOM 5532 N N . ARG D 1 160 ? 135.087 67.090 59.924 1.00 27.84 157 ARG D N 1
ATOM 5533 C CA . ARG D 1 160 ? 134.493 65.848 60.412 1.00 27.39 157 ARG D CA 1
ATOM 5534 C C . ARG D 1 160 ? 134.267 64.793 59.305 1.00 27.42 157 ARG D C 1
ATOM 5535 O O . ARG D 1 160 ? 134.443 63.594 59.559 1.00 27.20 157 ARG D O 1
ATOM 5543 N N . LEU D 1 161 ? 133.874 65.243 58.102 1.00 27.12 158 LEU D N 1
ATOM 5544 C CA . LEU D 1 161 ? 133.690 64.372 56.932 1.00 26.92 158 LEU D CA 1
ATOM 5545 C C . LEU D 1 161 ? 134.996 63.670 56.619 1.00 27.53 158 LEU D C 1
ATOM 5546 O O . LEU D 1 161 ? 135.044 62.433 56.523 1.00 28.00 158 LEU D O 1
ATOM 5551 N N . ALA D 1 162 ? 136.051 64.479 56.460 1.00 27.59 159 ALA D N 1
ATOM 5552 C CA . ALA D 1 162 ? 137.398 63.998 56.160 1.00 27.54 159 ALA D CA 1
ATOM 5553 C C . ALA D 1 162 ? 137.836 63.036 57.246 1.00 27.69 159 ALA D C 1
ATOM 5554 O O . ALA D 1 162 ? 138.484 62.025 56.966 1.00 27.74 159 ALA D O 1
ATOM 5556 N N . GLU D 1 163 ? 137.445 63.354 58.480 1.00 27.80 160 GLU D N 1
ATOM 5557 C CA . GLU D 1 163 ? 137.752 62.542 59.641 1.00 27.65 160 GLU D CA 1
ATOM 5558 C C . GLU D 1 163 ? 137.017 61.212 59.596 1.00 27.38 160 GLU D C 1
ATOM 5559 O O . GLU D 1 163 ? 137.621 60.174 59.871 1.00 27.55 160 GLU D O 1
ATOM 5565 N N . TRP D 1 164 ? 135.736 61.236 59.229 1.00 27.19 161 TRP D N 1
ATOM 5566 C CA . TRP D 1 164 ? 134.961 59.995 59.072 1.00 27.15 161 TRP D CA 1
ATOM 5567 C C . TRP D 1 164 ? 135.497 59.151 57.900 1.00 27.48 161 TRP D C 1
ATOM 5568 O O . TRP D 1 164 ? 135.631 57.938 58.001 1.00 27.67 161 TRP D O 1
ATOM 5579 N N . VAL D 1 165 ? 135.834 59.804 56.797 1.00 27.83 162 VAL D N 1
ATOM 5580 C CA . VAL D 1 165 ? 136.510 59.132 55.692 1.00 27.66 162 VAL D CA 1
ATOM 5581 C C . VAL D 1 165 ? 137.823 58.478 56.126 1.00 28.08 162 VAL D C 1
ATOM 5582 O O . VAL D 1 165 ? 138.117 57.354 55.716 1.00 27.61 162 VAL D O 1
ATOM 5586 N N . ALA D 1 166 ? 138.589 59.173 56.967 1.00 28.57 163 ALA D N 1
ATOM 5587 C CA . ALA D 1 166 ? 139.864 58.663 57.465 1.00 29.27 163 ALA D CA 1
ATOM 5588 C C . ALA D 1 166 ? 139.672 57.461 58.398 1.00 29.79 163 ALA D C 1
ATOM 5589 O O . ALA D 1 166 ? 140.328 56.422 58.222 1.00 30.12 163 ALA D O 1
ATOM 5591 N N . ILE D 1 167 ? 138.780 57.596 59.376 1.00 30.16 164 ILE D N 1
ATOM 5592 C CA . ILE D 1 167 ? 138.498 56.502 60.313 1.00 30.90 164 ILE D CA 1
ATOM 5593 C C . ILE D 1 167 ? 137.765 55.314 59.667 1.00 31.78 164 ILE D C 1
ATOM 5594 O O . ILE D 1 167 ? 138.118 54.153 59.932 1.00 31.67 164 ILE D O 1
ATOM 5599 N N . PHE D 1 168 ? 136.751 55.592 58.841 1.00 32.35 165 PHE D N 1
ATOM 5600 C CA . PHE D 1 168 ? 135.901 54.509 58.339 1.00 33.33 165 PHE D CA 1
ATOM 5601 C C . PHE D 1 168 ? 136.309 53.877 57.005 1.00 34.34 165 PHE D C 1
ATOM 5602 O O . PHE D 1 168 ? 136.000 52.711 56.769 1.00 34.24 165 PHE D O 1
ATOM 5610 N N . VAL D 1 169 ? 137.016 54.630 56.162 1.00 35.55 166 VAL D N 1
ATOM 5611 C CA . VAL D 1 169 ? 137.479 54.114 54.861 1.00 36.44 166 VAL D CA 1
ATOM 5612 C C . VAL D 1 169 ? 138.974 53.776 54.889 1.00 37.35 166 VAL D C 1
ATOM 5613 O O . VAL D 1 169 ? 139.391 52.684 54.496 1.00 37.61 166 VAL D O 1
ATOM 5617 N N . ASP D 1 170 ? 139.769 54.706 55.407 1.00 38.30 167 ASP D N 1
ATOM 5618 C CA . ASP D 1 170 ? 141.216 54.598 55.359 1.00 39.05 167 ASP D CA 1
ATOM 5619 C C . ASP D 1 170 ? 141.830 54.079 56.657 1.00 38.93 167 ASP D C 1
ATOM 5620 O O . ASP D 1 170 ? 143.026 54.277 56.921 1.00 38.60 167 ASP D O 1
ATOM 5625 N N . GLY D 1 171 ? 140.993 53.416 57.452 1.00 38.63 168 GLY D N 1
ATOM 5626 C CA . GLY D 1 171 ? 141.435 52.656 58.606 1.00 38.73 168 GLY D CA 1
ATOM 5627 C C . GLY D 1 171 ? 142.006 53.376 59.816 1.00 38.91 168 GLY D C 1
ATOM 5628 O O . GLY D 1 171 ? 142.149 52.756 60.868 1.00 39.06 168 GLY D O 1
ATOM 5629 N N . ARG D 1 172 ? 142.337 54.662 59.706 1.00 39.09 169 ARG D N 1
ATOM 5630 C CA . ARG D 1 172 ? 143.000 55.348 60.837 1.00 39.51 169 ARG D CA 1
ATOM 5631 C C . ARG D 1 172 ? 142.120 55.531 62.085 1.00 39.23 169 ARG D C 1
ATOM 5632 O O . ARG D 1 172 ? 141.698 56.638 62.417 1.00 38.80 169 ARG D O 1
ATOM 5640 N N . LYS D 1 173 ? 141.913 54.413 62.783 1.00 39.62 170 LYS D N 1
ATOM 5641 C CA . LYS D 1 173 ? 140.985 54.296 63.921 1.00 40.35 170 LYS D CA 1
ATOM 5642 C C . LYS D 1 173 ? 141.436 54.895 65.275 1.00 40.18 170 LYS D C 1
ATOM 5643 O O . LYS D 1 173 ? 140.606 55.054 66.192 1.00 40.33 170 LYS D O 1
ATOM 5649 N N . GLU D 1 174 ? 142.723 55.241 65.396 1.00 39.54 171 GLU D N 1
ATOM 5650 C CA . GLU D 1 174 ? 143.232 55.983 66.570 1.00 39.17 171 GLU D CA 1
ATOM 5651 C C . GLU D 1 174 ? 142.504 57.322 66.752 1.00 38.38 171 GLU D C 1
ATOM 5652 O O . GLU D 1 174 ? 142.382 57.834 67.874 1.00 38.32 171 GLU D O 1
ATOM 5658 N N . LEU D 1 175 ? 142.017 57.857 65.634 1.00 37.42 172 LEU D N 1
ATOM 5659 C CA . LEU D 1 175 ? 141.411 59.185 65.553 1.00 36.54 172 LEU D CA 1
ATOM 5660 C C . LEU D 1 175 ? 140.029 59.295 66.202 1.00 35.38 172 LEU D C 1
ATOM 5661 O O . LEU D 1 175 ? 139.627 60.378 66.635 1.00 35.33 172 LEU D O 1
ATOM 5666 N N . LEU D 1 176 ? 139.312 58.177 66.265 1.00 34.02 173 LEU D N 1
ATOM 5667 C CA . LEU D 1 176 ? 137.959 58.148 66.792 1.00 32.72 173 LEU D CA 1
ATOM 5668 C C . LEU D 1 176 ? 137.966 58.723 68.190 1.00 32.45 173 LEU D C 1
ATOM 5669 O O . LEU D 1 176 ? 137.259 59.677 68.489 1.00 32.73 173 LEU D O 1
ATOM 5674 N N . GLU D 1 177 ? 138.788 58.118 69.031 1.00 32.00 174 GLU D N 1
ATOM 5675 C CA . GLU D 1 177 ? 138.891 58.420 70.438 1.00 31.84 174 GLU D CA 1
ATOM 5676 C C . GLU D 1 177 ? 139.473 59.812 70.699 1.00 31.11 174 GLU D C 1
ATOM 5677 O O . GLU D 1 177 ? 139.053 60.508 71.624 1.00 30.69 174 GLU D O 1
ATOM 5683 N N . LYS D 1 178 ? 140.441 60.206 69.880 1.00 30.70 175 LYS D N 1
ATOM 5684 C CA . LYS D 1 178 ? 140.986 61.550 69.921 1.00 30.86 175 LYS D CA 1
ATOM 5685 C C . LYS D 1 178 ? 139.921 62.620 69.640 1.00 30.36 175 LYS D C 1
ATOM 5686 O O . LYS D 1 178 ? 139.855 63.615 70.354 1.00 30.36 175 LYS D O 1
ATOM 5692 N N . ILE D 1 179 ? 139.087 62.401 68.619 1.00 30.00 176 ILE D N 1
ATOM 5693 C CA . ILE D 1 179 ? 137.945 63.275 68.322 1.00 29.58 176 ILE D CA 1
ATOM 5694 C C . ILE D 1 179 ? 136.924 63.188 69.477 1.00 29.75 176 ILE D C 1
ATOM 5695 O O . ILE D 1 179 ? 136.577 64.202 70.081 1.00 29.67 176 ILE D O 1
ATOM 5700 N N . ARG D 1 180 ? 136.478 61.970 69.792 1.00 29.46 177 ARG D N 1
ATOM 5701 C CA . ARG D 1 180 ? 135.571 61.701 70.909 1.00 29.21 177 ARG D CA 1
ATOM 5702 C C . ARG D 1 180 ? 135.894 62.397 72.241 1.00 29.17 177 ARG D C 1
ATOM 5703 O O . ARG D 1 180 ? 134.967 62.811 72.944 1.00 29.68 177 ARG D O 1
ATOM 5711 N N . LYS D 1 181 ? 137.175 62.552 72.581 1.00 28.72 178 LYS D N 1
ATOM 5712 C CA . LYS D 1 181 ? 137.565 63.187 73.859 1.00 28.75 178 LYS D CA 1
ATOM 5713 C C . LYS D 1 181 ? 138.121 64.630 73.711 1.00 28.18 178 LYS D C 1
ATOM 5714 O O . LYS D 1 181 ? 138.553 65.221 74.692 1.00 27.35 178 LYS D O 1
ATOM 5720 N N . ASP D 1 182 ? 138.095 65.191 72.498 1.00 28.08 179 ASP D N 1
ATOM 5721 C CA . ASP D 1 182 ? 138.720 66.502 72.232 1.00 28.05 179 ASP D CA 1
ATOM 5722 C C . ASP D 1 182 ? 137.924 67.682 72.813 1.00 27.34 179 ASP D C 1
ATOM 5723 O O . ASP D 1 182 ? 136.796 67.921 72.382 1.00 27.54 179 ASP D O 1
ATOM 5728 N N . PRO D 1 183 ? 138.514 68.431 73.779 1.00 26.52 180 PRO D N 1
ATOM 5729 C CA . PRO D 1 183 ? 137.795 69.548 74.422 1.00 26.28 180 PRO D CA 1
ATOM 5730 C C . PRO D 1 183 ? 137.554 70.739 73.483 1.00 26.41 180 PRO D C 1
ATOM 5731 O O . PRO D 1 183 ? 136.620 71.519 73.697 1.00 26.50 180 PRO D O 1
ATOM 5735 N N . ALA D 1 184 ? 138.396 70.870 72.460 1.00 26.42 181 ALA D N 1
ATOM 5736 C CA . ALA D 1 184 ? 138.270 71.919 71.447 1.00 26.89 181 ALA D CA 1
ATOM 5737 C C . ALA D 1 184 ? 136.931 71.901 70.723 1.00 27.23 181 ALA D C 1
ATOM 5738 O O . ALA D 1 184 ? 136.509 72.930 70.191 1.00 27.74 181 ALA D O 1
ATOM 5740 N N . ARG D 1 185 ? 136.290 70.730 70.679 1.00 26.97 182 ARG D N 1
ATOM 5741 C CA . ARG D 1 185 ? 135.004 70.573 70.013 1.00 27.53 182 ARG D CA 1
ATOM 5742 C C . ARG D 1 185 ? 133.858 71.394 70.639 1.00 27.39 182 ARG D C 1
ATOM 5743 O O . ARG D 1 185 ? 132.818 71.521 70.045 1.00 26.95 182 ARG D O 1
ATOM 5751 N N . PHE D 1 186 ? 134.059 71.930 71.838 1.00 28.26 183 PHE D N 1
ATOM 5752 C CA . PHE D 1 186 ? 133.024 72.686 72.528 1.00 29.72 183 PHE D CA 1
ATOM 5753 C C . PHE D 1 186 ? 133.537 74.021 73.028 1.00 30.88 183 PHE D C 1
ATOM 5754 O O . PHE D 1 186 ? 134.214 74.113 74.052 1.00 30.93 183 PHE D O 1
ATOM 5762 N N . VAL D 1 187 ? 133.245 75.048 72.232 1.00 32.70 184 VAL D N 1
ATOM 5763 C CA . VAL D 1 187 ? 133.468 76.441 72.597 1.00 33.83 184 VAL D CA 1
ATOM 5764 C C . VAL D 1 187 ? 132.311 76.849 73.488 1.00 34.25 184 VAL D C 1
ATOM 5765 O O . VAL D 1 187 ? 132.347 76.590 74.693 1.00 35.37 184 VAL D O 1
ATOM 5777 N N . GLY E 1 5 ? 79.111 116.944 82.252 1.00 52.78 2 GLY E N 1
ATOM 5778 C CA . GLY E 1 5 ? 77.883 116.154 82.241 1.00 49.44 2 GLY E CA 1
ATOM 5779 C C . GLY E 1 5 ? 77.916 115.074 83.306 1.00 47.12 2 GLY E C 1
ATOM 5780 O O . GLY E 1 5 ? 78.994 114.576 83.662 1.00 47.01 2 GLY E O 1
ATOM 5781 N N . LYS E 1 6 ? 76.740 114.719 83.817 1.00 44.29 3 LYS E N 1
ATOM 5782 C CA . LYS E 1 6 ? 76.643 113.842 84.975 1.00 41.76 3 LYS E CA 1
ATOM 5783 C C . LYS E 1 6 ? 75.860 112.574 84.629 1.00 40.33 3 LYS E C 1
ATOM 5784 O O . LYS E 1 6 ? 74.636 112.592 84.426 1.00 39.35 3 LYS E O 1
ATOM 5790 N N . VAL E 1 7 ? 76.599 111.474 84.538 1.00 38.32 4 VAL E N 1
ATOM 5791 C CA . VAL E 1 7 ? 76.034 110.203 84.134 1.00 36.65 4 VAL E CA 1
ATOM 5792 C C . VAL E 1 7 ? 76.076 109.242 85.316 1.00 35.90 4 VAL E C 1
ATOM 5793 O O . VAL E 1 7 ? 77.126 109.008 85.907 1.00 36.07 4 VAL E O 1
ATOM 5797 N N . LEU E 1 8 ? 74.911 108.716 85.663 1.00 34.57 5 LEU E N 1
ATOM 5798 C CA . LEU E 1 8 ? 74.793 107.684 86.667 1.00 33.72 5 LEU E CA 1
ATOM 5799 C C . LEU E 1 8 ? 74.615 106.362 85.927 1.00 33.03 5 LEU E C 1
ATOM 5800 O O . LEU E 1 8 ? 73.780 106.265 85.027 1.00 32.84 5 LEU E O 1
ATOM 5805 N N . VAL E 1 9 ? 75.416 105.360 86.281 1.00 32.33 6 VAL E N 1
ATOM 5806 C CA . VAL E 1 9 ? 75.170 103.989 85.834 1.00 31.78 6 VAL E CA 1
ATOM 5807 C C . VAL E 1 9 ? 74.821 103.166 87.068 1.00 31.68 6 VAL E C 1
ATOM 5808 O O . VAL E 1 9 ? 75.648 103.011 87.975 1.00 32.56 6 VAL E O 1
ATOM 5812 N N . ILE E 1 10 ? 73.583 102.695 87.116 1.00 30.92 7 ILE E N 1
ATOM 5813 C CA . ILE E 1 10 ? 73.056 101.951 88.258 1.00 30.90 7 ILE E CA 1
ATOM 5814 C C . ILE E 1 10 ? 72.602 100.589 87.733 1.00 30.24 7 ILE E C 1
ATOM 5815 O O . ILE E 1 10 ? 72.019 100.504 86.655 1.00 30.70 7 ILE E O 1
ATOM 5820 N N . TYR E 1 11 ? 72.890 99.520 88.466 1.00 29.62 8 TYR E N 1
ATOM 5821 C CA . TYR E 1 11 ? 72.667 98.161 87.955 1.00 28.81 8 TYR E CA 1
ATOM 5822 C C . TYR E 1 11 ? 72.331 97.203 89.095 1.00 28.90 8 TYR E C 1
ATOM 5823 O O . TYR E 1 11 ? 72.711 97.451 90.237 1.00 29.17 8 TYR E O 1
ATOM 5832 N N . ASP E 1 12 ? 71.610 96.131 88.777 1.00 29.06 9 ASP E N 1
ATOM 5833 C CA . ASP E 1 12 ? 71.459 94.970 89.653 1.00 29.78 9 ASP E CA 1
ATOM 5834 C C . ASP E 1 12 ? 72.163 93.778 88.989 1.00 30.29 9 ASP E C 1
ATOM 5835 O O . ASP E 1 12 ? 72.413 93.790 87.777 1.00 29.86 9 ASP E O 1
ATOM 5840 N N . THR E 1 13 ? 72.499 92.758 89.771 1.00 30.97 10 THR E N 1
ATOM 5841 C CA . THR E 1 13 ? 73.127 91.572 89.209 1.00 32.08 10 THR E CA 1
ATOM 5842 C C . THR E 1 13 ? 72.994 90.385 90.158 1.00 33.32 10 THR E C 1
ATOM 5843 O O . THR E 1 13 ? 73.127 90.554 91.375 1.00 33.40 10 THR E O 1
ATOM 5847 N N . ARG E 1 14 ? 72.703 89.193 89.627 1.00 34.65 11 ARG E N 1
ATOM 5848 C CA . ARG E 1 14 ? 72.745 87.995 90.479 1.00 36.44 11 ARG E CA 1
ATOM 5849 C C . ARG E 1 14 ? 74.026 87.202 90.299 1.00 35.76 11 ARG E C 1
ATOM 5850 O O . ARG E 1 14 ? 74.576 86.707 91.278 1.00 36.02 11 ARG E O 1
ATOM 5858 N N . THR E 1 15 ? 74.524 87.101 89.073 1.00 35.33 12 THR E N 1
ATOM 5859 C CA . THR E 1 15 ? 75.779 86.361 88.863 1.00 35.26 12 THR E CA 1
ATOM 5860 C C . THR E 1 15 ? 77.014 87.221 88.530 1.00 34.38 12 THR E C 1
ATOM 5861 O O . THR E 1 15 ? 78.123 86.699 88.495 1.00 34.82 12 THR E O 1
ATOM 5865 N N . GLY E 1 16 ? 76.831 88.519 88.301 1.00 33.15 13 GLY E N 1
ATOM 5866 C CA . GLY E 1 16 ? 77.940 89.377 87.896 1.00 31.28 13 GLY E CA 1
ATOM 5867 C C . GLY E 1 16 ? 77.949 89.846 86.446 1.00 30.36 13 GLY E C 1
ATOM 5868 O O . GLY E 1 16 ? 78.707 90.752 86.109 1.00 30.22 13 GLY E O 1
ATOM 5869 N N . ASN E 1 17 ? 77.109 89.259 85.586 1.00 29.23 14 ASN E N 1
ATOM 5870 C CA . ASN E 1 17 ? 77.121 89.593 84.148 1.00 28.30 14 ASN E CA 1
ATOM 5871 C C . ASN E 1 17 ? 76.696 91.024 83.827 1.00 27.91 14 ASN E C 1
ATOM 5872 O O . ASN E 1 17 ? 77.384 91.724 83.055 1.00 27.32 14 ASN E O 1
ATOM 5877 N N . THR E 1 18 ? 75.568 91.437 84.417 1.00 27.20 15 THR E N 1
ATOM 5878 C CA . THR E 1 18 ? 75.049 92.796 84.281 1.00 27.21 15 THR E CA 1
ATOM 5879 C C . THR E 1 18 ? 76.039 93.798 84.877 1.00 27.58 15 THR E C 1
ATOM 5880 O O . THR E 1 18 ? 76.175 94.907 84.364 1.00 27.11 15 THR E O 1
ATOM 5884 N N . LYS E 1 19 ? 76.750 93.392 85.936 1.00 28.35 16 LYS E N 1
ATOM 5885 C CA . LYS E 1 19 ? 77.834 94.210 86.483 1.00 28.66 16 LYS E CA 1
ATOM 5886 C C . LYS E 1 19 ? 78.928 94.418 85.432 1.00 29.35 16 LYS E C 1
ATOM 5887 O O . LYS E 1 19 ? 79.390 95.541 85.222 1.00 29.31 16 LYS E O 1
ATOM 5893 N N . LYS E 1 20 ? 79.339 93.346 84.760 1.00 30.26 17 LYS E N 1
ATOM 5894 C CA . LYS E 1 20 ? 80.317 93.485 83.683 1.00 31.24 17 LYS E CA 1
ATOM 5895 C C . LYS E 1 20 ? 79.845 94.465 82.618 1.00 31.51 17 LYS E C 1
ATOM 5896 O O . LYS E 1 20 ? 80.613 95.317 82.201 1.00 30.92 17 LYS E O 1
ATOM 5910 N N . ALA E 1 22 ? 77.644 96.914 83.020 1.00 30.74 19 ALA E N 1
ATOM 5911 C CA . ALA E 1 22 ? 77.596 98.216 83.650 1.00 29.89 19 ALA E CA 1
ATOM 5912 C C . ALA E 1 22 ? 78.979 98.905 83.707 1.00 29.69 19 ALA E C 1
ATOM 5913 O O . ALA E 1 22 ? 79.082 100.120 83.462 1.00 29.61 19 ALA E O 1
ATOM 5915 N N . GLU E 1 23 ? 80.028 98.134 83.992 1.00 28.93 20 GLU E N 1
ATOM 5916 C CA . GLU E 1 23 ? 81.399 98.669 84.014 1.00 29.13 20 GLU E CA 1
ATOM 5917 C C . GLU E 1 23 ? 81.801 99.169 82.631 1.00 28.64 20 GLU E C 1
ATOM 5918 O O . GLU E 1 23 ? 82.528 100.149 82.508 1.00 28.93 20 GLU E O 1
ATOM 5924 N N . LEU E 1 24 ? 81.335 98.477 81.597 1.00 28.09 21 LEU E N 1
ATOM 5925 C CA . LEU E 1 24 ? 81.608 98.882 80.223 1.00 27.72 21 LEU E CA 1
ATOM 5926 C C . LEU E 1 24 ? 80.731 100.069 79.798 1.00 27.62 21 LEU E C 1
ATOM 5927 O O . LEU E 1 24 ? 81.238 101.025 79.207 1.00 27.91 21 LEU E O 1
ATOM 5932 N N . VAL E 1 25 ? 79.437 100.030 80.112 1.00 26.86 22 VAL E N 1
ATOM 5933 C CA . VAL E 1 25 ? 78.588 101.210 79.906 1.00 26.91 22 VAL E CA 1
ATOM 5934 C C . VAL E 1 25 ? 79.272 102.491 80.472 1.00 27.41 22 VAL E C 1
ATOM 5935 O O . VAL E 1 25 ? 79.391 103.509 79.778 1.00 26.83 22 VAL E O 1
ATOM 5939 N N . ALA E 1 26 ? 79.748 102.404 81.717 1.00 27.71 23 ALA E N 1
ATOM 5940 C CA . ALA E 1 26 ? 80.383 103.519 82.406 1.00 28.13 23 ALA E CA 1
ATOM 5941 C C . ALA E 1 26 ? 81.693 103.939 81.728 1.00 28.55 23 ALA E C 1
ATOM 5942 O O . ALA E 1 26 ? 82.022 105.124 81.665 1.00 28.31 23 ALA E O 1
ATOM 5944 N N . GLU E 1 27 ? 82.424 102.952 81.218 1.00 28.92 24 GLU E N 1
ATOM 5945 C CA . GLU E 1 27 ? 83.625 103.182 80.434 1.00 29.45 24 GLU E CA 1
ATOM 5946 C C . GLU E 1 27 ? 83.294 104.012 79.193 1.00 28.78 24 GLU E C 1
ATOM 5947 O O . GLU E 1 27 ? 83.988 104.985 78.887 1.00 28.92 24 GLU E O 1
ATOM 5953 N N . GLY E 1 28 ? 82.242 103.612 78.482 1.00 28.46 25 GLY E N 1
ATOM 5954 C CA . GLY E 1 28 ? 81.727 104.366 77.346 1.00 28.12 25 GLY E CA 1
ATOM 5955 C C . GLY E 1 28 ? 81.407 105.827 77.637 1.00 28.09 25 GLY E C 1
ATOM 5956 O O . GLY E 1 28 ? 81.732 106.694 76.831 1.00 27.80 25 GLY E O 1
ATOM 5957 N N . ALA E 1 29 ? 80.761 106.093 78.776 1.00 28.20 26 ALA E N 1
ATOM 5958 C CA . ALA E 1 29 ? 80.443 107.450 79.205 1.00 28.38 26 ALA E CA 1
ATOM 5959 C C . ALA E 1 29 ? 81.718 108.219 79.571 1.00 29.62 26 ALA E C 1
ATOM 5960 O O . ALA E 1 29 ? 81.815 109.437 79.369 1.00 29.88 26 ALA E O 1
ATOM 5962 N N . ARG E 1 30 ? 82.704 107.513 80.112 1.00 30.32 27 ARG E N 1
ATOM 5963 C CA . ARG E 1 30 ? 83.960 108.149 80.447 1.00 31.37 27 ARG E CA 1
ATOM 5964 C C . ARG E 1 30 ? 84.770 108.544 79.202 1.00 31.59 27 ARG E C 1
ATOM 5965 O O . ARG E 1 30 ? 85.465 109.550 79.226 1.00 31.23 27 ARG E O 1
ATOM 5973 N N . SER E 1 31 ? 84.611 107.809 78.101 1.00 32.66 28 SER E N 1
ATOM 5974 C CA . SER E 1 31 ? 85.378 108.083 76.869 1.00 33.66 28 SER E CA 1
ATOM 5975 C C . SER E 1 31 ? 85.051 109.428 76.216 1.00 34.18 28 SER E C 1
ATOM 5976 O O . SER E 1 31 ? 85.886 109.983 75.482 1.00 34.08 28 SER E O 1
ATOM 5979 N N . LEU E 1 32 ? 83.835 109.931 76.454 1.00 35.12 29 LEU E N 1
ATOM 5980 C CA . LEU E 1 32 ? 83.515 111.329 76.130 1.00 36.02 29 LEU E CA 1
ATOM 5981 C C . LEU E 1 32 ? 84.078 112.284 77.202 1.00 36.69 29 LEU E C 1
ATOM 5982 O O . LEU E 1 32 ? 83.681 112.238 78.373 1.00 37.02 29 LEU E O 1
ATOM 5987 N N . GLU E 1 33 ? 85.008 113.145 76.803 1.00 37.52 30 GLU E N 1
ATOM 5988 C CA . GLU E 1 33 ? 85.705 113.989 77.785 1.00 38.57 30 GLU E CA 1
ATOM 5989 C C . GLU E 1 33 ? 84.801 115.120 78.323 1.00 38.61 30 GLU E C 1
ATOM 5990 O O . GLU E 1 33 ? 83.610 115.415 77.591 1.00 39.32 30 GLU E O 1
ATOM 5996 N N . GLY E 1 34 ? 85.064 115.733 79.592 1.00 38.06 31 GLY E N 1
ATOM 5997 C CA . GLY E 1 34 ? 84.055 116.570 80.339 1.00 37.26 31 GLY E CA 1
ATOM 5998 C C . GLY E 1 34 ? 82.792 115.784 80.499 1.00 36.53 31 GLY E C 1
ATOM 5999 O O . GLY E 1 34 ? 81.654 116.294 80.091 1.00 36.67 31 GLY E O 1
ATOM 6000 N N . THR E 1 35 ? 83.018 114.552 81.096 1.00 35.78 32 THR E N 1
ATOM 6001 C CA . THR E 1 35 ? 81.825 113.826 81.624 1.00 35.29 32 THR E CA 1
ATOM 6002 C C . THR E 1 35 ? 82.242 113.156 82.949 1.00 35.09 32 THR E C 1
ATOM 6003 O O . THR E 1 35 ? 83.346 112.559 83.022 1.00 34.80 32 THR E O 1
ATOM 6007 N N . GLU E 1 36 ? 81.372 113.266 83.990 1.00 34.63 33 GLU E N 1
ATOM 6008 C CA . GLU E 1 36 ? 81.600 112.535 85.239 1.00 34.12 33 GLU E CA 1
ATOM 6009 C C . GLU E 1 36 ? 80.620 111.367 85.368 1.00 33.32 33 GLU E C 1
ATOM 6010 O O . GLU E 1 36 ? 79.458 111.495 85.020 1.00 33.36 33 GLU E O 1
ATOM 6016 N N . VAL E 1 37 ? 81.095 110.238 85.879 1.00 32.53 34 VAL E N 1
ATOM 6017 C CA . VAL E 1 37 ? 80.312 109.013 85.893 1.00 32.14 34 VAL E CA 1
ATOM 6018 C C . VAL E 1 37 ? 80.291 108.325 87.266 1.00 31.96 34 VAL E C 1
ATOM 6019 O O . VAL E 1 37 ? 81.330 108.027 87.836 1.00 31.95 34 VAL E O 1
ATOM 6023 N N . ARG E 1 38 ? 79.095 108.070 87.783 1.00 31.83 35 ARG E N 1
ATOM 6024 C CA . ARG E 1 38 ? 78.929 107.268 88.996 1.00 31.76 35 ARG E CA 1
ATOM 6025 C C . ARG E 1 38 ? 78.522 105.837 88.657 1.00 31.27 35 ARG E C 1
ATOM 6026 O O . ARG E 1 38 ? 77.541 105.619 87.958 1.00 31.47 35 ARG E O 1
ATOM 6034 N N . LEU E 1 39 ? 79.260 104.858 89.162 1.00 30.68 36 LEU E N 1
ATOM 6035 C CA . LEU E 1 39 ? 78.865 103.475 88.964 1.00 30.43 36 LEU E CA 1
ATOM 6036 C C . LEU E 1 39 ? 78.398 102.868 90.283 1.00 30.68 36 LEU E C 1
ATOM 6037 O O . LEU E 1 39 ? 79.204 102.591 91.149 1.00 30.49 36 LEU E O 1
ATOM 6042 N N . LYS E 1 40 ? 77.089 102.664 90.425 1.00 31.15 37 LYS E N 1
ATOM 6043 C CA . LYS E 1 40 ? 76.512 102.159 91.681 1.00 31.35 37 LYS E CA 1
ATOM 6044 C C . LYS E 1 40 ? 75.626 100.924 91.488 1.00 31.53 37 LYS E C 1
ATOM 6045 O O . LYS E 1 40 ? 74.766 100.886 90.598 1.00 31.76 37 LYS E O 1
ATOM 6051 N N . HIS E 1 41 ? 75.852 99.909 92.319 1.00 31.63 38 HIS E N 1
ATOM 6052 C CA . HIS E 1 41 ? 74.909 98.796 92.471 1.00 31.85 38 HIS E CA 1
ATOM 6053 C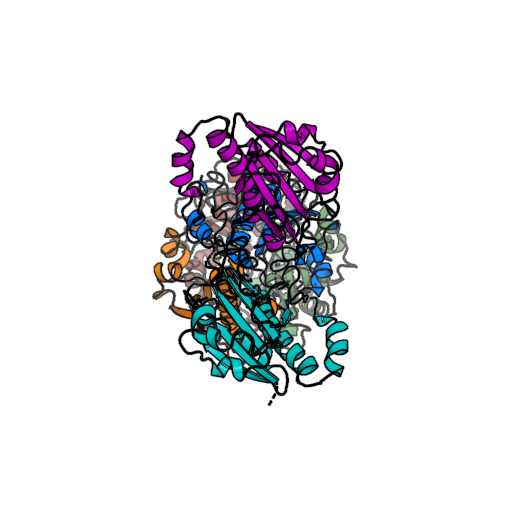 C . HIS E 1 41 ? 73.630 99.358 93.133 1.00 32.08 38 HIS E C 1
ATOM 6054 O O . HIS E 1 41 ? 73.711 100.333 93.891 1.00 32.21 38 HIS E O 1
ATOM 6061 N N . VAL E 1 42 ? 72.465 98.770 92.855 1.00 32.36 39 VAL E N 1
ATOM 6062 C CA . VAL E 1 42 ? 71.198 99.236 93.477 1.00 32.84 39 VAL E CA 1
ATOM 6063 C C . VAL E 1 42 ? 71.235 99.308 95.000 1.00 33.34 39 VAL E C 1
ATOM 6064 O O . VAL E 1 42 ? 70.458 100.041 95.598 1.00 33.63 39 VAL E O 1
ATOM 6068 N N . ASP E 1 43 ? 72.078 98.490 95.621 1.00 34.22 40 ASP E N 1
ATOM 6069 C CA . ASP E 1 43 ? 72.144 98.397 97.072 1.00 35.01 40 ASP E CA 1
ATOM 6070 C C . ASP E 1 43 ? 72.920 99.567 97.666 1.00 35.20 40 ASP E C 1
ATOM 6071 O O . ASP E 1 43 ? 72.755 99.875 98.853 1.00 35.93 40 ASP E O 1
ATOM 6076 N N . GLU E 1 44 ? 73.780 100.201 96.865 1.00 35.24 41 GLU E N 1
ATOM 6077 C CA . GLU E 1 44 ? 74.525 101.386 97.325 1.00 35.32 41 GLU E CA 1
ATOM 6078 C C . GLU E 1 44 ? 73.876 102.680 96.884 1.00 35.16 41 GLU E C 1
ATOM 6079 O O . GLU E 1 44 ? 73.977 103.691 97.567 1.00 35.21 41 GLU E O 1
ATOM 6085 N N . ALA E 1 45 ? 73.226 102.650 95.723 1.00 35.19 42 ALA E N 1
ATOM 6086 C CA . ALA E 1 45 ? 72.657 103.847 95.133 1.00 34.85 42 ALA E CA 1
ATOM 6087 C C . ALA E 1 45 ? 71.621 104.507 96.053 1.00 34.86 42 ALA E C 1
ATOM 6088 O O . ALA E 1 45 ? 70.969 103.825 96.854 1.00 34.97 42 ALA E O 1
ATOM 6090 N N . THR E 1 46 ? 71.499 105.829 95.951 1.00 34.61 43 THR E N 1
ATOM 6091 C CA . THR E 1 46 ? 70.541 106.596 96.754 1.00 34.92 43 THR E CA 1
ATOM 6092 C C . THR E 1 46 ? 69.790 107.576 95.858 1.00 34.88 43 THR E C 1
ATOM 6093 O O . THR E 1 46 ? 70.148 107.739 94.695 1.00 35.20 43 THR E O 1
ATOM 6097 N N . LYS E 1 47 ? 68.757 108.225 96.399 1.00 34.75 44 LYS E N 1
ATOM 6098 C CA . LYS E 1 47 ? 68.049 109.312 95.707 1.00 34.45 44 LYS E CA 1
ATOM 6099 C C . LYS E 1 47 ? 68.990 110.443 95.261 1.00 33.89 44 LYS E C 1
ATOM 6100 O O . LYS E 1 47 ? 68.765 111.056 94.219 1.00 33.87 44 LYS E O 1
ATOM 6106 N N . GLU E 1 48 ? 70.020 110.735 96.063 1.00 33.50 45 GLU E N 1
ATOM 6107 C CA . GLU E 1 48 ? 70.982 111.819 95.758 1.00 33.02 45 GLU E CA 1
ATOM 6108 C C . GLU E 1 48 ? 71.717 111.553 94.445 1.00 32.10 45 GLU E C 1
ATOM 6109 O O . GLU E 1 48 ? 71.941 112.474 93.659 1.00 32.01 45 GLU E O 1
ATOM 6115 N N . ASP E 1 49 ? 72.075 110.290 94.214 1.00 31.02 46 ASP E N 1
ATOM 6116 C CA . ASP E 1 49 ? 72.698 109.874 92.959 1.00 30.21 46 ASP E CA 1
ATOM 6117 C C . ASP E 1 49 ? 71.845 110.244 91.752 1.00 29.43 46 ASP E C 1
ATOM 6118 O O . ASP E 1 49 ? 72.362 110.707 90.746 1.00 29.58 46 ASP E O 1
ATOM 6123 N N . VAL E 1 50 ? 70.532 110.076 91.884 1.00 28.94 47 VAL E N 1
ATOM 6124 C CA . VAL E 1 50 ? 69.566 110.399 90.827 1.00 27.85 47 VAL E CA 1
ATOM 6125 C C . VAL E 1 50 ? 69.293 111.913 90.681 1.00 28.12 47 VAL E C 1
ATOM 6126 O O . VAL E 1 50 ? 69.193 112.434 89.563 1.00 27.87 47 VAL E O 1
ATOM 6130 N N . LEU E 1 51 ? 69.197 112.622 91.804 1.00 27.96 48 LEU E N 1
ATOM 6131 C CA . LEU E 1 51 ? 69.103 114.077 91.758 1.00 28.63 48 LEU E CA 1
ATOM 6132 C C . LEU E 1 51 ? 70.335 114.679 91.088 1.00 29.10 48 LEU E C 1
ATOM 6133 O O . LEU E 1 51 ? 70.233 115.623 90.307 1.00 29.21 48 LEU E O 1
ATOM 6138 N N . TRP E 1 52 ? 71.493 114.111 91.405 1.00 29.74 49 TRP E N 1
ATOM 6139 C CA . TRP E 1 52 ? 72.764 114.492 90.812 1.00 30.51 49 TRP E CA 1
ATOM 6140 C C . TRP E 1 52 ? 72.761 114.359 89.289 1.00 30.75 49 TRP E C 1
ATOM 6141 O O . TRP E 1 52 ? 73.026 115.324 88.587 1.00 31.63 49 TRP E O 1
ATOM 6152 N N . ALA E 1 53 ? 72.434 113.170 88.795 1.00 30.72 50 ALA E N 1
ATOM 6153 C CA . ALA E 1 53 ? 72.596 112.810 87.381 1.00 30.76 50 ALA E CA 1
ATOM 6154 C C . ALA E 1 53 ? 71.715 113.553 86.370 1.00 30.87 50 ALA E C 1
ATOM 6155 O O . ALA E 1 53 ? 70.511 113.707 86.582 1.00 31.22 50 ALA E O 1
ATOM 6157 N N . ASP E 1 54 ? 72.337 113.986 85.272 1.00 31.05 51 ASP E N 1
ATOM 6158 C CA . ASP E 1 54 ? 71.655 114.457 84.067 1.00 31.13 51 ASP E CA 1
ATOM 6159 C C . ASP E 1 54 ? 71.156 113.279 83.237 1.00 31.53 51 ASP E C 1
ATOM 6160 O O . ASP E 1 54 ? 70.003 113.258 82.791 1.00 32.33 51 ASP E O 1
ATOM 6165 N N . GLY E 1 55 ? 72.035 112.301 83.018 1.00 31.79 52 GLY E N 1
ATOM 6166 C CA . GLY E 1 55 ? 71.710 111.099 82.245 1.00 31.40 52 GLY E CA 1
ATOM 6167 C C . GLY E 1 55 ? 71.815 109.858 83.101 1.00 31.38 52 GLY E C 1
ATOM 6168 O O . GLY E 1 55 ? 72.532 109.857 84.091 1.00 31.58 52 GLY E O 1
ATOM 6169 N N . LEU E 1 56 ? 71.097 108.802 82.731 1.00 31.07 53 LEU E N 1
ATOM 6170 C CA . LEU E 1 56 ? 71.119 107.545 83.486 1.00 31.13 53 LEU E CA 1
ATOM 6171 C C . LEU E 1 56 ? 71.203 106.329 82.578 1.00 30.62 53 LEU E C 1
ATOM 6172 O O . LEU E 1 56 ? 70.735 106.353 81.454 1.00 31.30 53 LEU E O 1
ATOM 6177 N N . ALA E 1 57 ? 71.806 105.265 83.085 1.00 30.18 54 ALA E N 1
ATOM 6178 C CA . ALA E 1 57 ? 71.860 103.981 82.399 1.00 29.51 54 ALA E CA 1
ATOM 6179 C C . ALA E 1 57 ? 71.415 102.976 83.439 1.00 28.81 54 ALA E C 1
ATOM 6180 O O . ALA E 1 57 ? 72.001 102.889 84.520 1.00 29.60 54 ALA E O 1
ATOM 6182 N N . VAL E 1 58 ? 70.335 102.270 83.173 1.00 27.85 55 VAL E N 1
ATOM 6183 C CA . VAL E 1 58 ? 69.803 101.361 84.191 1.00 26.80 55 VAL E CA 1
ATOM 6184 C C . VAL E 1 58 ? 69.891 99.911 83.709 1.00 25.99 55 VAL E C 1
ATOM 6185 O O . VAL E 1 58 ? 69.355 99.553 82.667 1.00 25.15 55 VAL E O 1
ATOM 6189 N N . GLY E 1 59 ? 70.606 99.089 84.461 1.00 25.57 56 GLY E N 1
ATOM 6190 C CA . GLY E 1 59 ? 70.853 97.731 84.024 1.00 25.27 56 GLY E CA 1
ATOM 6191 C C . GLY E 1 59 ? 70.314 96.695 84.967 1.00 25.27 56 GLY E C 1
ATOM 6192 O O . GLY E 1 59 ? 70.404 96.845 86.177 1.00 25.30 56 GLY E O 1
ATOM 6193 N N . SER E 1 60 ? 69.778 95.618 84.413 1.00 25.21 57 SER E N 1
ATOM 6194 C CA . SER E 1 60 ? 69.225 94.545 85.226 1.00 24.99 57 SER E CA 1
ATOM 6195 C C . SER E 1 60 ? 69.396 93.186 84.534 1.00 25.01 57 SER E C 1
ATOM 6196 O O . SER E 1 60 ? 69.373 93.124 83.294 1.00 26.00 57 SER E O 1
ATOM 6199 N N . PRO E 1 61 ? 69.547 92.089 85.315 1.00 24.59 58 PRO E N 1
ATOM 6200 C CA . PRO E 1 61 ? 69.392 90.761 84.703 1.00 24.41 58 PRO E CA 1
ATOM 6201 C C . PRO E 1 61 ? 68.007 90.682 84.093 1.00 24.32 58 PRO E C 1
ATOM 6202 O O . PRO E 1 61 ? 67.091 91.369 84.577 1.00 24.36 58 PRO E O 1
ATOM 6206 N N . THR E 1 62 ? 67.818 89.873 83.057 1.00 24.55 59 THR E N 1
ATOM 6207 C CA . THR E 1 62 ? 66.461 89.701 82.583 1.00 24.88 59 THR E CA 1
ATOM 6208 C C . THR E 1 62 ? 65.811 88.588 83.397 1.00 25.30 59 THR E C 1
ATOM 6209 O O . THR E 1 62 ? 66.283 87.460 83.422 1.00 25.83 59 THR E O 1
ATOM 6213 N N . ASN E 1 63 ? 64.770 88.939 84.140 1.00 25.87 60 ASN E N 1
ATOM 6214 C CA . ASN E 1 63 ? 64.133 87.972 85.008 1.00 25.99 60 ASN E CA 1
ATOM 6215 C C . ASN E 1 63 ? 62.671 87.832 84.617 1.00 26.26 60 ASN E C 1
ATOM 6216 O O . ASN E 1 63 ? 61.868 88.721 84.858 1.00 26.35 60 ASN E O 1
ATOM 6229 N N . GLY E 1 65 ? 61.481 87.970 81.674 1.00 24.80 62 GLY E N 1
ATOM 6230 C CA . GLY E 1 65 ? 61.248 89.021 80.674 1.00 24.91 62 GLY E CA 1
ATOM 6231 C C . GLY E 1 65 ? 61.299 90.490 81.127 1.00 24.65 62 GLY E C 1
ATOM 6232 O O . GLY E 1 65 ? 61.016 91.397 80.338 1.00 24.86 62 GLY E O 1
ATOM 6233 N N . LEU E 1 66 ? 61.657 90.728 82.394 1.00 24.26 63 LEU E N 1
ATOM 6234 C CA . LEU E 1 66 ? 61.465 92.029 83.050 1.00 23.96 63 LEU E CA 1
ATOM 6235 C C . LEU E 1 66 ? 62.676 92.444 83.903 1.00 24.56 63 LEU E C 1
ATOM 6236 O O . LEU E 1 66 ? 63.537 91.594 84.201 1.00 25.12 63 LEU E O 1
ATOM 6241 N N . VAL E 1 67 ? 62.751 93.732 84.274 1.00 24.35 64 VAL E N 1
ATOM 6242 C CA . VAL E 1 67 ? 63.591 94.168 85.400 1.00 24.11 64 VAL E CA 1
ATOM 6243 C C . VAL E 1 67 ? 63.452 93.210 86.560 1.00 24.09 64 VAL E C 1
ATOM 6244 O O . VAL E 1 67 ? 62.335 92.728 86.856 1.00 24.09 64 VAL E O 1
ATOM 6248 N N . SER E 1 68 ? 64.559 93.038 87.283 1.00 23.60 65 SER E N 1
ATOM 6249 C CA . SER E 1 68 ? 64.569 92.280 88.520 1.00 24.28 65 SER E CA 1
ATOM 6250 C C . SER E 1 68 ? 63.701 92.980 89.608 1.00 23.84 65 SER E C 1
ATOM 6251 O O . SER E 1 68 ? 63.526 94.210 89.597 1.00 23.47 65 SER E O 1
ATOM 6254 N N . TRP E 1 69 ? 63.175 92.196 90.539 1.00 23.09 66 TRP E N 1
ATOM 6255 C CA . TRP E 1 69 ? 62.362 92.752 91.582 1.00 23.36 66 TRP E CA 1
ATOM 6256 C C . TRP E 1 69 ? 63.197 93.642 92.503 1.00 24.91 66 TRP E C 1
ATOM 6257 O O . TRP E 1 69 ? 62.660 94.585 93.119 1.00 24.21 66 TRP E O 1
ATOM 6268 N N . LYS E 1 70 ? 64.500 93.370 92.593 1.00 26.10 67 LYS E N 1
ATOM 6269 C CA . LYS E 1 70 ? 65.348 94.244 93.403 1.00 28.73 67 LYS E CA 1
ATOM 6270 C C . LYS E 1 70 ? 65.469 95.674 92.827 1.00 29.83 67 LYS E C 1
ATOM 6271 O O . LYS E 1 70 ? 65.441 96.660 93.583 1.00 30.56 67 LYS E O 1
ATOM 6285 N N . LYS E 1 72 ? 63.237 96.996 90.778 1.00 29.29 69 LYS E N 1
ATOM 6286 C CA . LYS E 1 72 ? 61.890 97.556 90.791 1.00 27.89 69 LYS E CA 1
ATOM 6287 C C . LYS E 1 72 ? 61.606 98.166 92.173 1.00 26.30 69 LYS E C 1
ATOM 6288 O O . LYS E 1 72 ? 61.137 99.293 92.299 1.00 26.83 69 LYS E O 1
ATOM 6294 N N . ARG E 1 73 ? 61.962 97.416 93.197 1.00 24.66 70 ARG E N 1
ATOM 6295 C CA . ARG E 1 73 ? 61.786 97.783 94.577 1.00 22.88 70 ARG E CA 1
ATOM 6296 C C . ARG E 1 73 ? 62.481 99.085 94.876 1.00 23.63 70 ARG E C 1
ATOM 6297 O O . ARG E 1 73 ? 61.923 99.924 95.580 1.00 24.13 70 ARG E O 1
ATOM 6305 N N . PHE E 1 74 ? 63.712 99.234 94.384 1.00 23.77 71 PHE E N 1
ATOM 6306 C CA . PHE E 1 74 ? 64.477 100.474 94.541 1.00 24.00 71 PHE E CA 1
ATOM 6307 C C . PHE E 1 74 ? 63.750 101.674 93.939 1.00 24.11 71 PHE E C 1
ATOM 6308 O O . PHE E 1 74 ? 63.815 102.789 94.461 1.00 23.88 71 PHE E O 1
ATOM 6316 N N . PHE E 1 75 ? 63.085 101.442 92.821 1.00 24.42 72 PHE E N 1
ATOM 6317 C CA . PHE E 1 75 ? 62.312 102.474 92.176 1.00 25.79 72 PHE E CA 1
ATOM 6318 C C . PHE E 1 75 ? 60.977 102.778 92.869 1.00 25.95 72 PHE E C 1
ATOM 6319 O O . PHE E 1 75 ? 60.677 103.944 93.111 1.00 25.71 72 PHE E O 1
ATOM 6327 N N . ASP E 1 76 ? 60.169 101.747 93.151 1.00 26.30 73 ASP E N 1
ATOM 6328 C CA . ASP E 1 76 ? 58.875 101.956 93.792 1.00 27.01 73 ASP E CA 1
ATOM 6329 C C . ASP E 1 76 ? 59.102 102.585 95.147 1.00 27.22 73 ASP E C 1
ATOM 6330 O O . ASP E 1 76 ? 58.377 103.516 95.516 1.00 26.99 73 ASP E O 1
ATOM 6335 N N . ASP E 1 77 ? 60.098 102.098 95.897 1.00 27.10 74 ASP E N 1
ATOM 6336 C CA . ASP E 1 77 ? 60.257 102.670 97.216 1.00 27.75 74 ASP E CA 1
ATOM 6337 C C . ASP E 1 77 ? 61.454 103.495 97.686 1.00 27.68 74 ASP E C 1
ATOM 6338 O O . ASP E 1 77 ? 61.327 104.124 98.698 1.00 28.11 74 ASP E O 1
ATOM 6343 N N . VAL E 1 78 ? 62.553 103.621 96.964 1.00 27.85 75 VAL E N 1
ATOM 6344 C CA . VAL E 1 78 ? 63.406 104.767 97.326 1.00 28.25 75 VAL E CA 1
ATOM 6345 C C . VAL E 1 78 ? 63.185 106.014 96.461 1.00 28.41 75 VAL E C 1
ATOM 6346 O O . VAL E 1 78 ? 62.940 107.110 96.988 1.00 28.14 75 VAL E O 1
ATOM 6350 N N . LEU E 1 79 ? 63.195 105.826 95.145 1.00 28.85 76 LEU E N 1
ATOM 6351 C CA . LEU E 1 79 ? 63.024 106.930 94.208 1.00 28.90 76 LEU E CA 1
ATOM 6352 C C . LEU E 1 79 ? 61.599 107.469 94.132 1.00 29.29 76 LEU E C 1
ATOM 6353 O O . LEU E 1 79 ? 61.396 108.609 93.730 1.00 29.34 76 LEU E O 1
ATOM 6358 N N . GLY E 1 80 ? 60.630 106.646 94.531 1.00 29.55 77 GLY E N 1
ATOM 6359 C CA . GLY E 1 80 ? 59.207 106.976 94.459 1.00 29.77 77 GLY E CA 1
ATOM 6360 C C . GLY E 1 80 ? 58.814 108.328 95.014 1.00 30.06 77 GLY E C 1
ATOM 6361 O O . GLY E 1 80 ? 57.955 109.003 94.448 1.00 30.32 77 GLY E O 1
ATOM 6362 N N . ASP E 1 81 ? 59.433 108.721 96.125 1.00 30.25 78 ASP E N 1
ATOM 6363 C CA . ASP E 1 81 ? 59.258 110.063 96.684 1.00 30.20 78 ASP E CA 1
ATOM 6364 C C . ASP E 1 81 ? 59.608 111.234 95.729 1.00 29.10 78 ASP E C 1
ATOM 6365 O O . ASP E 1 81 ? 59.120 112.340 95.931 1.00 29.39 78 ASP E O 1
ATOM 6370 N N . LEU E 1 82 ? 60.424 110.986 94.701 1.00 27.48 79 LEU E N 1
ATOM 6371 C CA . LEU E 1 82 ? 60.822 112.024 93.733 1.00 26.34 79 LEU E CA 1
ATOM 6372 C C . LEU E 1 82 ? 59.886 112.166 92.522 1.00 25.55 79 LEU E C 1
ATOM 6373 O O . LEU E 1 82 ? 60.031 113.109 91.711 1.00 25.52 79 LEU E O 1
ATOM 6378 N N . TRP E 1 83 ? 58.942 111.238 92.394 1.00 24.07 80 TRP E N 1
ATOM 6379 C CA . TRP E 1 83 ? 58.052 111.213 91.236 1.00 23.31 80 TRP E CA 1
ATOM 6380 C C . TRP E 1 83 ? 57.304 112.555 91.059 1.00 23.05 80 TRP E C 1
ATOM 6381 O O . TRP E 1 83 ? 56.628 113.027 91.969 1.00 22.37 80 TRP E O 1
ATOM 6392 N N . GLY E 1 84 ? 57.471 113.147 89.879 1.00 23.25 81 GLY E N 1
ATOM 6393 C CA . GLY E 1 84 ? 56.809 114.369 89.488 1.00 23.66 81 GLY E CA 1
ATOM 6394 C C . GLY E 1 84 ? 57.689 115.598 89.605 1.00 24.81 81 GLY E C 1
ATOM 6395 O O . GLY E 1 84 ? 57.247 116.714 89.295 1.00 24.87 81 GLY E O 1
ATOM 6396 N N . GLU E 1 85 ? 58.923 115.407 90.071 1.00 25.42 82 GLU E N 1
ATOM 6397 C CA . GLU E 1 85 ? 59.825 116.526 90.312 1.00 26.65 82 GLU E CA 1
ATOM 6398 C C . GLU E 1 85 ? 61.240 116.271 89.783 1.00 26.53 82 GLU E C 1
ATOM 6399 O O . GLU E 1 85 ? 62.172 117.054 90.048 1.00 27.17 82 GLU E O 1
ATOM 6405 N N . ILE E 1 86 ? 61.390 115.183 89.032 1.00 26.36 83 ILE E N 1
ATOM 6406 C CA . ILE E 1 86 ? 62.646 114.897 88.330 1.00 26.03 83 ILE E CA 1
ATOM 6407 C C . ILE E 1 86 ? 62.460 114.703 86.834 1.00 25.99 83 ILE E C 1
ATOM 6408 O O . ILE E 1 86 ? 63.333 114.169 86.175 1.00 25.92 83 ILE E O 1
ATOM 6413 N N . ASP E 1 87 ? 61.323 115.146 86.301 1.00 26.11 84 ASP E N 1
ATOM 6414 C CA . ASP E 1 87 ? 61.045 115.030 84.871 1.00 26.13 84 ASP E CA 1
ATOM 6415 C C . ASP E 1 87 ? 62.201 115.599 84.070 1.00 26.53 84 ASP E C 1
ATOM 6416 O O . ASP E 1 87 ? 62.857 116.546 84.504 1.00 26.84 84 ASP E O 1
ATOM 6421 N N . GLY E 1 88 ? 62.462 115.011 82.910 1.00 27.01 85 GLY E N 1
ATOM 6422 C CA . GLY E 1 88 ? 63.438 115.572 81.978 1.00 27.13 85 GLY E CA 1
ATOM 6423 C C . GLY E 1 88 ? 64.860 115.062 82.095 1.00 27.42 85 GLY E C 1
ATOM 6424 O O . GLY E 1 88 ? 65.734 115.521 81.370 1.00 27.69 85 GLY E O 1
ATOM 6425 N N . LYS E 1 89 ? 65.113 114.131 83.012 1.00 27.53 86 LYS E N 1
ATOM 6426 C CA . LYS E 1 89 ? 66.408 113.445 83.035 1.00 27.53 86 LYS E CA 1
ATOM 6427 C C . LYS E 1 89 ? 66.408 112.526 81.830 1.00 27.55 86 LYS E C 1
ATOM 6428 O O . LYS E 1 89 ? 65.358 112.088 81.398 1.00 28.38 86 LYS E O 1
ATOM 6434 N N . ILE E 1 90 ? 67.571 112.284 81.251 1.00 27.88 87 ILE E N 1
ATOM 6435 C CA . ILE E 1 90 ? 67.698 111.455 80.051 1.00 27.94 87 ILE E CA 1
ATOM 6436 C C . ILE E 1 90 ? 68.134 110.086 80.515 1.00 27.74 87 ILE E C 1
ATOM 6437 O O . ILE E 1 90 ? 69.059 109.988 81.330 1.00 28.44 87 ILE E O 1
ATOM 6442 N N . ALA E 1 91 ? 67.496 109.024 80.011 1.00 27.60 88 ALA E N 1
ATOM 6443 C CA . ALA E 1 91 ? 67.839 107.660 80.449 1.00 26.77 88 ALA E CA 1
ATOM 6444 C C . ALA E 1 91 ? 67.790 106.570 79.361 1.00 26.46 88 ALA E C 1
ATOM 6445 O O . ALA E 1 91 ? 67.255 106.777 78.264 1.00 25.37 88 ALA E O 1
ATOM 6447 N N . CYS E 1 92 ? 68.378 105.414 79.696 1.00 26.18 89 CYS E N 1
ATOM 6448 C CA . CYS E 1 92 ? 68.487 104.261 78.811 1.00 25.80 89 CYS E CA 1
ATOM 6449 C C . CYS E 1 92 ? 68.706 102.960 79.599 1.00 25.03 89 CYS E C 1
ATOM 6450 O O . CYS E 1 92 ? 68.954 102.996 80.794 1.00 24.91 89 CYS E O 1
ATOM 6453 N N . ALA E 1 93 ? 68.625 101.817 78.917 1.00 24.81 90 ALA E N 1
ATOM 6454 C CA . ALA E 1 93 ? 68.551 100.506 79.584 1.00 24.48 90 ALA E CA 1
ATOM 6455 C C . ALA E 1 93 ? 69.595 99.512 79.040 1.00 24.31 90 ALA E C 1
ATOM 6456 O O . ALA E 1 93 ? 70.045 99.637 77.901 1.00 25.15 90 ALA E O 1
ATOM 6458 N N . PHE E 1 94 ? 69.983 98.543 79.856 1.00 24.00 91 PHE E N 1
ATOM 6459 C CA . PHE E 1 94 ? 70.788 97.406 79.393 1.00 24.04 91 PHE E CA 1
ATOM 6460 C C . PHE E 1 94 ? 70.443 96.152 80.195 1.00 24.41 91 PHE E C 1
ATOM 6461 O O . PHE E 1 94 ? 69.963 96.247 81.328 1.00 24.66 91 PHE E O 1
ATOM 6469 N N . SER E 1 95 ? 70.649 94.983 79.607 1.00 24.28 92 SER E N 1
ATOM 6470 C CA . SER E 1 95 ? 70.183 93.753 80.244 1.00 24.82 92 SER E CA 1
ATOM 6471 C C . SER E 1 95 ? 70.927 92.490 79.792 1.00 24.88 92 SER E C 1
ATOM 6472 O O . SER E 1 95 ? 71.297 92.375 78.630 1.00 25.36 92 SER E O 1
ATOM 6475 N N . SER E 1 96 ? 71.144 91.552 80.710 1.00 25.21 93 SER E N 1
ATOM 6476 C CA . SER E 1 96 ? 71.701 90.243 80.357 1.00 25.39 93 SER E CA 1
ATOM 6477 C C . SER E 1 96 ? 70.697 89.127 80.616 1.00 25.36 93 SER E C 1
ATOM 6478 O O . SER E 1 96 ? 70.183 89.007 81.722 1.00 25.28 93 SER E O 1
ATOM 6481 N N . SER E 1 97 ? 70.416 88.327 79.582 1.00 25.54 94 SER E N 1
ATOM 6482 C CA . SER E 1 97 ? 69.550 87.163 79.675 1.00 25.76 94 SER E CA 1
ATOM 6483 C C . SER E 1 97 ? 70.365 85.873 79.604 1.00 25.68 94 SER E C 1
ATOM 6484 O O . SER E 1 97 ? 71.559 85.908 79.294 1.00 26.08 94 SER E O 1
ATOM 6487 N N . GLY E 1 98 ? 69.727 84.737 79.879 1.00 25.16 95 GLY E N 1
ATOM 6488 C CA . GLY E 1 98 ? 70.409 83.433 79.812 1.00 24.80 95 GLY E CA 1
ATOM 6489 C C . GLY E 1 98 ? 70.590 82.920 78.395 1.00 25.26 95 GLY E C 1
ATOM 6490 O O . GLY E 1 98 ? 71.305 81.929 78.144 1.00 25.35 95 GLY E O 1
ATOM 6491 N N . GLY E 1 99 ? 69.940 83.600 77.458 1.00 25.04 96 GLY E N 1
ATOM 6492 C CA . GLY E 1 99 ? 69.900 83.167 76.071 1.00 24.72 96 GLY E CA 1
ATOM 6493 C C . GLY E 1 99 ? 69.322 84.217 75.133 1.00 24.31 96 GLY E C 1
ATOM 6494 O O . GLY E 1 99 ? 68.484 85.035 75.524 1.00 24.14 96 GLY E O 1
ATOM 6495 N N . TRP E 1 100 ? 69.824 84.213 73.904 1.00 23.93 97 TRP E N 1
ATOM 6496 C CA . TRP E 1 100 ? 69.200 84.907 72.799 1.00 23.85 97 TRP E CA 1
ATOM 6497 C C . TRP E 1 100 ? 67.806 84.327 72.568 1.00 23.27 97 TRP E C 1
ATOM 6498 O O . TRP E 1 100 ? 67.597 83.102 72.647 1.00 23.59 97 TRP E O 1
ATOM 6509 N N . GLY E 1 101 ? 66.844 85.219 72.364 1.00 23.01 98 GLY E N 1
ATOM 6510 C CA . GLY E 1 101 ? 65.423 84.852 72.278 1.00 21.97 98 GLY E CA 1
ATOM 6511 C C . GLY E 1 101 ? 64.769 84.781 73.635 1.00 21.15 98 GLY E C 1
ATOM 6512 O O . GLY E 1 101 ? 63.581 84.456 73.752 1.00 21.52 98 GLY E O 1
ATOM 6513 N N . GLY E 1 102 ? 65.544 85.118 74.657 1.00 21.19 99 GLY E N 1
ATOM 6514 C CA . GLY E 1 102 ? 65.158 84.919 76.045 1.00 22.26 99 GLY E CA 1
ATOM 6515 C C . GLY E 1 102 ? 64.576 86.117 76.760 1.00 23.15 99 GLY E C 1
ATOM 6516 O O . GLY E 1 102 ? 64.284 86.036 77.949 1.00 23.89 99 GLY E O 1
ATOM 6517 N N . GLY E 1 103 ? 64.413 87.232 76.060 1.00 23.69 100 GLY E N 1
ATOM 6518 C CA . GLY E 1 103 ? 63.652 88.337 76.600 1.00 24.60 100 GLY E CA 1
ATOM 6519 C C . GLY E 1 103 ? 64.445 89.560 76.990 1.00 25.83 100 GLY E C 1
ATOM 6520 O O . GLY E 1 103 ? 63.920 90.446 77.687 1.00 25.35 100 GLY E O 1
ATOM 6521 N N . ASN E 1 104 ? 65.691 89.649 76.518 1.00 26.29 101 ASN E N 1
ATOM 6522 C CA . ASN E 1 104 ? 66.512 90.787 76.901 1.00 27.43 101 ASN E CA 1
ATOM 6523 C C . ASN E 1 104 ? 66.065 92.152 76.348 1.00 27.20 101 ASN E C 1
ATOM 6524 O O . ASN E 1 104 ? 66.271 93.165 77.010 1.00 26.98 101 ASN E O 1
ATOM 6529 N N . GLU E 1 105 ? 65.474 92.193 75.153 1.00 27.00 102 GLU E N 1
ATOM 6530 C CA . GLU E 1 105 ? 64.941 93.463 74.654 1.00 27.02 102 GLU E CA 1
ATOM 6531 C C . GLU E 1 105 ? 63.637 93.816 75.374 1.00 26.77 102 GLU E C 1
ATOM 6532 O O . GLU E 1 105 ? 63.389 94.975 75.644 1.00 26.31 102 GLU E O 1
ATOM 6538 N N . VAL E 1 106 ? 62.807 92.810 75.666 1.00 26.76 103 VAL E N 1
ATOM 6539 C CA . VAL E 1 106 ? 61.576 93.013 76.413 1.00 26.39 103 VAL E CA 1
ATOM 6540 C C . VAL E 1 106 ? 61.928 93.540 77.821 1.00 26.39 103 VAL E C 1
ATOM 6541 O O . VAL E 1 106 ? 61.260 94.438 78.356 1.00 27.57 103 VAL E O 1
ATOM 6545 N N . ALA E 1 107 ? 62.989 93.005 78.409 1.00 26.23 104 ALA E N 1
ATOM 6546 C CA . ALA E 1 107 ? 63.443 93.438 79.732 1.00 25.49 104 ALA E CA 1
ATOM 6547 C C . ALA E 1 107 ? 63.904 94.912 79.715 1.00 26.38 104 ALA E C 1
ATOM 6548 O O . ALA E 1 107 ? 63.572 95.679 80.633 1.00 26.74 104 ALA E O 1
ATOM 6550 N N . CYS E 1 108 ? 64.634 95.303 78.670 1.00 26.27 105 CYS E N 1
ATOM 6551 C CA . CYS E 1 108 ? 65.013 96.689 78.448 1.00 27.47 105 CYS E CA 1
ATOM 6552 C C . CYS E 1 108 ? 63.788 97.574 78.313 1.00 27.85 105 CYS E C 1
ATOM 6553 O O . CYS E 1 108 ? 63.746 98.661 78.864 1.00 28.39 105 CYS E O 1
ATOM 6564 N N . SER E 1 110 ? 60.907 97.121 79.672 1.00 27.52 107 SER E N 1
ATOM 6565 C CA . SER E 1 110 ? 60.292 97.294 80.983 1.00 26.58 107 SER E CA 1
ATOM 6566 C C . SER E 1 110 ? 61.056 98.302 81.813 1.00 26.43 107 SER E C 1
ATOM 6567 O O . SER E 1 110 ? 60.442 99.105 82.520 1.00 26.54 107 SER E O 1
ATOM 6570 N N . ILE E 1 111 ? 62.390 98.256 81.730 1.00 26.37 108 ILE E N 1
ATOM 6571 C CA . ILE E 1 111 ? 63.239 99.292 82.302 1.00 25.47 108 ILE E CA 1
ATOM 6572 C C . ILE E 1 111 ? 62.872 100.640 81.715 1.00 25.96 108 ILE E C 1
ATOM 6573 O O . ILE E 1 111 ? 62.677 101.590 82.449 1.00 26.84 108 ILE E O 1
ATOM 6578 N N . LEU E 1 112 ? 62.744 100.727 80.397 1.00 26.78 109 LEU E N 1
ATOM 6579 C CA . LEU E 1 112 ? 62.437 102.021 79.740 1.00 26.96 109 LEU E CA 1
ATOM 6580 C C . LEU E 1 112 ? 61.062 102.579 80.147 1.00 26.96 109 LEU E C 1
ATOM 6581 O O . LEU E 1 112 ? 60.905 103.790 80.326 1.00 26.73 109 LEU E O 1
ATOM 6586 N N . THR E 1 113 ? 60.089 101.673 80.268 1.00 27.15 110 THR E N 1
ATOM 6587 C CA . THR E 1 113 ? 58.741 101.962 80.714 1.00 27.47 110 THR E CA 1
ATOM 6588 C C . THR E 1 113 ? 58.765 102.632 82.059 1.00 29.26 110 THR E C 1
ATOM 6589 O O . THR E 1 113 ? 58.056 103.631 82.298 1.00 28.91 110 THR E O 1
ATOM 6601 N N . LEU E 1 115 ? 61.333 104.126 83.547 1.00 31.56 112 LEU E N 1
ATOM 6602 C CA . LEU E 1 115 ? 61.952 105.443 83.491 1.00 30.50 112 LEU E CA 1
ATOM 6603 C C . LEU E 1 115 ? 61.033 106.518 82.908 1.00 30.97 112 LEU E C 1
ATOM 6604 O O . LEU E 1 115 ? 60.993 107.651 83.400 1.00 29.60 112 LEU E O 1
ATOM 6617 N N . ASN E 1 117 ? 57.935 106.691 83.082 1.00 30.64 114 ASN E N 1
ATOM 6618 C CA . ASN E 1 117 ? 56.997 107.002 84.126 1.00 29.73 114 ASN E CA 1
ATOM 6619 C C . ASN E 1 117 ? 57.483 108.153 85.014 1.00 29.09 114 ASN E C 1
ATOM 6620 O O . ASN E 1 117 ? 56.666 108.904 85.552 1.00 28.89 114 ASN E O 1
ATOM 6625 N N . PHE E 1 118 ? 58.800 108.301 85.149 1.00 28.23 115 PHE E N 1
ATOM 6626 C CA . PHE E 1 118 ? 59.378 109.402 85.937 1.00 28.31 115 PHE E CA 1
ATOM 6627 C C . PHE E 1 118 ? 59.494 110.719 85.160 1.00 27.49 115 PHE E C 1
ATOM 6628 O O . PHE E 1 118 ? 60.024 111.693 85.677 1.00 27.27 115 PHE E O 1
ATOM 6636 N N . GLY E 1 119 ? 58.961 110.746 83.939 1.00 26.32 116 GLY E N 1
ATOM 6637 C CA . GLY E 1 119 ? 59.086 111.891 83.065 1.00 25.33 116 GLY E CA 1
ATOM 6638 C C . GLY E 1 119 ? 60.408 111.974 82.320 1.00 25.02 116 GLY E C 1
ATOM 6639 O O . GLY E 1 119 ? 60.705 113.011 81.715 1.00 24.83 116 GLY E O 1
ATOM 6640 N N . PHE E 1 120 ? 61.209 110.901 82.359 1.00 24.78 117 PHE E N 1
ATOM 6641 C CA . PHE E 1 120 ? 62.498 110.875 81.651 1.00 24.39 117 PHE E CA 1
ATOM 6642 C C . PHE E 1 120 ? 62.344 110.763 80.138 1.00 24.29 117 PHE E C 1
ATOM 6643 O O . PHE E 1 120 ? 61.383 110.174 79.642 1.00 24.41 117 PHE E O 1
ATOM 6651 N N . LEU E 1 121 ? 63.295 111.365 79.422 1.00 24.69 118 LEU E N 1
ATOM 6652 C CA . LEU E 1 121 ? 63.430 111.238 77.970 1.00 24.20 118 LEU E CA 1
ATOM 6653 C C . LEU E 1 121 ? 64.324 110.035 77.771 1.00 24.44 118 LEU E C 1
ATOM 6654 O O . LEU E 1 121 ? 65.394 109.904 78.378 1.00 23.98 118 LEU E O 1
ATOM 6659 N N . VAL E 1 122 ? 63.889 109.169 76.885 1.00 24.54 119 VAL E N 1
ATOM 6660 C CA . VAL E 1 122 ? 64.335 107.806 76.905 1.00 24.66 119 VAL E CA 1
ATOM 6661 C C . VAL E 1 122 ? 64.731 107.411 75.485 1.00 24.37 119 VAL E C 1
ATOM 6662 O O . VAL E 1 122 ? 64.132 107.885 74.498 1.00 24.17 119 VAL E O 1
ATOM 6666 N N . PHE E 1 123 ? 65.789 106.624 75.371 1.00 23.10 120 PHE E N 1
ATOM 6667 C CA . PHE E 1 123 ? 66.324 106.351 74.057 1.00 22.52 120 PHE E CA 1
ATOM 6668 C C . PHE E 1 123 ? 66.963 104.976 73.996 1.00 22.56 120 PHE E C 1
ATOM 6669 O O . PHE E 1 123 ? 67.236 104.329 75.024 1.00 21.97 120 PHE E O 1
ATOM 6677 N N . GLY E 1 124 ? 67.165 104.535 72.761 1.00 22.78 121 GLY E N 1
ATOM 6678 C CA . GLY E 1 124 ? 68.092 103.459 72.436 1.00 22.83 121 GLY E CA 1
ATOM 6679 C C . GLY E 1 124 ? 69.015 103.974 71.347 1.00 23.60 121 GLY E C 1
ATOM 6680 O O . GLY E 1 124 ? 69.086 105.201 71.070 1.00 23.52 121 GLY E O 1
ATOM 6681 N N . VAL E 1 125 ? 69.733 103.046 70.719 1.00 24.06 122 VAL E N 1
ATOM 6682 C CA . VAL E 1 125 ? 70.883 103.379 69.872 1.00 23.48 122 VAL E CA 1
ATOM 6683 C C . VAL E 1 125 ? 70.792 102.618 68.559 1.00 23.99 122 VAL E C 1
ATOM 6684 O O . VAL E 1 125 ? 70.738 101.376 68.533 1.00 24.36 122 VAL E O 1
ATOM 6688 N N . THR E 1 126 ? 70.793 103.372 67.467 1.00 24.44 123 THR E N 1
ATOM 6689 C CA . THR E 1 126 ? 70.708 102.809 66.106 1.00 24.16 123 THR E CA 1
ATOM 6690 C C . THR E 1 126 ? 71.976 102.079 65.662 1.00 24.64 123 THR E C 1
ATOM 6691 O O . THR E 1 126 ? 71.901 101.176 64.843 1.00 25.30 123 THR E O 1
ATOM 6695 N N . ASP E 1 127 ? 73.128 102.487 66.197 1.00 24.99 124 ASP E N 1
ATOM 6696 C CA . ASP E 1 127 ? 74.446 102.053 65.728 1.00 24.81 124 ASP E CA 1
ATOM 6697 C C . ASP E 1 127 ? 74.592 100.555 65.548 1.00 25.12 124 ASP E C 1
ATOM 6698 O O . ASP E 1 127 ? 74.061 99.772 66.353 1.00 25.96 124 ASP E O 1
ATOM 6703 N N . TYR E 1 128 ? 75.315 100.147 64.509 1.00 24.72 125 TYR E N 1
ATOM 6704 C CA . TYR E 1 128 ? 75.768 98.764 64.405 1.00 24.75 125 TYR E CA 1
ATOM 6705 C C . TYR E 1 128 ? 77.228 98.658 64.755 1.00 25.44 125 TYR E C 1
ATOM 6706 O O . TYR E 1 128 ? 78.128 99.248 64.151 1.00 25.21 125 TYR E O 1
ATOM 6715 N N . VAL E 1 129 ? 77.436 97.851 65.759 1.00 26.41 126 VAL E N 1
ATOM 6716 C CA . VAL E 1 129 ? 78.677 97.788 66.450 1.00 26.37 126 VAL E CA 1
ATOM 6717 C C . VAL E 1 129 ? 79.376 96.509 65.931 1.00 26.61 126 VAL E C 1
ATOM 6718 O O . VAL E 1 129 ? 80.592 96.366 66.029 1.00 27.71 126 VAL E O 1
ATOM 6722 N N . GLY E 1 130 ? 78.580 95.617 65.336 1.00 26.36 127 GLY E N 1
ATOM 6723 C CA . GLY E 1 130 ? 79.022 94.470 64.555 1.00 25.76 127 GLY E CA 1
ATOM 6724 C C . GLY E 1 130 ? 78.044 94.290 63.406 1.00 25.98 127 GLY E C 1
ATOM 6725 O O . GLY E 1 130 ? 76.977 94.915 63.399 1.00 26.33 127 GLY E O 1
ATOM 6726 N N . LYS E 1 131 ? 78.400 93.456 62.428 1.00 26.09 128 LYS E N 1
ATOM 6727 C CA . LYS E 1 131 ? 77.563 93.228 61.229 1.00 26.12 128 LYS E CA 1
ATOM 6728 C C . LYS E 1 131 ? 76.103 92.854 61.558 1.00 26.00 128 LYS E C 1
ATOM 6729 O O . LYS E 1 131 ? 75.185 93.280 60.880 1.00 26.06 128 LYS E O 1
ATOM 6735 N N . LYS E 1 132 ? 75.893 92.041 62.584 1.00 25.79 129 LYS E N 1
ATOM 6736 C CA . LYS E 1 132 ? 74.538 91.671 62.991 1.00 26.10 129 LYS E CA 1
ATOM 6737 C C . LYS E 1 132 ? 74.414 91.923 64.510 1.00 25.54 129 LYS E C 1
ATOM 6738 O O . LYS E 1 132 ? 73.870 91.122 65.262 1.00 25.26 129 LYS E O 1
ATOM 6744 N N . PHE E 1 133 ? 74.948 93.060 64.947 1.00 25.27 130 PHE E N 1
ATOM 6745 C CA . PHE E 1 133 ? 74.925 93.418 66.351 1.00 24.57 130 PHE E CA 1
ATOM 6746 C C . PHE E 1 133 ? 74.652 94.899 66.559 1.00 24.01 130 PHE E C 1
ATOM 6747 O O . PHE E 1 133 ? 75.346 95.762 66.027 1.00 23.89 130 PHE E O 1
ATOM 6755 N N . THR E 1 134 ? 73.625 95.167 67.350 1.00 24.01 131 THR E N 1
ATOM 6756 C CA . THR E 1 134 ? 73.146 96.509 67.585 1.00 24.41 131 THR E CA 1
ATOM 6757 C C . THR E 1 134 ? 72.493 96.591 68.977 1.00 25.17 131 THR E C 1
ATOM 6758 O O . THR E 1 134 ? 72.649 95.669 69.820 1.00 25.89 131 THR E O 1
ATOM 6762 N N . LEU E 1 135 ? 71.787 97.686 69.240 1.00 24.70 132 LEU E N 1
ATOM 6763 C CA . LEU E 1 135 ? 71.290 97.930 70.587 1.00 24.57 132 LEU E CA 1
ATOM 6764 C C . LEU E 1 135 ? 70.130 98.940 70.578 1.00 25.08 132 LEU E C 1
ATOM 6765 O O . LEU E 1 135 ? 70.171 99.921 71.303 1.00 25.59 132 LEU E O 1
ATOM 6770 N N . HIS E 1 136 ? 69.110 98.686 69.749 1.00 24.93 133 HIS E N 1
ATOM 6771 C CA . HIS E 1 136 ? 68.054 99.661 69.488 1.00 24.84 133 HIS E CA 1
ATOM 6772 C C . HIS E 1 136 ? 67.200 100.069 70.699 1.00 26.13 133 HIS E C 1
ATOM 6773 O O . HIS E 1 136 ? 66.632 101.159 70.702 1.00 26.61 133 HIS E O 1
ATOM 6780 N N . TYR E 1 137 ? 67.084 99.191 71.693 1.00 26.61 134 TYR E N 1
ATOM 6781 C CA . TYR E 1 137 ? 66.277 99.448 72.882 1.00 27.39 134 TYR E CA 1
ATOM 6782 C C . TYR E 1 137 ? 67.163 99.460 74.122 1.00 27.26 134 TYR E C 1
ATOM 6783 O O . TYR E 1 137 ? 66.699 99.684 75.229 1.00 28.45 134 TYR E O 1
ATOM 6792 N N . GLY E 1 138 ? 68.457 99.258 73.927 1.00 27.03 135 GLY E N 1
ATOM 6793 C CA . GLY E 1 138 ? 69.395 99.203 75.037 1.00 25.77 135 GLY E CA 1
ATOM 6794 C C . GLY E 1 138 ? 70.427 98.163 74.716 1.00 25.57 135 GLY E C 1
ATOM 6795 O O . GLY E 1 138 ? 70.257 97.387 73.773 1.00 25.78 135 GLY E O 1
ATOM 6796 N N . ALA E 1 139 ? 71.502 98.135 75.493 1.00 25.16 136 ALA E N 1
ATOM 6797 C CA . ALA E 1 139 ? 72.541 97.153 75.273 1.00 25.61 136 ALA E CA 1
ATOM 6798 C C . ALA E 1 139 ? 72.037 95.779 75.778 1.00 25.54 136 ALA E C 1
ATOM 6799 O O . ALA E 1 139 ? 71.516 95.652 76.909 1.00 24.22 136 ALA E O 1
ATOM 6801 N N . VAL E 1 140 ? 72.143 94.766 74.918 1.00 25.56 137 VAL E N 1
ATOM 6802 C CA . VAL E 1 140 ? 71.661 93.451 75.319 1.00 25.36 137 VAL E CA 1
ATOM 6803 C C . VAL E 1 140 ? 72.709 92.366 75.115 1.00 25.96 137 VAL E C 1
ATOM 6804 O O . VAL E 1 140 ? 73.458 92.386 74.136 1.00 26.05 137 VAL E O 1
ATOM 6808 N N . VAL E 1 141 ? 72.779 91.436 76.066 1.00 26.20 138 VAL E N 1
ATOM 6809 C CA . VAL E 1 141 ? 73.733 90.312 75.959 1.00 27.12 138 VAL E CA 1
ATOM 6810 C C . VAL E 1 141 ? 73.091 89.026 76.476 1.00 26.60 138 VAL E C 1
ATOM 6811 O O . VAL E 1 141 ? 72.228 89.073 77.331 1.00 26.73 138 VAL E O 1
ATOM 6815 N N . ALA E 1 142 ? 73.510 87.887 75.944 1.00 26.40 139 ALA E N 1
ATOM 6816 C CA . ALA E 1 142 ? 73.192 86.596 76.551 1.00 26.31 139 ALA E CA 1
ATOM 6817 C C . ALA E 1 142 ? 74.381 86.146 77.403 1.00 26.25 139 ALA E C 1
ATOM 6818 O O . ALA E 1 142 ? 75.447 85.788 76.878 1.00 26.10 139 ALA E O 1
ATOM 6820 N N . GLY E 1 143 ? 74.187 86.196 78.718 1.00 26.24 140 GLY E N 1
ATOM 6821 C CA . GLY E 1 143 ? 75.253 85.946 79.682 1.00 26.50 140 GLY E CA 1
ATOM 6822 C C . GLY E 1 143 ? 76.177 87.142 79.868 1.00 26.67 140 GLY E C 1
ATOM 6823 O O . GLY E 1 143 ? 75.740 88.294 79.883 1.00 26.49 140 GLY E O 1
ATOM 6824 N N . GLU E 1 144 ? 77.462 86.850 80.005 1.00 27.16 141 GLU E N 1
ATOM 6825 C CA . GLU E 1 144 ? 78.508 87.850 80.122 1.00 28.16 141 GLU E CA 1
ATOM 6826 C C . GLU E 1 144 ? 78.991 88.436 78.767 1.00 28.40 141 GLU E C 1
ATOM 6827 O O . GLU E 1 144 ? 79.158 87.695 77.770 1.00 27.66 141 GLU E O 1
ATOM 6833 N N . PRO E 1 145 ? 79.248 89.765 78.739 1.00 28.62 142 PRO E N 1
ATOM 6834 C CA . PRO E 1 145 ? 79.805 90.368 77.534 1.00 28.95 142 PRO E CA 1
ATOM 6835 C C . PRO E 1 145 ? 81.288 89.945 77.376 1.00 29.64 142 PRO E C 1
ATOM 6836 O O . PRO E 1 145 ? 82.146 90.254 7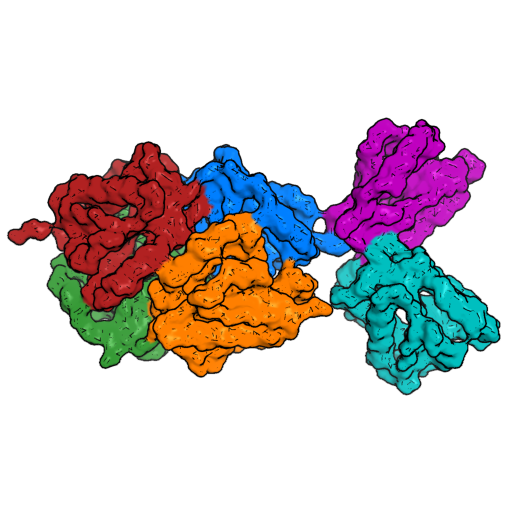8.222 1.00 29.45 142 PRO E O 1
ATOM 6840 N N . ARG E 1 146 ? 81.550 89.205 76.302 1.00 30.26 143 ARG E N 1
ATOM 6841 C CA . ARG E 1 146 ? 82.826 88.567 76.079 1.00 31.00 143 ARG E CA 1
ATOM 6842 C C . ARG E 1 146 ? 83.381 88.974 74.718 1.00 31.42 143 ARG E C 1
ATOM 6843 O O . ARG E 1 146 ? 84.559 89.328 74.615 1.00 31.38 143 ARG E O 1
ATOM 6851 N N . SER E 1 147 ? 82.533 88.919 73.684 1.00 31.58 144 SER E N 1
ATOM 6852 C CA . SER E 1 147 ? 82.929 89.297 72.324 1.00 31.66 144 SER E CA 1
ATOM 6853 C C . SER E 1 147 ? 83.074 90.807 72.207 1.00 31.83 144 SER E C 1
ATOM 6854 O O . SER E 1 147 ? 82.511 91.556 73.010 1.00 32.36 144 SER E O 1
ATOM 6857 N N . GLU E 1 148 ? 83.829 91.248 71.206 1.00 31.87 145 GLU E N 1
ATOM 6858 C CA . GLU E 1 148 ? 84.073 92.661 71.004 1.00 31.88 145 GLU E CA 1
ATOM 6859 C C . GLU E 1 148 ? 82.798 93.430 70.679 1.00 31.78 145 GLU E C 1
ATOM 6860 O O . GLU E 1 148 ? 82.583 94.520 71.213 1.00 32.07 145 GLU E O 1
ATOM 6866 N N . GLU E 1 149 ? 81.946 92.868 69.821 1.00 31.26 146 GLU E N 1
ATOM 6867 C CA . GLU E 1 149 ? 80.657 93.501 69.523 1.00 30.41 146 GLU E CA 1
ATOM 6868 C C . GLU E 1 149 ? 79.802 93.568 70.791 1.00 30.14 146 GLU E C 1
ATOM 6869 O O . GLU E 1 149 ? 79.211 94.613 71.078 1.00 29.84 146 GLU E O 1
ATOM 6875 N N . GLU E 1 150 ? 79.787 92.479 71.570 1.00 29.68 147 GLU E N 1
ATOM 6876 C CA . GLU E 1 150 ? 79.112 92.457 72.878 1.00 28.90 147 GLU E CA 1
ATOM 6877 C C . GLU E 1 150 ? 79.706 93.497 73.813 1.00 28.12 147 GLU E C 1
ATOM 6878 O O . GLU E 1 150 ? 78.987 94.219 74.452 1.00 27.75 147 GLU E O 1
ATOM 6884 N N . LYS E 1 151 ? 81.031 93.603 73.865 1.00 27.99 148 LYS E N 1
ATOM 6885 C CA . LYS E 1 151 ? 81.653 94.618 74.727 1.00 27.27 148 LYS E CA 1
ATOM 6886 C C . LYS E 1 151 ? 81.427 96.052 74.204 1.00 27.26 148 LYS E C 1
ATOM 6887 O O . LYS E 1 151 ? 81.136 96.966 74.977 1.00 26.91 148 LYS E O 1
ATOM 6893 N N . GLU E 1 152 ? 81.519 96.234 72.892 1.00 27.46 149 GLU E N 1
ATOM 6894 C CA . GLU E 1 152 ? 81.386 97.560 72.291 1.00 28.32 149 GLU E CA 1
ATOM 6895 C C . GLU E 1 152 ? 79.953 98.088 72.217 1.00 28.31 149 GLU E C 1
ATOM 6896 O O . GLU E 1 152 ? 79.752 99.296 72.034 1.00 29.17 149 GLU E O 1
ATOM 6902 N N . ALA E 1 153 ? 78.967 97.207 72.358 1.00 27.92 150 ALA E N 1
ATOM 6903 C CA . ALA E 1 153 ? 77.577 97.653 72.471 1.00 27.65 150 ALA E CA 1
ATOM 6904 C C . ALA E 1 153 ? 77.377 98.337 73.803 1.00 27.79 150 ALA E C 1
ATOM 6905 O O . ALA E 1 153 ? 76.741 99.384 73.875 1.00 27.87 150 ALA E O 1
ATOM 6907 N N . CYS E 1 154 ? 77.916 97.733 74.853 1.00 28.12 151 CYS E N 1
ATOM 6908 C CA . CYS E 1 154 ? 77.830 98.294 76.195 1.00 29.01 151 CYS E CA 1
ATOM 6909 C C . CYS E 1 154 ? 78.513 99.655 76.240 1.00 29.04 151 CYS E C 1
ATOM 6910 O O . CYS E 1 154 ? 77.917 100.647 76.713 1.00 29.59 151 CYS E O 1
ATOM 6913 N N . ARG E 1 155 ? 79.763 99.681 75.758 1.00 28.59 152 ARG E N 1
ATOM 6914 C CA . ARG E 1 155 ? 80.523 100.904 75.567 1.00 28.03 152 ARG E CA 1
ATOM 6915 C C . ARG E 1 155 ? 79.737 101.982 74.828 1.00 28.00 152 ARG E C 1
ATOM 6916 O O . ARG E 1 155 ? 79.698 103.127 75.271 1.00 28.38 152 ARG E O 1
ATOM 6924 N N . ARG E 1 156 ? 79.102 101.614 73.718 1.00 27.23 153 ARG E N 1
ATOM 6925 C CA . ARG E 1 156 ? 78.362 102.568 72.914 1.00 27.34 153 ARG E CA 1
ATOM 6926 C C . ARG E 1 156 ? 77.100 103.180 73.552 1.00 27.90 153 ARG E C 1
ATOM 6927 O O . ARG E 1 156 ? 76.785 104.359 73.304 1.00 27.53 153 ARG E O 1
ATOM 6935 N N . LEU E 1 157 ? 76.356 102.371 74.316 1.00 27.81 154 LEU E N 1
ATOM 6936 C CA . LEU E 1 157 ? 75.212 102.869 75.061 1.00 28.00 154 LEU E CA 1
ATOM 6937 C C . LEU E 1 157 ? 75.657 104.027 75.941 1.00 28.50 154 LEU E C 1
ATOM 6938 O O . LEU E 1 157 ? 75.056 105.111 75.900 1.00 28.60 154 LEU E O 1
ATOM 6943 N N . GLY E 1 158 ? 76.723 103.796 76.713 1.00 28.38 155 GLY E N 1
ATOM 6944 C CA . GLY E 1 158 ? 77.243 104.804 77.621 1.00 28.39 155 GLY E CA 1
ATOM 6945 C C . GLY E 1 158 ? 77.805 106.012 76.900 1.00 27.90 155 GLY E C 1
ATOM 6946 O O . GLY E 1 158 ? 77.727 107.136 77.402 1.00 27.41 155 GLY E O 1
ATOM 6947 N N . ARG E 1 159 ? 78.369 105.768 75.718 1.00 27.87 156 ARG E N 1
ATOM 6948 C CA . ARG E 1 159 ? 78.915 106.833 74.870 1.00 27.71 156 ARG E CA 1
ATOM 6949 C C . ARG E 1 159 ? 77.794 107.791 74.466 1.00 27.92 156 ARG E C 1
ATOM 6950 O O . ARG E 1 159 ? 77.882 109.001 74.694 1.00 28.63 156 ARG E O 1
ATOM 6958 N N . ARG E 1 160 ? 76.742 107.232 73.878 1.00 27.30 157 ARG E N 1
ATOM 6959 C CA . ARG E 1 160 ? 75.624 107.986 73.374 1.00 27.08 157 ARG E CA 1
ATOM 6960 C C . ARG E 1 160 ? 74.847 108.684 74.489 1.00 27.08 157 ARG E C 1
ATOM 6961 O O . ARG E 1 160 ? 74.341 109.774 74.283 1.00 27.19 157 ARG E O 1
ATOM 6969 N N . LEU E 1 161 ? 74.729 108.043 75.655 1.00 27.12 158 LEU E N 1
ATOM 6970 C CA . LEU E 1 161 ? 74.154 108.667 76.846 1.00 26.57 158 LEU E CA 1
ATOM 6971 C C . LEU E 1 161 ? 74.900 109.951 77.142 1.00 26.76 158 LEU E C 1
ATOM 6972 O O . LEU E 1 161 ? 74.270 110.991 77.319 1.00 27.39 158 LEU E O 1
ATOM 6977 N N . ALA E 1 162 ? 76.237 109.871 77.200 1.00 26.45 159 ALA E N 1
ATOM 6978 C CA . ALA E 1 162 ? 77.088 111.025 77.492 1.00 26.15 159 ALA E CA 1
ATOM 6979 C C . ALA E 1 162 ? 77.014 112.072 76.387 1.00 25.88 159 ALA E C 1
ATOM 6980 O O . ALA E 1 162 ? 76.996 113.280 76.684 1.00 26.50 159 ALA E O 1
ATOM 6982 N N . GLU E 1 163 ? 76.984 111.614 75.128 1.00 25.69 160 GLU E N 1
ATOM 6983 C CA . GLU E 1 163 ? 76.838 112.502 73.967 1.00 25.77 160 GLU E CA 1
ATOM 6984 C C . GLU E 1 163 ? 75.500 113.237 74.014 1.00 25.51 160 GLU E C 1
ATOM 6985 O O . GLU E 1 163 ? 75.412 114.415 73.653 1.00 25.54 160 GLU E O 1
ATOM 6991 N N . TRP E 1 164 ? 74.463 112.541 74.479 1.00 25.20 161 TRP E N 1
ATOM 6992 C CA . TRP E 1 164 ? 73.120 113.125 74.593 1.00 24.98 161 TRP E CA 1
ATOM 6993 C C . TRP E 1 164 ? 73.059 114.170 75.708 1.00 25.02 161 TRP E C 1
ATOM 6994 O O . TRP E 1 164 ? 72.464 115.226 75.530 1.00 24.58 161 TRP E O 1
ATOM 7005 N N . VAL E 1 165 ? 73.685 113.863 76.845 1.00 25.46 162 VAL E N 1
ATOM 7006 C CA . VAL E 1 165 ? 73.849 114.823 77.940 1.00 25.90 162 VAL E CA 1
ATOM 7007 C C . VAL E 1 165 ? 74.678 116.045 77.492 1.00 26.09 162 VAL E C 1
ATOM 7008 O O . VAL E 1 165 ? 74.309 117.180 77.817 1.00 26.10 162 VAL E O 1
ATOM 7012 N N . ALA E 1 166 ? 75.757 115.828 76.732 1.00 25.95 163 ALA E N 1
ATOM 7013 C CA . ALA E 1 166 ? 76.556 116.963 76.240 1.00 26.81 163 ALA E CA 1
ATOM 7014 C C . ALA E 1 166 ? 75.755 117.886 75.314 1.00 26.80 163 ALA E C 1
ATOM 7015 O O . ALA E 1 166 ? 75.784 119.112 75.481 1.00 27.26 163 ALA E O 1
ATOM 7017 N N . ILE E 1 167 ? 75.057 117.293 74.350 1.00 26.92 164 ILE E N 1
ATOM 7018 C CA . ILE E 1 167 ? 74.297 118.034 73.341 1.00 27.14 164 ILE E CA 1
ATOM 7019 C C . ILE E 1 167 ? 73.094 118.788 73.935 1.00 27.93 164 ILE E C 1
ATOM 7020 O O . ILE E 1 167 ? 72.876 119.977 73.639 1.00 28.01 164 ILE E O 1
ATOM 7025 N N . PHE E 1 168 ? 72.338 118.099 74.788 1.00 28.81 165 PHE E N 1
ATOM 7026 C CA . PHE E 1 168 ? 71.041 118.585 75.259 1.00 29.48 165 PHE E CA 1
ATOM 7027 C C . PHE E 1 168 ? 71.050 119.318 76.587 1.00 30.48 165 PHE E C 1
ATOM 7028 O O . PHE E 1 168 ? 70.204 120.181 76.805 1.00 30.92 165 PHE E O 1
ATOM 7036 N N . VAL E 1 169 ? 71.986 118.982 77.471 1.00 31.41 166 VAL E N 1
ATOM 7037 C CA . VAL E 1 169 ? 72.061 119.655 78.769 1.00 32.33 166 VAL E CA 1
ATOM 7038 C C . VAL E 1 169 ? 73.217 120.671 78.823 1.00 33.19 166 VAL E C 1
ATOM 7039 O O . VAL E 1 169 ? 73.052 121.807 79.281 1.00 33.44 166 VAL E O 1
ATOM 7043 N N . ASP E 1 170 ? 74.383 120.257 78.340 1.00 33.92 167 ASP E N 1
ATOM 7044 C CA . ASP E 1 170 ? 75.556 121.107 78.337 1.00 34.35 167 ASP E CA 1
ATOM 7045 C C . ASP E 1 170 ? 75.694 121.837 77.010 1.00 34.58 167 ASP E C 1
ATOM 7046 O O . ASP E 1 170 ? 76.654 122.577 76.798 1.00 34.57 167 ASP E O 1
ATOM 7051 N N . GLY E 1 171 ? 74.733 121.595 76.120 1.00 34.76 168 GLY E N 1
ATOM 7052 C CA . GLY E 1 171 ? 74.463 122.457 74.969 1.00 35.21 168 GLY E CA 1
ATOM 7053 C C . GLY E 1 171 ? 75.423 122.470 73.792 1.00 35.61 168 GLY E C 1
ATOM 7054 O O . GLY E 1 171 ? 75.279 123.312 72.889 1.00 35.78 168 GLY E O 1
ATOM 7055 N N . ARG E 1 172 ? 76.400 121.561 73.773 1.00 35.68 169 ARG E N 1
ATOM 7056 C CA . ARG E 1 172 ? 77.359 121.587 72.673 1.00 35.45 169 ARG E CA 1
ATOM 7057 C C . ARG E 1 172 ? 76.837 120.876 71.421 1.00 35.62 169 ARG E C 1
ATOM 7058 O O . ARG E 1 172 ? 77.201 119.703 71.139 1.00 35.40 169 ARG E O 1
ATOM 7066 N N . LYS E 1 173 ? 75.990 121.610 70.665 1.00 36.07 170 LYS E N 1
ATOM 7067 C CA . LYS E 1 173 ? 75.119 120.981 69.648 1.00 36.73 170 LYS E CA 1
ATOM 7068 C C . LYS E 1 173 ? 75.794 120.643 68.311 1.00 36.40 170 LYS E C 1
ATOM 7069 O O . LYS E 1 173 ? 75.210 119.965 67.445 1.00 35.96 170 LYS E O 1
ATOM 7075 N N . GLU E 1 174 ? 77.020 121.130 68.156 1.00 36.09 171 GLU E N 1
ATOM 7076 C CA . GLU E 1 174 ? 77.842 120.805 66.996 1.00 35.83 171 GLU E CA 1
ATOM 7077 C C . GLU E 1 174 ? 78.135 119.299 66.826 1.00 35.36 171 GLU E C 1
ATOM 7078 O O . GLU E 1 174 ? 78.335 118.846 65.694 1.00 35.40 171 GLU E O 1
ATOM 7084 N N . LEU E 1 175 ? 78.147 118.524 67.918 1.00 34.66 172 LEU E N 1
ATOM 7085 C CA . LEU E 1 175 ? 78.365 117.070 67.776 1.00 34.24 172 LEU E CA 1
ATOM 7086 C C . LEU E 1 175 ? 77.135 116.278 67.354 1.00 33.90 172 LEU E C 1
ATOM 7087 O O . LEU E 1 175 ? 77.249 115.099 67.036 1.00 33.96 172 LEU E O 1
ATOM 7092 N N . LEU E 1 176 ? 75.974 116.929 67.331 1.00 33.52 173 LEU E N 1
ATOM 7093 C CA . LEU E 1 176 ? 74.794 116.336 66.735 1.00 33.08 173 LEU E CA 1
ATOM 7094 C C . LEU E 1 176 ? 75.069 115.949 65.279 1.00 32.98 173 LEU E C 1
ATOM 7095 O O . LEU E 1 176 ? 74.887 114.792 64.917 1.00 33.28 173 LEU E O 1
ATOM 7100 N N . GLU E 1 177 ? 75.528 116.894 64.456 1.00 32.89 174 GLU E N 1
ATOM 7101 C CA . GLU E 1 177 ? 75.906 116.568 63.064 1.00 32.71 174 GLU E CA 1
ATOM 7102 C C . GLU E 1 177 ? 77.166 115.686 62.968 1.00 31.98 174 GLU E C 1
ATOM 7103 O O . GLU E 1 177 ? 77.335 114.932 61.963 1.00 31.80 174 GLU E O 1
ATOM 7109 N N . LYS E 1 178 ? 78.039 115.774 63.996 1.00 31.38 175 LYS E N 1
ATOM 7110 C CA . LYS E 1 178 ? 79.216 114.892 64.038 1.00 31.05 175 LYS E CA 1
ATOM 7111 C C . LYS E 1 178 ? 78.769 113.427 64.126 1.00 30.27 175 LYS E C 1
ATOM 7112 O O . LYS E 1 178 ? 79.171 112.588 63.312 1.00 30.13 175 LYS E O 1
ATOM 7118 N N . ILE E 1 179 ? 77.907 113.144 65.101 1.00 29.69 176 ILE E N 1
ATOM 7119 C CA . ILE E 1 179 ? 77.323 111.824 65.279 1.00 28.33 176 ILE E CA 1
ATOM 7120 C C . ILE E 1 179 ? 76.457 111.409 64.083 1.00 28.02 176 ILE E C 1
ATOM 7121 O O . ILE E 1 179 ? 76.664 110.339 63.525 1.00 28.05 176 ILE E O 1
ATOM 7126 N N . ARG E 1 180 ? 75.514 112.258 63.675 1.00 27.55 177 ARG E N 1
ATOM 7127 C CA . ARG E 1 180 ? 74.545 111.910 62.609 1.00 27.61 177 ARG E CA 1
ATOM 7128 C C . ARG E 1 180 ? 75.107 111.380 61.278 1.00 27.67 177 ARG E C 1
ATOM 7129 O O . ARG E 1 180 ? 74.461 110.560 60.609 1.00 27.31 177 ARG E O 1
ATOM 7137 N N . LYS E 1 181 ? 76.296 111.868 60.910 1.00 27.93 178 LYS E N 1
ATOM 7138 C CA . LYS E 1 181 ? 76.928 111.634 59.605 1.00 27.91 178 LYS E CA 1
ATOM 7139 C C . LYS E 1 181 ? 78.167 110.727 59.696 1.00 27.89 178 LYS E C 1
ATOM 7140 O O . LYS E 1 181 ? 78.795 110.415 58.680 1.00 27.72 178 LYS E O 1
ATOM 7146 N N . ASP E 1 182 ? 78.488 110.304 60.919 1.00 27.94 179 ASP E N 1
ATOM 7147 C CA . ASP E 1 182 ? 79.630 109.439 61.240 1.00 27.99 179 ASP E CA 1
ATOM 7148 C C . ASP E 1 182 ? 79.503 108.027 60.640 1.00 28.00 179 ASP E C 1
ATOM 7149 O O . ASP E 1 182 ? 78.612 107.256 61.057 1.00 28.53 179 ASP E O 1
ATOM 7154 N N . PRO E 1 183 ? 80.395 107.679 59.679 1.00 27.86 180 PRO E N 1
ATOM 7155 C CA . PRO E 1 183 ? 80.388 106.356 59.014 1.00 27.80 180 PRO E CA 1
ATOM 7156 C C . PRO E 1 183 ? 80.664 105.160 59.951 1.00 27.97 180 PRO E C 1
ATOM 7157 O O . PRO E 1 183 ? 80.114 104.063 59.745 1.00 27.65 180 PRO E O 1
ATOM 7161 N N . ALA E 1 184 ? 81.491 105.394 60.972 1.00 27.68 181 ALA E N 1
ATOM 7162 C CA . ALA E 1 184 ? 81.911 104.374 61.928 1.00 27.60 181 ALA E CA 1
ATOM 7163 C C . ALA E 1 184 ? 80.783 103.894 62.837 1.00 27.96 181 ALA E C 1
ATOM 7164 O O . ALA E 1 184 ? 80.980 102.969 63.617 1.00 28.45 181 ALA E O 1
ATOM 7166 N N . ARG E 1 185 ? 79.615 104.525 62.757 1.00 27.76 182 ARG E N 1
ATOM 7167 C CA . ARG E 1 185 ? 78.488 104.116 63.569 1.00 27.86 182 ARG E CA 1
ATOM 7168 C C . ARG E 1 185 ? 77.854 102.840 63.023 1.00 28.17 182 ARG E C 1
ATOM 7169 O O . ARG E 1 185 ? 77.094 102.167 63.713 1.00 27.94 182 ARG E O 1
ATOM 7177 N N . PHE E 1 186 ? 78.183 102.510 61.780 1.00 28.64 183 PHE E N 1
ATOM 7178 C CA . PHE E 1 186 ? 77.666 101.320 61.121 1.00 29.13 183 PHE E CA 1
ATOM 7179 C C . PHE E 1 186 ? 78.825 100.550 60.505 1.00 30.20 183 PHE E C 1
ATOM 7180 O O . PHE E 1 186 ? 79.385 100.952 59.475 1.00 30.97 183 PHE E O 1
ATOM 7188 N N . VAL E 1 187 ? 79.226 99.466 61.165 1.00 30.99 184 VAL E N 1
ATOM 7189 C CA . VAL E 1 187 ? 80.430 98.749 60.744 1.00 31.77 184 VAL E CA 1
ATOM 7190 C C . VAL E 1 187 ? 80.273 98.102 59.352 1.00 33.09 184 VAL E C 1
ATOM 7191 O O . VAL E 1 187 ? 79.148 97.782 58.937 1.00 33.28 184 VAL E O 1
ATOM 7195 N N . ASP E 1 188 ? 81.399 97.920 58.645 1.00 34.21 185 ASP E N 1
ATOM 7196 C CA . ASP E 1 188 ? 81.443 97.191 57.367 1.00 35.20 185 ASP E CA 1
ATOM 7197 C C . ASP E 1 188 ? 81.076 95.722 57.521 1.00 35.53 185 ASP E C 1
ATOM 7198 O O . ASP E 1 188 ? 80.015 95.288 57.069 1.00 36.37 185 ASP E O 1
ATOM 7203 N N . ALA F 1 3 ? 45.688 65.495 59.794 1.00 51.91 0 ALA F N 1
ATOM 7204 C CA . ALA F 1 3 ? 44.278 65.185 60.183 1.00 52.00 0 ALA F CA 1
ATOM 7205 C C . ALA F 1 3 ? 43.629 66.229 61.136 1.00 51.99 0 ALA F C 1
ATOM 7206 O O . ALA F 1 3 ? 43.155 67.283 60.686 1.00 51.54 0 ALA F O 1
ATOM 7216 N N . GLY F 1 5 ? 44.545 68.277 64.158 1.00 46.62 2 GLY F N 1
ATOM 7217 C CA . GLY F 1 5 ? 45.064 69.632 64.369 1.00 42.52 2 GLY F CA 1
ATOM 7218 C C . GLY F 1 5 ? 45.199 70.457 63.100 1.00 39.50 2 GLY F C 1
ATOM 7219 O O . GLY F 1 5 ? 45.767 69.979 62.119 1.00 39.18 2 GLY F O 1
ATOM 7220 N N . LYS F 1 6 ? 44.665 71.681 63.120 1.00 36.38 3 LYS F N 1
ATOM 7221 C CA . LYS F 1 6 ? 44.727 72.609 61.973 1.00 34.00 3 LYS F CA 1
ATOM 7222 C C . LYS F 1 6 ? 45.548 73.845 62.324 1.00 32.40 3 LYS F C 1
ATOM 7223 O O . LYS F 1 6 ? 45.250 74.554 63.287 1.00 31.79 3 LYS F O 1
ATOM 7229 N N . VAL F 1 7 ? 46.597 74.084 61.550 1.00 30.71 4 VAL F N 1
ATOM 7230 C CA . VAL F 1 7 ? 47.595 75.102 61.861 1.00 28.59 4 VAL F CA 1
ATOM 7231 C C . VAL F 1 7 ? 47.914 75.947 60.638 1.00 27.90 4 VAL F C 1
ATOM 7232 O O . VAL F 1 7 ? 48.279 75.416 59.587 1.00 28.01 4 VAL F O 1
ATOM 7236 N N . LEU F 1 8 ? 47.741 77.257 60.784 1.00 26.72 5 LEU F N 1
ATOM 7237 C CA . LEU F 1 8 ? 48.076 78.241 59.763 1.00 26.19 5 LEU F CA 1
ATOM 7238 C C . LEU F 1 8 ? 49.400 78.914 60.102 1.00 26.19 5 LEU F C 1
ATOM 7239 O O . LEU F 1 8 ? 49.549 79.482 61.183 1.00 26.82 5 LEU F O 1
ATOM 7244 N N . VAL F 1 9 ? 50.355 78.855 59.190 1.00 25.84 6 VAL F N 1
ATOM 7245 C CA . VAL F 1 9 ? 51.574 79.643 59.312 1.00 25.00 6 VAL F CA 1
ATOM 7246 C C . VAL F 1 9 ? 51.437 80.747 58.259 1.00 25.04 6 VAL F C 1
ATOM 7247 O O . VAL F 1 9 ? 51.339 80.488 57.069 1.00 24.20 6 VAL F O 1
ATOM 7251 N N . ILE F 1 10 ? 51.373 81.983 58.725 1.00 25.74 7 ILE F N 1
ATOM 7252 C CA . ILE F 1 10 ? 51.188 83.110 57.834 1.00 26.31 7 ILE F CA 1
ATOM 7253 C C . ILE F 1 10 ? 52.331 84.074 58.060 1.00 26.02 7 ILE F C 1
ATOM 7254 O O . ILE F 1 10 ? 52.734 84.274 59.191 1.00 25.52 7 ILE F O 1
ATOM 7259 N N . TYR F 1 11 ? 52.869 84.633 56.978 1.00 25.72 8 TYR F N 1
ATOM 7260 C CA . TYR F 1 11 ? 54.108 85.387 57.066 1.00 26.76 8 TYR F CA 1
ATOM 7261 C C . TYR F 1 11 ? 54.174 86.544 56.088 1.00 27.03 8 TYR F C 1
ATOM 7262 O O . TYR F 1 11 ? 53.566 86.541 55.022 1.00 26.61 8 TYR F O 1
ATOM 7271 N N . ASP F 1 12 ? 54.913 87.558 56.485 1.00 27.51 9 ASP F N 1
ATOM 7272 C CA . ASP F 1 12 ? 55.327 88.560 55.549 1.00 28.17 9 ASP F CA 1
ATOM 7273 C C . ASP F 1 12 ? 56.864 88.477 55.490 1.00 28.85 9 ASP F C 1
ATOM 7274 O O . ASP F 1 12 ? 57.507 87.819 56.313 1.00 28.48 9 ASP F O 1
ATOM 7279 N N . THR F 1 13 ? 57.447 89.118 54.494 1.00 29.97 10 THR F N 1
ATOM 7280 C CA . THR F 1 13 ? 58.886 89.110 54.338 1.00 30.97 10 THR F CA 1
ATOM 7281 C C . THR F 1 13 ? 59.306 90.310 53.514 1.00 31.49 10 THR F C 1
ATOM 7282 O O . THR F 1 13 ? 58.483 90.941 52.847 1.00 31.97 10 THR F O 1
ATOM 7286 N N . ARG F 1 14 ? 60.585 90.631 53.583 1.00 31.79 11 ARG F N 1
ATOM 7287 C CA . ARG F 1 14 ? 61.146 91.778 52.899 1.00 32.36 11 ARG F CA 1
ATOM 7288 C C . ARG F 1 14 ? 62.223 91.283 51.965 1.00 31.31 11 ARG F C 1
ATOM 7289 O O . ARG F 1 14 ? 62.355 91.794 50.867 1.00 32.24 11 ARG F O 1
ATOM 7297 N N . THR F 1 15 ? 62.978 90.268 52.385 1.00 30.20 12 THR F N 1
ATOM 7298 C CA . THR F 1 15 ? 64.075 89.718 51.572 1.00 29.15 12 THR F CA 1
ATOM 7299 C C . THR F 1 15 ? 64.071 88.202 51.486 1.00 28.12 12 THR F C 1
ATOM 7300 O O . THR F 1 15 ? 64.913 87.616 50.773 1.00 27.84 12 THR F O 1
ATOM 7304 N N . GLY F 1 16 ? 63.167 87.573 52.236 1.00 26.65 13 GLY F N 1
ATOM 7305 C CA . GLY F 1 16 ? 63.053 86.118 52.255 1.00 25.10 13 GLY F CA 1
ATOM 7306 C C . GLY F 1 16 ? 63.382 85.429 53.565 1.00 24.35 13 GLY F C 1
ATOM 7307 O O . GLY F 1 16 ? 63.000 84.287 53.767 1.00 24.62 13 GLY F O 1
ATOM 7308 N N . ASN F 1 17 ? 64.062 86.116 54.480 1.00 23.75 14 ASN F N 1
ATOM 7309 C CA . ASN F 1 17 ? 64.499 85.498 55.746 1.00 22.29 14 ASN F CA 1
ATOM 7310 C C . ASN F 1 17 ? 63.389 84.908 56.612 1.00 22.28 14 ASN F C 1
ATOM 7311 O O . ASN F 1 17 ? 63.545 83.807 57.174 1.00 22.70 14 ASN F O 1
ATOM 7316 N N . THR F 1 18 ? 62.298 85.658 56.742 1.00 21.42 15 THR F N 1
ATOM 7317 C CA . THR F 1 18 ? 61.109 85.257 57.490 1.00 21.50 15 THR F CA 1
ATOM 7318 C C . THR F 1 18 ? 60.318 84.156 56.759 1.00 21.83 15 THR F C 1
ATOM 7319 O O . THR F 1 18 ? 59.688 83.302 57.413 1.00 21.30 15 THR F O 1
ATOM 7323 N N . LYS F 1 19 ? 60.350 84.185 55.423 1.00 22.21 16 LYS F N 1
ATOM 7324 C CA . LYS F 1 19 ? 59.876 83.060 54.628 1.00 23.64 16 LYS F CA 1
ATOM 7325 C C . LYS F 1 19 ? 60.658 81.789 55.021 1.00 24.95 16 LYS F C 1
ATOM 7326 O O . LYS F 1 19 ? 60.057 80.764 55.279 1.00 25.58 16 LYS F O 1
ATOM 7332 N N . LYS F 1 20 ? 61.983 81.868 55.089 1.00 26.62 17 LYS F N 1
ATOM 7333 C CA . LYS F 1 20 ? 62.804 80.735 55.497 1.00 28.57 17 LYS F CA 1
ATOM 7334 C C . LYS F 1 20 ? 62.417 80.227 56.879 1.00 29.42 17 LYS F C 1
ATOM 7335 O O . LYS F 1 20 ? 62.356 79.010 57.096 1.00 29.84 17 LYS F O 1
ATOM 7349 N N . ALA F 1 22 ? 59.356 80.701 58.244 1.00 28.60 19 ALA F N 1
ATOM 7350 C CA . ALA F 1 22 ? 57.995 80.184 58.183 1.00 28.12 19 ALA F CA 1
ATOM 7351 C C . ALA F 1 22 ? 57.977 78.745 57.705 1.00 28.86 19 ALA F C 1
ATOM 7352 O O . ALA F 1 22 ? 57.131 77.952 58.144 1.00 29.35 19 ALA F O 1
ATOM 7354 N N . GLU F 1 23 ? 58.909 78.417 56.805 1.00 28.07 20 GLU F N 1
ATOM 7355 C CA . GLU F 1 23 ? 59.031 77.077 56.262 1.00 28.28 20 GLU F CA 1
ATOM 7356 C C . GLU F 1 23 ? 59.483 76.104 57.350 1.00 27.56 20 GLU F C 1
ATOM 7357 O O . GLU F 1 23 ? 58.974 74.987 57.432 1.00 27.25 20 GLU F O 1
ATOM 7363 N N . LEU F 1 24 ? 60.409 76.538 58.200 1.00 27.04 21 LEU F N 1
ATOM 7364 C CA . LEU F 1 24 ? 60.825 75.712 59.326 1.00 26.57 21 LEU F CA 1
ATOM 7365 C C . LEU F 1 24 ? 59.742 75.589 60.411 1.00 26.85 21 LEU F C 1
ATOM 7366 O O . LEU F 1 24 ? 59.573 74.515 61.002 1.00 27.66 21 LEU F O 1
ATOM 7371 N N . VAL F 1 25 ? 58.982 76.657 60.640 1.00 26.79 22 VAL F N 1
ATOM 7372 C CA . VAL F 1 25 ? 57.834 76.615 61.557 1.00 26.85 22 VAL F CA 1
ATOM 7373 C C . VAL F 1 25 ? 56.782 75.590 61.055 1.00 27.83 22 VAL F C 1
ATOM 7374 O O . VAL F 1 25 ? 56.279 74.757 61.838 1.00 28.42 22 VAL F O 1
ATOM 7378 N N . ALA F 1 26 ? 56.463 75.656 59.767 1.00 27.49 23 ALA F N 1
ATOM 7379 C CA . ALA F 1 26 ? 55.530 74.701 59.149 1.00 28.56 23 ALA F CA 1
ATOM 7380 C C . ALA F 1 26 ? 56.020 73.272 59.312 1.00 28.75 23 ALA F C 1
ATOM 7381 O O . ALA F 1 26 ? 55.254 72.408 59.664 1.00 28.59 23 ALA F O 1
ATOM 7383 N N . GLU F 1 27 ? 57.310 73.051 59.076 1.00 30.00 24 GLU F N 1
ATOM 7384 C CA . GLU F 1 27 ? 57.921 71.736 59.163 1.00 30.96 24 GLU F CA 1
ATOM 7385 C C . GLU F 1 27 ? 57.759 71.215 60.576 1.00 30.95 24 GLU F C 1
ATOM 7386 O O . GLU F 1 27 ? 57.440 70.051 60.792 1.00 31.03 24 GLU F O 1
ATOM 7392 N N . GLY F 1 28 ? 57.964 72.100 61.540 1.00 31.50 25 GLY F N 1
ATOM 7393 C CA . GLY F 1 28 ? 57.868 71.723 62.943 1.00 31.03 25 GLY F CA 1
ATOM 7394 C C . GLY F 1 28 ? 56.468 71.326 63.341 1.00 30.76 25 GLY F C 1
ATOM 7395 O O . GLY F 1 28 ? 56.292 70.434 64.157 1.00 31.12 25 GLY F O 1
ATOM 7396 N N . ALA F 1 29 ? 55.468 71.995 62.776 1.00 30.77 26 ALA F N 1
ATOM 7397 C CA . ALA F 1 29 ? 54.079 71.738 63.146 1.00 30.53 26 ALA F CA 1
ATOM 7398 C C . ALA F 1 29 ? 53.641 70.427 62.504 1.00 30.95 26 ALA F C 1
ATOM 7399 O O . ALA F 1 29 ? 52.983 69.606 63.142 1.00 32.07 26 ALA F O 1
ATOM 7401 N N . ARG F 1 30 ? 54.052 70.215 61.259 1.00 30.80 27 ARG F N 1
ATOM 7402 C CA . ARG F 1 30 ? 53.785 68.975 60.527 1.00 30.83 27 ARG F CA 1
ATOM 7403 C C . ARG F 1 30 ? 54.373 67.734 61.206 1.00 30.80 27 ARG F C 1
ATOM 7404 O O . ARG F 1 30 ? 53.863 66.636 61.019 1.00 30.46 27 ARG F O 1
ATOM 7412 N N . SER F 1 31 ? 55.436 67.911 61.995 1.00 30.88 28 SER F N 1
ATOM 7413 C CA . SER F 1 31 ? 56.091 66.788 62.671 1.00 30.45 28 SER F CA 1
ATOM 7414 C C . SER F 1 31 ? 55.211 66.128 63.737 1.00 30.37 28 SER F C 1
ATOM 7415 O O . SER F 1 31 ? 55.456 64.988 64.111 1.00 31.10 28 SER F O 1
ATOM 7418 N N . LEU F 1 32 ? 54.203 66.838 64.232 1.00 30.22 29 LEU F N 1
ATOM 7419 C CA . LEU F 1 32 ? 53.237 66.248 65.147 1.00 30.35 29 LEU F CA 1
ATOM 7420 C C . LEU F 1 32 ? 52.155 65.524 64.362 1.00 30.81 29 LEU F C 1
ATOM 7421 O O . LEU F 1 32 ? 51.458 66.159 63.560 1.00 31.11 29 LEU F O 1
ATOM 7426 N N . GLU F 1 33 ? 52.007 64.217 64.623 1.00 30.94 30 GLU F N 1
ATOM 7427 C CA . GLU F 1 33 ? 50.946 63.381 64.068 1.00 31.11 30 GLU F CA 1
ATOM 7428 C C . GLU F 1 33 ? 49.576 64.034 64.019 1.00 31.00 30 GLU F C 1
ATOM 7429 O O . GLU F 1 33 ? 49.104 64.600 65.005 1.00 31.14 30 GLU F O 1
ATOM 7435 N N . GLY F 1 34 ? 48.930 63.924 62.868 1.00 31.46 31 GLY F N 1
ATOM 7436 C CA . GLY F 1 34 ? 47.590 64.458 62.676 1.00 32.06 31 GLY F CA 1
ATOM 7437 C C . GLY F 1 34 ? 47.499 65.974 62.654 1.00 32.80 31 GLY F C 1
ATOM 7438 O O . GLY F 1 34 ? 46.468 66.524 63.024 1.00 33.96 31 GLY F O 1
ATOM 7439 N N . THR F 1 35 ? 48.577 66.655 62.264 1.00 32.76 32 THR F N 1
ATOM 7440 C CA . THR F 1 35 ? 48.557 68.112 62.097 1.00 32.58 32 THR F CA 1
ATOM 7441 C C . THR F 1 35 ? 48.518 68.447 60.601 1.00 32.52 32 THR F C 1
ATOM 7442 O O . THR F 1 35 ? 49.413 68.083 59.842 1.00 32.36 32 THR F O 1
ATOM 7446 N N . GLU F 1 36 ? 47.433 69.087 60.188 1.00 32.31 33 GLU F N 1
ATOM 7447 C CA . GLU F 1 36 ? 47.285 69.615 58.848 1.00 32.21 33 GLU F CA 1
ATOM 7448 C C . GLU F 1 36 ? 47.807 71.047 58.907 1.00 31.70 33 GLU F C 1
ATOM 7449 O O . GLU F 1 36 ? 47.279 71.879 59.658 1.00 31.23 33 GLU F O 1
ATOM 7455 N N . VAL F 1 37 ? 48.866 71.315 58.142 1.00 31.26 34 VAL F N 1
ATOM 7456 C CA . VAL F 1 37 ? 49.467 72.651 58.087 1.00 30.60 34 VAL F CA 1
ATOM 7457 C C . VAL F 1 37 ? 49.180 73.362 56.767 1.00 30.30 34 VAL F C 1
ATOM 7458 O O . VAL F 1 37 ? 49.321 72.797 55.680 1.00 30.35 34 VAL F O 1
ATOM 7462 N N . ARG F 1 38 ? 48.755 74.604 56.887 1.00 29.86 35 ARG F N 1
ATOM 7463 C CA . ARG F 1 38 ? 48.612 75.486 55.761 1.00 29.65 35 ARG F CA 1
ATOM 7464 C C . ARG F 1 38 ? 49.696 76.536 55.932 1.00 29.45 35 ARG F C 1
ATOM 7465 O O . ARG F 1 38 ? 49.894 77.026 57.040 1.00 30.58 35 ARG F O 1
ATOM 7473 N N . LEU F 1 39 ? 50.398 76.874 54.858 1.00 29.41 36 LEU F N 1
ATOM 7474 C CA . LEU F 1 39 ? 51.480 77.861 54.885 1.00 29.46 36 LEU F CA 1
ATOM 7475 C C . LEU F 1 39 ? 51.229 78.916 53.817 1.00 29.88 36 LEU F C 1
ATOM 7476 O O . LEU F 1 39 ? 51.256 78.603 52.617 1.00 29.75 36 LEU F O 1
ATOM 7481 N N . LYS F 1 40 ? 51.004 80.158 54.240 1.00 29.83 37 LYS F N 1
ATOM 7482 C CA . LYS F 1 40 ? 50.602 81.211 53.311 1.00 30.40 37 LYS F CA 1
ATOM 7483 C C . LYS F 1 40 ? 51.287 82.531 53.572 1.00 31.03 37 LYS F C 1
ATOM 7484 O O . LYS F 1 40 ? 51.284 83.015 54.685 1.00 31.98 37 LYS F O 1
ATOM 7490 N N . HIS F 1 41 ? 51.912 83.093 52.542 1.00 31.87 38 HIS F N 1
ATOM 7491 C CA . HIS F 1 41 ? 52.354 84.485 52.555 1.00 32.42 38 HIS F CA 1
ATOM 7492 C C . HIS F 1 41 ? 51.129 85.394 52.738 1.00 32.57 38 HIS F C 1
ATOM 7493 O O . HIS F 1 41 ? 50.043 85.093 52.247 1.00 32.83 38 HIS F O 1
ATOM 7500 N N . VAL F 1 42 ? 51.319 86.506 53.431 1.00 32.96 39 VAL F N 1
ATOM 7501 C CA . VAL F 1 42 ? 50.277 87.500 53.692 1.00 33.46 39 VAL F CA 1
ATOM 7502 C C . VAL F 1 42 ? 49.422 87.889 52.445 1.00 34.42 39 VAL F C 1
ATOM 7503 O O . VAL F 1 42 ? 48.173 87.879 52.503 1.00 34.12 39 VAL F O 1
ATOM 7507 N N . ASP F 1 43 ? 50.095 88.203 51.334 1.00 34.79 40 ASP F N 1
ATOM 7508 C CA . ASP F 1 43 ? 49.436 88.571 50.070 1.00 35.85 40 ASP F CA 1
ATOM 7509 C C . ASP F 1 43 ? 48.434 87.537 49.504 1.00 35.73 40 ASP F C 1
ATOM 7510 O O . ASP F 1 43 ? 47.542 87.909 48.737 1.00 35.29 40 ASP F O 1
ATOM 7515 N N . GLU F 1 44 ? 48.580 86.265 49.887 1.00 35.56 41 GLU F N 1
ATOM 7516 C CA . GLU F 1 44 ? 47.757 85.182 49.359 1.00 35.78 41 GLU F CA 1
ATOM 7517 C C . GLU F 1 44 ? 46.828 84.556 50.411 1.00 35.06 41 GLU F C 1
ATOM 7518 O O . GLU F 1 44 ? 46.035 83.662 50.101 1.00 35.51 41 GLU F O 1
ATOM 7524 N N . ALA F 1 45 ? 46.928 85.026 51.651 1.00 34.26 42 ALA F N 1
ATOM 7525 C CA . ALA F 1 45 ? 46.148 84.500 52.777 1.00 33.27 42 ALA F CA 1
ATOM 7526 C C . ALA F 1 45 ? 44.734 85.062 52.793 1.00 32.62 42 ALA F C 1
ATOM 7527 O O . ALA F 1 45 ? 44.517 86.190 52.353 1.00 32.53 42 ALA F O 1
ATOM 7529 N N . THR F 1 46 ? 43.781 84.294 53.316 1.00 31.80 43 THR F N 1
ATOM 7530 C CA . THR F 1 46 ? 42.382 84.742 53.375 1.00 31.66 43 THR F CA 1
ATOM 7531 C C . THR F 1 46 ? 41.763 84.653 54.775 1.00 31.37 43 THR F C 1
ATOM 7532 O O . THR F 1 46 ? 42.311 84.001 55.652 1.00 31.07 43 THR F O 1
ATOM 7536 N N . LYS F 1 47 ? 40.638 85.356 54.956 1.00 31.23 44 LYS F N 1
ATOM 7537 C CA . LYS F 1 47 ? 39.711 85.213 56.094 1.00 30.92 44 LYS F CA 1
ATOM 7538 C C . LYS F 1 47 ? 39.583 83.753 56.449 1.00 30.60 44 LYS F C 1
ATOM 7539 O O . LYS F 1 47 ? 39.671 83.374 57.606 1.00 30.25 44 LYS F O 1
ATOM 7545 N N . GLU F 1 48 ? 39.345 82.957 55.410 1.00 30.83 45 GLU F N 1
ATOM 7546 C CA . GLU F 1 48 ? 38.967 81.563 55.529 1.00 30.78 45 GLU F CA 1
ATOM 7547 C C . GLU F 1 48 ? 40.123 80.698 56.014 1.00 30.20 45 GLU F C 1
ATOM 7548 O O . GLU F 1 48 ? 39.905 79.717 56.711 1.00 30.40 45 GLU F O 1
ATOM 7554 N N . ASP F 1 49 ? 41.351 81.085 55.686 1.00 30.13 46 ASP F N 1
ATOM 7555 C CA . ASP F 1 49 ? 42.548 80.438 56.252 1.00 29.65 46 ASP F CA 1
ATOM 7556 C C . ASP F 1 49 ? 42.518 80.498 57.767 1.00 29.46 46 ASP F C 1
ATOM 7557 O O . ASP F 1 49 ? 42.828 79.512 58.450 1.00 29.99 46 ASP F O 1
ATOM 7562 N N . VAL F 1 50 ? 42.127 81.665 58.281 1.00 28.54 47 VAL F N 1
ATOM 7563 C CA . VAL F 1 50 ? 42.063 81.924 59.711 1.00 27.82 47 VAL F CA 1
ATOM 7564 C C . VAL F 1 50 ? 40.878 81.230 60.386 1.00 27.34 47 VAL F C 1
ATOM 7565 O O . VAL F 1 50 ? 41.036 80.655 61.462 1.00 27.05 47 VAL F O 1
ATOM 7569 N N . LEU F 1 51 ? 39.701 81.302 59.761 1.00 26.43 48 LEU F N 1
ATOM 7570 C CA . LEU F 1 51 ? 38.528 80.588 60.237 1.00 26.22 48 LEU F CA 1
ATOM 7571 C C . LEU F 1 51 ? 38.824 79.086 60.293 1.00 26.46 48 LEU F C 1
ATOM 7572 O O . LEU F 1 51 ? 38.443 78.395 61.243 1.00 26.82 48 LEU F O 1
ATOM 7577 N N . TRP F 1 52 ? 39.513 78.594 59.267 1.00 26.16 49 TRP F N 1
ATOM 7578 C CA . TRP F 1 52 ? 39.913 77.199 59.199 1.00 25.98 49 TRP F CA 1
ATOM 7579 C C . TRP F 1 52 ? 40.796 76.800 60.395 1.00 25.88 49 TRP F C 1
ATOM 7580 O O . TRP F 1 52 ? 40.557 75.764 61.029 1.00 25.99 49 TRP F O 1
ATOM 7591 N N . ALA F 1 53 ? 41.787 77.637 60.697 1.00 25.45 50 ALA F N 1
ATOM 7592 C CA . ALA F 1 53 ? 42.807 77.347 61.702 1.00 25.87 50 ALA F CA 1
ATOM 7593 C C . ALA F 1 53 ? 42.365 77.216 63.195 1.00 26.29 50 ALA F C 1
ATOM 7594 O O . ALA F 1 53 ? 41.519 77.982 63.701 1.00 25.44 50 ALA F O 1
ATOM 7596 N N . ASP F 1 54 ? 42.984 76.252 63.881 1.00 26.31 51 ASP F N 1
ATOM 7597 C CA . ASP F 1 54 ? 42.941 76.158 65.333 1.00 26.87 51 ASP F CA 1
ATOM 7598 C C . ASP F 1 54 ? 44.082 76.940 65.966 1.00 26.98 51 ASP F C 1
ATOM 7599 O O . ASP F 1 54 ? 43.947 77.452 67.072 1.00 27.26 51 ASP F O 1
ATOM 7604 N N . GLY F 1 55 ? 45.204 76.993 65.260 1.00 26.74 52 GLY F N 1
ATOM 7605 C CA . GLY F 1 55 ? 46.401 77.667 65.714 1.00 27.46 52 GLY F CA 1
ATOM 7606 C C . GLY F 1 55 ? 47.034 78.436 64.571 1.00 28.11 52 GLY F C 1
ATOM 7607 O O . GLY F 1 55 ? 46.968 78.006 63.408 1.00 28.52 52 GLY F O 1
ATOM 7608 N N . LEU F 1 56 ? 47.643 79.565 64.902 1.00 27.87 53 LEU F N 1
ATOM 7609 C CA . LEU F 1 56 ? 48.341 80.421 63.940 1.00 29.08 53 LEU F CA 1
ATOM 7610 C C . LEU F 1 56 ? 49.743 80.711 64.422 1.00 28.69 53 LEU F C 1
ATOM 7611 O O . LEU F 1 56 ? 49.937 81.049 65.592 1.00 29.20 53 LEU F O 1
ATOM 7616 N N . ALA F 1 57 ? 50.702 80.631 63.504 1.00 27.91 54 ALA F N 1
ATOM 7617 C CA . ALA F 1 57 ? 52.034 81.173 63.714 1.00 26.98 54 ALA F CA 1
ATOM 7618 C C . ALA F 1 57 ? 52.143 82.352 62.746 1.00 27.03 54 ALA F C 1
ATOM 7619 O O . ALA F 1 57 ? 52.059 82.170 61.521 1.00 27.21 54 ALA F O 1
ATOM 7621 N N . VAL F 1 58 ? 52.285 83.555 63.297 1.00 26.35 55 VAL F N 1
ATOM 7622 C CA . VAL F 1 58 ? 52.326 84.766 62.499 1.00 25.75 55 VAL F CA 1
ATOM 7623 C C . VAL F 1 58 ? 53.748 85.299 62.514 1.00 26.12 55 VAL F C 1
ATOM 7624 O O . VAL F 1 58 ? 54.309 85.541 63.598 1.00 26.75 55 VAL F O 1
ATOM 7628 N N . GLY F 1 59 ? 54.326 85.447 61.323 1.00 25.73 56 GLY F N 1
ATOM 7629 C CA . GLY F 1 59 ? 55.711 85.874 61.153 1.00 25.43 56 GLY F CA 1
ATOM 7630 C C . GLY F 1 59 ? 55.876 87.171 60.406 1.00 25.52 56 GLY F C 1
ATOM 7631 O O . GLY F 1 59 ? 55.099 87.504 59.524 1.00 25.72 56 GLY F O 1
ATOM 7632 N N . SER F 1 60 ? 56.881 87.935 60.774 1.00 25.72 57 SER F N 1
ATOM 7633 C CA . SER F 1 60 ? 57.106 89.216 60.129 1.00 25.97 57 SER F CA 1
ATOM 7634 C C . SER F 1 60 ? 58.552 89.605 60.255 1.00 25.45 57 SER F C 1
ATOM 7635 O O . SER F 1 60 ? 59.179 89.295 61.275 1.00 25.62 57 SER F O 1
ATOM 7638 N N . PRO F 1 61 ? 59.082 90.310 59.238 1.00 25.01 58 PRO F N 1
ATOM 7639 C CA . PRO F 1 61 ? 60.367 90.922 59.489 1.00 25.09 58 PRO F CA 1
ATOM 7640 C C . PRO F 1 61 ? 60.161 91.965 60.591 1.00 25.91 58 PRO F C 1
ATOM 7641 O O . PRO F 1 61 ? 59.047 92.482 60.764 1.00 26.15 58 PRO F O 1
ATOM 7645 N N . THR F 1 62 ? 61.228 92.247 61.336 1.00 26.92 59 THR F N 1
ATOM 7646 C CA . THR F 1 62 ? 61.259 93.306 62.336 1.00 26.99 59 THR F CA 1
ATOM 7647 C C . THR F 1 62 ? 61.411 94.587 61.565 1.00 27.40 59 THR F C 1
ATOM 7648 O O . THR F 1 62 ? 62.484 94.857 61.041 1.00 27.65 59 THR F O 1
ATOM 7652 N N . ASN F 1 63 ? 60.341 95.364 61.466 1.00 28.17 60 ASN F N 1
ATOM 7653 C CA . ASN F 1 63 ? 60.394 96.625 60.717 1.00 28.69 60 ASN F CA 1
ATOM 7654 C C . ASN F 1 63 ? 60.186 97.822 61.617 1.00 29.57 60 ASN F C 1
ATOM 7655 O O . ASN F 1 63 ? 59.067 98.089 62.040 1.00 30.79 60 ASN F O 1
ATOM 7668 N N . GLY F 1 65 ? 61.003 97.934 64.571 1.00 28.62 62 GLY F N 1
ATOM 7669 C CA . GLY F 1 65 ? 60.663 97.343 65.860 1.00 27.55 62 GLY F CA 1
ATOM 7670 C C . GLY F 1 65 ? 59.371 96.549 65.915 1.00 26.47 62 GLY F C 1
ATOM 7671 O O . GLY F 1 65 ? 59.094 95.917 66.923 1.00 25.80 62 GLY F O 1
ATOM 7672 N N . LEU F 1 66 ? 58.584 96.585 64.837 1.00 26.02 63 LEU F N 1
ATOM 7673 C CA . LEU F 1 66 ? 57.177 96.149 64.868 1.00 25.28 63 LEU F CA 1
ATOM 7674 C C . LEU F 1 66 ? 56.803 95.236 63.685 1.00 25.63 63 LEU F C 1
ATOM 7675 O O . LEU F 1 66 ? 57.563 95.164 62.708 1.00 26.08 63 LEU F O 1
ATOM 7680 N N . VAL F 1 67 ? 55.659 94.529 63.757 1.00 25.86 64 VAL F N 1
ATOM 7681 C CA . VAL F 1 67 ? 55.071 93.919 62.548 1.00 25.24 64 VAL F CA 1
ATOM 7682 C C . VAL F 1 67 ? 55.217 94.881 61.359 1.00 24.50 64 VAL F C 1
ATOM 7683 O O . VAL F 1 67 ? 55.142 96.109 61.532 1.00 23.48 64 VAL F O 1
ATOM 7687 N N . SER F 1 68 ? 55.301 94.297 60.163 1.00 22.99 65 SER F N 1
ATOM 7688 C CA . SER F 1 68 ? 55.253 95.021 58.926 1.00 22.29 65 SER F CA 1
ATOM 7689 C C . SER F 1 68 ? 53.888 95.671 58.688 1.00 22.81 65 SER F C 1
ATOM 7690 O O . SER F 1 68 ? 52.853 95.269 59.289 1.00 22.38 65 SER F O 1
ATOM 7693 N N . TRP F 1 69 ? 53.865 96.656 57.788 1.00 22.10 66 TRP F N 1
ATOM 7694 C CA . TRP F 1 69 ? 52.627 97.357 57.565 1.00 22.67 66 TRP F CA 1
ATOM 7695 C C . TRP F 1 69 ? 51.612 96.482 56.828 1.00 23.69 66 TRP F C 1
ATOM 7696 O O . TRP F 1 69 ? 50.405 96.610 57.071 1.00 24.48 66 TRP F O 1
ATOM 7707 N N . LYS F 1 70 ? 52.108 95.583 55.973 1.00 24.47 67 LYS F N 1
ATOM 7708 C CA . LYS F 1 70 ? 51.275 94.671 55.194 1.00 25.05 67 LYS F CA 1
ATOM 7709 C C . LYS F 1 70 ? 50.677 93.560 56.073 1.00 26.33 67 LYS F C 1
ATOM 7710 O O . LYS F 1 70 ? 49.522 93.190 55.908 1.00 26.79 67 LYS F O 1
ATOM 7724 N N . LYS F 1 72 ? 50.082 93.978 59.409 1.00 26.11 69 LYS F N 1
ATOM 7725 C CA . LYS F 1 72 ? 49.135 94.832 60.126 1.00 25.40 69 LYS F CA 1
ATOM 7726 C C . LYS F 1 72 ? 47.846 95.055 59.354 1.00 24.77 69 LYS F C 1
ATOM 7727 O O . LYS F 1 72 ? 46.771 94.973 59.899 1.00 25.19 69 LYS F O 1
ATOM 7733 N N . ARG F 1 73 ? 47.970 95.338 58.069 1.00 24.88 70 ARG F N 1
ATOM 7734 C CA . ARG F 1 73 ? 46.832 95.688 57.229 1.00 24.25 70 ARG F CA 1
ATOM 7735 C C . ARG F 1 73 ? 45.946 94.463 56.965 1.00 24.87 70 ARG F C 1
ATOM 7736 O O . ARG F 1 73 ? 44.719 94.567 56.822 1.00 24.87 70 ARG F O 1
ATOM 7744 N N . PHE F 1 74 ? 46.574 93.298 56.917 1.00 25.34 71 PHE F N 1
ATOM 7745 C CA . PHE F 1 74 ? 45.838 92.065 56.811 1.00 26.31 71 PHE F CA 1
ATOM 7746 C C . PHE F 1 74 ? 44.885 91.930 58.013 1.00 27.37 71 PHE F C 1
ATOM 7747 O O . PHE F 1 74 ? 43.695 91.631 57.846 1.00 27.76 71 PHE F O 1
ATOM 7755 N N . PHE F 1 75 ? 45.426 92.154 59.214 1.00 27.97 72 PHE F N 1
ATOM 7756 C CA . PHE F 1 75 ? 44.676 92.080 60.440 1.00 28.22 72 PHE F CA 1
ATOM 7757 C C . PHE F 1 75 ? 43.636 93.195 60.556 1.00 29.04 72 PHE F C 1
ATOM 7758 O O . PHE F 1 75 ? 42.465 92.890 60.806 1.00 29.69 72 PHE F O 1
ATOM 7766 N N . ASP F 1 76 ? 44.029 94.459 60.336 1.00 28.99 73 ASP F N 1
ATOM 7767 C CA . ASP F 1 76 ? 43.095 95.585 60.429 1.00 30.06 73 ASP F CA 1
ATOM 7768 C C . ASP F 1 76 ? 41.942 95.447 59.445 1.00 30.62 73 ASP F C 1
ATOM 7769 O O . ASP F 1 76 ? 40.785 95.710 59.802 1.00 30.58 73 ASP F O 1
ATOM 7774 N N . ASP F 1 77 ? 42.256 95.020 58.217 1.00 31.26 74 ASP F N 1
ATOM 7775 C CA . ASP F 1 77 ? 41.322 95.154 57.097 1.00 31.68 74 ASP F CA 1
ATOM 7776 C C . ASP F 1 77 ? 40.737 93.877 56.468 1.00 32.26 74 ASP F C 1
ATOM 7777 O O . ASP F 1 77 ? 39.679 93.945 55.851 1.00 32.91 74 ASP F O 1
ATOM 7782 N N . VAL F 1 78 ? 41.426 92.745 56.554 1.00 32.38 75 VAL F N 1
ATOM 7783 C CA . VAL F 1 78 ? 40.88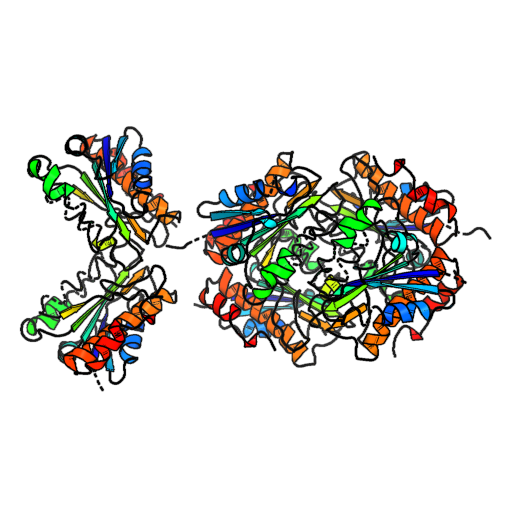2 91.506 56.015 1.00 32.07 75 VAL F CA 1
ATOM 7784 C C . VAL F 1 78 ? 40.188 90.747 57.134 1.00 33.04 75 VAL F C 1
ATOM 7785 O O . VAL F 1 78 ? 39.086 90.244 56.935 1.00 33.63 75 VAL F O 1
ATOM 7789 N N . LEU F 1 79 ? 40.828 90.686 58.307 1.00 33.00 76 LEU F N 1
ATOM 7790 C CA . LEU F 1 79 ? 40.272 89.987 59.457 1.00 33.07 76 LEU F CA 1
ATOM 7791 C C . LEU F 1 79 ? 39.387 90.857 60.347 1.00 32.92 76 LEU F C 1
ATOM 7792 O O . LEU F 1 79 ? 38.785 90.353 61.276 1.00 32.64 76 LEU F O 1
ATOM 7797 N N . GLY F 1 80 ? 39.297 92.152 60.046 1.00 32.84 77 GLY F N 1
ATOM 7798 C CA . GLY F 1 80 ? 38.476 93.079 60.814 1.00 32.58 77 GLY F CA 1
ATOM 7799 C C . GLY F 1 80 ? 37.041 92.626 60.987 1.00 32.79 77 GLY F C 1
ATOM 7800 O O . GLY F 1 80 ? 36.463 92.756 62.063 1.00 33.22 77 GLY F O 1
ATOM 7801 N N . ASP F 1 81 ? 36.461 92.071 59.933 1.00 32.76 78 ASP F N 1
ATOM 7802 C CA . ASP F 1 81 ? 35.084 91.564 59.990 1.00 32.51 78 ASP F CA 1
ATOM 7803 C C . ASP F 1 81 ? 34.849 90.362 60.909 1.00 31.04 78 ASP F C 1
ATOM 7804 O O . ASP F 1 81 ? 33.717 90.089 61.322 1.00 30.86 78 ASP F O 1
ATOM 7809 N N . LEU F 1 82 ? 35.917 89.639 61.199 1.00 29.57 79 LEU F N 1
ATOM 7810 C CA . LEU F 1 82 ? 35.834 88.480 62.067 1.00 28.58 79 LEU F CA 1
ATOM 7811 C C . LEU F 1 82 ? 36.083 88.860 63.536 1.00 27.59 79 LEU F C 1
ATOM 7812 O O . LEU F 1 82 ? 35.914 88.028 64.448 1.00 26.82 79 LEU F O 1
ATOM 7817 N N . TRP F 1 83 ? 36.511 90.106 63.755 1.00 26.27 80 TRP F N 1
ATOM 7818 C CA . TRP F 1 83 ? 36.875 90.532 65.089 1.00 25.32 80 TRP F CA 1
ATOM 7819 C C . TRP F 1 83 ? 35.677 90.370 66.024 1.00 25.28 80 TRP F C 1
ATOM 7820 O O . TRP F 1 83 ? 34.585 90.857 65.748 1.00 25.45 80 TRP F O 1
ATOM 7831 N N . GLY F 1 84 ? 35.890 89.657 67.123 1.00 24.90 81 GLY F N 1
ATOM 7832 C CA . GLY F 1 84 ? 34.837 89.436 68.081 1.00 24.56 81 GLY F CA 1
ATOM 7833 C C . GLY F 1 84 ? 34.116 88.107 67.941 1.00 24.46 81 GLY F C 1
ATOM 7834 O O . GLY F 1 84 ? 33.313 87.756 68.795 1.00 23.84 81 GLY F O 1
ATOM 7835 N N . GLU F 1 85 ? 34.400 87.359 66.879 1.00 24.82 82 GLU F N 1
ATOM 7836 C CA . GLU F 1 85 ? 33.716 86.087 66.683 1.00 25.38 82 GLU F CA 1
ATOM 7837 C C . GLU F 1 85 ? 34.635 84.901 66.418 1.00 24.77 82 GLU F C 1
ATOM 7838 O O . GLU F 1 85 ? 34.181 83.830 66.055 1.00 25.62 82 GLU F O 1
ATOM 7844 N N . ILE F 1 86 ? 35.921 85.091 66.646 1.00 24.22 83 ILE F N 1
ATOM 7845 C CA . ILE F 1 86 ? 36.923 84.036 66.483 1.00 23.85 83 ILE F CA 1
ATOM 7846 C C . ILE F 1 86 ? 37.853 83.915 67.711 1.00 24.50 83 ILE F C 1
ATOM 7847 O O . ILE F 1 86 ? 38.925 83.323 67.642 1.00 25.57 83 ILE F O 1
ATOM 7852 N N . ASP F 1 87 ? 37.433 84.481 68.834 1.00 24.46 84 ASP F N 1
ATOM 7853 C CA . ASP F 1 87 ? 38.117 84.299 70.103 1.00 24.76 84 ASP F CA 1
ATOM 7854 C C . ASP F 1 87 ? 38.536 82.863 70.379 1.00 25.11 84 ASP F C 1
ATOM 7855 O O . ASP F 1 87 ? 37.818 81.913 70.051 1.00 26.25 84 ASP F O 1
ATOM 7860 N N . GLY F 1 88 ? 39.678 82.688 71.016 1.00 25.38 85 GLY F N 1
ATOM 7861 C CA . GLY F 1 88 ? 40.021 81.372 71.534 1.00 26.11 85 GLY F CA 1
ATOM 7862 C C . GLY F 1 88 ? 40.852 80.520 70.590 1.00 26.95 85 GLY F C 1
ATOM 7863 O O . GLY F 1 88 ? 41.146 79.361 70.882 1.00 28.09 85 GLY F O 1
ATOM 7864 N N . LYS F 1 89 ? 41.224 81.077 69.452 1.00 26.80 86 LYS F N 1
ATOM 7865 C CA . LYS F 1 89 ? 42.233 80.444 68.618 1.00 27.44 86 LYS F CA 1
ATOM 7866 C C . LYS F 1 89 ? 43.551 80.578 69.345 1.00 27.60 86 LYS F C 1
ATOM 7867 O O . LYS F 1 89 ? 43.710 81.482 70.161 1.00 27.75 86 LYS F O 1
ATOM 7873 N N . ILE F 1 90 ? 44.484 79.672 69.073 1.00 27.62 87 ILE F N 1
ATOM 7874 C CA . ILE F 1 90 ? 45.786 79.687 69.735 1.00 27.42 87 ILE F CA 1
ATOM 7875 C C . ILE F 1 90 ? 46.783 80.308 68.753 1.00 28.05 87 ILE F C 1
ATOM 7876 O O . ILE F 1 90 ? 46.681 80.085 67.552 1.00 28.49 87 ILE F O 1
ATOM 7881 N N . ALA F 1 91 ? 47.726 81.110 69.226 1.00 27.83 88 ALA F N 1
ATOM 7882 C CA . ALA F 1 91 ? 48.623 81.792 68.292 1.00 27.96 88 ALA F CA 1
ATOM 7883 C C . ALA F 1 91 ? 49.983 82.154 68.899 1.00 28.12 88 ALA F C 1
ATOM 7884 O O . ALA F 1 91 ? 50.134 82.273 70.105 1.00 27.99 88 ALA F O 1
ATOM 7886 N N . CYS F 1 92 ? 50.971 82.320 68.032 1.00 27.78 89 CYS F N 1
ATOM 7887 C CA . CYS F 1 92 ? 52.328 82.627 68.441 1.00 27.43 89 CYS F CA 1
ATOM 7888 C C . CYS F 1 92 ? 52.981 83.458 67.320 1.00 26.86 89 CYS F C 1
ATOM 7889 O O . CYS F 1 92 ? 52.382 83.639 66.266 1.00 27.06 89 CYS F O 1
ATOM 7892 N N . ALA F 1 93 ? 54.175 83.986 67.569 1.00 26.47 90 ALA F N 1
ATOM 7893 C CA . ALA F 1 93 ? 54.813 84.944 66.661 1.00 26.25 90 ALA F CA 1
ATOM 7894 C C . ALA F 1 93 ? 56.243 84.532 66.291 1.00 25.49 90 ALA F C 1
ATOM 7895 O O . ALA F 1 93 ? 56.860 83.728 66.988 1.00 25.62 90 ALA F O 1
ATOM 7897 N N . PHE F 1 94 ? 56.754 85.038 65.172 1.00 25.26 91 PHE F N 1
ATOM 7898 C CA . PHE F 1 94 ? 58.194 84.923 64.879 1.00 24.81 91 PHE F CA 1
ATOM 7899 C C . PHE F 1 94 ? 58.693 86.078 64.047 1.00 25.15 91 PHE F C 1
ATOM 7900 O O . PHE F 1 94 ? 57.906 86.719 63.350 1.00 24.46 91 PHE F O 1
ATOM 7908 N N . SER F 1 95 ? 59.998 86.358 64.120 1.00 24.99 92 SER F N 1
ATOM 7909 C CA . SER F 1 95 ? 60.489 87.552 63.469 1.00 25.44 92 SER F CA 1
ATOM 7910 C C . SER F 1 95 ? 61.944 87.456 63.172 1.00 25.15 92 SER F C 1
ATOM 7911 O O . SER F 1 95 ? 62.708 86.954 63.980 1.00 25.03 92 SER F O 1
ATOM 7914 N N . SER F 1 96 ? 62.326 87.940 61.999 1.00 25.27 93 SER F N 1
ATOM 7915 C CA . SER F 1 96 ? 63.742 88.119 61.673 1.00 25.89 93 SER F CA 1
ATOM 7916 C C . SER F 1 96 ? 64.072 89.609 61.655 1.00 25.93 93 SER F C 1
ATOM 7917 O O . SER F 1 96 ? 63.325 90.389 61.073 1.00 26.65 93 SER F O 1
ATOM 7920 N N . SER F 1 97 ? 65.180 89.994 62.290 1.00 26.20 94 SER F N 1
ATOM 7921 C CA . SER F 1 97 ? 65.672 91.358 62.245 1.00 26.89 94 SER F CA 1
ATOM 7922 C C . SER F 1 97 ? 67.029 91.430 61.564 1.00 27.06 94 SER F C 1
ATOM 7923 O O . SER F 1 97 ? 67.615 90.403 61.191 1.00 27.04 94 SER F O 1
ATOM 7926 N N . GLY F 1 98 ? 67.529 92.655 61.417 1.00 26.88 95 GLY F N 1
ATOM 7927 C CA . GLY F 1 98 ? 68.816 92.904 60.792 1.00 25.68 95 GLY F CA 1
ATOM 7928 C C . GLY F 1 98 ? 69.987 92.554 61.682 1.00 25.31 95 GLY F C 1
ATOM 7929 O O . GLY F 1 98 ? 71.080 92.295 61.199 1.00 25.67 95 GLY F O 1
ATOM 7930 N N . GLY F 1 99 ? 69.764 92.537 62.986 1.00 24.87 96 GLY F N 1
ATOM 7931 C CA . GLY F 1 99 ? 70.842 92.317 63.933 1.00 24.32 96 GLY F CA 1
ATOM 7932 C C . GLY F 1 99 ? 70.319 91.895 65.284 1.00 24.32 96 GLY F C 1
ATOM 7933 O O . GLY F 1 99 ? 69.142 92.071 65.587 1.00 24.29 96 GLY F O 1
ATOM 7934 N N . TRP F 1 100 ? 71.196 91.293 66.077 1.00 24.40 97 TRP F N 1
ATOM 7935 C CA . TRP F 1 100 ? 70.918 91.003 67.472 1.00 24.07 97 TRP F CA 1
ATOM 7936 C C . TRP F 1 100 ? 70.923 92.343 68.197 1.00 23.35 97 TRP F C 1
ATOM 7937 O O . TRP F 1 100 ? 71.816 93.193 67.955 1.00 23.25 97 TRP F O 1
ATOM 7948 N N . GLY F 1 101 ? 69.905 92.540 69.038 1.00 22.58 98 GLY F N 1
ATOM 7949 C CA . GLY F 1 101 ? 69.647 93.816 69.717 1.00 22.38 98 GLY F CA 1
ATOM 7950 C C . GLY F 1 101 ? 68.827 94.740 68.837 1.00 22.30 98 GLY F C 1
ATOM 7951 O O . GLY F 1 101 ? 68.670 95.919 69.138 1.00 21.88 98 GLY F O 1
ATOM 7952 N N . GLY F 1 102 ? 68.338 94.190 67.728 1.00 22.83 99 GLY F N 1
ATOM 7953 C CA . GLY F 1 102 ? 67.644 94.942 66.681 1.00 23.74 99 GLY F CA 1
ATOM 7954 C C . GLY F 1 102 ? 66.132 94.975 66.836 1.00 24.47 99 GLY F C 1
ATOM 7955 O O . GLY F 1 102 ? 65.441 95.566 66.024 1.00 24.83 99 GLY F O 1
ATOM 7956 N N . GLY F 1 103 ? 65.618 94.313 67.865 1.00 24.73 100 GLY F N 1
ATOM 7957 C CA . GLY F 1 103 ? 64.222 94.408 68.197 1.00 25.18 100 GLY F CA 1
ATOM 7958 C C . GLY F 1 103 ? 63.335 93.281 67.728 1.00 25.97 100 GLY F C 1
ATOM 7959 O O . GLY F 1 103 ? 62.134 93.494 67.584 1.00 26.05 100 GLY F O 1
ATOM 7960 N N . ASN F 1 104 ? 63.889 92.081 67.507 1.00 26.52 101 ASN F N 1
ATOM 7961 C CA . ASN F 1 104 ? 63.055 90.956 67.087 1.00 26.61 101 ASN F CA 1
ATOM 7962 C C . ASN F 1 104 ? 62.054 90.488 68.131 1.00 26.90 101 ASN F C 1
ATOM 7963 O O . ASN F 1 104 ? 60.924 90.085 67.796 1.00 26.03 101 ASN F O 1
ATOM 7968 N N . GLU F 1 105 ? 62.460 90.575 69.395 1.00 27.53 102 GLU F N 1
ATOM 7969 C CA . GLU F 1 105 ? 61.558 90.269 70.503 1.00 28.30 102 GLU F CA 1
ATOM 7970 C C . GLU F 1 105 ? 60.464 91.332 70.627 1.00 27.61 102 GLU F C 1
ATOM 7971 O O . GLU F 1 105 ? 59.313 90.999 70.845 1.00 28.02 102 GLU F O 1
ATOM 7977 N N . VAL F 1 106 ? 60.828 92.607 70.460 1.00 27.12 103 VAL F N 1
ATOM 7978 C CA . VAL F 1 106 ? 59.861 93.690 70.493 1.00 26.32 103 VAL F CA 1
ATOM 7979 C C . VAL F 1 106 ? 58.877 93.502 69.324 1.00 26.63 103 VAL F C 1
ATOM 7980 O O . VAL F 1 106 ? 57.671 93.577 69.539 1.00 27.48 103 VAL F O 1
ATOM 7984 N N . ALA F 1 107 ? 59.370 93.151 68.136 1.00 25.51 104 ALA F N 1
ATOM 7985 C CA . ALA F 1 107 ? 58.498 92.862 67.015 1.00 25.55 104 ALA F CA 1
ATOM 7986 C C . ALA F 1 107 ? 57.539 91.715 67.312 1.00 26.09 104 ALA F C 1
ATOM 7987 O O . ALA F 1 107 ? 56.347 91.841 67.059 1.00 26.58 104 ALA F O 1
ATOM 7989 N N . CYS F 1 108 ? 58.064 90.603 67.846 1.00 26.30 105 CYS F N 1
ATOM 7990 C CA . CYS F 1 108 ? 57.255 89.523 68.407 1.00 25.88 105 CYS F CA 1
ATOM 7991 C C . CYS F 1 108 ? 56.206 90.015 69.394 1.00 26.27 105 CYS F C 1
ATOM 7992 O O . CYS F 1 108 ? 55.037 89.769 69.182 1.00 26.90 105 CYS F O 1
ATOM 8003 N N . SER F 1 110 ? 54.794 92.877 69.454 1.00 27.05 107 SER F N 1
ATOM 8004 C CA . SER F 1 110 ? 53.795 93.632 68.682 1.00 26.05 107 SER F CA 1
ATOM 8005 C C . SER F 1 110 ? 52.836 92.722 67.908 1.00 26.17 107 SER F C 1
ATOM 8006 O O . SER F 1 110 ? 51.633 92.988 67.840 1.00 25.82 107 SER F O 1
ATOM 8009 N N . ILE F 1 111 ? 53.370 91.640 67.344 1.00 26.53 108 ILE F N 1
ATOM 8010 C CA . ILE F 1 111 ? 52.521 90.572 66.802 1.00 26.73 108 ILE F CA 1
ATOM 8011 C C . ILE F 1 111 ? 51.565 89.937 67.879 1.00 27.34 108 ILE F C 1
ATOM 8012 O O . ILE F 1 111 ? 50.356 89.830 67.664 1.00 27.41 108 ILE F O 1
ATOM 8017 N N . LEU F 1 112 ? 52.113 89.557 69.028 1.00 27.05 109 LEU F N 1
ATOM 8018 C CA . LEU F 1 112 ? 51.317 89.013 70.122 1.00 27.97 109 LEU F CA 1
ATOM 8019 C C . LEU F 1 112 ? 50.222 89.964 70.640 1.00 27.31 109 LEU F C 1
ATOM 8020 O O . LEU F 1 112 ? 49.178 89.528 71.042 1.00 27.48 109 LEU F O 1
ATOM 8025 N N . THR F 1 113 ? 50.480 91.257 70.593 1.00 26.82 110 THR F N 1
ATOM 8026 C CA . THR F 1 113 ? 49.525 92.280 70.965 1.00 26.43 110 THR F CA 1
ATOM 8027 C C . THR F 1 113 ? 48.339 92.307 70.026 1.00 27.20 110 THR F C 1
ATOM 8028 O O . THR F 1 113 ? 47.203 92.459 70.451 1.00 26.16 110 THR F O 1
ATOM 8040 N N . LEU F 1 115 ? 47.366 89.734 68.011 1.00 27.85 112 LEU F N 1
ATOM 8041 C CA . LEU F 1 115 ? 46.644 88.482 68.178 1.00 27.19 112 LEU F CA 1
ATOM 8042 C C . LEU F 1 115 ? 45.788 88.491 69.415 1.00 28.50 112 LEU F C 1
ATOM 8043 O O . LEU F 1 115 ? 44.616 88.084 69.394 1.00 29.36 112 LEU F O 1
ATOM 8056 N N . ASN F 1 117 ? 44.413 90.919 70.720 1.00 28.09 114 ASN F N 1
ATOM 8057 C CA . ASN F 1 117 ? 43.297 91.820 70.502 1.00 27.55 114 ASN F CA 1
ATOM 8058 C C . ASN F 1 117 ? 42.072 91.111 69.942 1.00 26.76 114 ASN F C 1
ATOM 8059 O O . ASN F 1 117 ? 40.943 91.548 70.196 1.00 26.80 114 ASN F O 1
ATOM 8064 N N . PHE F 1 118 ? 42.309 90.035 69.186 1.00 25.06 115 PHE F N 1
ATOM 8065 C CA . PHE F 1 118 ? 41.247 89.249 68.581 1.00 24.50 115 PHE F CA 1
ATOM 8066 C C . PHE F 1 118 ? 40.739 88.180 69.544 1.00 24.13 115 PHE F C 1
ATOM 8067 O O . PHE F 1 118 ? 39.967 87.306 69.144 1.00 24.29 115 PHE F O 1
ATOM 8075 N N . GLY F 1 119 ? 41.221 88.214 70.784 1.00 23.58 116 GLY F N 1
ATOM 8076 C CA . GLY F 1 119 ? 40.850 87.248 71.808 1.00 23.56 116 GLY F CA 1
ATOM 8077 C C . GLY F 1 119 ? 41.553 85.900 71.728 1.00 23.99 116 GLY F C 1
ATOM 8078 O O . GLY F 1 119 ? 41.080 84.910 72.325 1.00 23.93 116 GLY F O 1
ATOM 8079 N N . PHE F 1 120 ? 42.670 85.837 71.003 1.00 23.80 117 PHE F N 1
ATOM 8080 C CA . PHE F 1 120 ? 43.431 84.587 70.892 1.00 24.19 117 PHE F CA 1
ATOM 8081 C C . PHE F 1 120 ? 44.218 84.274 72.166 1.00 23.90 117 PHE F C 1
ATOM 8082 O O . PHE F 1 120 ? 44.538 85.151 72.961 1.00 23.49 117 PHE F O 1
ATOM 8090 N N . LEU F 1 121 ? 44.480 82.998 72.370 1.00 24.59 118 LEU F N 1
ATOM 8091 C CA . LEU F 1 121 ? 45.327 82.540 73.452 1.00 25.62 118 LEU F CA 1
ATOM 8092 C C . LEU F 1 121 ? 46.707 82.459 72.827 1.00 25.70 118 LEU F C 1
ATOM 8093 O O . LEU F 1 121 ? 46.902 81.815 71.812 1.00 25.80 118 LEU F O 1
ATOM 8098 N N . VAL F 1 122 ? 47.664 83.108 73.468 1.00 25.97 119 VAL F N 1
ATOM 8099 C CA . VAL F 1 122 ? 48.898 83.478 72.827 1.00 25.29 119 VAL F CA 1
ATOM 8100 C C . VAL F 1 122 ? 50.014 82.994 73.738 1.00 25.57 119 VAL F C 1
ATOM 8101 O O . VAL F 1 122 ? 49.877 83.019 74.976 1.00 25.89 119 VAL F O 1
ATOM 8105 N N . PHE F 1 123 ? 51.096 82.518 73.147 1.00 25.04 120 PHE F N 1
ATOM 8106 C CA . PHE F 1 123 ? 52.144 81.901 73.951 1.00 25.43 120 PHE F CA 1
ATOM 8107 C C . PHE F 1 123 ? 53.546 82.123 73.363 1.00 25.32 120 PHE F C 1
ATOM 8108 O O . PHE F 1 123 ? 53.706 82.431 72.184 1.00 24.89 120 PHE F O 1
ATOM 8116 N N . GLY F 1 124 ? 54.559 81.933 74.201 1.00 25.68 121 GLY F N 1
ATOM 8117 C CA . GLY F 1 124 ? 55.943 81.760 73.723 1.00 26.07 121 GLY F CA 1
ATOM 8118 C C . GLY F 1 124 ? 56.453 80.401 74.179 1.00 26.55 121 GLY F C 1
ATOM 8119 O O . GLY F 1 124 ? 55.703 79.639 74.794 1.00 27.03 121 GLY F O 1
ATOM 8120 N N . VAL F 1 125 ? 57.719 80.099 73.908 1.00 27.02 122 VAL F N 1
ATOM 8121 C CA . VAL F 1 125 ? 58.287 78.765 74.179 1.00 27.11 122 VAL F CA 1
ATOM 8122 C C . VAL F 1 125 ? 59.475 78.819 75.174 1.00 27.01 122 VAL F C 1
ATOM 8123 O O . VAL F 1 125 ? 60.428 79.583 74.974 1.00 26.45 122 VAL F O 1
ATOM 8127 N N . THR F 1 126 ? 59.409 78.023 76.247 1.00 26.66 123 THR F N 1
ATOM 8128 C CA . THR F 1 126 ? 60.488 77.999 77.260 1.00 26.18 123 THR F CA 1
ATOM 8129 C C . THR F 1 126 ? 61.734 77.211 76.800 1.00 26.53 123 THR F C 1
ATOM 8130 O O . THR F 1 126 ? 62.842 77.429 77.315 1.00 26.22 123 THR F O 1
ATOM 8134 N N . ASP F 1 127 ? 61.553 76.297 75.850 1.00 26.16 124 ASP F N 1
ATOM 8135 C CA . ASP F 1 127 ? 62.619 75.369 75.474 1.00 27.12 124 ASP F CA 1
ATOM 8136 C C . ASP F 1 127 ? 63.908 76.097 75.094 1.00 27.16 124 ASP F C 1
ATOM 8137 O O . ASP F 1 127 ? 63.872 77.052 74.325 1.00 26.69 124 ASP F O 1
ATOM 8142 N N . TYR F 1 128 ? 65.036 75.630 75.632 1.00 27.12 125 TYR F N 1
ATOM 8143 C CA . TYR F 1 128 ? 66.341 76.011 75.111 1.00 27.13 125 TYR F CA 1
ATOM 8144 C C . TYR F 1 128 ? 66.770 74.999 74.071 1.00 27.47 125 TYR F C 1
ATOM 8145 O O . TYR F 1 128 ? 67.045 73.830 74.342 1.00 27.78 125 TYR F O 1
ATOM 8154 N N . VAL F 1 129 ? 66.830 75.504 72.867 1.00 28.11 126 VAL F N 1
ATOM 8155 C CA . VAL F 1 129 ? 67.109 74.740 71.698 1.00 29.10 126 VAL F CA 1
ATOM 8156 C C . VAL F 1 129 ? 68.640 74.749 71.483 1.00 29.94 126 VAL F C 1
ATOM 8157 O O . VAL F 1 129 ? 69.162 73.964 70.697 1.00 30.60 126 VAL F O 1
ATOM 8161 N N . GLY F 1 130 ? 69.329 75.633 72.221 1.00 30.61 127 GLY F N 1
ATOM 8162 C CA . GLY F 1 130 ? 70.793 75.761 72.268 1.00 31.48 127 GLY F CA 1
ATOM 8163 C C . GLY F 1 130 ? 71.259 76.116 73.685 1.00 32.37 127 GLY F C 1
ATOM 8164 O O . GLY F 1 130 ? 70.435 76.391 74.554 1.00 32.42 127 GLY F O 1
ATOM 8165 N N . LYS F 1 131 ? 72.570 76.111 73.941 1.00 32.86 128 LYS F N 1
ATOM 8166 C CA . LYS F 1 131 ? 73.090 76.518 75.264 1.00 33.49 128 LYS F CA 1
ATOM 8167 C C . LYS F 1 131 ? 72.649 77.948 75.682 1.00 33.35 128 LYS F C 1
ATOM 8168 O O . LYS F 1 131 ? 72.468 78.249 76.879 1.00 33.64 128 LYS F O 1
ATOM 8174 N N . LYS F 1 132 ? 72.496 78.818 74.690 1.00 32.52 129 LYS F N 1
ATOM 8175 C CA . LYS F 1 132 ? 72.203 80.221 74.917 1.00 32.39 129 LYS F CA 1
ATOM 8176 C C . LYS F 1 132 ? 71.201 80.696 73.874 1.00 31.11 129 LYS F C 1
ATOM 8177 O O . LYS F 1 132 ? 71.278 81.824 73.409 1.00 30.78 129 LYS F O 1
ATOM 8183 N N . PHE F 1 133 ? 70.267 79.822 73.507 1.00 29.96 130 PHE F N 1
ATOM 8184 C CA . PHE F 1 133 ? 69.327 80.127 72.452 1.00 29.03 130 PHE F CA 1
ATOM 8185 C C . PHE F 1 133 ? 67.951 79.568 72.791 1.00 29.13 130 PHE F C 1
ATOM 8186 O O . PHE F 1 133 ? 67.769 78.359 72.934 1.00 28.45 130 PHE F O 1
ATOM 8194 N N . THR F 1 134 ? 66.987 80.478 72.915 1.00 28.96 131 THR F N 1
ATOM 8195 C CA . THR F 1 134 ? 65.607 80.121 73.225 1.00 28.60 131 THR F CA 1
ATOM 8196 C C . THR F 1 134 ? 64.624 80.966 72.376 1.00 28.39 131 THR F C 1
ATOM 8197 O O . THR F 1 134 ? 65.005 81.505 71.331 1.00 28.49 131 THR F O 1
ATOM 8201 N N . LEU F 1 135 ? 63.370 81.048 72.796 1.00 27.60 132 LEU F N 1
ATOM 8202 C CA . LEU F 1 135 ? 62.310 81.618 71.974 1.00 27.13 132 LEU F CA 1
ATOM 8203 C C . LEU F 1 135 ? 61.103 81.968 72.848 1.00 27.75 132 LEU F C 1
ATOM 8204 O O . LEU F 1 135 ? 59.951 81.640 72.503 1.00 28.21 132 LEU F O 1
ATOM 8209 N N . HIS F 1 136 ? 61.371 82.651 73.972 1.00 27.30 133 HIS F N 1
ATOM 8210 C CA . HIS F 1 136 ? 60.349 82.911 74.971 1.00 27.23 133 HIS F CA 1
ATOM 8211 C C . HIS F 1 136 ? 59.090 83.662 74.505 1.00 27.41 133 HIS F C 1
ATOM 8212 O O . HIS F 1 136 ? 58.021 83.432 75.051 1.00 27.44 133 HIS F O 1
ATOM 8219 N N . TYR F 1 137 ? 59.234 84.549 73.515 1.00 27.62 134 TYR F N 1
ATOM 8220 C CA . TYR F 1 137 ? 58.169 85.455 73.038 1.00 27.02 134 TYR F CA 1
ATOM 8221 C C . TYR F 1 137 ? 57.864 85.142 71.585 1.00 26.63 134 TYR F C 1
ATOM 8222 O O . TYR F 1 137 ? 56.997 85.746 70.968 1.00 26.76 134 TYR F O 1
ATOM 8231 N N . GLY F 1 138 ? 58.595 84.168 71.051 1.00 26.49 135 GLY F N 1
ATOM 8232 C CA . GLY F 1 138 ? 58.469 83.763 69.652 1.00 25.71 135 GLY F CA 1
ATOM 8233 C C . GLY F 1 138 ? 59.828 83.393 69.140 1.00 25.55 135 GLY F C 1
ATOM 8234 O O . GLY F 1 138 ? 60.837 83.700 69.768 1.00 25.89 135 GLY F O 1
ATOM 8235 N N . ALA F 1 139 ? 59.870 82.699 68.010 1.00 26.03 136 ALA F N 1
ATOM 8236 C CA . ALA F 1 139 ? 61.141 82.450 67.327 1.00 25.38 136 ALA F CA 1
ATOM 8237 C C . ALA F 1 139 ? 61.728 83.743 66.769 1.00 25.32 136 ALA F C 1
ATOM 8238 O O . ALA F 1 139 ? 61.037 84.528 66.103 1.00 25.24 136 ALA F O 1
ATOM 8240 N N . VAL F 1 140 ? 63.003 83.979 67.075 1.00 26.01 137 VAL F N 1
ATOM 8241 C CA . VAL F 1 140 ? 63.699 85.196 66.629 1.00 26.38 137 VAL F CA 1
ATOM 8242 C C . VAL F 1 140 ? 65.083 84.830 66.087 1.00 27.66 137 VAL F C 1
ATOM 8243 O O . VAL F 1 140 ? 65.735 83.895 66.580 1.00 28.69 137 VAL F O 1
ATOM 8247 N N . VAL F 1 141 ? 65.500 85.530 65.044 1.00 27.67 138 VAL F N 1
ATOM 8248 C CA . VAL F 1 141 ? 66.742 85.239 64.346 1.00 28.48 138 VAL F CA 1
ATOM 8249 C C . VAL F 1 141 ? 67.241 86.571 63.801 1.00 28.22 138 VAL F C 1
ATOM 8250 O O . VAL F 1 141 ? 66.426 87.443 63.514 1.00 28.70 138 VAL F O 1
ATOM 8254 N N . ALA F 1 142 ? 68.556 86.765 63.716 1.00 27.69 139 ALA F N 1
ATOM 8255 C CA . ALA F 1 142 ? 69.079 87.909 62.974 1.00 28.08 139 ALA F CA 1
ATOM 8256 C C . ALA F 1 142 ? 69.470 87.414 61.585 1.00 28.59 139 ALA F C 1
ATOM 8257 O O . ALA F 1 142 ? 70.223 86.459 61.453 1.00 29.18 139 ALA F O 1
ATOM 8259 N N . GLY F 1 143 ? 68.939 88.045 60.554 1.00 28.83 140 GLY F N 1
ATOM 8260 C CA . GLY F 1 143 ? 69.088 87.535 59.207 1.00 29.79 140 GLY F CA 1
ATOM 8261 C C . GLY F 1 143 ? 68.370 86.216 58.978 1.00 30.49 140 GLY F C 1
ATOM 8262 O O . GLY F 1 143 ? 67.281 85.973 59.484 1.00 30.13 140 GLY F O 1
ATOM 8263 N N . GLU F 1 144 ? 69.016 85.366 58.197 1.00 31.88 141 GLU F N 1
ATOM 8264 C CA . GLU F 1 144 ? 68.505 84.067 57.787 1.00 33.49 141 GLU F CA 1
ATOM 8265 C C . GLU F 1 144 ? 68.757 83.016 58.883 1.00 33.19 141 GLU F C 1
ATOM 8266 O O . GLU F 1 144 ? 69.814 83.030 59.509 1.00 32.98 141 GLU F O 1
ATOM 8272 N N . PRO F 1 145 ? 67.786 82.111 59.129 1.00 33.80 142 PRO F N 1
ATOM 8273 C CA . PRO F 1 145 ? 68.063 80.976 60.023 1.00 34.33 142 PRO F CA 1
ATOM 8274 C C . PRO F 1 145 ? 69.071 80.019 59.389 1.00 35.31 142 PRO F C 1
ATOM 8275 O O . PRO F 1 145 ? 68.788 79.371 58.378 1.00 35.23 142 PRO F O 1
ATOM 8279 N N . ARG F 1 146 ? 70.260 79.967 59.979 1.00 36.59 143 ARG F N 1
ATOM 8280 C CA . ARG F 1 146 ? 71.404 79.341 59.341 1.00 37.54 143 ARG F CA 1
ATOM 8281 C C . ARG F 1 146 ? 72.069 78.308 60.223 1.00 36.85 143 ARG F C 1
ATOM 8282 O O . ARG F 1 146 ? 72.375 77.208 59.744 1.00 36.75 143 ARG F O 1
ATOM 8290 N N . SER F 1 147 ? 72.302 78.651 61.497 1.00 36.31 144 SER F N 1
ATOM 8291 C CA . SER F 1 147 ? 72.837 77.661 62.446 1.00 35.58 144 SER F CA 1
ATOM 8292 C C . SER F 1 147 ? 71.757 76.636 62.752 1.00 35.27 144 SER F C 1
ATOM 8293 O O . SER F 1 147 ? 70.578 76.853 62.456 1.00 35.20 144 SER F O 1
ATOM 8296 N N . GLU F 1 148 ? 72.153 75.499 63.307 1.00 35.50 145 GLU F N 1
ATOM 8297 C CA . GLU F 1 148 ? 71.168 74.496 63.673 1.00 36.01 145 GLU F CA 1
ATOM 8298 C C . GLU F 1 148 ? 70.268 74.956 64.837 1.00 35.49 145 GLU F C 1
ATOM 8299 O O . GLU F 1 148 ? 69.069 74.705 64.796 1.00 35.61 145 GLU F O 1
ATOM 8305 N N . GLU F 1 149 ? 70.832 75.695 65.802 1.00 34.85 146 GLU F N 1
ATOM 8306 C CA . GLU F 1 149 ? 70.065 76.435 66.841 1.00 34.87 146 GLU F CA 1
ATOM 8307 C C . GLU F 1 149 ? 68.881 77.213 66.270 1.00 33.77 146 GLU F C 1
ATOM 8308 O O . GLU F 1 149 ? 67.763 77.042 66.715 1.00 33.17 146 GLU F O 1
ATOM 8314 N N . GLU F 1 150 ? 69.158 78.083 65.291 1.00 33.07 147 GLU F N 1
ATOM 8315 C CA . GLU F 1 150 ? 68.153 78.940 64.657 1.00 31.98 147 GLU F CA 1
ATOM 8316 C C . GLU F 1 150 ? 67.092 78.139 63.910 1.00 31.07 147 GLU F C 1
ATOM 8317 O O . GLU F 1 150 ? 65.889 78.407 64.018 1.00 30.88 147 GLU F O 1
ATOM 8323 N N . LYS F 1 151 ? 67.541 77.140 63.168 1.00 30.08 148 LYS F N 1
ATOM 8324 C CA . LYS F 1 151 ? 66.623 76.274 62.450 1.00 29.01 148 LYS F CA 1
ATOM 8325 C C . LYS F 1 151 ? 65.710 75.541 63.443 1.00 28.46 148 LYS F C 1
ATOM 8326 O O . LYS F 1 151 ? 64.495 75.465 63.250 1.00 28.62 148 LYS F O 1
ATOM 8332 N N . GLU F 1 152 ? 66.278 75.048 64.535 1.00 27.74 149 GLU F N 1
ATOM 8333 C CA . GLU F 1 152 ? 65.496 74.271 65.479 1.00 27.68 149 GLU F CA 1
ATOM 8334 C C . GLU F 1 152 ? 64.520 75.109 66.296 1.00 27.62 149 GLU F C 1
ATOM 8335 O O . GLU F 1 152 ? 63.478 74.603 66.743 1.00 28.34 149 GLU F O 1
ATOM 8341 N N . ALA F 1 153 ? 64.867 76.372 66.515 1.00 26.97 150 ALA F N 1
ATOM 8342 C CA . ALA F 1 153 ? 63.997 77.287 67.237 1.00 26.91 150 ALA F CA 1
ATOM 8343 C C . ALA F 1 153 ? 62.728 77.585 66.465 1.00 26.28 150 ALA F C 1
ATOM 8344 O O . ALA F 1 153 ? 61.662 77.702 67.057 1.00 27.08 150 ALA F O 1
ATOM 8346 N N . CYS F 1 154 ? 62.856 77.709 65.152 1.00 26.20 151 CYS F N 1
ATOM 8347 C CA . CYS F 1 154 ? 61.721 77.813 64.244 1.00 26.84 151 CYS F CA 1
ATOM 8348 C C . CYS F 1 154 ? 60.839 76.573 64.263 1.00 26.74 151 CYS F C 1
ATOM 8349 O O . CYS F 1 154 ? 59.627 76.651 64.420 1.00 27.15 151 CYS F O 1
ATOM 8352 N N . ARG F 1 155 ? 61.462 75.422 64.052 1.00 27.44 152 ARG F N 1
ATOM 8353 C CA . ARG F 1 155 ? 60.770 74.156 64.083 1.00 26.95 152 ARG F CA 1
ATOM 8354 C C . ARG F 1 155 ? 60.070 73.959 65.433 1.00 27.12 152 ARG F C 1
ATOM 8355 O O . ARG F 1 155 ? 58.930 73.471 65.474 1.00 27.56 152 ARG F O 1
ATOM 8363 N N . ARG F 1 156 ? 60.736 74.331 66.531 1.00 26.57 153 ARG F N 1
ATOM 8364 C CA . ARG F 1 156 ? 60.148 74.147 67.863 1.00 26.63 153 ARG F CA 1
ATOM 8365 C C . ARG F 1 156 ? 58.901 74.992 68.123 1.00 27.03 153 ARG F C 1
ATOM 8366 O O . ARG F 1 156 ? 57.977 74.530 68.806 1.00 27.90 153 ARG F O 1
ATOM 8374 N N . LEU F 1 157 ? 58.880 76.224 67.613 1.00 27.09 154 LEU F N 1
ATOM 8375 C CA . LEU F 1 157 ? 57.663 77.044 67.643 1.00 27.22 154 LEU F CA 1
ATOM 8376 C C . LEU F 1 157 ? 56.453 76.328 66.992 1.00 27.83 154 LEU F C 1
ATOM 8377 O O . LEU F 1 157 ? 55.385 76.239 67.589 1.00 28.08 154 LEU F O 1
ATOM 8382 N N . GLY F 1 158 ? 56.643 75.788 65.791 1.00 28.13 155 GLY F N 1
ATOM 8383 C CA . GLY F 1 158 ? 55.591 75.052 65.078 1.00 28.10 155 GLY F CA 1
ATOM 8384 C C . GLY F 1 158 ? 55.197 73.808 65.842 1.00 29.05 155 GLY F C 1
ATOM 8385 O O . GLY F 1 158 ? 54.002 73.531 66.022 1.00 29.25 155 GLY F O 1
ATOM 8386 N N . ARG F 1 159 ? 56.201 73.074 66.331 1.00 28.75 156 ARG F N 1
ATOM 8387 C CA . ARG F 1 159 ? 55.952 71.917 67.153 1.00 28.63 156 ARG F CA 1
ATOM 8388 C C . ARG F 1 159 ? 55.067 72.264 68.319 1.00 28.29 156 ARG F C 1
ATOM 8389 O O . ARG F 1 159 ? 54.041 71.633 68.520 1.00 28.12 156 ARG F O 1
ATOM 8397 N N . ARG F 1 160 ? 55.471 73.269 69.089 1.00 28.52 157 ARG F N 1
ATOM 8398 C CA . ARG F 1 160 ? 54.729 73.620 70.306 1.00 28.40 157 ARG F CA 1
ATOM 8399 C C . ARG F 1 160 ? 53.300 74.088 70.010 1.00 27.73 157 ARG F C 1
ATOM 8400 O O . ARG F 1 160 ? 52.367 73.735 70.739 1.00 28.19 157 ARG F O 1
ATOM 8408 N N . LEU F 1 161 ? 53.150 74.847 68.927 1.00 26.90 158 LEU F N 1
ATOM 8409 C CA . LEU F 1 161 ? 51.856 75.267 68.404 1.00 26.38 158 LEU F CA 1
ATOM 8410 C C . LEU F 1 161 ? 50.965 74.080 68.149 1.00 26.07 158 LEU F C 1
ATOM 8411 O O . LEU F 1 161 ? 49.824 74.037 68.603 1.00 27.05 158 LEU F O 1
ATOM 8416 N N . ALA F 1 162 ? 51.490 73.122 67.408 1.00 25.27 159 ALA F N 1
ATOM 8417 C CA . ALA F 1 162 ? 50.740 71.936 67.070 1.00 25.25 159 ALA F CA 1
ATOM 8418 C C . ALA F 1 162 ? 50.367 71.136 68.319 1.00 25.14 159 ALA F C 1
ATOM 8419 O O . ALA F 1 162 ? 49.246 70.617 68.418 1.00 24.85 159 ALA F O 1
ATOM 8421 N N . GLU F 1 163 ? 51.305 71.045 69.267 1.00 25.15 160 GLU F N 1
ATOM 8422 C CA . GLU F 1 163 ? 51.080 70.346 70.545 1.00 25.22 160 GLU F CA 1
ATOM 8423 C C . GLU F 1 163 ? 50.003 71.015 71.377 1.00 25.13 160 GLU F C 1
ATOM 8424 O O . GLU F 1 163 ? 49.188 70.342 71.975 1.00 24.85 160 GLU F O 1
ATOM 8430 N N . TRP F 1 164 ? 49.991 72.343 71.413 1.00 25.49 161 TRP F N 1
ATOM 8431 C CA . TRP F 1 164 ? 48.932 73.048 72.135 1.00 26.05 161 TRP F CA 1
ATOM 8432 C C . TRP F 1 164 ? 47.569 72.812 71.469 1.00 25.70 161 TRP F C 1
ATOM 8433 O O . TRP F 1 164 ? 46.562 72.584 72.141 1.00 25.92 161 TRP F O 1
ATOM 8444 N N . VAL F 1 165 ? 47.541 72.868 70.141 1.00 25.68 162 VAL F N 1
ATOM 8445 C CA . VAL F 1 165 ? 46.334 72.495 69.394 1.00 25.01 162 VAL F CA 1
ATOM 8446 C C . VAL F 1 165 ? 45.901 71.045 69.715 1.00 24.24 162 VAL F C 1
ATOM 8447 O O . VAL F 1 165 ? 44.721 70.800 69.982 1.00 24.26 162 VAL F O 1
ATOM 8451 N N . ALA F 1 166 ? 46.854 70.107 69.713 1.00 23.51 163 ALA F N 1
ATOM 8452 C CA . ALA F 1 166 ? 46.557 68.702 69.995 1.00 22.69 163 ALA F CA 1
ATOM 8453 C C . ALA F 1 166 ? 45.984 68.530 71.394 1.00 22.66 163 ALA F C 1
ATOM 8454 O O . ALA F 1 166 ? 44.958 67.851 71.574 1.00 22.18 163 ALA F O 1
ATOM 8456 N N . ILE F 1 167 ? 46.638 69.153 72.374 1.00 22.41 164 ILE F N 1
ATOM 8457 C CA . ILE F 1 167 ? 46.236 69.045 73.773 1.00 23.21 164 ILE F CA 1
ATOM 8458 C C . ILE F 1 167 ? 44.884 69.700 74.034 1.00 23.69 164 ILE F C 1
ATOM 8459 O O . ILE F 1 167 ? 43.976 69.047 74.536 1.00 23.30 164 ILE F O 1
ATOM 8464 N N . PHE F 1 168 ? 44.755 70.974 73.655 1.00 24.93 165 PHE F N 1
ATOM 8465 C CA . PHE F 1 168 ? 43.602 71.803 74.036 1.00 25.97 165 PHE F CA 1
ATOM 8466 C C . PHE F 1 168 ? 42.412 71.808 73.107 1.00 26.28 165 PHE F C 1
ATOM 8467 O O . PHE F 1 168 ? 41.282 71.915 73.566 1.00 27.13 165 PHE F O 1
ATOM 8475 N N . VAL F 1 169 ? 42.646 71.711 71.807 1.00 25.99 166 VAL F N 1
ATOM 8476 C CA . VAL F 1 169 ? 41.547 71.720 70.877 1.00 25.46 166 VAL F CA 1
ATOM 8477 C C . VAL F 1 169 ? 41.134 70.273 70.685 1.00 26.40 166 VAL F C 1
ATOM 8478 O O . VAL F 1 169 ? 39.949 69.922 70.652 1.00 25.75 166 VAL F O 1
ATOM 8482 N N . ASP F 1 170 ? 42.151 69.433 70.618 1.00 27.11 167 ASP F N 1
ATOM 8483 C CA . ASP F 1 170 ? 41.985 68.088 70.187 1.00 28.03 167 ASP F CA 1
ATOM 8484 C C . ASP F 1 170 ? 41.867 67.056 71.298 1.00 28.07 167 ASP F C 1
ATOM 8485 O O . ASP F 1 170 ? 41.458 65.933 71.047 1.00 27.93 167 ASP F O 1
ATOM 8490 N N . GLY F 1 171 ? 42.207 67.442 72.526 1.00 28.38 168 GLY F N 1
ATOM 8491 C CA . GLY F 1 171 ? 41.983 66.585 73.683 1.00 28.29 168 GLY F CA 1
ATOM 8492 C C . GLY F 1 171 ? 43.026 65.501 73.872 1.00 28.62 168 GLY F C 1
ATOM 8493 O O . GLY F 1 171 ? 42.831 64.615 74.687 1.00 28.63 168 GLY F O 1
ATOM 8494 N N . ARG F 1 172 ? 44.135 65.575 73.134 1.00 28.98 169 ARG F N 1
ATOM 8495 C CA . ARG F 1 172 ? 45.268 64.677 73.332 1.00 29.27 169 ARG F CA 1
ATOM 8496 C C . ARG F 1 172 ? 46.016 65.004 74.627 1.00 30.02 169 ARG F C 1
ATOM 8497 O O . ARG F 1 172 ? 47.198 65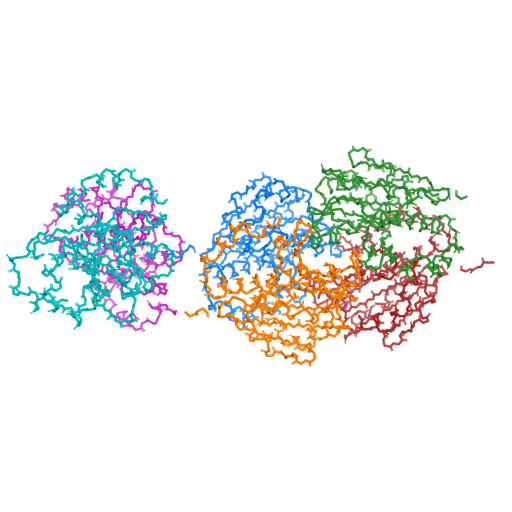.357 74.623 1.00 29.88 169 ARG F O 1
ATOM 8505 N N . LYS F 1 173 ? 45.288 64.825 75.732 1.00 31.00 170 LYS F N 1
ATOM 8506 C CA . LYS F 1 173 ? 45.672 65.233 77.086 1.00 32.09 170 LYS F CA 1
ATOM 8507 C C . LYS F 1 173 ? 47.005 64.705 77.600 1.00 32.18 170 LYS F C 1
ATOM 8508 O O . LYS F 1 173 ? 47.671 65.380 78.393 1.00 33.00 170 LYS F O 1
ATOM 8514 N N . GLU F 1 174 ? 47.391 63.515 77.154 1.00 31.83 171 GLU F N 1
ATOM 8515 C CA . GLU F 1 174 ? 48.611 62.865 77.612 1.00 31.75 171 GLU F CA 1
ATOM 8516 C C . GLU F 1 174 ? 49.884 63.550 77.154 1.00 31.72 171 GLU F C 1
ATOM 8517 O O . GLU F 1 174 ? 50.955 63.286 77.708 1.00 31.69 171 GLU F O 1
ATOM 8523 N N . LEU F 1 175 ? 49.787 64.406 76.133 1.00 31.47 172 LEU F N 1
ATOM 8524 C CA . LEU F 1 175 ? 50.964 65.109 75.631 1.00 31.24 172 LEU F CA 1
ATOM 8525 C C . LEU F 1 175 ? 51.461 66.136 76.636 1.00 30.70 172 LEU F C 1
ATOM 8526 O O . LEU F 1 175 ? 52.633 66.501 76.631 1.00 30.23 172 LEU F O 1
ATOM 8531 N N . LEU F 1 176 ? 50.563 66.593 77.502 1.00 30.54 173 LEU F N 1
ATOM 8532 C CA . LEU F 1 176 ? 50.888 67.657 78.452 1.00 30.63 173 LEU F CA 1
ATOM 8533 C C . LEU F 1 176 ? 52.046 67.299 79.386 1.00 30.74 173 LEU F C 1
ATOM 8534 O O . LEU F 1 176 ? 53.027 68.041 79.428 1.00 30.41 173 LEU F O 1
ATOM 8539 N N . GLU F 1 177 ? 51.930 66.182 80.119 1.00 30.84 174 GLU F N 1
ATOM 8540 C CA . GLU F 1 177 ? 52.994 65.740 81.029 1.00 31.38 174 GLU F CA 1
ATOM 8541 C C . GLU F 1 177 ? 54.230 65.327 80.271 1.00 30.86 174 GLU F C 1
ATOM 8542 O O . GLU F 1 177 ? 55.346 65.548 80.732 1.00 30.26 174 GLU F O 1
ATOM 8548 N N . LYS F 1 178 ? 54.015 64.707 79.117 1.00 30.94 175 LYS F N 1
ATOM 8549 C CA . LYS F 1 178 ? 55.106 64.266 78.276 1.00 31.68 175 LYS F CA 1
ATOM 8550 C C . LYS F 1 178 ? 55.991 65.463 77.968 1.00 31.31 175 LYS F C 1
ATOM 8551 O O . LYS F 1 178 ? 57.199 65.378 78.164 1.00 31.64 175 LYS F O 1
ATOM 8557 N N . ILE F 1 179 ? 55.378 66.564 77.524 1.00 30.41 176 ILE F N 1
ATOM 8558 C CA . ILE F 1 179 ? 56.080 67.818 77.227 1.00 30.50 176 ILE F CA 1
ATOM 8559 C C . ILE F 1 179 ? 56.723 68.404 78.483 1.00 30.47 176 ILE F C 1
ATOM 8560 O O . ILE F 1 179 ? 57.922 68.671 78.508 1.00 30.92 176 ILE F O 1
ATOM 8565 N N . ARG F 1 180 ? 55.921 68.582 79.523 1.00 30.20 177 ARG F N 1
ATOM 8566 C CA . ARG F 1 180 ? 56.382 69.160 80.773 1.00 30.27 177 ARG F CA 1
ATOM 8567 C C . ARG F 1 180 ? 57.598 68.473 81.366 1.00 30.72 177 ARG F C 1
ATOM 8568 O O . ARG F 1 180 ? 58.507 69.140 81.872 1.00 31.13 177 ARG F O 1
ATOM 8576 N N . LYS F 1 181 ? 57.643 67.147 81.272 1.00 31.01 178 LYS F N 1
ATOM 8577 C CA . LYS F 1 181 ? 58.743 66.408 81.867 1.00 31.16 178 LYS F CA 1
ATOM 8578 C C . LYS F 1 181 ? 59.884 66.085 80.894 1.00 30.88 178 LYS F C 1
ATOM 8579 O O . LYS F 1 181 ? 60.879 65.505 81.306 1.00 31.68 178 LYS F O 1
ATOM 8585 N N . ASP F 1 182 ? 59.762 66.476 79.626 1.00 30.47 179 ASP F N 1
ATOM 8586 C CA . ASP F 1 182 ? 60.727 66.080 78.580 1.00 30.06 179 ASP F CA 1
ATOM 8587 C C . ASP F 1 182 ? 62.114 66.715 78.757 1.00 30.01 179 ASP F C 1
ATOM 8588 O O . ASP F 1 182 ? 62.260 67.925 78.651 1.00 30.52 179 ASP F O 1
ATOM 8593 N N . PRO F 1 183 ? 63.150 65.896 79.036 1.00 30.30 180 PRO F N 1
ATOM 8594 C CA . PRO F 1 183 ? 64.475 66.505 79.275 1.00 30.03 180 PRO F CA 1
ATOM 8595 C C . PRO F 1 183 ? 65.152 67.110 78.031 1.00 29.82 180 PRO F C 1
ATOM 8596 O O . PRO F 1 183 ? 66.033 67.954 78.171 1.00 30.32 180 PRO F O 1
ATOM 8600 N N . ALA F 1 184 ? 64.713 66.707 76.842 1.00 29.22 181 ALA F N 1
ATOM 8601 C CA . ALA F 1 184 ? 65.281 67.168 75.578 1.00 28.97 181 ALA F CA 1
ATOM 8602 C C . ALA F 1 184 ? 64.948 68.633 75.286 1.00 28.97 181 ALA F C 1
ATOM 8603 O O . ALA F 1 184 ? 65.589 69.266 74.446 1.00 28.61 181 ALA F O 1
ATOM 8605 N N . ARG F 1 185 ? 63.938 69.158 75.981 1.00 28.79 182 ARG F N 1
ATOM 8606 C CA . ARG F 1 185 ? 63.489 70.530 75.796 1.00 28.35 182 ARG F CA 1
ATOM 8607 C C . ARG F 1 185 ? 64.535 71.554 76.215 1.00 28.71 182 ARG F C 1
ATOM 8608 O O . ARG F 1 185 ? 64.420 72.725 75.877 1.00 28.94 182 ARG F O 1
ATOM 8616 N N . PHE F 1 186 ? 65.564 71.107 76.932 1.00 29.13 183 PHE F N 1
ATOM 8617 C CA . PHE F 1 186 ? 66.643 71.996 77.379 1.00 29.56 183 PHE F CA 1
ATOM 8618 C C . PHE F 1 186 ? 68.040 71.420 77.068 1.00 30.71 183 PHE F C 1
ATOM 8619 O O . PHE F 1 186 ? 68.544 70.579 77.803 1.00 30.88 183 PHE F O 1
ATOM 8627 N N . VAL F 1 187 ? 68.650 71.879 75.969 1.00 31.95 184 VAL F N 1
ATOM 8628 C CA . VAL F 1 187 ? 69.933 71.324 75.469 1.00 33.19 184 VAL F CA 1
ATOM 8629 C C . VAL F 1 187 ? 71.054 71.202 76.524 1.00 33.99 184 VAL F C 1
ATOM 8630 O O . VAL F 1 187 ? 71.574 72.201 77.033 1.00 35.11 184 VAL F O 1
#

InterPro domains:
  IPR001226 Flavodoxin, conserved site [PS00201] (6-22)
  IPR008254 Flavodoxin/nitric oxide synthase [PF00258] (6-135)
  IPR008254 Flavodoxin/nitric oxide synthase [PS50902] (4-159)
  IPR029039 Flavoprotein-like superfamily [G3DSA:3.40.50.360] (1-185)
  IPR029039 Flavoprotein-like superfamily [SSF52218] (1-173)

Organism: Aquifex aeolicus (strain VF5) (NCBI:txid224324)

B-factor: mean 29.43, std 6.09, range [2.0, 76.16]

Radius of gyration: 35.33 Å; Cα contacts (8 Å, |Δi|>4): 2729; chains: 6; bounding box: 116×87×65 Å

Secondary structure (DSSP, 8-state):
----EEEEEE--SSSTTT--HHHHHHHHTSTT-EEEEEETTT--HHHHHH-SEEEEEEE---------HIIIIIGGGTTTS-TT-EEEEEEEESSBTSSHHHH--------S-EE--EEEEEETTEEESSSEEEESS--SHHHHHHHHHHHHHHHHHHHHHTS--TTHHHHHHH-GGGB-/---EEEEEE--SSSTTT--HHHHHHHHTSTT-EEEEEETTT--HHHHHH-SEEEEEEE---------HIIIIISGGGTTS-TT-EEEEEEEESSBTSSHHHH--------S-EE--EEEEEETTEEEBTBEEEESS--SHHHHHHHHHHHHHHHHHHHHHTS--THHHHHHHT-GGGB-/--EEEEEE--SSSTTT--HHHHHHHHTSTT-EEEEEETTT--HHHHHH-SEEEEEEE---------HIIIIIGGGGTTS-TT-EEEEEEEESSBTSSHHHH----------EE--EEEEEETTEEEBTBEEEESS--SHHHHHHHHHHHHHHHHHHHHHTS--HHHHHHHHT-GGGB--/----EEEEEE--SSSTTT--HHHHHHHHTSTT-EEEEEETTT--HHHHHH-SEEEEEEE---------HHHHHTSGGGTTS-TT-EEEEEEEESSBTSSHHHH----------EE--EEEEEETTEEEBTBEEEESS--SHHHHHHHHHHHHHHHHHHHHHTS--THHHHHHHT-GGGB-/-EEEEEE--SSSTTT--HHHHHHHHHSSS-EEEEEETTT--HHHHHH-SEEEEEEE---------HHHHHTGGGGTTSSTT-EEEEEEEESSBTSSHHHH--------S-EE--EEEEEETTEEEBTBEEEESS--SHHHHHHHHHHHHHHHHHHHHHTS--THHHHHHHH-GGGB--/--EEEEEE--SSSTTT--HHHHHHHHTSTT-EEEEEEGGG--HHHHHH-SEEEEEEE---------HIIIIISGGGTTSSTT-EEEEEEEESSBTSSHHHH----------EE--EEEEEETTEEEBTBEEEESS--SHHHHHHHHHHHHHHHHHIIIIIT--TTHHHHHHH-GGGB-

Foldseek 3Di:
DQAAEEEEEEEEDPCQQVLSVLLQVLQVVPPRYDYDYYYLVGDALVSVVRHLEYEYEYEPPLARDPSCCCCVPRCVVVQPPNAAREYFYFYEYQDDVRNGLSHSNVVVVNSNYHYFWAPFDLDQPAGTGSHQYYYGHQDDPSSSRNSSNNSNVRNLCSCCPVVNPVVVVVVVVPDPNSYD/DFFEEEEEEEEDPCQQVLSVLLQVLLPVPPPYDYHYYYLVPDALVSLVRHLEYEYEYEPCLARDVNCCSCVPGVVVCQPPSAAREYAYFYEYQDDVRNGLSHLNVQVVNSNHHYFWAPFQLDQPAAIGSHQYYHGHQDDPRSSVNSSVNSNVRNVCCRCPVVPPVVVVVVVVPPPNSYD/DFEEEEEEEDDPCQQVLSVLLQLLLPVDPPYDYHYYYLVPDALVSLVRHLEYEYEAEPPLARDVNCCSCVPGNVVVAPPSAAREYAYFYEYQDDVRNGLSHLNVQCCNSNHHYFWAPFDLDQPAETGRHQYYHGHQDDPSNSVNSSVNSNVRSVCCCCPVVNPVVVVVVVVPDPNRYDD/DDAAEEEEEEEDDPCQQVLSVLLQVLLVVDPRHDYHYYYLVPDALVSVVRHLEYEYEAEPPLAHDPNCCSCVPGVVVCAPPSAAREYAYFYEYQDDVGNGLSHSNVQCCNSNHHYFWAPFQQDQPAGTGRHQYYHGHQDDRSSSVNSSVNSNVRSVCCCVPPVPPVVVVVVVVPPPNSYD/DEEEEEEEDDPCQQVLSVLLQVLLVVPPPYDYHYYYLVPDALVSLVRALEYEYEAEPPLAHDPNCCSCVPGVVVCAPPSAAREYAYEYEYQDDVGNGLSHSVVQCVNSNYHYFWAPFQLDQPAEIGRHQYYHGHQDDRSSSVRSSVRSNVRNVCCCCPVVNPVVCVVVVVVDPNSYPD/DQEEEEEEEDDPCQQVLSVLLQVLLVVDPPYDYDYYYLVGDALVSLVRHLEYEYEAEPPLAHDPSCCCCVPRCVVCQPPNAAREYAYFYEYQDVVRNRLSHLNVQVCNSNYHYFWAPFQLDQPAATGSHQYYYGHQDDPSSSVNSSVNSNVRNLCSCVPVVVPVVVVVVVVVPPNSYD

Nearest PDB structures (foldseek):
  2ark-assembly2_E  TM=1.001E+00  e=9.948E-34  Aquifex aeolicus
  5wid-assembly2_B  TM=8.579E-01  e=8.494E-10  Methanosarcina acetivorans C2A
  5ull-assembly1_A  TM=7.740E-01  e=1.610E-08  Clostridium beijerinckii
  1fvx-assembly1_A  TM=7.533E-01  e=1.340E-08  Clostridium beijerinckii
  4nll-assembly1_A  TM=7.540E-01  e=1.610E-08  Clostridium beijerinckii